Protein AF-A0A2M8B977-F1 (afdb_monomer)

Nearest PDB structures (foldseek):
  6qfs-assembly7_G  TM=6.582E-01  e=3.767E-04  Cellulomonas fimi
  2czn-assembly1_A  TM=5.994E-01  e=2.865E-03  Pyrococcus furiosus
  2win-assembly2_D  TM=6.336E-01  e=1.750E-02  Homo sapiens
  4bzi-assembly1_E  TM=5.194E-01  e=3.029E-02  Saccharomyces cerevisiae
  1pd1-assembly1_A  TM=2.298E-01  e=1.068E-02  Saccharomyces cerevisiae

Secondary structure (DSSP, 8-state):
----------------------PPPPSEEEEE-TT-EEE--STTTSTTTHHHHHHHHHHHHHTT--EEEE--TTPPTT--SEEEEEEETTT--EEEEEEE-S--EEE-TTTHHHHHHHHHHHTTT-----EEESS-EEEEEEEEE-S---EEEEESS-THHHHHHHHHHT---TTSSPP-TTSTTEEEHHHHT-S-TT-TT-STTB-TTS-BS-SEEEES---HHHHTSTTHHHHHHHHHHHTTSS-EEEEEHHHHHHHHHSSS--SS-SS-PEEE---SSEEE--TTSGGG---S-------SS-EEE--TT---SSSS-EEEEETT--S--SEEEEEEEEEGGGSS-TT--SGGG-SS--EEEEE-SS-----S-GGG-TTHHHHHHHHHHHTTSGGGBGGG---EEEEEE--SEES-SEEEEEEEEEE-SSSPEEEEEEEEEPPBTEEEEEESTT-EEETTEEEEEEEEE-TT-EEEEEEEEEE-SSEEEEE-EEEEEEETTEEEEEEPPPEEEEE---SS-SSS-HHHHHHHT--TT-SSSSSSSS-GGG-S-TTS--S----SS-TTSSSSTT-----TTEEEEEETTEEEEEEEPBTEE-SS--TTT---EETTSTTT-STTTTSTT-----TTEEEEEETTEEEEEEEPTTEE-SS--TTT-S-EETTGGGT-SSSSSSTT-----TTEEEEEETTEEEEEEEPTTEE-SS--TTT---EETTHHHH-TTSSSSTT-----BTEEEEEETTEEEEEEEPTTEE-SS--TTTB--EEGGGGGT-TTSSSSTT-----BTEEEEEETTEEEEEEEPTTEE-SS--TTTBS-EE----SSS-S-SS--SS-SS-TTTT--EEE-SGGG-EEEEEETTEEE--PPPP--TTSSSTTSS---SSSSS------TT-----SS--------------TTS--------------------SS-EEETTEEE-------------------------------------------------------------------------------------------------

Mean predicted aligned error: 21.93 Å

Radius of gyration: 54.15 Å; Cα contacts (8 Å, |Δi|>4): 2219; chains: 1; bounding box: 119×146×161 Å

pLDDT: mean 75.73, std 21.58, range [23.38, 98.88]

Structure (mmCIF, N/CA/C/O backbone):
data_AF-A0A2M8B977-F1
#
_entry.id   AF-A0A2M8B977-F1
#
loop_
_atom_site.group_PDB
_atom_site.id
_atom_site.type_symbol
_atom_site.label_atom_id
_atom_site.label_alt_id
_atom_site.label_comp_id
_atom_site.label_asym_id
_atom_site.label_entity_id
_atom_site.label_seq_id
_atom_site.pdbx_PDB_ins_code
_atom_site.Cartn_x
_atom_site.Cartn_y
_atom_site.Cartn_z
_atom_site.occupancy
_atom_site.B_iso_or_equiv
_atom_site.auth_seq_id
_atom_site.auth_comp_id
_atom_site.auth_asym_id
_atom_site.auth_atom_id
_atom_site.pdbx_PDB_model_num
ATOM 1 N N . MET A 1 1 ? 23.934 63.142 23.652 1.00 31.09 1 MET A N 1
ATOM 2 C CA . MET A 1 1 ? 24.362 63.381 25.054 1.00 31.09 1 MET A CA 1
ATOM 3 C C . MET A 1 1 ? 23.125 63.734 25.867 1.00 31.09 1 MET A C 1
ATOM 5 O O . MET A 1 1 ? 22.318 64.476 25.328 1.00 31.09 1 MET A O 1
ATOM 9 N N . GLY A 1 2 ? 22.973 63.244 27.106 1.00 31.03 2 GLY A N 1
ATOM 10 C CA . GLY A 1 2 ? 21.845 63.636 27.978 1.00 31.03 2 GLY A CA 1
ATOM 11 C C . GLY A 1 2 ? 21.150 62.498 28.741 1.00 31.03 2 GLY A C 1
ATOM 12 O O . GLY A 1 2 ? 19.960 62.317 28.555 1.00 31.03 2 GLY A O 1
ATOM 13 N N . ALA A 1 3 ? 21.909 61.747 29.550 1.00 30.81 3 ALA A N 1
ATOM 14 C CA . ALA A 1 3 ? 21.486 60.862 30.656 1.00 30.81 3 ALA A CA 1
ATOM 15 C C . ALA A 1 3 ? 20.064 60.235 30.652 1.00 30.81 3 ALA A C 1
ATOM 17 O O . ALA A 1 3 ? 19.074 60.909 30.921 1.00 30.81 3 ALA A O 1
ATOM 18 N N . GLY A 1 4 ? 19.995 58.903 30.534 1.00 35.34 4 GLY A N 1
ATOM 19 C CA . GLY A 1 4 ? 18.827 58.110 30.946 1.00 35.34 4 GLY A CA 1
ATOM 20 C C . GLY A 1 4 ? 19.037 57.459 32.320 1.00 35.34 4 GLY A C 1
ATOM 21 O O . GLY A 1 4 ? 20.152 57.042 32.637 1.00 35.34 4 GLY A O 1
ATOM 22 N N . VAL A 1 5 ? 17.974 57.346 33.125 1.00 31.50 5 VAL A N 1
ATOM 23 C CA . VAL A 1 5 ? 17.948 56.581 34.388 1.00 31.50 5 VAL A CA 1
ATOM 24 C C . VAL A 1 5 ? 16.645 55.778 34.477 1.00 31.50 5 VAL A C 1
ATOM 26 O O . VAL A 1 5 ? 15.594 56.226 34.031 1.00 31.50 5 VAL A O 1
ATOM 29 N N . ARG A 1 6 ? 16.764 54.572 35.039 1.00 31.67 6 ARG A N 1
ATOM 30 C CA . ARG A 1 6 ? 15.751 53.514 35.175 1.00 31.67 6 ARG A CA 1
ATOM 31 C C . ARG A 1 6 ? 14.398 53.987 35.731 1.00 31.67 6 ARG A C 1
ATOM 33 O O . ARG A 1 6 ? 14.358 54.648 36.764 1.00 31.67 6 ARG A O 1
ATOM 40 N N . GLY A 1 7 ? 13.317 53.482 35.138 1.00 26.78 7 GLY A N 1
ATOM 41 C CA . GLY A 1 7 ? 12.044 53.217 35.817 1.00 26.78 7 GLY A CA 1
ATOM 42 C C . GLY A 1 7 ? 11.808 51.704 35.844 1.00 26.78 7 GLY A C 1
ATOM 43 O O . GLY A 1 7 ? 12.163 51.026 34.881 1.00 26.78 7 GLY A O 1
ATOM 44 N N . LEU A 1 8 ? 11.276 51.168 36.944 1.00 30.83 8 LEU A N 1
ATOM 45 C CA . LEU A 1 8 ? 11.022 49.734 37.113 1.00 30.83 8 LEU A CA 1
ATOM 46 C C . LEU A 1 8 ? 9.511 49.483 37.027 1.00 30.83 8 LEU A C 1
ATOM 48 O O . LEU A 1 8 ? 8.763 50.050 37.817 1.00 30.83 8 LEU A O 1
ATOM 52 N N . PHE A 1 9 ? 9.078 48.642 36.089 1.00 26.62 9 PHE A N 1
ATOM 53 C CA . PHE A 1 9 ? 7.697 48.167 35.980 1.00 26.62 9 PHE A CA 1
ATOM 54 C C . PHE A 1 9 ? 7.706 46.641 35.920 1.00 26.62 9 PHE A C 1
ATOM 56 O O . PHE A 1 9 ? 8.417 46.061 35.102 1.00 26.62 9 PHE A O 1
ATOM 63 N N . ALA A 1 10 ? 6.921 46.004 36.788 1.00 30.41 10 ALA A N 1
ATOM 64 C CA . ALA A 1 10 ? 6.595 44.592 36.654 1.00 30.41 10 ALA A CA 1
ATOM 65 C C . ALA A 1 10 ? 5.464 44.456 35.627 1.00 30.41 10 ALA A C 1
ATOM 67 O O . ALA A 1 10 ? 4.463 45.167 35.718 1.00 30.41 10 ALA A O 1
ATOM 68 N N . VAL A 1 11 ? 5.637 43.569 34.649 1.00 27.66 11 VAL A N 1
ATOM 69 C CA . VAL A 1 11 ? 4.615 43.269 33.641 1.00 27.66 11 VAL A CA 1
ATOM 70 C C . VAL A 1 11 ? 3.867 42.021 34.086 1.00 27.66 11 VAL A C 1
ATOM 72 O O . VAL A 1 11 ? 4.455 40.948 34.187 1.00 27.66 11 VAL A O 1
ATOM 75 N N . THR A 1 12 ? 2.571 42.159 34.347 1.00 29.61 12 THR A N 1
ATOM 76 C CA . THR A 1 12 ? 1.656 41.021 34.461 1.00 29.61 12 THR A CA 1
ATOM 77 C C . THR A 1 12 ? 1.447 40.433 33.070 1.00 29.61 12 THR A C 1
ATOM 79 O O . THR A 1 12 ? 0.790 41.056 32.234 1.00 29.61 12 THR A O 1
ATOM 82 N N . ALA A 1 13 ? 2.024 39.263 32.805 1.00 27.23 13 ALA A N 1
ATOM 83 C CA . ALA A 1 13 ? 1.747 38.523 31.581 1.00 27.23 13 ALA A CA 1
ATOM 84 C C . ALA A 1 13 ? 0.304 37.997 31.619 1.00 27.23 13 ALA A C 1
ATOM 86 O O . ALA A 1 13 ? -0.081 37.317 32.569 1.00 27.23 13 ALA A O 1
ATOM 87 N N . ALA A 1 14 ? -0.487 38.314 30.594 1.00 27.98 14 ALA A N 1
ATOM 88 C CA . ALA A 1 14 ? -1.747 37.627 30.353 1.00 27.98 14 ALA A CA 1
ATOM 89 C C . ALA A 1 14 ? -1.425 36.299 29.661 1.00 27.98 14 ALA A C 1
ATOM 91 O O . ALA A 1 14 ? -0.931 36.300 28.533 1.00 27.98 14 ALA A O 1
ATOM 92 N N . LEU A 1 15 ? -1.664 35.182 30.347 1.00 26.19 15 LEU A N 1
ATOM 93 C CA . LEU A 1 15 ? -1.502 33.855 29.766 1.00 26.19 15 LEU A CA 1
ATOM 94 C C . LEU A 1 15 ? -2.700 33.581 28.847 1.00 26.19 15 LEU A C 1
ATOM 96 O O . LEU A 1 15 ? -3.773 33.211 29.320 1.00 26.19 15 LEU A O 1
ATOM 100 N N . LEU A 1 16 ? -2.529 33.788 27.539 1.00 23.38 16 LEU A N 1
ATOM 101 C CA . LEU A 1 16 ? -3.425 33.170 26.566 1.00 23.38 16 LEU A CA 1
ATOM 102 C C . LEU A 1 16 ? -3.165 31.665 26.620 1.00 23.38 16 LEU A C 1
ATOM 104 O O . LEU A 1 16 ? -2.100 31.210 26.210 1.00 23.38 16 LEU A O 1
ATOM 108 N N . ILE A 1 17 ? -4.139 30.909 27.121 1.00 28.05 17 ILE A N 1
ATOM 109 C CA . ILE A 1 17 ? -4.172 29.463 26.932 1.00 28.05 17 ILE A CA 1
ATOM 110 C C . ILE A 1 17 ? -4.604 29.240 25.483 1.00 28.05 17 ILE A C 1
ATOM 112 O O . ILE A 1 17 ? -5.785 29.326 25.150 1.00 28.05 17 ILE A O 1
ATOM 116 N N . THR A 1 18 ? -3.630 29.023 24.605 1.00 24.78 18 THR A N 1
ATOM 117 C CA . THR A 1 18 ? -3.885 28.441 23.289 1.00 24.78 18 THR A CA 1
ATOM 118 C C . THR A 1 18 ? -4.359 27.011 23.499 1.00 24.78 18 THR A C 1
ATOM 120 O O . THR A 1 18 ? -3.628 26.209 24.079 1.00 24.78 18 THR A O 1
ATOM 123 N N . LEU A 1 19 ? -5.566 26.693 23.028 1.00 30.70 19 LEU A N 1
ATOM 124 C CA . LEU A 1 19 ? -5.974 25.303 22.843 1.00 30.70 19 LEU A CA 1
ATOM 125 C C . LEU A 1 19 ? -4.942 24.640 21.927 1.00 30.70 19 LEU A C 1
ATOM 127 O O . LEU A 1 19 ? -4.676 25.147 20.837 1.00 30.70 19 LEU A O 1
ATOM 131 N N . GLY A 1 20 ? -4.331 23.558 22.402 1.00 25.97 20 GLY A N 1
ATOM 132 C CA . GLY A 1 20 ? -3.358 22.798 21.632 1.00 25.97 20 GLY A CA 1
ATOM 133 C C . GLY A 1 20 ? -4.062 21.998 20.549 1.00 25.97 20 GLY A C 1
ATOM 134 O O . GLY A 1 20 ? -4.439 20.857 20.782 1.00 25.97 20 GLY A O 1
ATOM 135 N N . SER A 1 21 ? -4.232 22.588 19.368 1.00 26.36 21 SER A N 1
ATOM 136 C CA . SER A 1 21 ? -4.378 21.798 18.150 1.00 26.36 21 SER A CA 1
ATOM 137 C C . SER A 1 21 ? -3.081 21.022 17.943 1.00 26.36 21 SER A C 1
ATOM 139 O O . SER A 1 21 ? -2.029 21.640 17.764 1.00 26.36 21 SER A O 1
ATOM 141 N N . THR A 1 22 ? -3.148 19.695 17.954 1.00 32.56 22 THR A N 1
ATOM 142 C CA . THR A 1 22 ? -2.074 18.821 17.471 1.00 32.56 22 THR A CA 1
ATOM 143 C C . THR A 1 22 ? -2.000 18.935 15.950 1.00 32.56 22 THR A C 1
ATOM 145 O O . THR A 1 22 ? -2.472 18.067 15.223 1.00 32.56 22 THR A O 1
ATOM 148 N N . THR A 1 23 ? -1.468 20.058 15.465 1.00 30.52 23 THR A N 1
ATOM 149 C CA . THR A 1 23 ? -1.063 20.200 14.066 1.00 30.52 23 THR A CA 1
ATOM 150 C C . THR A 1 23 ? 0.088 19.239 13.827 1.00 30.52 23 THR A C 1
ATOM 152 O O . THR A 1 23 ? 1.114 19.334 14.505 1.00 30.52 23 THR A O 1
ATOM 155 N N . GLN A 1 24 ? -0.138 18.313 12.905 1.00 38.22 24 GLN A N 1
ATOM 156 C CA . GLN A 1 24 ? 0.791 17.268 12.492 1.00 38.22 24 GLN A CA 1
ATOM 157 C C . GLN A 1 24 ? 2.081 17.860 11.895 1.00 38.22 24 GLN A C 1
ATOM 159 O O . GLN A 1 24 ? 2.191 19.074 11.691 1.00 38.22 24 GLN A O 1
ATOM 164 N N . SER A 1 25 ? 3.089 17.015 11.701 1.00 42.75 25 SER A N 1
ATOM 165 C CA . SER A 1 25 ? 4.470 17.445 11.477 1.00 42.75 25 SER A CA 1
ATOM 166 C C . SER A 1 25 ? 4.653 18.310 10.220 1.00 42.75 25 SER A C 1
ATOM 168 O O . SER A 1 25 ? 4.010 18.140 9.191 1.00 42.75 25 SER A O 1
ATOM 170 N N . VAL A 1 26 ? 5.615 19.225 10.300 1.00 46.12 26 VAL A N 1
ATOM 171 C CA . VAL A 1 26 ? 6.358 19.718 9.130 1.00 46.12 26 VAL A CA 1
ATOM 172 C C . VAL A 1 26 ? 7.699 18.969 9.135 1.00 46.12 26 VAL A C 1
ATOM 174 O O . VAL A 1 26 ? 8.050 18.370 10.152 1.00 46.12 26 VAL A O 1
ATOM 177 N N . ALA A 1 27 ? 8.487 19.014 8.060 1.00 57.94 27 ALA A N 1
ATOM 178 C CA . ALA A 1 27 ? 9.877 18.556 8.118 1.00 57.94 27 ALA A CA 1
ATOM 179 C C . ALA A 1 27 ? 10.634 19.287 9.253 1.00 57.94 27 ALA A C 1
ATOM 181 O O . ALA A 1 27 ? 10.688 20.522 9.270 1.00 57.94 27 ALA A O 1
ATOM 182 N N . GLN A 1 28 ? 11.159 18.557 10.243 1.00 70.25 28 GLN A N 1
ATOM 183 C CA . GLN A 1 28 ? 11.752 19.108 11.474 1.00 70.25 28 GLN A CA 1
ATOM 184 C C . GLN A 1 28 ? 13.048 18.387 11.870 1.00 70.25 28 GLN A C 1
ATOM 186 O O . GLN A 1 28 ? 13.272 17.224 11.540 1.00 70.25 28 GLN A O 1
ATOM 191 N N . ASP A 1 29 ? 13.882 19.084 12.643 1.00 87.19 29 ASP A N 1
ATOM 192 C CA . ASP A 1 29 ? 15.049 18.512 13.318 1.00 87.19 29 ASP A CA 1
ATOM 193 C C . ASP A 1 29 ? 14.582 17.704 14.549 1.00 87.19 29 ASP A C 1
ATOM 195 O O . ASP A 1 29 ? 14.380 18.262 15.632 1.00 87.19 29 ASP A O 1
ATOM 199 N N . GLN A 1 30 ? 14.390 16.392 14.386 1.00 92.00 30 GLN A N 1
ATOM 200 C CA . GLN A 1 30 ? 13.919 15.479 15.432 1.00 92.00 30 GLN A CA 1
ATOM 201 C C . GLN A 1 30 ? 15.092 14.892 16.235 1.00 92.00 30 GLN A C 1
ATOM 203 O O . GLN A 1 30 ? 16.062 14.412 15.637 1.00 92.00 30 GLN A O 1
ATOM 208 N N . PRO A 1 31 ? 15.039 14.900 17.582 1.00 95.81 31 PRO A N 1
ATOM 209 C CA . PRO A 1 31 ? 15.938 14.099 18.399 1.00 95.81 31 PRO A CA 1
ATOM 210 C C . PRO A 1 31 ? 15.521 12.623 18.354 1.00 95.81 31 PRO A C 1
ATOM 212 O O . PRO A 1 31 ? 14.368 12.302 18.617 1.00 95.81 31 PRO A O 1
ATOM 215 N N . PHE A 1 32 ? 16.477 11.738 18.086 1.00 97.56 32 PHE A N 1
ATOM 216 C CA . PHE A 1 32 ? 16.321 10.287 18.179 1.00 97.56 32 PHE A CA 1
ATOM 217 C C . PHE A 1 32 ? 17.156 9.771 19.350 1.00 97.56 32 PHE A C 1
ATOM 219 O O . PHE A 1 32 ? 18.340 10.102 19.470 1.00 97.56 32 PHE A O 1
ATOM 226 N N . GLU A 1 33 ? 16.555 8.965 20.223 1.00 97.62 33 GLU A N 1
ATOM 227 C CA . GLU A 1 33 ? 17.213 8.472 21.436 1.00 97.62 33 GLU A CA 1
ATOM 228 C C . GLU A 1 33 ? 18.136 7.271 21.176 1.00 97.62 33 GLU A C 1
ATOM 230 O O . GLU A 1 33 ? 18.050 6.580 20.154 1.00 97.62 33 GLU A O 1
ATOM 235 N N . ALA A 1 34 ? 19.041 7.001 22.122 1.00 97.75 34 ALA A N 1
ATOM 236 C CA . ALA A 1 34 ? 19.892 5.814 22.062 1.00 97.75 34 ALA A CA 1
ATOM 237 C C . ALA A 1 34 ? 19.035 4.535 22.146 1.00 97.75 34 ALA A C 1
ATOM 239 O O . ALA A 1 34 ? 18.273 4.351 23.093 1.00 97.75 34 ALA A O 1
ATOM 240 N N . GLY A 1 35 ? 19.189 3.646 21.165 1.00 98.00 35 GLY A N 1
ATOM 241 C CA . GLY A 1 35 ? 18.358 2.460 20.947 1.00 98.00 35 GLY A CA 1
ATOM 242 C C . GLY A 1 35 ? 17.519 2.516 19.664 1.00 98.00 35 GLY A C 1
ATOM 243 O O . GLY A 1 35 ? 17.182 1.456 19.147 1.00 98.00 35 GLY A O 1
ATOM 244 N N . SER A 1 36 ? 17.263 3.710 19.110 1.00 98.69 36 SER A N 1
ATOM 245 C CA . SER A 1 36 ? 16.598 3.888 17.804 1.00 98.69 36 SER A CA 1
ATOM 246 C C . SER A 1 36 ? 17.326 3.111 16.697 1.00 98.69 36 SER A C 1
ATOM 248 O O . SER A 1 36 ? 18.564 3.038 16.695 1.00 98.69 36 SER A O 1
ATOM 250 N N . LEU A 1 37 ? 16.584 2.536 15.746 1.00 98.81 37 LEU A N 1
ATOM 251 C CA . LEU A 1 37 ? 17.167 1.761 14.642 1.00 98.81 37 LEU A CA 1
ATOM 252 C C . LEU A 1 37 ? 17.424 2.647 13.422 1.00 98.81 37 LEU A C 1
ATOM 254 O O . LEU A 1 37 ? 16.650 3.549 13.118 1.00 98.81 37 LEU A O 1
ATOM 258 N N . ILE A 1 38 ? 18.504 2.361 12.696 1.00 98.88 38 ILE A N 1
ATOM 259 C CA . ILE A 1 38 ? 18.901 3.072 11.479 1.00 98.88 38 ILE A CA 1
ATOM 260 C C . ILE A 1 38 ? 19.094 2.053 10.356 1.00 98.88 38 ILE A C 1
ATOM 262 O O . ILE A 1 38 ? 19.946 1.168 10.462 1.00 98.88 38 ILE A O 1
ATOM 266 N N . ILE A 1 39 ? 18.357 2.207 9.260 1.00 98.75 39 ILE A N 1
ATOM 267 C CA . ILE A 1 39 ? 18.614 1.519 7.993 1.00 98.75 39 ILE A CA 1
ATOM 268 C C . ILE A 1 39 ? 19.531 2.448 7.174 1.00 98.75 39 ILE A C 1
ATOM 270 O O . ILE A 1 39 ? 19.069 3.486 6.686 1.00 98.75 39 ILE A O 1
ATOM 274 N N . PRO A 1 40 ? 20.844 2.160 7.063 1.00 98.38 40 PRO A N 1
ATOM 275 C CA . PRO A 1 40 ? 21.746 2.977 6.260 1.00 98.38 40 PRO A CA 1
ATOM 276 C C . PRO A 1 40 ? 21.356 2.893 4.781 1.00 98.38 40 PRO A C 1
ATOM 278 O O . PRO A 1 40 ? 20.989 1.830 4.298 1.00 98.38 40 PRO A O 1
ATOM 281 N N . MET A 1 41 ? 21.499 4.000 4.051 1.00 97.75 41 MET A N 1
ATOM 282 C CA . MET A 1 41 ? 21.255 4.069 2.600 1.00 97.75 41 MET A CA 1
ATOM 283 C C . MET A 1 41 ? 22.511 4.506 1.823 1.00 97.75 41 MET A C 1
ATOM 285 O O . MET A 1 41 ? 22.445 4.991 0.686 1.00 97.75 41 MET A O 1
ATOM 289 N N . ASP A 1 42 ? 23.677 4.300 2.443 1.00 97.31 42 ASP A N 1
ATOM 290 C CA . ASP A 1 42 ? 25.003 4.594 1.908 1.00 97.31 42 ASP A CA 1
ATOM 291 C C . ASP A 1 42 ? 25.760 3.333 1.458 1.00 97.31 42 ASP A C 1
ATOM 293 O O . ASP A 1 42 ? 25.497 2.208 1.889 1.00 97.31 42 ASP A O 1
ATOM 297 N N . THR A 1 43 ? 26.744 3.533 0.584 1.00 96.56 43 THR A N 1
ATOM 298 C CA . THR A 1 43 ? 27.580 2.472 0.004 1.00 96.56 43 THR A CA 1
ATOM 299 C C . THR A 1 43 ? 28.690 1.970 0.937 1.00 96.56 43 THR A C 1
ATOM 301 O O . THR A 1 43 ? 29.492 1.132 0.534 1.00 96.56 43 THR A O 1
ATOM 304 N N . ASN A 1 44 ? 28.767 2.436 2.192 1.00 96.25 44 ASN A N 1
ATOM 305 C CA . ASN A 1 44 ? 29.667 1.840 3.184 1.00 96.25 44 ASN A CA 1
ATOM 306 C C . ASN A 1 44 ? 29.025 0.639 3.886 1.00 96.25 44 ASN A C 1
ATOM 308 O O . ASN A 1 44 ? 29.747 -0.294 4.234 1.00 96.25 44 ASN A O 1
ATOM 312 N N . TYR A 1 45 ? 27.699 0.657 4.071 1.00 97.12 45 TYR A N 1
ATOM 313 C CA . TYR A 1 45 ? 26.982 -0.367 4.838 1.00 97.12 45 TYR A CA 1
ATOM 314 C C . TYR A 1 45 ? 25.847 -1.070 4.081 1.00 97.12 45 TYR A C 1
ATOM 316 O O . TYR A 1 45 ? 25.590 -2.236 4.369 1.00 97.12 45 TYR A O 1
ATOM 324 N N . GLN A 1 46 ? 25.207 -0.428 3.098 1.00 97.38 46 GLN A N 1
ATOM 325 C CA . GLN A 1 46 ? 24.031 -0.980 2.404 1.00 97.38 46 GLN A CA 1
ATOM 326 C C . GLN A 1 46 ? 24.298 -1.397 0.948 1.00 97.38 46 GLN A C 1
ATOM 328 O O . GLN A 1 46 ? 23.387 -1.825 0.253 1.00 97.38 46 GLN A O 1
ATOM 333 N N . ASP A 1 47 ? 25.538 -1.311 0.463 1.00 96.75 47 ASP A N 1
ATOM 334 C CA . ASP A 1 47 ? 25.885 -1.471 -0.962 1.00 96.75 47 ASP A CA 1
ATOM 335 C C . ASP A 1 47 ? 25.297 -2.738 -1.628 1.00 96.75 47 ASP A C 1
ATOM 337 O O . ASP A 1 47 ? 24.734 -2.668 -2.721 1.00 96.75 47 ASP A O 1
ATOM 341 N N . ALA A 1 48 ? 25.354 -3.887 -0.941 1.00 96.19 48 ALA A N 1
ATOM 342 C CA . ALA A 1 48 ? 24.777 -5.155 -1.405 1.00 96.19 48 ALA A CA 1
ATOM 343 C C . ALA A 1 48 ? 23.255 -5.285 -1.170 1.00 96.19 48 ALA A C 1
ATOM 345 O O . ALA A 1 48 ? 22.577 -5.968 -1.936 1.00 96.19 48 ALA A O 1
ATOM 346 N N . GLY A 1 49 ? 22.723 -4.634 -0.133 1.00 96.44 49 GLY A N 1
ATOM 347 C CA . GLY A 1 49 ? 21.327 -4.738 0.312 1.00 96.44 49 GLY A CA 1
ATOM 348 C C . GLY A 1 49 ? 20.460 -3.526 -0.041 1.00 96.44 49 GLY A C 1
ATOM 349 O O . GLY A 1 49 ? 19.417 -3.334 0.580 1.00 96.44 49 GLY A O 1
ATOM 350 N N . MET A 1 50 ? 20.894 -2.670 -0.974 1.00 96.81 50 MET A N 1
ATOM 351 C CA . MET A 1 50 ? 20.289 -1.348 -1.194 1.00 96.81 50 MET A CA 1
ATOM 352 C C . MET A 1 50 ? 18.842 -1.421 -1.684 1.00 96.81 50 MET A C 1
ATOM 354 O O . MET A 1 50 ? 17.987 -0.747 -1.124 1.00 96.81 50 MET A O 1
ATOM 358 N N . LEU A 1 51 ? 18.550 -2.252 -2.690 1.00 97.62 51 LEU A N 1
ATOM 359 C CA . LEU A 1 51 ? 17.184 -2.410 -3.208 1.00 97.62 51 LEU A CA 1
ATOM 360 C C . LEU A 1 51 ? 16.283 -3.064 -2.146 1.00 97.62 51 LEU A C 1
ATOM 362 O O . LEU A 1 51 ? 15.194 -2.580 -1.853 1.00 97.62 51 LEU A O 1
ATOM 366 N N . GLN A 1 52 ? 16.807 -4.089 -1.469 1.00 98.19 52 GLN A N 1
ATOM 367 C CA . GLN A 1 52 ? 16.139 -4.799 -0.373 1.00 98.19 52 GLN A CA 1
ATOM 368 C C . GLN A 1 52 ? 15.871 -3.912 0.861 1.00 98.19 52 GLN A C 1
ATOM 370 O O . GLN A 1 52 ? 15.052 -4.262 1.707 1.00 98.19 52 GLN A O 1
ATOM 375 N N . ALA A 1 53 ? 16.528 -2.751 0.981 1.00 98.31 53 ALA A N 1
ATOM 376 C CA . ALA A 1 53 ? 16.242 -1.780 2.036 1.00 98.31 53 ALA A CA 1
ATOM 377 C C . ALA A 1 53 ? 14.839 -1.172 1.883 1.00 98.31 53 ALA A C 1
ATOM 379 O O . ALA A 1 53 ? 14.143 -0.984 2.877 1.00 98.31 53 ALA A O 1
ATOM 380 N N . PHE A 1 54 ? 14.409 -0.916 0.642 1.00 98.31 54 PHE A N 1
ATOM 381 C CA . PHE A 1 54 ? 13.078 -0.387 0.348 1.00 98.31 54 PHE A CA 1
ATOM 382 C C . PHE A 1 54 ? 11.997 -1.425 0.662 1.00 98.31 54 PHE A C 1
ATOM 384 O O . PHE A 1 54 ? 10.998 -1.079 1.282 1.00 98.31 54 PHE A O 1
ATOM 391 N N . GLY A 1 55 ? 12.219 -2.707 0.349 1.00 97.88 55 GLY A N 1
ATOM 392 C CA . GLY A 1 55 ? 11.315 -3.779 0.779 1.00 97.88 55 GLY A CA 1
ATOM 393 C C . GLY A 1 55 ? 11.186 -3.883 2.296 1.00 97.88 55 GLY A C 1
ATOM 394 O O . GLY A 1 55 ? 10.074 -4.012 2.802 1.00 97.88 55 GLY A O 1
ATOM 395 N N . LEU A 1 56 ? 12.286 -3.721 3.039 1.00 98.56 56 LEU A N 1
ATOM 396 C CA . LEU A 1 56 ? 12.225 -3.691 4.499 1.00 98.56 56 LEU A CA 1
ATOM 397 C C . LEU A 1 56 ? 11.395 -2.510 5.026 1.00 98.56 56 LEU A C 1
ATOM 399 O O . LEU A 1 56 ? 10.556 -2.703 5.902 1.00 98.56 56 LEU A O 1
ATOM 403 N N . VAL A 1 57 ? 11.595 -1.304 4.484 1.00 98.38 57 VAL A N 1
ATOM 404 C CA . VAL A 1 57 ? 10.789 -0.122 4.840 1.00 98.38 57 VAL A CA 1
ATOM 405 C C . VAL A 1 57 ? 9.313 -0.346 4.509 1.00 98.38 57 VAL A C 1
ATOM 407 O O . VAL A 1 57 ? 8.468 -0.094 5.361 1.00 98.38 57 VAL A O 1
ATOM 410 N N . TYR A 1 58 ? 9.005 -0.893 3.328 1.00 97.31 58 TYR A N 1
ATOM 411 C CA . TYR A 1 58 ? 7.641 -1.229 2.916 1.00 97.31 58 TYR A CA 1
ATOM 412 C C . TYR A 1 58 ? 6.984 -2.229 3.882 1.00 97.31 58 TYR A C 1
ATOM 414 O O . TYR A 1 58 ? 5.853 -2.013 4.305 1.00 97.31 58 TYR A O 1
ATOM 422 N N . GLN A 1 59 ? 7.695 -3.285 4.295 1.00 96.88 59 GLN A N 1
ATOM 423 C CA . GLN A 1 59 ? 7.180 -4.280 5.245 1.00 96.88 59 GLN A CA 1
ATOM 424 C C . GLN A 1 59 ? 6.944 -3.723 6.655 1.00 96.88 59 GLN A C 1
ATOM 426 O O . GLN A 1 59 ? 6.040 -4.195 7.342 1.00 96.88 59 GLN A O 1
ATOM 431 N N . LEU A 1 60 ? 7.723 -2.724 7.083 1.00 97.81 60 LEU A N 1
ATOM 432 C CA . LEU A 1 60 ? 7.522 -2.028 8.357 1.00 97.81 60 LEU A CA 1
ATOM 433 C C . LEU A 1 60 ? 6.230 -1.197 8.329 1.00 97.81 60 LEU A C 1
ATOM 435 O O . LEU A 1 60 ? 5.327 -1.442 9.130 1.00 97.81 60 LEU A O 1
ATOM 439 N N . ILE A 1 61 ? 6.093 -0.290 7.357 1.00 94.88 61 ILE A N 1
ATOM 440 C CA . ILE A 1 61 ? 4.924 0.602 7.252 1.00 94.88 61 ILE A CA 1
ATOM 441 C C . ILE A 1 61 ? 3.635 -0.147 6.859 1.00 94.88 61 ILE A C 1
ATOM 443 O O . ILE A 1 61 ? 2.544 0.254 7.263 1.00 94.88 61 ILE A O 1
ATOM 447 N N . LEU A 1 62 ? 3.734 -1.281 6.150 1.00 92.81 62 LEU A N 1
ATOM 448 C CA . LEU A 1 62 ? 2.606 -2.192 5.886 1.00 92.81 62 LEU A CA 1
ATOM 449 C C . LEU A 1 62 ? 2.026 -2.791 7.177 1.00 92.81 62 LEU A C 1
ATOM 451 O O . LEU A 1 62 ? 0.823 -3.026 7.268 1.00 92.81 62 LEU A O 1
ATOM 455 N N . GLN A 1 63 ? 2.882 -3.027 8.173 1.00 92.06 63 GLN A N 1
ATOM 456 C CA . GLN A 1 63 ? 2.528 -3.620 9.466 1.00 92.06 63 GLN A CA 1
ATOM 457 C C . GLN A 1 63 ? 2.348 -2.562 10.572 1.00 92.06 63 GLN A C 1
ATOM 459 O O . GLN A 1 63 ? 2.290 -2.908 11.750 1.00 92.06 63 GLN A O 1
ATOM 464 N N . GLY A 1 64 ? 2.229 -1.281 10.200 1.00 89.62 64 GLY A N 1
ATOM 465 C CA . GLY A 1 64 ? 1.940 -0.180 11.124 1.00 89.62 64 GLY A CA 1
ATOM 466 C C . GLY A 1 64 ? 3.127 0.291 11.970 1.00 89.62 64 GLY A C 1
ATOM 467 O O . GLY A 1 64 ? 2.911 0.934 12.991 1.00 89.62 64 GLY A O 1
ATOM 468 N N . VAL A 1 65 ? 4.365 -0.023 11.574 1.00 95.50 65 VAL A N 1
ATOM 469 C CA . VAL A 1 65 ? 5.572 0.552 12.186 1.00 95.50 65 VAL A CA 1
ATOM 470 C C . VAL A 1 65 ? 5.932 1.847 11.467 1.00 95.50 65 VAL A C 1
ATOM 472 O O . VAL A 1 65 ? 6.223 1.818 10.272 1.00 95.50 65 VAL A O 1
ATOM 475 N N . GLU A 1 66 ? 5.941 2.966 12.190 1.00 94.12 66 GLU A N 1
ATOM 476 C CA . GLU A 1 66 ? 6.278 4.276 11.626 1.00 94.12 66 GLU A CA 1
ATOM 477 C C . GLU A 1 66 ? 7.783 4.380 11.300 1.00 94.12 66 GLU A C 1
ATOM 479 O O . GLU A 1 66 ? 8.651 3.873 12.020 1.00 94.12 66 GLU A O 1
ATOM 484 N N . VAL A 1 67 ? 8.116 5.017 10.172 1.00 97.12 67 VAL A N 1
ATOM 485 C CA . VAL A 1 67 ? 9.493 5.127 9.667 1.00 97.12 67 VAL A CA 1
ATOM 486 C C . VAL A 1 67 ? 9.789 6.553 9.204 1.00 97.12 67 VAL A C 1
ATOM 488 O O . VAL A 1 67 ? 9.097 7.134 8.371 1.00 97.12 67 VAL A O 1
ATOM 491 N N . ASN A 1 68 ? 10.882 7.116 9.710 1.00 96.19 68 ASN A N 1
ATOM 492 C CA . ASN A 1 68 ? 11.339 8.468 9.413 1.00 96.19 68 ASN A CA 1
ATOM 493 C C . ASN A 1 68 ? 12.386 8.437 8.294 1.00 96.19 68 ASN A C 1
ATOM 495 O O . ASN A 1 68 ? 13.464 7.866 8.466 1.00 96.19 68 ASN A O 1
ATOM 499 N N . TRP A 1 69 ? 12.125 9.087 7.158 1.00 95.31 69 TRP A N 1
ATOM 500 C CA . TRP A 1 69 ? 13.145 9.304 6.130 1.00 95.31 69 TRP A CA 1
ATOM 501 C C . TRP A 1 69 ? 13.954 10.556 6.479 1.00 95.31 69 TRP A C 1
ATOM 503 O O . TRP A 1 69 ? 13.447 11.680 6.411 1.00 95.31 69 TRP A O 1
ATOM 513 N N . VAL A 1 70 ? 15.209 10.372 6.893 1.00 96.00 70 VAL A N 1
ATOM 514 C CA . VAL A 1 70 ? 16.037 11.448 7.453 1.00 96.00 70 VAL A CA 1
ATOM 515 C C . VAL A 1 70 ? 17.019 11.965 6.404 1.00 96.00 70 VAL A C 1
ATOM 517 O O . VAL A 1 70 ? 17.917 11.244 5.970 1.00 96.00 70 VAL A O 1
ATOM 520 N N . ILE A 1 71 ? 16.851 13.224 5.990 1.00 94.56 71 ILE A N 1
ATOM 521 C CA . ILE A 1 71 ? 17.631 13.856 4.916 1.00 94.56 71 ILE A CA 1
ATOM 522 C C . ILE A 1 71 ? 18.031 15.274 5.331 1.00 94.56 71 ILE A C 1
ATOM 524 O O . ILE A 1 71 ? 17.171 16.129 5.536 1.00 94.56 71 ILE A O 1
ATOM 528 N N . GLN A 1 72 ? 19.332 15.570 5.394 1.00 93.50 72 GLN A N 1
ATOM 529 C CA . GLN A 1 72 ? 19.805 16.892 5.820 1.00 93.50 72 GLN A CA 1
ATOM 530 C C . GLN A 1 72 ? 19.415 17.984 4.812 1.00 93.50 72 GLN A C 1
ATOM 532 O O . GLN A 1 72 ? 19.872 18.004 3.664 1.00 93.50 72 GLN A O 1
ATOM 537 N N . ASN A 1 73 ? 18.621 18.955 5.270 1.00 89.19 73 ASN A N 1
ATOM 538 C CA . ASN A 1 73 ? 18.217 20.096 4.456 1.00 89.19 73 ASN A CA 1
ATOM 539 C C . ASN A 1 73 ? 19.442 20.906 3.983 1.00 89.19 73 ASN A C 1
ATOM 541 O O . ASN A 1 73 ? 20.352 21.192 4.767 1.00 89.19 73 ASN A O 1
ATOM 545 N N . GLY A 1 74 ? 19.472 21.254 2.693 1.00 86.81 74 GLY A N 1
ATOM 546 C CA . GLY A 1 74 ? 20.546 22.017 2.051 1.00 86.81 74 GLY A CA 1
ATOM 547 C C . GLY A 1 74 ? 21.875 21.282 1.811 1.00 86.81 74 GLY A C 1
ATOM 548 O O . GLY A 1 74 ? 22.837 21.946 1.418 1.00 86.81 74 GLY A O 1
ATOM 549 N N . LYS A 1 75 ? 21.969 19.960 2.035 1.00 90.19 75 LYS A N 1
ATOM 550 C CA . LYS A 1 75 ? 23.222 19.198 1.846 1.00 90.19 75 LYS A CA 1
ATOM 551 C C . LYS A 1 75 ? 23.699 19.159 0.384 1.00 90.19 75 LYS A C 1
ATOM 553 O O . LYS A 1 75 ? 22.890 19.229 -0.546 1.00 90.19 75 LYS A O 1
ATOM 558 N N . ALA A 1 76 ? 25.007 19.005 0.166 1.00 88.81 76 ALA A N 1
ATOM 559 C CA . ALA A 1 76 ? 25.565 18.726 -1.156 1.00 88.81 76 ALA A CA 1
ATOM 560 C C . ALA A 1 76 ? 25.597 17.215 -1.460 1.00 88.81 76 ALA A C 1
ATOM 562 O O . ALA A 1 76 ? 25.330 16.366 -0.609 1.00 88.81 76 ALA A O 1
ATOM 563 N N . PHE A 1 77 ? 25.939 16.866 -2.702 1.00 88.44 77 PHE A N 1
ATOM 564 C CA . PHE A 1 77 ? 26.115 15.469 -3.095 1.00 88.44 77 PHE A CA 1
ATOM 565 C C . PHE A 1 77 ? 27.291 14.821 -2.344 1.00 88.44 77 PHE A C 1
ATOM 567 O O . PHE A 1 77 ? 28.417 15.315 -2.418 1.00 88.44 77 PHE A O 1
ATOM 574 N N . GLY A 1 78 ? 27.028 13.706 -1.658 1.00 87.44 78 GLY A N 1
ATOM 575 C CA . GLY A 1 78 ? 28.015 12.991 -0.840 1.00 87.44 78 GLY A CA 1
ATOM 576 C C . GLY A 1 78 ? 28.229 13.550 0.575 1.00 87.44 78 GLY A C 1
ATOM 577 O O . GLY A 1 78 ? 29.073 13.020 1.297 1.00 87.44 78 GLY A O 1
ATOM 578 N N . ASP A 1 79 ? 27.478 14.575 0.993 1.00 94.44 79 ASP A N 1
ATOM 579 C CA . ASP A 1 79 ? 27.430 15.008 2.396 1.00 94.44 79 ASP A CA 1
ATOM 580 C C . ASP A 1 79 ? 26.585 14.045 3.256 1.00 94.44 79 ASP A C 1
ATOM 582 O O . ASP A 1 79 ? 25.733 13.307 2.750 1.00 94.44 79 ASP A O 1
ATOM 586 N N . ALA A 1 80 ? 26.819 14.069 4.572 1.00 96.44 80 ALA A N 1
ATOM 587 C CA . ALA A 1 80 ? 26.082 13.270 5.550 1.00 96.44 80 ALA A CA 1
ATOM 588 C C . ALA A 1 80 ? 24.726 13.884 5.932 1.00 96.44 80 ALA A C 1
ATOM 590 O O . ALA A 1 80 ? 24.601 15.098 6.084 1.00 96.44 80 ALA A O 1
ATOM 591 N N . ASP A 1 81 ? 23.743 13.009 6.142 1.00 97.19 81 ASP A N 1
ATOM 592 C CA . ASP A 1 81 ? 22.403 13.327 6.637 1.00 97.19 81 ASP A CA 1
ATOM 593 C C . ASP A 1 81 ? 22.378 13.507 8.159 1.00 97.19 81 ASP A C 1
ATOM 595 O O . ASP A 1 81 ? 21.702 14.387 8.680 1.00 97.19 81 ASP A O 1
ATOM 599 N N . PHE A 1 82 ? 23.174 12.707 8.869 1.00 97.38 82 PHE A N 1
ATOM 600 C CA . PHE A 1 82 ? 23.545 12.917 10.267 1.00 97.38 82 PHE A CA 1
ATOM 601 C C . PHE A 1 82 ? 24.818 12.128 10.600 1.00 97.38 82 PHE A C 1
ATOM 603 O O . PHE A 1 82 ? 25.308 11.323 9.803 1.00 97.38 82 PHE A O 1
ATOM 610 N N . VAL A 1 83 ? 25.365 12.361 11.796 1.00 97.50 83 VAL A N 1
ATOM 611 C CA . VAL A 1 83 ? 26.533 11.645 12.325 1.00 97.50 83 VAL A CA 1
ATOM 612 C C . VAL A 1 83 ? 26.202 11.095 13.709 1.00 97.50 83 VAL A C 1
ATOM 614 O O . VAL A 1 83 ? 25.815 11.868 14.583 1.00 97.50 83 VAL A O 1
ATOM 617 N N . THR A 1 84 ? 26.376 9.788 13.930 1.00 97.88 84 THR A N 1
ATOM 618 C CA . THR A 1 84 ? 26.199 9.175 15.262 1.00 97.88 84 THR A CA 1
ATOM 619 C C . THR A 1 84 ? 27.085 7.939 15.480 1.00 97.88 84 THR A C 1
ATOM 621 O O . THR A 1 84 ? 27.651 7.380 14.535 1.00 97.88 84 THR A O 1
ATOM 624 N N . ASP A 1 85 ? 27.221 7.532 16.743 1.00 98.12 85 ASP A N 1
ATOM 625 C CA . ASP A 1 85 ? 27.826 6.269 17.173 1.00 98.12 85 ASP A CA 1
ATOM 626 C C . ASP A 1 85 ? 26.752 5.168 17.218 1.00 98.12 85 ASP A C 1
ATOM 628 O O . ASP A 1 85 ? 25.686 5.341 17.814 1.00 98.12 85 ASP A O 1
ATOM 632 N N . ALA A 1 86 ? 27.034 3.998 16.649 1.00 98.50 86 ALA A N 1
ATOM 633 C CA . ALA A 1 86 ? 26.090 2.890 16.525 1.00 98.50 86 ALA A CA 1
ATOM 634 C C . ALA A 1 86 ? 26.762 1.511 16.676 1.00 98.50 86 ALA A C 1
ATOM 636 O O . ALA A 1 86 ? 27.985 1.383 16.767 1.00 98.50 86 ALA A O 1
ATOM 637 N N . THR A 1 87 ? 25.955 0.456 16.656 1.00 98.50 87 THR A N 1
ATOM 638 C CA . THR A 1 87 ? 26.403 -0.928 16.435 1.00 98.50 87 THR A CA 1
ATOM 639 C C . THR A 1 87 ? 25.586 -1.559 15.322 1.00 98.50 87 THR A C 1
ATOM 641 O O . THR A 1 87 ? 24.363 -1.441 15.347 1.00 98.50 87 THR A O 1
ATOM 644 N N . ASP A 1 88 ? 26.221 -2.266 14.385 1.00 98.00 88 ASP A N 1
ATOM 645 C CA . ASP A 1 88 ? 25.472 -3.133 13.467 1.00 98.00 88 ASP A CA 1
ATOM 646 C C . ASP A 1 88 ? 24.735 -4.212 14.268 1.00 98.00 88 ASP A C 1
ATOM 648 O O . ASP A 1 88 ? 25.328 -4.872 15.123 1.00 98.00 88 ASP A O 1
ATOM 652 N N . TRP A 1 89 ? 23.444 -4.389 14.003 1.00 96.38 89 TRP A N 1
ATOM 653 C CA . TRP A 1 89 ? 22.596 -5.275 14.794 1.00 96.38 89 TRP A CA 1
ATOM 654 C C . TRP A 1 89 ? 22.983 -6.751 14.610 1.00 96.38 89 TRP A C 1
ATOM 656 O O . TRP A 1 89 ? 23.015 -7.508 15.578 1.00 96.38 89 TRP A O 1
ATOM 666 N N . SER A 1 90 ? 23.340 -7.178 13.395 1.00 93.31 90 SER A N 1
ATOM 667 C CA . SER A 1 90 ? 23.581 -8.602 13.113 1.00 93.31 90 SER A CA 1
ATOM 668 C C . SER A 1 90 ? 24.952 -9.102 13.568 1.00 93.31 90 SER A C 1
ATOM 670 O O . SER A 1 90 ? 25.074 -10.236 14.026 1.00 93.31 90 SER A O 1
ATOM 672 N N . THR A 1 91 ? 25.991 -8.279 13.442 1.00 95.44 91 THR A N 1
ATOM 673 C CA . THR A 1 91 ? 27.379 -8.634 13.784 1.00 95.44 91 THR A CA 1
ATOM 674 C C . THR A 1 91 ? 27.840 -8.069 15.127 1.00 95.44 91 THR A C 1
ATOM 676 O O . THR A 1 91 ? 28.896 -8.468 15.621 1.00 95.44 91 THR A O 1
ATOM 679 N N . LEU A 1 92 ? 27.072 -7.143 15.717 1.00 96.38 92 LEU A N 1
ATOM 680 C CA . LEU A 1 92 ? 27.429 -6.357 16.906 1.00 96.38 92 LEU A CA 1
ATOM 681 C C . LEU A 1 92 ? 28.722 -5.533 16.731 1.00 96.38 92 LEU A C 1
ATOM 683 O O . LEU A 1 92 ? 29.357 -5.131 17.711 1.00 96.38 92 LEU A O 1
ATOM 687 N N . ALA A 1 93 ? 29.127 -5.267 15.484 1.00 97.56 93 ALA A N 1
ATOM 688 C CA . ALA A 1 93 ? 30.298 -4.460 15.172 1.00 97.56 93 ALA A CA 1
ATOM 689 C C . ALA A 1 93 ? 30.072 -2.991 15.564 1.00 97.56 93 ALA A C 1
ATOM 691 O O . ALA A 1 93 ? 29.066 -2.388 15.197 1.00 97.56 93 ALA A O 1
ATOM 692 N N . THR A 1 94 ? 31.022 -2.401 16.294 1.00 97.69 94 THR A N 1
ATOM 693 C CA . THR A 1 94 ? 30.970 -0.986 16.690 1.00 97.69 94 THR A CA 1
ATOM 694 C C . THR A 1 94 ? 31.231 -0.066 15.501 1.00 97.69 94 THR A C 1
ATOM 696 O O . THR A 1 94 ? 32.214 -0.232 14.778 1.00 97.69 94 THR A O 1
ATOM 699 N N . ILE A 1 95 ? 30.378 0.942 15.349 1.00 97.94 95 ILE A N 1
ATOM 700 C CA . ILE A 1 95 ? 30.399 1.954 14.296 1.00 97.94 95 ILE A CA 1
ATOM 701 C C . ILE A 1 95 ? 30.566 3.304 14.993 1.00 97.94 95 ILE A C 1
ATOM 703 O O . ILE A 1 95 ? 29.681 3.730 15.726 1.00 97.94 95 ILE A O 1
ATOM 707 N N . SER A 1 96 ? 31.711 3.965 14.818 1.00 96.69 96 SER A N 1
ATOM 708 C CA . SER A 1 96 ? 32.027 5.192 15.565 1.00 96.69 96 SER A CA 1
ATOM 709 C C . SER A 1 96 ? 31.971 6.436 14.687 1.00 96.69 96 SER A C 1
ATOM 711 O O . SER A 1 96 ? 32.698 6.515 13.698 1.00 96.69 96 SER A O 1
ATOM 713 N N . ALA A 1 97 ? 31.144 7.405 15.087 1.00 95.19 97 ALA A N 1
ATOM 714 C CA . ALA A 1 97 ? 30.895 8.677 14.411 1.00 95.19 97 ALA A CA 1
ATOM 715 C C . ALA A 1 97 ? 30.726 8.542 12.882 1.00 95.19 97 ALA A C 1
ATOM 717 O O . ALA A 1 97 ? 31.345 9.282 12.111 1.00 95.19 97 ALA A O 1
ATOM 718 N N . HIS A 1 98 ? 29.910 7.578 12.437 1.00 97.56 98 HIS A N 1
ATOM 719 C CA . HIS A 1 98 ? 29.650 7.376 11.009 1.00 97.56 98 HIS A CA 1
ATOM 720 C C . HIS A 1 98 ? 28.733 8.470 10.471 1.00 97.56 98 HIS A C 1
ATOM 722 O O . HIS A 1 98 ? 27.711 8.782 11.081 1.00 97.56 98 HIS A O 1
ATOM 728 N N . GLY A 1 99 ? 29.110 9.038 9.325 1.00 97.50 99 GLY A N 1
ATOM 729 C CA . GLY A 1 99 ? 28.281 9.963 8.563 1.00 97.50 99 GLY A CA 1
ATOM 730 C C . GLY A 1 99 ? 27.410 9.187 7.588 1.00 97.50 99 GLY A C 1
ATOM 731 O O . GLY A 1 99 ? 27.876 8.833 6.501 1.00 97.50 99 GLY A O 1
ATOM 732 N N . TYR A 1 100 ? 26.166 8.938 7.992 1.00 98.12 100 TYR A N 1
ATOM 733 C CA . TYR A 1 100 ? 25.154 8.272 7.175 1.00 98.12 100 TYR A CA 1
ATOM 734 C C . TYR A 1 100 ? 24.799 9.153 5.977 1.00 98.12 100 TYR A C 1
ATOM 736 O O . TYR A 1 100 ? 24.705 10.372 6.120 1.00 98.12 100 TYR A O 1
ATOM 744 N N . ARG A 1 101 ? 24.629 8.557 4.794 1.00 97.06 101 ARG A N 1
ATOM 745 C CA . ARG A 1 101 ? 24.355 9.278 3.537 1.00 97.06 101 ARG A CA 1
ATOM 746 C C . ARG A 1 101 ? 23.219 8.634 2.753 1.00 97.06 101 ARG A C 1
ATOM 748 O O . ARG A 1 101 ? 22.793 7.519 3.048 1.00 97.06 101 ARG A O 1
ATOM 755 N N . GLY A 1 102 ? 22.793 9.331 1.701 1.00 94.06 102 GLY A N 1
ATOM 756 C CA . GLY A 1 102 ? 21.795 8.847 0.754 1.00 94.06 102 GLY A CA 1
ATOM 757 C C . GLY A 1 102 ? 20.392 8.730 1.350 1.00 94.06 102 GLY A C 1
ATOM 758 O O . GLY A 1 102 ? 19.626 7.902 0.870 1.00 94.06 102 GLY A O 1
ATOM 759 N N . GLY A 1 103 ? 20.067 9.510 2.386 1.00 95.88 103 GLY A N 1
ATOM 760 C CA . GLY A 1 103 ? 18.756 9.483 3.028 1.00 95.88 103 GLY A CA 1
ATOM 761 C C . GLY A 1 103 ? 18.515 8.179 3.786 1.00 95.88 103 GLY A C 1
ATOM 762 O O . GLY A 1 103 ? 17.700 7.378 3.331 1.00 95.88 103 GLY A O 1
ATOM 763 N N . PRO A 1 104 ? 19.233 7.923 4.894 1.00 97.75 104 PRO A N 1
ATOM 764 C CA . PRO A 1 104 ? 18.936 6.810 5.791 1.00 97.75 104 PRO A CA 1
ATOM 765 C C . PRO A 1 104 ? 17.491 6.863 6.309 1.00 97.75 104 PRO A C 1
ATOM 767 O O . PRO A 1 104 ? 16.928 7.939 6.532 1.00 97.75 104 PRO A O 1
ATOM 770 N N . PHE A 1 105 ? 16.926 5.688 6.573 1.00 98.50 105 PHE A N 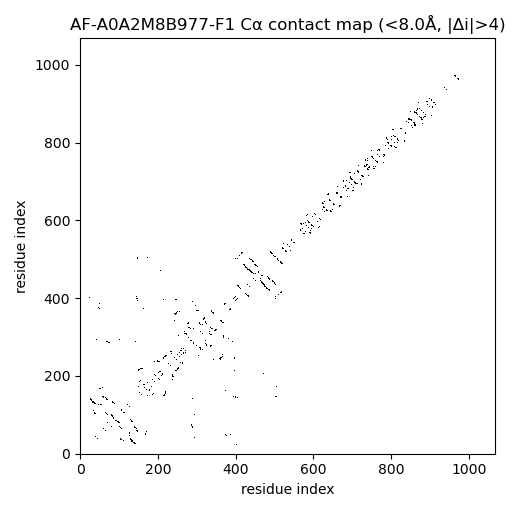1
ATOM 771 C CA . PHE A 1 105 ? 15.652 5.561 7.277 1.00 98.50 105 PHE A CA 1
ATOM 772 C C . PHE A 1 105 ? 15.906 5.301 8.765 1.00 98.50 105 PHE A C 1
ATOM 774 O O . PHE A 1 105 ? 16.847 4.587 9.121 1.00 98.50 105 PHE A O 1
ATOM 781 N N . VAL A 1 106 ? 15.087 5.884 9.636 1.00 98.69 106 VAL A N 1
ATOM 782 C CA . VAL A 1 106 ? 15.215 5.795 11.095 1.00 98.69 106 VAL A CA 1
ATOM 783 C C . VAL A 1 106 ? 13.877 5.385 11.702 1.00 98.69 106 VAL A C 1
ATOM 785 O O . VAL A 1 106 ? 12.830 5.897 11.321 1.00 98.69 106 VAL A O 1
ATOM 788 N N . ILE A 1 107 ? 13.922 4.454 12.647 1.00 98.69 107 ILE A N 1
ATOM 789 C CA . ILE A 1 107 ? 12.770 3.981 13.420 1.00 98.69 107 ILE A CA 1
ATOM 790 C C . ILE A 1 107 ? 12.982 4.488 14.844 1.00 98.69 107 ILE A C 1
ATOM 792 O O . ILE A 1 107 ? 14.070 4.279 15.398 1.00 98.69 107 ILE A O 1
ATOM 796 N N . ASP A 1 108 ? 11.994 5.183 15.409 1.00 97.12 108 ASP A N 1
ATOM 797 C CA . ASP A 1 108 ? 12.123 5.761 16.748 1.00 97.12 108 ASP A CA 1
ATOM 798 C C . ASP A 1 108 ? 12.234 4.664 17.819 1.00 97.12 108 ASP A C 1
ATOM 800 O O . ASP A 1 108 ? 11.875 3.506 17.593 1.00 97.12 108 ASP A O 1
ATOM 804 N N . LEU A 1 109 ? 12.751 5.021 18.997 1.00 97.06 109 LEU A N 1
ATOM 805 C CA . LEU A 1 109 ? 12.892 4.119 20.135 1.00 97.06 109 LEU A CA 1
ATOM 806 C C . LEU A 1 109 ? 11.546 3.508 20.568 1.00 97.06 109 LEU A C 1
ATOM 808 O O . LEU A 1 109 ? 11.536 2.374 21.052 1.00 97.06 109 LEU A O 1
ATOM 812 N N . ALA A 1 110 ? 10.435 4.232 20.387 1.00 94.94 110 ALA A N 1
ATOM 813 C CA . ALA A 1 110 ? 9.088 3.732 20.666 1.00 94.94 110 ALA A CA 1
ATOM 814 C C . ALA A 1 110 ? 8.748 2.471 19.844 1.00 94.94 110 ALA A C 1
ATOM 816 O O . ALA A 1 110 ? 8.296 1.466 20.396 1.00 94.94 110 ALA A O 1
ATOM 817 N N . ASP A 1 111 ? 9.043 2.492 18.545 1.00 96.62 111 ASP A N 1
ATOM 818 C CA . ASP A 1 111 ? 8.580 1.485 17.586 1.00 96.62 111 ASP A CA 1
ATOM 819 C C . ASP A 1 111 ? 9.528 0.289 17.434 1.00 96.62 111 ASP A C 1
ATOM 821 O O . ASP A 1 111 ? 9.164 -0.731 16.842 1.00 96.62 111 ASP A O 1
ATOM 825 N N . VAL A 1 112 ? 10.737 0.352 18.014 1.00 97.69 112 VAL A N 1
ATOM 826 C CA . VAL A 1 112 ? 11.742 -0.732 17.964 1.00 97.69 112 VAL A CA 1
ATOM 827 C C . VAL A 1 112 ? 11.160 -2.082 18.387 1.00 97.69 112 VAL A C 1
ATOM 829 O O . VAL A 1 112 ? 11.529 -3.111 17.816 1.00 97.69 112 VAL A O 1
ATOM 832 N N . ALA A 1 113 ? 10.238 -2.103 19.353 1.00 96.75 113 ALA A N 1
ATOM 833 C CA . ALA A 1 113 ? 9.590 -3.330 19.815 1.00 96.75 113 ALA A CA 1
ATOM 834 C C . ALA A 1 113 ? 8.763 -4.018 18.710 1.00 96.75 113 ALA A C 1
ATOM 836 O O . ALA A 1 113 ? 8.861 -5.235 18.551 1.00 96.75 113 ALA A O 1
ATOM 837 N N . ALA A 1 114 ? 8.013 -3.246 17.916 1.00 96.06 114 ALA A N 1
ATOM 838 C CA . ALA A 1 114 ? 7.220 -3.739 16.790 1.00 96.06 114 ALA A CA 1
ATOM 839 C C . ALA A 1 114 ? 8.082 -3.987 15.536 1.00 96.06 114 ALA A C 1
ATOM 841 O O . ALA A 1 114 ? 7.893 -4.977 14.829 1.00 96.06 114 ALA A O 1
ATOM 842 N N . ALA A 1 115 ? 9.102 -3.157 15.305 1.00 98.19 115 ALA A N 1
ATOM 843 C CA . ALA A 1 115 ? 10.051 -3.309 14.203 1.00 98.19 115 ALA A CA 1
ATOM 844 C C . ALA A 1 115 ? 10.926 -4.572 14.317 1.00 98.19 115 ALA A C 1
ATOM 846 O O . ALA A 1 115 ? 11.273 -5.200 13.313 1.00 98.19 115 ALA A O 1
ATOM 847 N N . THR A 1 116 ? 11.302 -4.952 15.544 1.00 97.81 116 THR A N 1
ATOM 848 C CA . THR A 1 116 ? 12.229 -6.061 15.822 1.00 97.81 116 THR A CA 1
ATOM 849 C C . THR A 1 116 ? 11.820 -7.393 15.171 1.00 97.81 116 THR A C 1
ATOM 851 O O . THR A 1 116 ? 12.661 -7.957 14.461 1.00 97.81 116 THR A O 1
ATOM 854 N N . PRO A 1 117 ? 10.595 -7.934 15.351 1.00 97.94 117 PRO A N 1
ATOM 855 C CA . PRO A 1 117 ? 10.195 -9.185 14.701 1.00 97.94 117 PRO A CA 1
ATOM 856 C C . PRO A 1 117 ? 10.204 -9.089 13.168 1.00 97.94 117 PRO A C 1
ATOM 858 O O . PRO A 1 117 ? 10.715 -10.002 12.519 1.00 97.94 117 PRO A O 1
ATOM 861 N N . ILE A 1 118 ? 9.734 -7.974 12.595 1.00 98.19 118 ILE A N 1
ATOM 862 C CA . ILE A 1 118 ? 9.653 -7.752 11.140 1.00 98.19 118 ILE A CA 1
ATOM 863 C C . ILE A 1 118 ? 11.049 -7.808 10.510 1.00 98.19 118 ILE A C 1
ATOM 865 O O . ILE A 1 118 ? 11.302 -8.600 9.600 1.00 98.19 118 ILE A O 1
ATOM 869 N N . ILE A 1 119 ? 11.992 -7.024 11.041 1.00 98.25 119 ILE A N 1
ATOM 870 C CA . ILE A 1 119 ? 13.367 -6.981 10.527 1.00 98.25 119 ILE A CA 1
ATOM 871 C C . ILE A 1 119 ? 14.093 -8.313 10.793 1.00 98.25 119 ILE A C 1
ATOM 873 O O . ILE A 1 119 ? 14.888 -8.758 9.963 1.00 98.25 119 ILE A O 1
ATOM 877 N N . THR A 1 120 ? 13.806 -8.985 11.916 1.00 97.12 120 THR A N 1
ATOM 878 C CA . THR A 1 120 ? 14.372 -10.312 12.218 1.00 97.12 120 THR A CA 1
ATOM 879 C C . THR A 1 120 ? 13.936 -11.349 11.183 1.00 97.12 120 THR A C 1
ATOM 881 O O . THR A 1 120 ? 14.784 -12.089 10.688 1.00 97.12 120 THR A O 1
ATOM 884 N N . ALA A 1 121 ? 12.649 -11.380 10.818 1.00 96.81 121 ALA A N 1
ATOM 885 C CA . ALA A 1 121 ? 12.128 -12.270 9.782 1.00 96.81 121 ALA A CA 1
ATOM 886 C C . ALA A 1 121 ? 12.703 -11.928 8.397 1.00 96.81 121 ALA A C 1
ATOM 888 O O . ALA A 1 121 ? 13.217 -12.808 7.706 1.00 96.81 121 ALA A O 1
ATOM 889 N N . TRP A 1 122 ? 12.705 -10.644 8.022 1.00 97.19 122 TRP A N 1
ATOM 890 C CA . TRP A 1 122 ? 13.245 -10.169 6.744 1.00 97.19 122 TRP A CA 1
ATOM 891 C C . TRP A 1 122 ? 14.695 -10.613 6.511 1.00 97.19 122 TRP A C 1
ATOM 893 O O . TRP A 1 122 ? 15.047 -11.114 5.439 1.00 97.19 122 TRP A O 1
ATOM 903 N N . LYS A 1 123 ? 15.543 -10.490 7.538 1.00 94.25 123 LYS A N 1
ATOM 904 C CA . LYS A 1 123 ? 16.978 -10.799 7.461 1.00 94.25 123 LYS A CA 1
ATOM 905 C C . LYS A 1 123 ? 17.317 -12.296 7.462 1.00 94.25 123 LYS A C 1
ATOM 907 O O . LYS A 1 123 ? 18.496 -12.637 7.408 1.00 94.25 123 LYS A O 1
ATOM 912 N N . LEU A 1 124 ? 16.321 -13.188 7.461 1.00 93.50 124 LEU A N 1
ATOM 913 C CA . LEU A 1 124 ? 16.529 -14.612 7.167 1.00 93.50 124 LEU A CA 1
ATOM 914 C C . LEU A 1 124 ? 16.793 -14.869 5.672 1.00 93.50 124 LEU A C 1
ATOM 916 O O . LEU A 1 124 ? 17.494 -15.825 5.345 1.00 93.50 124 LEU A O 1
ATOM 920 N N . GLY A 1 125 ? 16.262 -14.020 4.779 1.00 90.06 125 GLY A N 1
ATOM 921 C CA . GLY A 1 125 ? 16.442 -14.125 3.322 1.00 90.06 125 GLY A CA 1
ATOM 922 C C . GLY A 1 125 ? 17.241 -12.986 2.673 1.00 90.06 125 GLY A C 1
ATOM 923 O O . GLY A 1 125 ? 17.786 -13.171 1.586 1.00 90.06 125 GLY A O 1
ATOM 924 N N . HIS A 1 126 ? 17.341 -11.823 3.326 1.00 95.44 126 HIS A N 1
ATOM 925 C CA . HIS A 1 126 ? 17.829 -10.583 2.704 1.00 95.44 126 HIS A CA 1
ATOM 926 C C . HIS A 1 126 ? 19.148 -10.063 3.296 1.00 95.44 126 HIS A C 1
ATOM 928 O O . HIS A 1 126 ? 19.452 -10.249 4.475 1.00 95.44 126 HIS A O 1
ATOM 934 N N . THR A 1 127 ? 19.926 -9.347 2.479 1.00 93.94 127 THR A N 1
ATOM 935 C CA . THR A 1 127 ? 21.272 -8.840 2.811 1.00 93.94 127 THR A CA 1
ATOM 936 C C . THR A 1 127 ? 21.274 -7.430 3.415 1.00 93.94 127 THR A C 1
ATOM 938 O O . THR A 1 127 ? 22.322 -6.791 3.504 1.00 93.94 127 THR A O 1
ATOM 941 N N . THR A 1 128 ? 20.116 -6.923 3.847 1.00 97.19 128 THR A N 1
ATOM 942 C CA . THR A 1 128 ? 19.968 -5.565 4.392 1.00 97.19 128 THR A CA 1
ATOM 943 C C . THR A 1 128 ? 20.738 -5.368 5.696 1.00 97.19 128 THR A C 1
ATOM 945 O O . THR A 1 128 ? 20.559 -6.128 6.656 1.00 97.19 128 THR A O 1
ATOM 948 N N . THR A 1 129 ? 21.513 -4.294 5.794 1.00 97.94 129 THR A N 1
ATOM 949 C CA . THR A 1 129 ? 22.146 -3.861 7.044 1.00 97.94 129 THR A CA 1
ATOM 950 C C . THR A 1 129 ? 21.168 -3.003 7.851 1.00 97.94 129 THR A C 1
ATOM 952 O O . THR A 1 129 ? 20.334 -2.302 7.284 1.00 97.94 129 THR A O 1
ATOM 955 N N . VAL A 1 130 ? 21.229 -3.097 9.183 1.00 98.62 130 VAL A N 1
ATOM 956 C CA . VAL A 1 130 ? 20.466 -2.250 10.119 1.00 98.62 130 VAL A CA 1
ATOM 957 C C . VAL A 1 130 ? 21.331 -2.044 11.355 1.00 98.62 130 VAL A C 1
ATOM 959 O O . VAL A 1 130 ? 21.872 -3.008 11.899 1.00 98.62 130 VAL A O 1
ATOM 962 N N . HIS A 1 131 ? 21.478 -0.801 11.799 1.00 98.75 131 HIS A N 1
ATOM 963 C CA . HIS A 1 131 ? 22.262 -0.443 12.975 1.00 98.75 131 HIS A CA 1
ATOM 964 C C . HIS A 1 131 ? 21.353 -0.019 14.135 1.00 98.75 131 HIS A C 1
ATOM 966 O O . HIS A 1 131 ? 20.260 0.497 13.924 1.00 98.75 131 HIS A O 1
ATOM 972 N N . VAL A 1 132 ? 21.842 -0.181 15.362 1.00 98.69 132 VAL A N 1
ATOM 973 C CA . VAL A 1 132 ? 21.239 0.357 16.588 1.00 98.69 132 VAL A CA 1
ATOM 974 C C . VAL A 1 132 ? 22.042 1.584 17.014 1.00 98.69 132 VAL A C 1
ATOM 976 O O . VAL A 1 132 ? 23.263 1.486 17.179 1.00 98.69 132 VAL A O 1
ATOM 979 N N . ALA A 1 133 ? 21.395 2.734 17.201 1.00 98.56 133 ALA A N 1
ATOM 980 C CA . ALA A 1 133 ? 22.052 3.943 17.692 1.00 98.56 133 ALA A CA 1
ATOM 981 C C . ALA A 1 133 ? 22.532 3.747 19.142 1.00 98.56 133 ALA A C 1
ATOM 983 O O . ALA A 1 133 ? 21.745 3.428 20.029 1.00 98.56 133 ALA A O 1
ATOM 984 N N . THR A 1 134 ? 23.823 3.951 19.409 1.00 98.12 134 THR A N 1
ATOM 985 C CA . THR A 1 134 ? 24.408 3.816 20.764 1.00 98.12 134 THR A CA 1
ATOM 986 C C . THR A 1 134 ? 24.525 5.148 21.506 1.00 98.12 134 THR A C 1
ATOM 988 O O . THR A 1 134 ? 24.749 5.166 22.717 1.00 98.12 134 THR A O 1
ATOM 991 N N . ALA A 1 135 ? 24.325 6.256 20.794 1.00 94.50 135 ALA A N 1
ATOM 992 C CA . ALA A 1 135 ? 24.138 7.591 21.335 1.00 94.50 135 ALA A CA 1
ATOM 993 C C . ALA A 1 135 ? 22.940 8.255 20.643 1.00 94.50 135 ALA A C 1
ATOM 995 O O . ALA A 1 135 ? 22.724 8.049 19.446 1.00 94.50 135 ALA A O 1
ATOM 996 N N . GLY A 1 136 ? 22.182 9.057 21.394 1.00 95.19 136 GLY A N 1
ATOM 997 C CA . GLY A 1 136 ? 21.118 9.879 20.825 1.00 95.19 136 GLY A CA 1
ATOM 998 C C . GLY A 1 136 ? 21.684 10.948 19.887 1.00 95.19 136 GLY A C 1
ATOM 999 O O . GLY A 1 136 ? 22.777 11.477 20.114 1.00 95.19 136 GLY A O 1
ATOM 1000 N N . PHE A 1 137 ? 20.949 11.251 18.823 1.00 97.00 137 PHE A N 1
ATOM 1001 C CA . PHE A 1 137 ? 21.352 12.167 17.757 1.00 97.00 137 PHE A CA 1
ATOM 1002 C C . PHE A 1 137 ? 20.176 13.049 17.325 1.00 97.00 137 PHE A C 1
ATOM 1004 O O . PHE A 1 137 ? 19.068 12.908 17.830 1.00 97.00 137 PHE A O 1
ATOM 1011 N N . VAL A 1 138 ? 20.420 13.992 16.415 1.00 96.25 138 VAL A N 1
ATOM 1012 C CA . VAL A 1 138 ? 19.363 14.794 15.784 1.00 96.25 138 VAL A CA 1
ATOM 1013 C C . VAL A 1 138 ? 19.414 14.538 14.286 1.00 96.25 138 VAL A C 1
ATOM 1015 O O . VAL A 1 138 ? 20.497 14.577 13.699 1.00 96.25 138 VAL A O 1
ATOM 1018 N N . GLY A 1 139 ? 18.258 14.262 13.689 1.00 95.12 139 GLY A N 1
ATOM 1019 C CA . GLY A 1 139 ? 18.090 14.056 12.256 1.00 95.12 139 GLY A CA 1
ATOM 1020 C C . GLY A 1 139 ? 16.996 14.964 11.705 1.00 95.12 139 GLY A C 1
ATOM 1021 O O . GLY A 1 139 ? 15.972 15.162 12.352 1.00 95.12 139 GLY A O 1
ATOM 1022 N N . HIS A 1 140 ? 17.199 15.516 10.510 1.00 93.88 140 HIS A N 1
ATOM 1023 C CA . HIS A 1 140 ? 16.157 16.275 9.821 1.00 93.88 140 HIS A CA 1
ATOM 1024 C C . HIS A 1 140 ? 15.181 15.306 9.138 1.00 93.88 140 HIS A C 1
ATOM 1026 O O . HIS A 1 140 ? 15.507 14.723 8.100 1.00 93.88 140 HIS A O 1
ATOM 1032 N N . VAL A 1 141 ? 14.010 15.091 9.738 1.00 92.31 141 VAL A N 1
ATOM 1033 C CA . VAL A 1 141 ? 12.963 14.226 9.178 1.00 92.31 141 VAL A CA 1
ATOM 1034 C C . VAL A 1 141 ? 12.347 14.939 7.987 1.00 92.31 141 VAL A C 1
ATOM 1036 O O . VAL A 1 141 ? 11.815 16.039 8.123 1.00 92.31 141 VAL A O 1
ATOM 1039 N N . LYS A 1 142 ? 12.450 14.317 6.812 1.00 88.31 142 LYS A N 1
ATOM 1040 C CA . LYS A 1 142 ? 11.983 14.872 5.540 1.00 88.31 142 LYS A CA 1
ATOM 1041 C C . LYS A 1 142 ? 10.636 14.294 5.116 1.00 88.31 142 LYS A C 1
ATOM 1043 O O . LYS A 1 142 ? 9.816 15.021 4.567 1.00 88.31 142 LYS A O 1
ATOM 1048 N N . VAL A 1 143 ? 10.429 13.010 5.398 1.00 88.44 143 VAL A N 1
ATOM 1049 C CA . VAL A 1 143 ? 9.166 12.286 5.217 1.00 88.44 143 VAL A CA 1
ATOM 1050 C C . VAL A 1 143 ? 8.940 11.463 6.476 1.00 88.44 143 VAL A C 1
ATOM 1052 O O . VAL A 1 143 ? 9.858 10.770 6.920 1.00 88.44 143 VAL A O 1
ATOM 1055 N N . HIS A 1 144 ? 7.742 11.534 7.045 1.00 90.12 144 HIS A N 1
ATOM 1056 C CA . HIS A 1 144 ? 7.300 10.614 8.084 1.00 90.12 144 HIS A CA 1
ATOM 1057 C C . HIS A 1 144 ? 6.321 9.625 7.442 1.00 90.12 144 HIS A C 1
ATOM 1059 O O . HIS A 1 144 ? 5.374 10.046 6.782 1.00 90.12 144 HIS A O 1
ATOM 1065 N N . MET A 1 145 ? 6.615 8.326 7.519 1.00 91.81 145 MET A N 1
ATOM 1066 C CA . MET A 1 145 ? 5.934 7.281 6.747 1.00 91.81 145 MET A CA 1
ATOM 1067 C C . MET A 1 145 ? 5.208 6.330 7.694 1.00 91.81 145 MET A C 1
ATOM 1069 O O . MET A 1 145 ? 5.833 5.751 8.580 1.00 91.81 145 MET A O 1
ATOM 1073 N N . VAL A 1 146 ? 3.903 6.161 7.487 1.00 89.62 146 VAL A N 1
ATOM 1074 C CA . VAL A 1 146 ? 3.002 5.414 8.387 1.00 89.62 146 VAL A CA 1
ATOM 1075 C C . VAL A 1 146 ? 2.145 4.374 7.661 1.00 89.62 146 VAL A C 1
ATOM 1077 O O . VAL A 1 146 ? 1.455 3.581 8.299 1.00 89.62 146 VAL A O 1
ATOM 1080 N N . ALA A 1 147 ? 2.166 4.374 6.325 1.00 89.31 147 ALA A N 1
ATOM 1081 C CA . ALA A 1 147 ? 1.342 3.499 5.502 1.00 89.31 147 ALA A CA 1
ATOM 1082 C C . ALA A 1 147 ? 2.088 3.001 4.257 1.00 89.31 147 ALA A C 1
ATOM 1084 O O . ALA A 1 147 ? 2.803 3.756 3.602 1.00 89.31 147 ALA A O 1
ATOM 1085 N N . ALA A 1 148 ? 1.892 1.737 3.886 1.00 91.88 148 ALA A N 1
ATOM 1086 C CA . ALA A 1 148 ? 2.409 1.197 2.634 1.00 91.88 148 ALA A CA 1
ATOM 1087 C C . ALA A 1 148 ? 1.601 1.736 1.438 1.00 91.88 148 ALA A C 1
ATOM 1089 O O . ALA A 1 148 ? 0.366 1.705 1.480 1.00 91.88 148 ALA A O 1
ATOM 1090 N N . PRO A 1 149 ? 2.247 2.196 0.350 1.00 91.12 149 PRO A N 1
ATOM 1091 C CA . PRO A 1 149 ? 1.531 2.636 -0.841 1.00 91.12 149 PRO A CA 1
ATOM 1092 C C . PRO A 1 149 ? 0.820 1.454 -1.505 1.00 91.12 149 PRO A C 1
ATOM 1094 O O . PRO A 1 149 ? 1.388 0.370 -1.640 1.00 91.12 149 PRO A O 1
ATOM 1097 N N . LYS A 1 150 ? -0.408 1.678 -1.981 1.00 90.06 150 LYS A N 1
ATOM 1098 C CA . LYS A 1 150 ? -1.080 0.741 -2.886 1.00 90.06 150 LYS A CA 1
ATOM 1099 C C . LYS A 1 150 ? -0.662 1.041 -4.326 1.00 90.06 150 LYS A C 1
ATOM 1101 O O . LYS A 1 150 ? -0.935 2.135 -4.823 1.00 90.06 150 LYS A O 1
ATOM 1106 N N . ILE A 1 151 ? 0.030 0.098 -4.959 1.00 94.88 151 ILE A N 1
ATOM 1107 C CA . ILE A 1 151 ? 0.730 0.269 -6.241 1.00 94.88 151 ILE A CA 1
ATOM 1108 C C . ILE A 1 151 ? -0.064 -0.393 -7.369 1.00 94.88 151 ILE A C 1
ATOM 1110 O O . ILE A 1 151 ? -0.549 -1.504 -7.187 1.00 94.88 151 ILE A O 1
ATOM 1114 N N . ALA A 1 152 ? -0.149 0.264 -8.527 1.00 96.75 152 ALA A N 1
ATOM 1115 C CA . ALA A 1 152 ? -0.566 -0.329 -9.796 1.00 96.75 152 ALA A CA 1
ATOM 1116 C C . ALA A 1 152 ? 0.532 -0.174 -10.860 1.00 96.75 152 ALA A C 1
ATOM 1118 O O . ALA A 1 152 ? 1.164 0.879 -10.978 1.00 96.75 152 ALA A O 1
ATOM 1119 N N . ILE A 1 153 ? 0.715 -1.205 -11.682 1.00 98.00 153 ILE A N 1
ATOM 1120 C CA . ILE A 1 153 ? 1.640 -1.200 -12.823 1.00 98.00 153 ILE A CA 1
ATOM 1121 C C . ILE A 1 153 ? 0.812 -1.234 -14.104 1.00 98.00 153 ILE A C 1
ATOM 1123 O O . ILE A 1 153 ? -0.147 -1.994 -14.210 1.00 98.00 153 ILE A O 1
ATOM 1127 N N . PHE A 1 154 ? 1.172 -0.423 -15.093 1.00 97.69 154 PHE A N 1
ATOM 1128 C CA . PHE A 1 154 ? 0.538 -0.457 -16.400 1.00 97.69 154 PHE A CA 1
ATOM 1129 C C . PHE A 1 154 ? 1.098 -1.608 -17.233 1.00 97.69 154 PHE A C 1
ATOM 1131 O O . PHE A 1 154 ? 2.289 -1.613 -17.543 1.00 97.69 154 PHE A O 1
ATOM 1138 N N . ALA A 1 155 ? 0.237 -2.545 -17.636 1.00 94.88 155 ALA A N 1
ATOM 1139 C CA . ALA A 1 155 ? 0.576 -3.608 -18.578 1.00 94.88 155 ALA A CA 1
ATOM 1140 C C . ALA A 1 155 ? 0.717 -3.030 -20.000 1.00 94.88 155 ALA A C 1
ATOM 1142 O O . ALA A 1 155 ? -0.194 -3.104 -20.836 1.00 94.88 155 ALA A O 1
ATOM 1143 N N . ASP A 1 156 ? 1.849 -2.359 -20.233 1.00 89.88 156 ASP A N 1
ATOM 1144 C CA . ASP A 1 156 ? 2.191 -1.655 -21.468 1.00 89.88 156 ASP A CA 1
ATOM 1145 C C . ASP A 1 156 ? 2.988 -2.497 -22.481 1.00 89.88 156 ASP A C 1
ATOM 1147 O O . ASP A 1 156 ? 3.226 -2.047 -23.608 1.00 89.88 156 ASP A O 1
ATOM 1151 N N . GLY A 1 157 ? 3.309 -3.741 -22.117 1.00 89.75 157 GLY A N 1
ATOM 1152 C CA . GLY A 1 157 ? 4.149 -4.681 -22.856 1.00 89.75 157 GLY A CA 1
ATOM 1153 C C . GLY A 1 157 ? 5.568 -4.797 -22.293 1.00 89.75 157 GLY A C 1
ATOM 1154 O O . GLY A 1 157 ? 6.317 -5.651 -22.766 1.00 89.75 157 GLY A O 1
ATOM 1155 N N . HIS A 1 158 ? 5.926 -3.946 -21.324 1.00 92.00 158 HIS A N 1
ATOM 1156 C CA . HIS A 1 158 ? 7.185 -3.961 -20.574 1.00 92.00 158 HIS A CA 1
ATOM 1157 C C . HIS A 1 158 ? 6.970 -3.657 -19.076 1.00 92.00 158 HIS A C 1
ATOM 1159 O O . HIS A 1 158 ? 7.806 -3.047 -18.403 1.00 92.00 158 HIS A O 1
ATOM 1165 N N . GLU A 1 159 ? 5.823 -4.081 -18.543 1.00 94.31 159 GLU A N 1
ATOM 1166 C CA . GLU A 1 159 ? 5.532 -4.089 -17.107 1.00 94.31 159 GLU A CA 1
ATOM 1167 C C . GLU A 1 159 ? 6.557 -4.900 -16.296 1.00 94.31 159 GLU A C 1
ATOM 1169 O O . GLU A 1 159 ? 6.801 -4.586 -15.129 1.00 94.31 159 GLU A O 1
ATOM 1174 N N . ASP A 1 160 ? 7.208 -5.880 -16.932 1.00 95.12 160 ASP A N 1
ATOM 1175 C CA . ASP A 1 160 ? 8.278 -6.707 -16.372 1.00 95.12 160 ASP A CA 1
ATOM 1176 C C . ASP A 1 160 ? 9.415 -5.875 -15.763 1.00 95.12 160 ASP A C 1
ATOM 1178 O O . ASP A 1 160 ? 9.919 -6.233 -14.704 1.00 95.12 160 ASP A O 1
ATOM 1182 N N . ILE A 1 161 ? 9.742 -4.715 -16.342 1.00 95.50 161 ILE A N 1
ATOM 1183 C CA . ILE A 1 161 ? 10.752 -3.788 -15.807 1.00 95.50 161 ILE A CA 1
ATOM 1184 C C . ILE A 1 161 ? 10.381 -3.311 -14.388 1.00 95.50 161 ILE A C 1
ATOM 1186 O O . ILE A 1 161 ? 11.209 -3.359 -13.480 1.00 95.50 161 ILE A O 1
ATOM 1190 N N . ALA A 1 162 ? 9.135 -2.874 -14.169 1.00 97.06 162 ALA A N 1
ATOM 1191 C CA . ALA A 1 162 ? 8.678 -2.424 -12.850 1.00 97.06 162 ALA A CA 1
ATOM 1192 C C . ALA A 1 162 ? 8.526 -3.597 -11.871 1.00 97.06 162 ALA A C 1
ATOM 1194 O O . ALA A 1 162 ? 8.871 -3.473 -10.694 1.00 97.06 162 ALA A O 1
ATOM 1195 N N . MET A 1 163 ? 8.046 -4.742 -12.363 1.00 97.44 163 MET A N 1
ATOM 1196 C CA . MET A 1 163 ? 7.900 -5.962 -11.568 1.00 97.44 163 MET A CA 1
ATOM 1197 C C . MET A 1 163 ? 9.261 -6.468 -11.074 1.00 97.44 163 MET A C 1
ATOM 1199 O O . MET A 1 163 ? 9.392 -6.766 -9.891 1.00 97.44 163 MET A O 1
ATOM 1203 N N . ASP A 1 164 ? 10.293 -6.490 -11.921 1.00 97.75 164 ASP A N 1
ATOM 1204 C CA . ASP A 1 164 ? 11.660 -6.867 -11.540 1.00 97.75 164 ASP A CA 1
ATOM 1205 C C . ASP A 1 164 ? 12.265 -5.893 -10.522 1.00 97.75 164 ASP A C 1
ATOM 1207 O O . ASP A 1 164 ? 12.902 -6.333 -9.563 1.00 97.75 164 ASP A O 1
ATOM 1211 N N . TYR A 1 165 ? 12.040 -4.580 -10.666 1.00 98.06 165 TYR A N 1
ATOM 1212 C CA . TYR A 1 165 ? 12.494 -3.589 -9.683 1.00 98.06 165 TYR A CA 1
ATOM 1213 C C . TYR A 1 165 ? 11.857 -3.825 -8.295 1.00 98.06 165 TYR A C 1
ATOM 1215 O O . TYR A 1 165 ? 12.556 -3.792 -7.277 1.00 98.06 165 TYR A O 1
ATOM 1223 N N . LEU A 1 166 ? 10.546 -4.097 -8.243 1.00 98.31 166 LEU A N 1
ATOM 1224 C CA . LEU A 1 166 ? 9.799 -4.365 -7.005 1.00 98.31 166 LEU A CA 1
ATOM 1225 C C . LEU A 1 166 ? 10.155 -5.732 -6.400 1.00 98.31 166 LEU A C 1
ATOM 1227 O O . LEU A 1 166 ? 10.418 -5.825 -5.200 1.00 98.31 166 LEU A O 1
ATOM 1231 N N . ASN A 1 167 ? 10.269 -6.773 -7.227 1.00 98.19 167 ASN A N 1
ATOM 1232 C CA . ASN A 1 167 ? 10.689 -8.114 -6.817 1.00 98.19 167 ASN A CA 1
ATOM 1233 C C . ASN A 1 167 ? 12.138 -8.127 -6.294 1.00 98.19 167 ASN A C 1
ATOM 1235 O O . ASN A 1 167 ? 12.420 -8.785 -5.293 1.00 98.19 167 ASN A O 1
ATOM 1239 N N . ALA A 1 168 ? 13.053 -7.356 -6.894 1.00 97.94 168 ALA A N 1
ATOM 1240 C CA . ALA A 1 168 ? 14.427 -7.195 -6.405 1.00 97.94 168 ALA A CA 1
ATOM 1241 C C . ALA A 1 168 ? 14.515 -6.416 -5.079 1.00 97.94 168 ALA A C 1
ATOM 1243 O O . ALA A 1 168 ? 15.444 -6.628 -4.292 1.00 97.94 168 ALA A O 1
ATOM 1244 N N . ALA A 1 169 ? 13.547 -5.533 -4.813 1.00 98.19 169 ALA A N 1
ATOM 1245 C CA . ALA A 1 169 ? 13.362 -4.917 -3.504 1.00 98.19 169 ALA A CA 1
ATOM 1246 C C . ALA A 1 169 ? 12.682 -5.858 -2.492 1.00 98.19 169 ALA A C 1
ATOM 1248 O O . ALA A 1 169 ? 12.903 -5.702 -1.294 1.00 98.19 169 ALA A O 1
ATOM 1249 N N . GLY A 1 170 ? 11.893 -6.833 -2.952 1.00 97.00 170 GLY A N 1
ATOM 1250 C CA . GLY A 1 170 ? 11.037 -7.690 -2.125 1.00 97.00 170 GLY A CA 1
ATOM 1251 C C . GLY A 1 170 ? 9.719 -7.015 -1.712 1.00 97.00 170 GLY A C 1
ATOM 1252 O O . GLY A 1 170 ? 9.192 -7.286 -0.633 1.00 97.00 170 GLY A O 1
ATOM 1253 N N . ILE A 1 171 ? 9.207 -6.107 -2.549 1.00 97.56 171 ILE A N 1
ATOM 1254 C CA . ILE A 1 171 ? 7.907 -5.444 -2.379 1.00 97.56 171 ILE A CA 1
ATOM 1255 C C . ILE A 1 171 ? 6.845 -6.271 -3.127 1.00 97.56 171 ILE A C 1
ATOM 1257 O O . ILE A 1 171 ? 6.961 -6.402 -4.345 1.00 97.56 171 ILE A O 1
ATOM 1261 N N . PRO A 1 172 ? 5.836 -6.841 -2.441 1.00 95.62 172 PRO A N 1
ATOM 1262 C CA . PRO A 1 172 ? 4.813 -7.680 -3.067 1.00 95.62 172 PRO A CA 1
ATOM 1263 C C . PRO A 1 172 ? 3.717 -6.875 -3.784 1.00 95.62 172 PRO A C 1
ATOM 1265 O O . PRO A 1 172 ? 3.652 -5.648 -3.664 1.00 95.62 172 PRO A O 1
ATOM 1268 N N . ASP A 1 173 ? 2.841 -7.579 -4.503 1.00 94.81 173 ASP A N 1
ATOM 1269 C CA . ASP A 1 173 ? 1.556 -7.058 -4.991 1.00 94.81 173 ASP A CA 1
ATOM 1270 C C . ASP A 1 173 ? 0.493 -6.981 -3.870 1.00 94.81 173 ASP A C 1
ATOM 1272 O O . ASP A 1 173 ? 0.765 -7.324 -2.712 1.00 94.81 173 ASP A O 1
ATOM 1276 N N . SER A 1 174 ? -0.733 -6.531 -4.178 1.00 89.44 174 SER A N 1
ATOM 1277 C CA . SER A 1 174 ? -1.805 -6.408 -3.170 1.00 89.44 174 SER A CA 1
ATOM 1278 C C . SER A 1 174 ? -2.276 -7.741 -2.565 1.00 89.44 174 SER A C 1
ATOM 1280 O O . SER A 1 174 ? -2.970 -7.734 -1.548 1.00 89.44 174 SER A O 1
ATOM 1282 N N . THR A 1 175 ? -1.887 -8.887 -3.135 1.00 88.94 175 THR A N 1
ATOM 1283 C CA . THR A 1 175 ? -2.175 -10.220 -2.580 1.00 88.94 175 THR A CA 1
ATOM 1284 C C . THR A 1 175 ? -1.097 -10.709 -1.609 1.00 88.94 175 THR A C 1
ATOM 1286 O O . THR A 1 175 ? -1.289 -11.724 -0.939 1.00 88.94 175 THR A O 1
ATOM 1289 N N . GLY A 1 176 ? 0.033 -9.996 -1.514 1.00 90.38 176 GLY A N 1
ATOM 1290 C CA . GLY A 1 176 ? 1.223 -10.436 -0.785 1.00 90.38 176 GLY A CA 1
ATOM 1291 C C . GLY A 1 176 ? 2.156 -11.338 -1.605 1.00 90.38 176 GLY A C 1
ATOM 1292 O O . GLY A 1 176 ? 3.129 -11.853 -1.053 1.00 90.38 176 GLY A O 1
ATOM 1293 N N . ALA A 1 177 ? 1.886 -11.534 -2.899 1.00 94.50 177 ALA A N 1
ATOM 1294 C CA . ALA A 1 177 ? 2.704 -12.347 -3.795 1.00 94.50 177 ALA A CA 1
ATOM 1295 C C . ALA A 1 177 ? 3.829 -1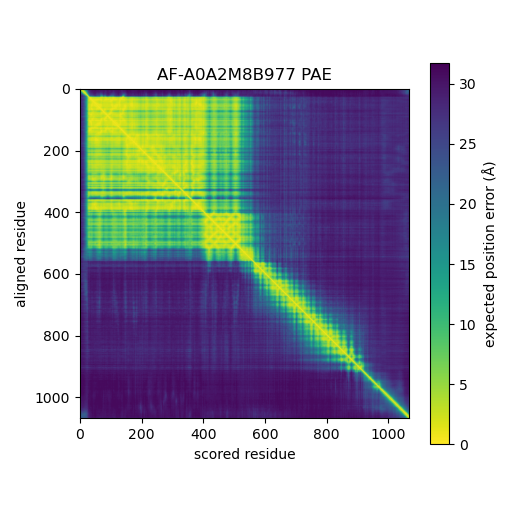1.533 -4.460 1.00 94.50 177 ALA A C 1
ATOM 1297 O O . ALA A 1 177 ? 3.820 -10.303 -4.465 1.00 94.50 177 ALA A O 1
ATOM 1298 N N . ALA A 1 178 ? 4.805 -12.228 -5.053 1.00 96.69 178 ALA A N 1
ATOM 1299 C CA . ALA A 1 178 ? 5.760 -11.601 -5.965 1.00 96.69 178 ALA A CA 1
ATOM 1300 C C . ALA A 1 178 ? 5.046 -11.147 -7.251 1.00 96.69 178 ALA A C 1
ATOM 1302 O O . ALA A 1 178 ? 4.171 -11.852 -7.758 1.00 96.69 178 ALA A O 1
ATOM 1303 N N . TRP A 1 179 ? 5.443 -9.997 -7.791 1.00 97.88 179 TRP A N 1
ATOM 1304 C CA . TRP A 1 179 ? 4.803 -9.392 -8.955 1.00 97.88 179 TRP A CA 1
ATOM 1305 C C . TRP A 1 179 ? 4.956 -10.245 -10.214 1.00 97.88 179 TRP A C 1
ATOM 1307 O O . TRP A 1 179 ? 6.059 -10.681 -10.553 1.00 97.88 179 TRP A O 1
ATOM 1317 N N . THR A 1 180 ? 3.850 -10.422 -10.937 1.00 96.81 180 THR A N 1
ATOM 1318 C CA . THR A 1 180 ? 3.790 -11.103 -12.236 1.00 96.81 180 THR A CA 1
ATOM 1319 C C . THR A 1 180 ? 2.763 -10.436 -13.156 1.00 96.81 180 THR A C 1
ATOM 1321 O O . THR A 1 180 ? 1.890 -9.702 -12.698 1.00 96.81 180 THR A O 1
ATOM 1324 N N . ALA A 1 181 ? 2.762 -10.785 -14.446 1.00 93.38 181 ALA A N 1
ATOM 1325 C CA . ALA A 1 181 ? 1.706 -10.396 -15.391 1.00 93.38 181 ALA A CA 1
ATOM 1326 C C . ALA A 1 181 ? 0.302 -10.981 -15.073 1.00 93.38 181 ALA A C 1
ATOM 1328 O O . ALA A 1 181 ? -0.633 -10.789 -15.848 1.00 93.38 181 ALA A O 1
ATOM 1329 N N . ALA A 1 182 ? 0.149 -11.721 -13.966 1.00 94.25 182 ALA A N 1
ATOM 1330 C CA . ALA A 1 182 ? -1.129 -12.190 -13.429 1.00 94.25 182 ALA A CA 1
ATOM 1331 C C . ALA A 1 182 ? -1.503 -11.536 -12.078 1.00 94.25 182 ALA A C 1
ATOM 1333 O O . ALA A 1 182 ? -2.562 -11.851 -11.533 1.00 94.25 182 ALA A O 1
ATOM 1334 N N . SER A 1 183 ? -0.661 -10.645 -11.539 1.00 96.31 183 SER A N 1
ATOM 1335 C CA . SER A 1 183 ? -0.964 -9.850 -10.342 1.00 96.31 183 SER A CA 1
ATOM 1336 C C . SER A 1 183 ? -2.164 -8.927 -10.609 1.00 96.31 183 SER A C 1
ATOM 1338 O O . SER A 1 183 ? -2.228 -8.317 -11.678 1.00 96.31 183 SER A O 1
ATOM 1340 N N . PRO A 1 184 ? -3.120 -8.783 -9.671 1.00 94.31 184 PRO A N 1
ATOM 1341 C CA . PRO A 1 184 ? -4.384 -8.077 -9.926 1.00 94.31 184 PRO A CA 1
ATOM 1342 C C . PRO A 1 184 ? -4.211 -6.570 -10.166 1.00 94.31 184 PRO A C 1
ATOM 1344 O O . PRO A 1 184 ? -5.089 -5.934 -10.743 1.00 94.31 184 PRO A O 1
ATOM 1347 N N . ASP A 1 185 ? -3.077 -6.011 -9.747 1.00 95.00 185 ASP A N 1
ATOM 1348 C CA . ASP A 1 185 ? -2.732 -4.595 -9.880 1.00 95.00 185 ASP A CA 1
ATOM 1349 C C . ASP A 1 185 ? -1.925 -4.287 -11.166 1.00 95.00 185 ASP A C 1
ATOM 1351 O O . ASP A 1 185 ? -1.471 -3.158 -11.368 1.00 95.00 185 ASP A O 1
ATOM 1355 N N . ALA A 1 186 ? -1.733 -5.280 -12.047 1.00 97.12 186 ALA A N 1
ATOM 1356 C CA . ALA A 1 186 ? -1.128 -5.127 -13.373 1.00 97.12 186 ALA A CA 1
ATOM 1357 C C . ALA A 1 186 ? -2.201 -4.734 -14.414 1.00 97.12 186 ALA A C 1
ATOM 1359 O O . ALA A 1 186 ? -2.716 -5.562 -15.166 1.00 97.12 186 ALA A O 1
ATOM 1360 N N . LEU A 1 187 ? -2.582 -3.456 -14.423 1.00 97.69 187 LEU A N 1
ATOM 1361 C CA . LEU A 1 187 ? -3.753 -2.945 -15.143 1.00 97.69 187 LEU A CA 1
ATOM 1362 C C . LEU A 1 187 ? -3.506 -2.830 -16.656 1.00 97.69 187 LEU A C 1
ATOM 1364 O O . LEU A 1 187 ? -2.558 -2.173 -17.090 1.00 97.69 187 LEU A O 1
ATOM 1368 N N . THR A 1 188 ? -4.394 -3.380 -17.489 1.00 95.56 188 THR A N 1
ATOM 1369 C CA . THR A 1 188 ? -4.273 -3.263 -18.952 1.00 95.56 188 THR A CA 1
ATOM 1370 C C . THR A 1 188 ? -4.769 -1.922 -19.499 1.00 95.56 188 THR A C 1
ATOM 1372 O O . THR A 1 188 ? -5.556 -1.202 -18.881 1.00 95.56 188 THR A O 1
ATOM 1375 N N . VAL A 1 189 ? -4.396 -1.622 -20.750 1.00 93.38 189 VAL A N 1
ATOM 1376 C CA . VAL A 1 189 ? -4.889 -0.473 -21.542 1.00 93.38 189 VAL A CA 1
ATOM 1377 C C . VAL A 1 189 ? -6.422 -0.337 -21.539 1.00 93.38 189 VAL A C 1
ATOM 1379 O O . VAL A 1 189 ? -6.927 0.780 -21.618 1.00 93.38 189 VAL A O 1
ATOM 1382 N N . ASN A 1 190 ? -7.173 -1.444 -21.468 1.00 93.94 190 ASN A N 1
ATOM 1383 C CA . ASN A 1 190 ? -8.641 -1.401 -21.449 1.00 93.94 190 ASN A CA 1
ATOM 1384 C C . ASN A 1 190 ? -9.218 -1.159 -20.050 1.00 93.94 190 ASN A C 1
ATOM 1386 O O . ASN A 1 190 ? -10.326 -0.646 -19.956 1.00 93.94 190 ASN A O 1
ATOM 1390 N N . GLU A 1 191 ? -8.497 -1.527 -18.993 1.00 96.19 191 GLU A N 1
ATOM 1391 C CA . GLU A 1 191 ? -8.919 -1.293 -17.612 1.00 96.19 191 GLU A CA 1
ATOM 1392 C C . GLU A 1 191 ? -8.602 0.142 -17.196 1.00 96.19 191 GLU A C 1
ATOM 1394 O O . GLU A 1 191 ? -9.489 0.833 -16.709 1.00 96.19 191 GLU A O 1
ATOM 1399 N N . VAL A 1 192 ? -7.394 0.644 -17.482 1.00 96.56 192 VAL A N 1
ATOM 1400 C CA . VAL A 1 192 ? -7.000 2.023 -17.131 1.00 96.56 192 VAL A CA 1
ATOM 1401 C C . VAL A 1 192 ? -7.840 3.081 -17.850 1.00 96.56 192 VAL A C 1
ATOM 1403 O O . VAL A 1 192 ? -8.135 4.104 -17.252 1.00 96.56 192 VAL A O 1
ATOM 1406 N N . ARG A 1 193 ? -8.256 2.851 -19.104 1.00 93.75 193 ARG A N 1
ATOM 1407 C CA . ARG A 1 193 ? -9.112 3.797 -19.854 1.00 93.75 193 ARG A CA 1
ATOM 1408 C C . ARG A 1 193 ? -10.613 3.706 -19.524 1.00 93.75 193 ARG A C 1
ATOM 1410 O O . ARG A 1 193 ? -11.397 4.438 -20.117 1.00 93.75 193 ARG A O 1
ATOM 1417 N N . GLY A 1 194 ? -11.015 2.686 -18.765 1.00 92.94 194 GLY A N 1
ATOM 1418 C CA . GLY A 1 194 ? -12.415 2.393 -18.478 1.00 92.94 194 GLY A CA 1
ATOM 1419 C C . GLY A 1 194 ? -13.314 2.063 -19.679 1.00 92.94 194 GLY A C 1
ATOM 1420 O O . GLY A 1 194 ? -12.934 1.420 -20.669 1.00 92.94 194 GLY A O 1
ATOM 1421 N N . LEU A 1 195 ? -14.574 2.458 -19.526 1.00 89.56 195 LEU A N 1
ATOM 1422 C CA . LEU A 1 195 ? -15.714 2.176 -20.387 1.00 89.56 195 LEU A CA 1
ATOM 1423 C C . LEU A 1 195 ? -16.056 3.319 -21.355 1.00 89.56 195 LEU A C 1
ATOM 1425 O O . LEU A 1 195 ? -16.696 3.028 -22.375 1.00 89.56 195 LEU A O 1
ATOM 1429 N N . THR A 1 196 ? -15.694 4.582 -21.080 1.00 89.00 196 THR A N 1
ATOM 1430 C CA . THR A 1 196 ? -16.085 5.716 -21.946 1.00 89.00 196 THR A CA 1
ATOM 1431 C C . THR A 1 196 ? -14.982 6.744 -22.224 1.00 89.00 196 THR A C 1
ATOM 1433 O O . THR A 1 196 ? -14.383 7.295 -21.314 1.00 89.00 196 THR A O 1
ATOM 1436 N N . ASP A 1 197 ? -14.819 7.136 -23.499 1.00 87.56 197 ASP A N 1
ATOM 1437 C CA . ASP A 1 197 ? -13.904 8.217 -23.933 1.00 87.56 197 ASP A CA 1
ATOM 1438 C C . ASP A 1 197 ? -14.389 9.645 -23.521 1.00 87.56 197 ASP A C 1
ATOM 1440 O O . ASP A 1 197 ? -14.283 10.607 -24.292 1.00 87.56 197 ASP A O 1
ATOM 1444 N N . THR A 1 198 ? -15.081 9.780 -22.379 1.00 86.25 198 THR A N 1
ATOM 1445 C CA . THR A 1 198 ? -15.777 11.015 -21.947 1.00 86.25 198 THR A CA 1
ATOM 1446 C C . THR A 1 198 ? -15.917 11.213 -20.435 1.00 86.25 198 THR A C 1
ATOM 1448 O O . THR A 1 198 ? -16.272 12.320 -20.017 1.00 86.25 198 THR A O 1
ATOM 1451 N N . VAL A 1 199 ? -15.703 10.173 -19.629 1.00 87.94 199 VAL A N 1
ATOM 1452 C CA . VAL A 1 199 ? -15.749 10.216 -18.163 1.00 87.94 199 VAL A CA 1
ATOM 1453 C C . VAL A 1 199 ? -14.395 9.707 -17.702 1.00 87.94 199 VAL A C 1
ATOM 1455 O O . VAL A 1 199 ? -14.128 8.521 -17.790 1.00 87.94 199 VAL A O 1
ATOM 1458 N N . HIS A 1 200 ? -13.530 10.628 -17.284 1.00 91.94 200 HIS A N 1
ATOM 1459 C CA . HIS A 1 200 ? -12.117 10.365 -16.988 1.00 91.94 200 HIS A CA 1
ATOM 1460 C C . HIS A 1 200 ? -11.929 9.896 -15.534 1.00 91.94 200 HIS A C 1
ATOM 1462 O O . HIS A 1 200 ? -11.012 10.336 -14.842 1.00 91.94 200 HIS A O 1
ATOM 1468 N N . ASP A 1 201 ? -12.896 9.140 -15.036 1.00 90.25 201 ASP A N 1
ATOM 1469 C CA . ASP A 1 201 ? -12.982 8.563 -13.700 1.00 90.25 201 ASP A CA 1
ATOM 1470 C C . ASP A 1 201 ? -13.865 7.294 -13.724 1.00 90.25 201 ASP A C 1
ATOM 1472 O O . ASP A 1 201 ? -14.544 6.982 -12.744 1.00 90.25 201 ASP A O 1
ATOM 1476 N N . ASP A 1 202 ? -13.875 6.576 -14.863 1.00 90.94 202 ASP A N 1
ATOM 1477 C CA . ASP A 1 202 ? -14.562 5.284 -15.047 1.00 90.94 202 ASP A CA 1
ATOM 1478 C C . ASP A 1 202 ? -13.616 4.089 -15.332 1.00 90.94 202 ASP A C 1
ATOM 1480 O O . ASP A 1 202 ? -14.071 2.943 -15.442 1.00 90.94 202 ASP A O 1
ATOM 1484 N N . GLY A 1 203 ? -12.298 4.332 -15.352 1.00 94.06 203 GLY A N 1
ATOM 1485 C CA . GLY A 1 203 ? -11.236 3.321 -15.383 1.00 94.06 203 GLY A CA 1
ATOM 1486 C C . GLY A 1 203 ? -10.851 2.709 -14.031 1.00 94.06 203 GLY A C 1
ATOM 1487 O O . GLY A 1 203 ? -11.160 3.218 -12.958 1.00 94.06 203 GLY A O 1
ATOM 1488 N N . ALA A 1 204 ? -10.105 1.601 -14.079 1.00 95.25 204 ALA A N 1
ATOM 1489 C CA . ALA A 1 204 ? -9.673 0.808 -12.919 1.00 95.25 204 ALA A CA 1
ATOM 1490 C C . ALA A 1 204 ? -8.660 1.510 -11.992 1.00 95.25 204 ALA A C 1
ATOM 1492 O O . ALA A 1 204 ? -8.353 0.999 -10.917 1.00 95.25 204 ALA A O 1
ATOM 1493 N N . LEU A 1 205 ? -8.168 2.698 -12.368 1.00 94.56 205 LEU A N 1
ATOM 1494 C CA . LEU A 1 205 ? -7.492 3.600 -11.430 1.00 94.56 205 LEU A CA 1
ATOM 1495 C C . LEU A 1 205 ? -8.447 4.140 -10.353 1.00 94.56 205 LEU A C 1
ATOM 1497 O O . LEU A 1 205 ? -7.976 4.692 -9.357 1.00 94.56 205 LEU A O 1
ATOM 1501 N N . PHE A 1 206 ? -9.760 3.965 -10.530 1.00 90.50 206 PHE A N 1
ATOM 1502 C CA . PHE A 1 206 ? -10.821 4.447 -9.658 1.00 90.50 206 PHE A CA 1
ATOM 1503 C C . PHE A 1 206 ? -11.740 3.323 -9.158 1.00 90.50 206 PHE A C 1
ATOM 1505 O O . PHE A 1 206 ? -11.896 2.270 -9.775 1.00 90.50 206 PHE A O 1
ATOM 1512 N N . ASP A 1 207 ? -12.381 3.567 -8.016 1.00 82.25 207 ASP A N 1
ATOM 1513 C CA . ASP A 1 207 ? -13.498 2.775 -7.519 1.00 82.25 207 ASP A CA 1
ATOM 1514 C C . ASP A 1 207 ? -14.824 3.159 -8.201 1.00 82.25 207 ASP A C 1
ATOM 1516 O O . ASP A 1 207 ? -14.932 4.163 -8.906 1.00 82.25 207 ASP A O 1
ATOM 1520 N N . GLY A 1 208 ? -15.881 2.381 -7.943 1.00 71.62 208 GLY A N 1
ATOM 1521 C CA . GLY A 1 208 ? -17.223 2.601 -8.506 1.00 71.62 208 GLY A CA 1
ATOM 1522 C C . GLY A 1 208 ? -17.929 3.906 -8.091 1.00 71.62 208 GLY A C 1
ATOM 1523 O O . GLY A 1 208 ? -19.132 4.038 -8.324 1.00 71.62 208 GLY A O 1
ATOM 1524 N N . ALA A 1 209 ? -17.222 4.844 -7.456 1.00 67.88 209 ALA A N 1
ATOM 1525 C CA . ALA A 1 209 ? -17.673 6.188 -7.120 1.00 67.88 209 ALA A CA 1
ATOM 1526 C C . ALA A 1 209 ? -16.694 7.296 -7.586 1.00 67.88 209 ALA A C 1
ATOM 1528 O O . ALA A 1 209 ? -16.826 8.435 -7.130 1.00 67.88 209 ALA A O 1
ATOM 1529 N N . GLY A 1 210 ? -15.745 6.992 -8.485 1.00 75.88 210 GLY A N 1
ATOM 1530 C CA . GLY A 1 210 ? -14.846 7.976 -9.113 1.00 75.88 210 GLY A CA 1
ATOM 1531 C C . GLY A 1 210 ? -13.684 8.436 -8.223 1.00 75.88 210 GLY A C 1
ATOM 1532 O O . GLY A 1 210 ? -13.181 9.553 -8.367 1.00 75.88 210 GLY A O 1
ATOM 1533 N N . ARG A 1 211 ? -13.268 7.608 -7.255 1.00 77.06 211 ARG A N 1
ATOM 1534 C CA . ARG A 1 211 ? -12.186 7.906 -6.291 1.00 77.06 211 ARG A CA 1
ATOM 1535 C C . ARG A 1 211 ? -11.007 6.960 -6.521 1.00 77.06 211 ARG A C 1
ATOM 1537 O O . ARG A 1 211 ? -11.278 5.799 -6.801 1.00 77.06 211 ARG A O 1
ATOM 1544 N N . PRO A 1 212 ? -9.737 7.385 -6.387 1.00 85.81 212 PRO A N 1
ATOM 1545 C CA . PRO A 1 212 ? -8.592 6.519 -6.657 1.00 85.81 212 PRO A CA 1
ATOM 1546 C C . PRO A 1 212 ? -8.671 5.178 -5.924 1.00 85.81 212 PRO A C 1
ATOM 1548 O O . PRO A 1 212 ? -8.956 5.149 -4.730 1.00 85.81 212 PRO A O 1
ATOM 1551 N N . ALA A 1 213 ? -8.385 4.088 -6.630 1.00 87.12 213 ALA A N 1
ATOM 1552 C CA . ALA A 1 213 ? -8.249 2.746 -6.066 1.00 87.12 213 ALA A CA 1
ATOM 1553 C C . ALA A 1 213 ? -6.798 2.419 -5.650 1.00 87.12 213 ALA A C 1
ATOM 1555 O O . ALA A 1 213 ? -6.558 1.369 -5.049 1.00 87.12 213 ALA A O 1
ATOM 1556 N N . PHE A 1 214 ? -5.857 3.319 -5.966 1.00 90.69 214 PHE A N 1
ATOM 1557 C CA . PHE A 1 214 ? -4.403 3.188 -5.825 1.00 90.69 214 PHE A CA 1
ATOM 1558 C C . PHE A 1 214 ? -3.771 4.504 -5.341 1.00 90.69 214 PHE A C 1
ATOM 1560 O O . PHE A 1 214 ? -4.347 5.579 -5.516 1.00 90.69 214 PHE A O 1
ATOM 1567 N N . CYS A 1 215 ? -2.570 4.420 -4.765 1.00 88.38 215 CYS A N 1
ATOM 1568 C CA . CYS A 1 215 ? -1.727 5.573 -4.433 1.00 88.38 215 CYS A CA 1
ATOM 1569 C C . CYS A 1 215 ? -0.676 5.866 -5.509 1.00 88.38 215 CYS A C 1
ATOM 1571 O O . CYS A 1 215 ? -0.380 7.030 -5.770 1.00 88.38 215 CYS A O 1
ATOM 1573 N N . GLU A 1 216 ? -0.118 4.811 -6.102 1.00 93.12 216 GLU A N 1
ATOM 1574 C CA . GLU A 1 216 ? 0.991 4.848 -7.056 1.00 93.12 216 GLU A CA 1
ATOM 1575 C C . GLU A 1 216 ? 0.555 4.202 -8.374 1.00 93.12 216 GLU A C 1
ATOM 1577 O O . GLU A 1 216 ? -0.075 3.142 -8.358 1.00 93.12 216 GLU A O 1
ATOM 1582 N N . PHE A 1 217 ? 0.909 4.811 -9.507 1.00 96.81 217 PHE A N 1
ATOM 1583 C CA . PHE A 1 217 ? 0.727 4.219 -10.833 1.00 96.81 217 PHE A CA 1
ATOM 1584 C C . PHE A 1 217 ? 2.001 4.350 -11.674 1.00 96.81 217 PHE A C 1
ATOM 1586 O O . PHE A 1 217 ? 2.620 5.412 -11.697 1.00 96.81 217 PHE A O 1
ATOM 1593 N N . MET A 1 218 ? 2.395 3.287 -12.379 1.00 96.31 218 MET A N 1
ATOM 1594 C CA . MET A 1 218 ? 3.712 3.198 -13.028 1.00 96.31 218 MET A CA 1
ATOM 1595 C C . MET A 1 218 ? 3.603 2.711 -14.480 1.00 96.31 218 MET A C 1
ATOM 1597 O O . MET A 1 218 ? 2.902 1.740 -14.744 1.00 96.31 218 MET A O 1
ATOM 1601 N N . SER A 1 219 ? 4.316 3.334 -15.426 1.00 97.06 219 SER A N 1
ATOM 1602 C CA . SER A 1 219 ? 4.436 2.852 -16.819 1.00 97.06 219 SER A CA 1
ATOM 1603 C C . SER A 1 219 ? 5.872 2.982 -17.326 1.00 97.06 219 SER A C 1
ATOM 1605 O O . SER A 1 219 ? 6.495 4.035 -17.195 1.00 97.06 219 SER A O 1
ATOM 1607 N N . MET A 1 220 ? 6.411 1.916 -17.917 1.00 93.25 220 MET A N 1
ATOM 1608 C CA . MET A 1 220 ? 7.854 1.796 -18.158 1.00 93.25 220 MET A CA 1
ATOM 1609 C C . MET A 1 220 ? 8.232 1.985 -19.628 1.00 93.25 220 MET A C 1
ATOM 1611 O O . MET A 1 220 ? 9.319 2.484 -19.928 1.00 93.25 220 MET A O 1
ATOM 1615 N N . HIS A 1 221 ? 7.347 1.623 -20.565 1.00 91.88 221 HIS A N 1
ATOM 1616 C CA . HIS A 1 221 ? 7.681 1.686 -21.990 1.00 91.88 221 HIS A CA 1
ATOM 1617 C C . HIS A 1 221 ? 6.507 1.960 -22.940 1.00 91.88 221 HIS A C 1
ATOM 1619 O O . HIS A 1 221 ? 6.671 1.853 -24.159 1.00 91.88 221 HIS A O 1
ATOM 1625 N N . TRP A 1 222 ? 5.334 2.353 -22.435 1.00 93.75 222 TRP A N 1
ATOM 1626 C CA . TRP A 1 222 ? 4.172 2.594 -23.290 1.00 93.75 222 TRP A CA 1
ATOM 1627 C C . TRP A 1 222 ? 4.446 3.606 -24.413 1.00 93.75 222 TRP A C 1
ATOM 1629 O O . TRP A 1 222 ? 4.780 4.767 -24.177 1.00 93.75 222 TRP A O 1
ATOM 1639 N N . GLY A 1 223 ? 4.312 3.164 -25.664 1.00 92.88 223 GLY A N 1
ATOM 1640 C CA . GLY A 1 223 ? 4.767 3.916 -26.829 1.00 92.88 223 GLY A CA 1
ATOM 1641 C C . GLY A 1 223 ? 3.833 5.040 -27.285 1.00 92.88 223 GLY A C 1
ATOM 1642 O O . GLY A 1 223 ? 2.607 4.938 -27.252 1.00 92.88 223 GLY A O 1
ATOM 1643 N N . VAL A 1 224 ? 4.405 6.084 -27.898 1.00 93.31 224 VAL A N 1
ATOM 1644 C CA . VAL A 1 224 ? 3.635 7.112 -28.640 1.00 93.31 224 VAL A CA 1
ATOM 1645 C C . VAL A 1 224 ? 2.773 6.489 -29.752 1.00 93.31 224 VAL A C 1
ATOM 1647 O O . VAL A 1 224 ? 1.704 7.004 -30.076 1.00 93.31 224 VAL A O 1
ATOM 1650 N N . LYS A 1 225 ? 3.207 5.367 -30.345 1.00 93.44 225 LYS A N 1
ATOM 1651 C CA . LYS A 1 225 ? 2.412 4.607 -31.330 1.00 93.44 225 LYS A CA 1
ATOM 1652 C C . LYS A 1 225 ? 1.165 3.982 -30.705 1.00 93.44 225 LYS A C 1
ATOM 1654 O O . LYS A 1 225 ? 0.156 3.838 -31.389 1.00 93.44 225 LYS A O 1
ATOM 1659 N N . ASP A 1 226 ? 1.255 3.625 -29.434 1.00 92.56 226 ASP A N 1
ATOM 1660 C CA . ASP A 1 226 ? 0.274 2.860 -28.680 1.00 92.56 226 ASP A CA 1
ATOM 1661 C C . ASP A 1 226 ? -0.763 3.790 -28.052 1.00 92.56 226 ASP A C 1
ATOM 1663 O O . ASP A 1 226 ? -1.957 3.550 -28.216 1.00 92.56 226 ASP A O 1
ATOM 1667 N N . ARG A 1 227 ? -0.332 4.949 -27.537 1.00 94.25 227 ARG A N 1
ATOM 1668 C CA . ARG A 1 227 ? -1.221 6.082 -27.229 1.00 94.25 227 ARG A CA 1
ATOM 1669 C C . ARG A 1 227 ? -2.029 6.557 -28.441 1.00 94.25 227 ARG A C 1
ATOM 1671 O O . ARG A 1 227 ? -3.191 6.926 -28.313 1.00 94.25 227 ARG A O 1
ATOM 1678 N N . ASN A 1 228 ? -1.442 6.517 -29.638 1.00 93.75 228 ASN A N 1
ATOM 1679 C CA . ASN A 1 228 ? -2.137 6.880 -30.877 1.00 93.75 228 ASN A CA 1
ATOM 1680 C C . ASN A 1 228 ? -3.127 5.792 -31.376 1.00 93.75 228 ASN A C 1
ATOM 1682 O O . ASN A 1 228 ? -3.731 5.969 -32.439 1.00 93.75 228 ASN A O 1
ATOM 1686 N N . LYS A 1 229 ? -3.308 4.671 -30.655 1.00 92.62 229 LYS A N 1
ATOM 1687 C CA . LYS A 1 229 ? -4.397 3.702 -30.890 1.00 92.62 229 LYS A CA 1
ATOM 1688 C C . LYS A 1 229 ? -5.717 4.219 -30.290 1.00 92.62 229 LYS A C 1
ATOM 1690 O O . LYS A 1 229 ? -5.749 5.159 -29.500 1.00 92.62 229 LYS A O 1
ATOM 1695 N N . VAL A 1 230 ? -6.836 3.597 -30.669 1.00 85.69 230 VAL A N 1
ATOM 1696 C CA . VAL A 1 230 ? -8.175 3.964 -30.166 1.00 85.69 230 VAL A CA 1
ATOM 1697 C C . VAL A 1 230 ? -8.258 3.735 -28.650 1.00 85.69 230 VAL A C 1
ATOM 1699 O O . VAL A 1 230 ? -7.999 2.626 -28.184 1.00 85.69 230 VAL A O 1
ATOM 1702 N N . GLY A 1 231 ? -8.626 4.779 -27.903 1.00 84.94 231 GLY A N 1
ATOM 1703 C CA . GLY A 1 231 ? -8.667 4.790 -26.435 1.00 84.94 231 GLY A CA 1
ATOM 1704 C C . GLY A 1 231 ? -7.331 5.112 -25.746 1.00 84.94 231 GLY A C 1
ATOM 1705 O O . GLY A 1 231 ? -7.278 5.118 -24.525 1.00 84.94 231 GLY A O 1
ATOM 1706 N N . GLY A 1 232 ? -6.245 5.390 -26.479 1.00 89.75 232 GLY A N 1
ATOM 1707 C CA . GLY A 1 232 ? -4.957 5.724 -25.855 1.00 89.75 232 GLY A CA 1
ATOM 1708 C C . GLY A 1 232 ? -4.898 7.147 -25.279 1.00 89.75 232 GLY A C 1
ATOM 1709 O O . GLY A 1 232 ? -4.454 7.338 -24.156 1.00 89.75 232 GLY A O 1
ATOM 1710 N N . GLU A 1 233 ? -5.418 8.165 -25.967 1.00 93.44 233 GLU A N 1
ATOM 1711 C CA . GLU A 1 233 ? -5.526 9.514 -25.366 1.00 93.44 233 GLU A CA 1
ATOM 1712 C C . GLU A 1 233 ? -6.489 9.554 -24.153 1.00 93.44 233 GLU A C 1
ATOM 1714 O O . GLU A 1 233 ? -6.427 10.504 -23.372 1.00 93.44 233 GLU A O 1
ATOM 1719 N N . GLU A 1 234 ? -7.329 8.524 -23.971 1.00 95.31 234 GLU A N 1
ATOM 1720 C CA . GLU A 1 234 ? -8.212 8.352 -22.807 1.00 95.31 234 GLU A CA 1
ATOM 1721 C C . GLU A 1 234 ? -7.454 7.822 -21.580 1.00 95.31 234 GLU A C 1
ATOM 1723 O O . GLU A 1 234 ? -7.555 8.418 -20.515 1.00 95.31 234 GLU A O 1
ATOM 1728 N N . VAL A 1 235 ? -6.560 6.830 -21.740 1.00 96.81 235 VAL A N 1
ATOM 1729 C CA . VAL A 1 235 ? -5.597 6.417 -20.686 1.00 96.81 235 VAL A CA 1
ATOM 1730 C C . VAL A 1 235 ? -4.880 7.632 -20.078 1.00 96.81 235 VAL A C 1
ATOM 1732 O O . VAL A 1 235 ? -4.676 7.709 -18.869 1.00 96.81 235 VAL A O 1
ATOM 1735 N N . VAL A 1 236 ? -4.510 8.618 -20.903 1.00 97.44 236 VAL A N 1
ATOM 1736 C CA . VAL A 1 236 ? -3.833 9.833 -20.420 1.00 97.44 236 VAL A CA 1
ATOM 1737 C C . VAL A 1 236 ? -4.795 10.826 -19.750 1.00 97.44 236 VAL A C 1
ATOM 1739 O O . VAL A 1 236 ? -4.364 11.606 -18.901 1.00 97.44 236 VAL A O 1
ATOM 1742 N N . ALA A 1 237 ? -6.086 10.811 -20.090 1.00 96.31 237 ALA A N 1
ATOM 1743 C CA . ALA A 1 237 ? -7.104 11.610 -19.409 1.00 96.31 237 ALA A CA 1
ATOM 1744 C C . ALA A 1 237 ? -7.418 11.052 -18.013 1.00 96.31 237 ALA A C 1
ATOM 1746 O O . ALA A 1 237 ? -7.394 11.813 -17.044 1.00 96.31 237 ALA A O 1
ATOM 1747 N N . GLU A 1 238 ? -7.611 9.736 -17.914 1.00 96.44 238 GLU A N 1
ATOM 1748 C CA . GLU A 1 238 ? -7.754 8.967 -16.672 1.00 96.44 238 GLU A CA 1
ATOM 1749 C C . GLU A 1 238 ? -6.555 9.195 -15.736 1.00 96.44 238 GLU A C 1
ATOM 1751 O O . GLU A 1 238 ? -6.731 9.673 -14.616 1.00 96.44 238 GLU A O 1
ATOM 1756 N N . VAL A 1 239 ? -5.312 9.023 -16.214 1.00 97.31 239 VAL A N 1
ATOM 1757 C CA . VAL A 1 239 ? -4.101 9.319 -15.415 1.00 97.31 239 VAL A CA 1
ATOM 1758 C C . VAL A 1 239 ? -4.024 10.793 -14.993 1.00 97.31 239 VAL A C 1
ATOM 1760 O O . VAL A 1 239 ? -3.646 11.093 -13.859 1.00 97.31 239 VAL A O 1
ATOM 1763 N N . ARG A 1 240 ? -4.438 11.745 -15.843 1.00 95.62 240 ARG A N 1
ATOM 1764 C CA . ARG A 1 240 ? -4.513 13.162 -15.436 1.00 95.62 240 ARG A CA 1
ATOM 1765 C C . ARG A 1 240 ? -5.553 13.394 -14.338 1.00 95.62 240 ARG A C 1
ATOM 1767 O O . ARG A 1 240 ? -5.379 14.279 -13.503 1.00 95.62 240 ARG A O 1
ATOM 1774 N N . SER A 1 241 ? -6.659 12.664 -14.376 1.00 93.56 241 SER A N 1
ATOM 1775 C CA . SER A 1 241 ? -7.735 12.753 -13.392 1.00 93.56 241 SER A CA 1
ATOM 1776 C C . SER A 1 241 ? -7.321 12.124 -12.061 1.00 93.56 241 SER A C 1
ATOM 1778 O O . SER A 1 241 ? -7.543 12.721 -11.010 1.00 93.56 241 SER A O 1
ATOM 1780 N N . PHE A 1 242 ? -6.610 10.993 -12.110 1.00 93.06 242 PHE A N 1
ATOM 1781 C CA . PHE A 1 242 ? -5.993 10.327 -10.962 1.00 93.06 242 PHE A CA 1
ATOM 1782 C C . PHE A 1 242 ? -5.050 11.300 -10.238 1.00 93.06 242 PHE A C 1
ATOM 1784 O O . PHE A 1 242 ? -5.191 11.527 -9.039 1.00 93.06 242 PHE A O 1
ATOM 1791 N N . LEU A 1 243 ? -4.221 12.022 -11.000 1.00 92.56 243 LEU A N 1
ATOM 1792 C CA . LEU A 1 243 ? -3.340 13.100 -10.529 1.00 92.56 243 LEU A CA 1
ATOM 1793 C C . LEU A 1 243 ? -4.057 14.400 -10.076 1.00 92.56 243 LEU A C 1
ATOM 1795 O O . LEU A 1 243 ? -3.402 15.421 -9.857 1.00 92.56 243 LEU A O 1
ATOM 1799 N N . ARG A 1 244 ? -5.387 14.405 -9.902 1.00 87.38 244 ARG A N 1
ATOM 1800 C CA . ARG A 1 244 ? -6.129 15.437 -9.133 1.00 87.38 244 ARG A CA 1
ATOM 1801 C C . ARG A 1 244 ? -6.354 15.042 -7.671 1.00 87.38 244 ARG A C 1
ATOM 1803 O O . ARG A 1 244 ? -6.883 15.825 -6.886 1.00 87.38 244 ARG A O 1
ATOM 1810 N N . TYR A 1 245 ? -5.964 13.830 -7.308 1.00 82.75 245 TYR A N 1
ATOM 1811 C CA . TYR A 1 245 ? -5.893 13.352 -5.936 1.00 82.75 245 TYR A CA 1
ATOM 1812 C C . TYR A 1 245 ? -4.422 13.334 -5.494 1.00 82.75 245 TYR A C 1
ATOM 1814 O O . TYR A 1 245 ? -3.533 13.581 -6.305 1.00 82.75 245 TYR A O 1
ATOM 1822 N N . ARG A 1 246 ? -4.137 13.075 -4.209 1.00 79.94 246 ARG A N 1
ATOM 1823 C CA . ARG A 1 246 ? -2.751 13.023 -3.701 1.00 79.94 246 ARG A CA 1
ATOM 1824 C C . ARG A 1 246 ? -2.064 11.680 -4.009 1.00 79.94 246 ARG A C 1
ATOM 1826 O O . ARG A 1 246 ? -1.646 10.955 -3.111 1.00 79.94 246 ARG A O 1
ATOM 1833 N N . THR A 1 247 ? -2.034 11.325 -5.285 1.00 87.56 247 THR A N 1
ATOM 1834 C CA . THR A 1 247 ? -1.402 10.116 -5.822 1.00 87.56 247 THR A CA 1
ATOM 1835 C C . THR A 1 247 ? -0.101 10.476 -6.536 1.00 87.56 247 THR A C 1
ATOM 1837 O O . THR A 1 247 ? 0.165 11.657 -6.795 1.00 87.56 247 THR A O 1
ATOM 1840 N N . HIS A 1 248 ? 0.716 9.475 -6.859 1.00 92.56 248 HIS A N 1
ATOM 1841 C CA . HIS A 1 248 ? 1.918 9.657 -7.664 1.00 92.56 248 HIS A CA 1
ATOM 1842 C C . HIS A 1 248 ? 1.884 8.818 -8.955 1.00 92.56 248 HIS A C 1
ATOM 1844 O O . HIS A 1 248 ? 1.243 7.767 -9.026 1.00 92.56 248 HIS A O 1
ATOM 1850 N N . PHE A 1 249 ? 2.514 9.350 -10.006 1.00 96.69 249 PHE A N 1
ATOM 1851 C CA . PHE A 1 249 ? 2.671 8.708 -11.309 1.00 96.69 249 PHE A CA 1
ATOM 1852 C C . PHE A 1 249 ? 4.147 8.669 -11.717 1.00 96.69 249 PHE A C 1
ATOM 1854 O O . PHE A 1 249 ? 4.760 9.716 -11.952 1.00 96.69 249 PHE A O 1
ATOM 1861 N N . PHE A 1 250 ? 4.700 7.467 -11.852 1.00 97.12 250 PHE A N 1
ATOM 1862 C CA . PHE A 1 250 ? 6.039 7.239 -12.387 1.00 97.12 250 PHE A CA 1
ATOM 1863 C C . PHE A 1 250 ? 5.996 6.888 -13.882 1.00 97.12 250 PHE A C 1
ATOM 1865 O O . PHE A 1 250 ? 5.210 6.036 -14.306 1.00 97.12 250 PHE A O 1
ATOM 1872 N N . ALA A 1 251 ? 6.900 7.472 -14.678 1.00 97.12 251 ALA A N 1
ATOM 1873 C CA . ALA A 1 251 ? 7.153 7.006 -16.041 1.00 97.12 251 ALA A CA 1
ATOM 1874 C C . ALA A 1 251 ? 8.645 6.944 -16.426 1.00 97.12 251 ALA A C 1
ATOM 1876 O O . ALA A 1 251 ? 9.417 7.860 -16.127 1.00 97.12 251 ALA A O 1
ATOM 1877 N N . GLU A 1 252 ? 9.024 5.892 -17.159 1.00 95.25 252 GLU A N 1
ATOM 1878 C CA . GLU A 1 252 ? 10.359 5.686 -17.756 1.00 95.25 252 GLU A CA 1
ATOM 1879 C C . GLU A 1 252 ? 10.290 5.726 -19.302 1.00 95.25 252 GLU A C 1
ATOM 1881 O O . GLU A 1 252 ? 9.215 5.620 -19.899 1.00 95.25 252 GLU A O 1
ATOM 1886 N N . CYS A 1 253 ? 11.435 5.923 -19.966 1.00 94.38 253 CYS A N 1
ATOM 1887 C CA . CYS A 1 253 ? 11.628 5.779 -21.415 1.00 94.38 253 CYS A CA 1
ATOM 1888 C C . CYS A 1 253 ? 10.463 6.317 -22.292 1.00 94.38 253 CYS A C 1
ATOM 1890 O O . CYS A 1 253 ? 10.126 7.506 -22.278 1.00 94.38 253 CYS A O 1
ATOM 1892 N N . GLN A 1 254 ? 9.854 5.447 -23.108 1.00 94.75 254 GLN A N 1
ATOM 1893 C CA . GLN A 1 254 ? 8.786 5.795 -24.045 1.00 94.75 254 GLN A CA 1
ATOM 1894 C C . GLN A 1 254 ? 7.519 6.297 -23.350 1.00 94.75 254 GLN A C 1
ATOM 1896 O O . GLN A 1 254 ? 6.842 7.150 -23.930 1.00 94.75 254 GLN A O 1
ATOM 1901 N N . ALA A 1 255 ? 7.233 5.855 -22.120 1.00 96.19 255 ALA A N 1
ATOM 1902 C CA . ALA A 1 255 ? 6.046 6.278 -21.388 1.00 96.19 255 ALA A CA 1
ATOM 1903 C C . ALA A 1 255 ? 6.082 7.786 -21.097 1.00 96.19 255 ALA A C 1
ATOM 1905 O O . ALA A 1 255 ? 5.087 8.472 -21.329 1.00 96.19 255 ALA A O 1
ATOM 1906 N N . VAL A 1 256 ? 7.239 8.353 -20.728 1.00 96.31 256 VAL A N 1
ATOM 1907 C CA . VAL A 1 256 ? 7.388 9.812 -20.538 1.00 96.31 256 VAL A CA 1
ATOM 1908 C C . VAL A 1 256 ? 7.013 10.581 -21.811 1.00 96.31 256 VAL A C 1
ATOM 1910 O O . VAL A 1 256 ? 6.289 11.576 -21.759 1.00 96.31 256 VAL A O 1
ATOM 1913 N N . ASN A 1 257 ? 7.456 10.107 -22.980 1.00 95.44 257 ASN A N 1
ATOM 1914 C CA . ASN A 1 257 ? 7.108 10.709 -24.269 1.00 95.44 257 ASN A CA 1
ATOM 1915 C C . ASN A 1 257 ? 5.628 10.482 -24.627 1.00 95.44 257 ASN A C 1
ATOM 1917 O O . ASN A 1 257 ? 4.968 11.393 -25.127 1.00 95.44 257 ASN A O 1
ATOM 1921 N N . ALA A 1 258 ? 5.067 9.304 -24.351 1.00 95.88 258 ALA A N 1
ATOM 1922 C CA . ALA A 1 258 ? 3.652 9.037 -24.571 1.00 95.88 258 ALA A CA 1
ATOM 1923 C C . ALA A 1 258 ? 2.769 9.949 -23.709 1.00 95.88 258 ALA A C 1
ATOM 1925 O O . ALA A 1 258 ? 2.006 10.735 -24.273 1.00 95.88 258 ALA A O 1
ATOM 1926 N N . PHE A 1 259 ? 2.907 9.903 -22.385 1.00 97.38 259 PHE A N 1
ATOM 1927 C CA . PHE A 1 259 ? 2.076 10.656 -21.449 1.00 97.38 259 PHE A CA 1
ATOM 1928 C C . PHE A 1 259 ? 2.305 12.169 -21.546 1.00 97.38 259 PHE A C 1
ATOM 1930 O O . PHE A 1 259 ? 1.341 12.903 -21.755 1.00 97.38 259 PHE A O 1
ATOM 1937 N N . GLU A 1 260 ? 3.544 12.674 -21.504 1.00 96.81 260 GLU A N 1
ATOM 1938 C CA . GLU A 1 260 ? 3.757 14.128 -21.530 1.00 96.81 260 GLU A CA 1
ATOM 1939 C C . GLU A 1 260 ? 3.365 14.740 -22.886 1.00 96.81 260 GLU A C 1
ATOM 1941 O O . GLU A 1 260 ? 2.723 15.793 -22.914 1.00 96.81 260 GLU A O 1
ATOM 1946 N N . ASN A 1 261 ? 3.674 14.087 -24.018 1.00 95.94 261 ASN A N 1
ATOM 1947 C CA . ASN A 1 261 ? 3.354 14.636 -25.343 1.00 95.94 261 ASN A CA 1
ATOM 1948 C C . ASN A 1 261 ? 1.910 14.360 -25.833 1.00 95.94 261 ASN A C 1
ATOM 1950 O O . ASN A 1 261 ? 1.546 14.864 -26.902 1.00 95.94 261 ASN A O 1
ATOM 1954 N N . ALA A 1 262 ? 1.067 13.679 -25.048 1.00 95.69 262 ALA A N 1
ATOM 1955 C CA . ALA A 1 262 ? -0.378 13.474 -25.271 1.00 95.69 262 ALA A CA 1
ATOM 1956 C C . ALA A 1 262 ? -1.212 14.771 -25.277 1.00 95.69 262 ALA A C 1
ATOM 1958 O O . ALA A 1 262 ? -0.791 15.772 -24.696 1.00 95.69 262 ALA A O 1
ATOM 1959 N N . ILE A 1 263 ? -2.428 14.771 -25.842 1.00 90.69 263 ILE A N 1
ATOM 1960 C CA . ILE A 1 263 ? -3.300 15.967 -25.804 1.00 90.69 263 ILE A CA 1
ATOM 1961 C C . ILE A 1 263 ? -3.837 16.249 -24.394 1.00 90.69 263 ILE A C 1
ATOM 1963 O O . ILE A 1 263 ? -3.905 17.406 -23.985 1.00 90.69 263 ILE A O 1
ATOM 1967 N N . ASN A 1 264 ? -4.138 15.189 -23.640 1.00 92.50 264 ASN A N 1
ATOM 1968 C CA . ASN A 1 264 ? -4.550 15.254 -22.235 1.00 92.50 264 ASN A CA 1
ATOM 1969 C C . ASN A 1 264 ? -3.350 15.270 -21.263 1.00 92.50 264 ASN A C 1
ATOM 1971 O O . ASN A 1 264 ? -3.534 15.419 -20.054 1.00 92.50 264 ASN A O 1
ATOM 1975 N N . GLY A 1 265 ? -2.134 15.156 -21.812 1.00 95.19 265 GLY A N 1
ATOM 1976 C CA . GLY A 1 265 ? -0.836 15.199 -21.138 1.00 95.19 265 GLY A CA 1
ATOM 1977 C C . GLY A 1 265 ? -0.379 16.612 -20.790 1.00 95.19 265 GLY A C 1
ATOM 1978 O O . GLY A 1 265 ? -1.168 17.445 -20.353 1.00 95.19 265 GLY A O 1
ATOM 1979 N N . ARG A 1 266 ? 0.901 16.933 -21.005 1.00 95.25 266 ARG A N 1
ATOM 1980 C CA . ARG A 1 266 ? 1.510 18.195 -20.540 1.00 95.25 266 ARG A CA 1
ATOM 1981 C C . ARG A 1 266 ? 1.371 18.355 -19.022 1.00 95.25 266 ARG A C 1
ATOM 1983 O O . ARG A 1 266 ? 0.789 19.335 -18.556 1.00 95.25 266 ARG A O 1
ATOM 1990 N N . PHE A 1 267 ? 1.833 17.384 -18.238 1.00 96.50 267 PHE A N 1
ATOM 1991 C CA . PHE A 1 267 ? 1.739 17.437 -16.779 1.00 96.50 267 PHE A CA 1
ATOM 1992 C C . PHE A 1 267 ? 2.744 18.449 -16.207 1.00 96.50 267 PHE A C 1
ATOM 1994 O O . PHE A 1 267 ? 2.344 19.334 -15.448 1.00 96.50 267 PHE A O 1
ATOM 2001 N N . LEU A 1 268 ? 4.009 18.397 -16.649 1.00 95.06 268 LEU A N 1
ATOM 2002 C CA . LEU A 1 268 ? 5.118 19.215 -16.120 1.00 95.06 268 LEU A CA 1
ATOM 2003 C C . LEU A 1 268 ? 5.610 20.320 -17.081 1.00 95.06 268 LEU A C 1
ATOM 2005 O O . LEU A 1 268 ? 6.236 21.296 -16.655 1.00 95.06 268 LEU A O 1
ATOM 2009 N N . THR A 1 269 ? 5.313 20.202 -18.376 1.00 94.88 269 THR A N 1
ATOM 2010 C CA . THR A 1 269 ? 5.713 21.131 -19.448 1.00 94.88 269 THR A CA 1
ATOM 2011 C C . THR A 1 269 ? 4.516 21.899 -20.020 1.00 94.88 269 THR A C 1
ATOM 2013 O O . THR A 1 269 ? 3.361 21.568 -19.754 1.00 94.88 269 THR A O 1
ATOM 2016 N N . THR A 1 270 ? 4.772 22.934 -20.833 1.00 93.19 270 THR A N 1
ATOM 2017 C CA . THR A 1 270 ? 3.708 23.632 -21.585 1.00 93.19 270 THR A CA 1
ATOM 2018 C C . THR A 1 270 ? 3.496 23.030 -22.976 1.00 93.19 270 THR A C 1
ATOM 2020 O O . THR A 1 270 ? 2.382 22.614 -23.283 1.00 93.19 270 THR A O 1
ATOM 2023 N N . ASN A 1 271 ? 4.537 22.956 -23.820 1.00 93.56 271 ASN A N 1
ATOM 2024 C CA . ASN A 1 271 ? 4.402 22.451 -25.195 1.00 93.56 271 ASN A CA 1
ATOM 2025 C C . ASN A 1 271 ? 4.915 21.016 -25.395 1.00 93.56 271 ASN A C 1
ATOM 2027 O O . ASN A 1 271 ? 4.636 20.422 -26.441 1.00 93.56 271 ASN A O 1
ATOM 2031 N N . GLY A 1 272 ? 5.521 20.396 -24.379 1.00 94.06 272 GLY A N 1
ATOM 2032 C CA . GLY A 1 272 ? 5.978 19.002 -24.403 1.00 94.06 272 GLY A CA 1
ATOM 2033 C C . GLY A 1 272 ? 7.495 18.854 -24.310 1.00 94.06 272 GLY A C 1
ATOM 2034 O O . GLY A 1 272 ? 8.218 19.840 -24.159 1.00 94.06 272 GLY A O 1
ATOM 2035 N N . PHE A 1 273 ? 7.971 17.619 -24.452 1.00 93.69 273 PHE A N 1
ATOM 2036 C CA . PHE A 1 273 ? 9.393 17.286 -24.520 1.00 93.69 273 PHE A CA 1
ATOM 2037 C C . PHE A 1 273 ? 9.883 17.067 -25.955 1.00 93.69 273 PHE A C 1
ATOM 2039 O O . PHE A 1 273 ? 9.214 16.445 -26.783 1.00 93.69 273 PHE A O 1
ATOM 2046 N N . LEU A 1 274 ? 11.119 17.494 -26.200 1.00 94.69 274 LEU A N 1
ATOM 2047 C CA . LEU A 1 274 ? 12.000 16.991 -27.247 1.00 94.69 274 LEU A CA 1
ATOM 2048 C C . LEU A 1 274 ? 12.885 15.883 -26.659 1.00 94.69 274 LEU A C 1
ATOM 2050 O O . LEU A 1 274 ? 13.380 16.021 -25.541 1.00 94.69 274 LEU A O 1
ATOM 2054 N N . ILE A 1 275 ? 13.125 14.814 -27.418 1.00 93.81 275 ILE A N 1
ATOM 2055 C CA . ILE A 1 275 ? 14.007 13.721 -26.984 1.00 93.81 275 ILE A CA 1
ATOM 2056 C C . ILE A 1 275 ? 15.467 14.082 -27.275 1.00 93.81 275 ILE A C 1
ATOM 2058 O O . ILE A 1 275 ? 15.792 14.563 -28.365 1.00 93.81 275 ILE A O 1
ATOM 2062 N N . ALA A 1 276 ? 16.343 13.854 -26.299 1.00 91.38 276 ALA A N 1
ATOM 2063 C CA . ALA A 1 276 ? 17.747 14.237 -26.329 1.00 91.38 276 ALA A CA 1
ATOM 2064 C C . ALA A 1 276 ? 18.689 13.065 -26.008 1.00 91.38 276 ALA A C 1
ATOM 2066 O O . ALA A 1 276 ? 18.324 12.087 -25.355 1.00 91.38 276 ALA A O 1
ATOM 2067 N N . ALA A 1 277 ? 19.934 13.186 -26.473 1.00 89.88 277 ALA A N 1
ATOM 2068 C CA . ALA A 1 277 ? 21.002 12.233 -26.187 1.00 89.88 277 ALA A CA 1
ATOM 2069 C C . ALA A 1 277 ? 21.497 12.337 -24.734 1.00 89.88 277 ALA A C 1
ATOM 2071 O O . ALA A 1 277 ? 21.307 13.360 -24.072 1.00 89.88 277 ALA A O 1
ATOM 2072 N N . ASP A 1 278 ? 22.178 11.283 -24.289 1.00 88.25 278 ASP A N 1
ATOM 2073 C CA . ASP A 1 278 ? 22.618 11.047 -22.913 1.00 88.25 278 ASP A CA 1
ATOM 2074 C C . ASP A 1 278 ? 23.358 12.259 -22.291 1.00 88.25 278 ASP A C 1
ATOM 2076 O O . ASP A 1 278 ? 24.336 12.759 -22.871 1.00 88.25 278 ASP A O 1
ATOM 2080 N N . PRO A 1 279 ? 22.930 12.763 -21.115 1.00 88.50 279 PRO A N 1
ATOM 2081 C CA . PRO A 1 279 ? 23.579 13.888 -20.450 1.00 88.50 279 PRO A CA 1
ATOM 2082 C C . PRO A 1 279 ? 24.987 13.541 -19.970 1.00 88.50 279 PRO A C 1
ATOM 2084 O O . PRO A 1 279 ? 25.183 12.847 -18.975 1.00 88.50 279 PRO A O 1
ATOM 2087 N N . SER A 1 280 ? 25.990 14.097 -20.653 1.00 85.06 280 SER A N 1
ATOM 2088 C CA . SER A 1 280 ? 27.396 13.922 -20.295 1.00 85.06 280 SER A CA 1
ATOM 2089 C C . SER A 1 280 ? 28.165 15.256 -20.247 1.00 85.06 280 SER A C 1
ATOM 2091 O O . SER A 1 280 ? 28.072 16.044 -21.201 1.00 85.06 280 SER A O 1
ATOM 2093 N N . PRO A 1 281 ? 28.943 15.521 -19.174 1.00 86.56 281 PRO A N 1
ATOM 2094 C CA . PRO A 1 281 ? 28.883 14.830 -17.881 1.00 86.56 281 PRO A CA 1
ATOM 2095 C C . PRO A 1 281 ? 27.567 15.152 -17.146 1.00 86.56 281 PRO A C 1
ATOM 2097 O O . PRO A 1 281 ? 27.006 16.232 -17.333 1.00 86.56 281 PRO A O 1
ATOM 2100 N N . LEU A 1 282 ? 27.086 14.226 -16.315 1.00 88.88 282 LEU A N 1
ATOM 2101 C CA . LEU A 1 282 ? 25.872 14.385 -15.505 1.00 88.88 282 LEU A CA 1
ATOM 2102 C C . LEU A 1 282 ? 26.126 15.292 -14.285 1.00 88.88 282 LEU A C 1
ATOM 2104 O O . LEU A 1 282 ? 27.235 15.328 -13.750 1.00 88.88 282 LEU A O 1
ATOM 2108 N N . VAL A 1 283 ? 25.097 16.008 -13.830 1.00 87.81 283 VAL A N 1
ATOM 2109 C CA . VAL A 1 283 ? 25.062 16.743 -12.558 1.00 87.81 283 VAL A CA 1
ATOM 2110 C C . VAL A 1 283 ? 23.764 16.423 -11.826 1.00 87.81 283 VAL A C 1
ATOM 2112 O O . VAL A 1 283 ? 22.672 16.622 -12.359 1.00 87.81 283 VAL A O 1
ATOM 2115 N N . LEU A 1 284 ? 23.914 15.970 -10.584 1.00 88.00 284 LEU A N 1
ATOM 2116 C CA . LEU A 1 284 ? 22.838 15.783 -9.616 1.00 88.00 284 LEU A CA 1
ATOM 2117 C C . LEU A 1 284 ? 22.580 17.116 -8.905 1.00 88.00 284 LEU A C 1
ATOM 2119 O O . LEU A 1 284 ? 23.524 17.833 -8.562 1.00 88.00 284 LEU A O 1
ATOM 2123 N N . GLN A 1 285 ? 21.314 17.446 -8.675 1.00 84.62 285 GLN A N 1
ATOM 2124 C CA . GLN A 1 285 ? 20.880 18.652 -7.971 1.00 84.62 285 GLN A CA 1
ATOM 2125 C C . GLN A 1 285 ? 19.978 18.289 -6.785 1.00 84.62 285 GLN A C 1
ATOM 2127 O O . GLN A 1 285 ? 19.667 17.119 -6.565 1.00 84.62 285 GLN A O 1
ATOM 2132 N N . ASN A 1 286 ? 19.625 19.305 -5.992 1.00 83.31 286 ASN A N 1
ATOM 2133 C CA . ASN A 1 286 ? 18.605 19.262 -4.941 1.00 83.31 286 ASN A CA 1
ATOM 2134 C C . ASN A 1 286 ? 18.672 18.031 -4.015 1.00 83.31 286 ASN A C 1
ATOM 2136 O O . ASN A 1 286 ? 17.660 17.421 -3.678 1.00 83.31 286 ASN A O 1
ATOM 2140 N N . GLN A 1 287 ? 19.885 17.687 -3.574 1.00 86.88 287 GLN A N 1
ATOM 2141 C CA . GLN A 1 287 ? 20.204 16.495 -2.773 1.00 86.88 287 GLN A CA 1
ATOM 2142 C C . GLN A 1 287 ? 19.552 16.455 -1.380 1.00 86.88 287 GLN A C 1
ATOM 2144 O O . GLN A 1 287 ? 19.787 15.523 -0.624 1.00 86.88 287 GLN A O 1
ATOM 2149 N N . TRP A 1 288 ? 18.712 17.430 -1.043 1.00 87.38 288 TRP A N 1
ATOM 2150 C CA . TRP A 1 288 ? 17.898 17.493 0.169 1.00 87.38 288 TRP A CA 1
ATOM 2151 C C . TRP A 1 288 ? 16.428 17.065 -0.045 1.00 87.38 288 TRP A C 1
ATOM 2153 O O . TRP A 1 288 ? 15.615 17.230 0.866 1.00 87.38 288 TRP A O 1
ATOM 2163 N N . TYR A 1 289 ? 16.064 16.539 -1.225 1.00 88.69 289 TYR A N 1
ATOM 2164 C CA . TYR A 1 289 ? 14.764 15.891 -1.469 1.00 88.69 289 TYR A CA 1
ATOM 2165 C C . TYR A 1 289 ? 14.880 14.362 -1.565 1.00 88.69 289 TYR A C 1
ATOM 2167 O O . TYR A 1 289 ? 15.906 13.872 -2.050 1.00 88.69 289 TYR A O 1
ATOM 2175 N N . PRO A 1 290 ? 13.835 13.605 -1.184 1.00 89.81 290 PRO A N 1
ATOM 2176 C CA . PRO A 1 290 ? 13.823 12.139 -1.230 1.00 89.81 290 PRO A CA 1
ATOM 2177 C C . PRO A 1 290 ? 14.130 11.543 -2.613 1.00 89.81 290 PRO A C 1
ATOM 2179 O O . PRO A 1 290 ? 15.051 10.741 -2.753 1.00 89.81 290 PRO A O 1
ATOM 2182 N N . PHE A 1 291 ? 13.497 12.049 -3.675 1.00 87.12 291 PHE A N 1
ATOM 2183 C CA . PHE A 1 291 ? 13.772 11.644 -5.065 1.00 87.12 291 PHE A CA 1
ATOM 2184 C C . PHE A 1 291 ? 15.240 11.747 -5.487 1.00 87.12 291 PHE A C 1
ATOM 2186 O O . PHE A 1 291 ? 15.680 11.031 -6.385 1.00 87.12 291 PHE A O 1
ATOM 2193 N N . ALA A 1 292 ? 16.001 12.664 -4.889 1.00 89.44 292 ALA A N 1
ATOM 2194 C CA . ALA A 1 292 ? 17.394 12.900 -5.241 1.00 89.44 292 ALA A CA 1
ATOM 2195 C C . ALA A 1 292 ? 18.367 11.955 -4.508 1.00 89.44 292 ALA A C 1
ATOM 2197 O O . ALA A 1 292 ? 19.561 11.973 -4.812 1.00 89.44 292 ALA A O 1
ATOM 2198 N N . GLN A 1 293 ? 17.897 11.151 -3.545 1.00 93.38 293 GLN A N 1
ATOM 2199 C CA . GLN A 1 293 ? 18.762 10.394 -2.643 1.00 93.38 293 GLN A CA 1
ATOM 2200 C C . GLN A 1 293 ? 19.500 9.239 -3.319 1.00 93.38 293 GLN A C 1
ATOM 2202 O O . GLN A 1 293 ? 18.928 8.180 -3.587 1.00 93.38 293 GLN A O 1
ATOM 2207 N N . LEU A 1 294 ? 20.812 9.415 -3.489 1.00 93.00 294 LEU A N 1
ATOM 2208 C CA . LEU A 1 294 ? 21.750 8.334 -3.768 1.00 93.00 294 LEU A CA 1
ATOM 2209 C C . LEU A 1 294 ? 23.135 8.595 -3.167 1.00 93.00 294 LEU A C 1
ATOM 2211 O O . LEU A 1 294 ? 23.480 9.719 -2.808 1.00 93.00 294 LEU A O 1
ATOM 2215 N N . ASP A 1 295 ? 23.930 7.534 -3.074 1.00 94.38 295 ASP A N 1
ATOM 2216 C CA . ASP A 1 295 ? 25.339 7.570 -2.684 1.00 94.38 295 ASP A CA 1
ATOM 2217 C C . ASP A 1 295 ? 26.156 6.722 -3.671 1.00 94.38 295 ASP A C 1
ATOM 2219 O O . ASP A 1 295 ? 25.687 5.676 -4.119 1.00 94.38 295 ASP A O 1
ATOM 2223 N N . GLY A 1 296 ? 27.364 7.166 -4.027 1.00 90.62 296 GLY A N 1
ATOM 2224 C CA . GLY A 1 296 ? 28.194 6.528 -5.061 1.00 90.62 296 GLY A CA 1
ATOM 2225 C C . GLY A 1 296 ? 27.994 7.086 -6.481 1.00 90.62 296 GLY A C 1
ATOM 2226 O O . GLY A 1 296 ? 27.366 8.119 -6.685 1.00 90.62 296 GLY A O 1
ATOM 2227 N N . GLY A 1 297 ? 28.596 6.447 -7.487 1.00 90.88 297 GLY A N 1
ATOM 2228 C CA . GLY A 1 297 ? 28.475 6.888 -8.885 1.00 90.88 297 GLY A CA 1
ATOM 2229 C C . GLY A 1 297 ? 27.112 6.555 -9.502 1.00 90.88 297 GLY A C 1
ATOM 2230 O O . GLY A 1 297 ? 26.443 5.642 -9.030 1.00 90.88 297 GLY A O 1
ATOM 2231 N N . PHE A 1 298 ? 26.745 7.259 -10.578 1.00 92.69 298 PHE A N 1
ATOM 2232 C CA . PHE A 1 298 ? 25.560 7.005 -11.411 1.00 92.69 298 PHE A CA 1
ATOM 2233 C C . PHE A 1 298 ? 25.987 6.853 -12.880 1.00 92.69 298 PHE A C 1
ATOM 2235 O O . PHE A 1 298 ? 26.817 7.634 -13.353 1.00 92.69 298 PHE A O 1
ATOM 2242 N N . THR A 1 299 ? 25.410 5.895 -13.611 1.00 91.81 299 THR A N 1
ATOM 2243 C CA . THR A 1 299 ? 25.580 5.736 -15.069 1.00 91.81 299 THR A CA 1
ATOM 2244 C C . THR A 1 299 ? 24.231 5.773 -15.786 1.00 91.81 299 THR A C 1
ATOM 2246 O O . THR A 1 299 ? 23.284 5.107 -15.385 1.00 91.81 299 THR A O 1
ATOM 2249 N N . THR A 1 300 ? 24.139 6.553 -16.865 1.00 89.69 300 THR A N 1
ATOM 2250 C CA . THR A 1 300 ? 22.967 6.580 -17.754 1.00 89.69 300 THR A CA 1
ATOM 2251 C C . THR A 1 300 ? 22.885 5.295 -18.571 1.00 89.69 300 THR A C 1
ATOM 2253 O O . THR A 1 300 ? 23.804 5.017 -19.348 1.00 89.69 300 THR A O 1
ATOM 2256 N N . VAL A 1 301 ? 21.780 4.560 -18.459 1.00 86.56 301 VAL A N 1
ATOM 2257 C CA . VAL A 1 301 ? 21.436 3.509 -19.425 1.00 86.56 301 VAL A CA 1
ATOM 2258 C C . VAL A 1 301 ? 20.846 4.166 -20.675 1.00 86.56 301 VAL A C 1
ATOM 2260 O O . VAL A 1 301 ? 20.226 5.228 -20.606 1.00 86.56 301 VAL A O 1
ATOM 2263 N N . GLY A 1 302 ? 21.097 3.564 -21.838 1.00 80.56 302 GLY A N 1
ATOM 2264 C CA . GLY A 1 302 ? 20.563 4.046 -23.108 1.00 80.56 302 GLY A CA 1
ATOM 2265 C C . GLY A 1 302 ? 19.067 3.760 -23.277 1.00 80.56 302 GLY A C 1
ATOM 2266 O O . GLY A 1 302 ? 18.365 3.382 -22.349 1.00 80.56 302 GLY A O 1
ATOM 2267 N N . GLY A 1 303 ? 18.581 3.927 -24.504 1.00 83.50 303 GLY A N 1
ATOM 2268 C CA . GLY A 1 303 ? 17.178 3.717 -24.864 1.00 83.50 303 GLY A CA 1
ATOM 2269 C C . GLY A 1 303 ? 16.816 4.466 -26.144 1.00 83.50 303 GLY A C 1
ATOM 2270 O O . GLY A 1 303 ? 17.691 5.054 -26.803 1.00 83.50 303 GLY A O 1
ATOM 2271 N N . SER A 1 304 ? 15.531 4.466 -26.490 1.00 85.50 304 SER A N 1
ATOM 2272 C CA . SER A 1 304 ? 14.960 5.384 -27.481 1.00 85.50 304 SER A CA 1
ATOM 2273 C C . SER A 1 304 ? 14.720 6.778 -26.878 1.00 85.50 304 SER A C 1
ATOM 2275 O O . SER A 1 304 ? 15.025 7.782 -27.522 1.00 85.50 304 SER A O 1
ATOM 2277 N N . GLU A 1 305 ? 14.317 6.838 -25.606 1.00 93.06 305 GLU A N 1
ATOM 2278 C CA . GLU A 1 305 ? 14.024 8.052 -24.839 1.00 93.06 305 GLU A CA 1
ATOM 2279 C C . GLU A 1 305 ? 15.016 8.188 -23.667 1.00 93.06 305 GLU A C 1
ATOM 2281 O O . GLU A 1 305 ? 14.770 7.764 -22.542 1.00 93.06 305 GLU A O 1
ATOM 2286 N N . ARG A 1 306 ? 16.204 8.737 -23.948 1.00 92.75 306 ARG A N 1
ATOM 2287 C CA . ARG A 1 306 ? 17.348 8.713 -23.007 1.00 92.75 306 ARG A CA 1
ATOM 2288 C C . ARG A 1 306 ? 17.389 9.882 -22.033 1.00 92.75 306 ARG A C 1
ATOM 2290 O O . ARG A 1 306 ? 17.878 9.763 -20.920 1.00 92.75 306 ARG A O 1
ATOM 2297 N N . SER A 1 307 ? 16.948 11.043 -22.493 1.00 94.00 307 SER A N 1
ATOM 2298 C CA . SER A 1 307 ? 16.777 12.249 -21.689 1.00 94.00 307 SER A CA 1
ATOM 2299 C C . SER A 1 307 ? 15.877 13.217 -22.439 1.00 94.00 307 SER A C 1
ATOM 2301 O O . SER A 1 307 ? 15.644 13.072 -23.646 1.00 94.00 307 SER A O 1
ATOM 2303 N N . TYR A 1 308 ? 15.397 14.224 -21.730 1.00 94.25 308 TYR A N 1
ATOM 2304 C CA . TYR A 1 308 ? 14.386 15.137 -22.225 1.00 94.25 308 TYR A CA 1
ATOM 2305 C C . TYR A 1 308 ? 14.944 16.554 -22.353 1.00 94.25 308 TYR A C 1
ATOM 2307 O O . TYR A 1 308 ? 15.978 16.917 -21.788 1.00 94.25 308 TYR A O 1
ATOM 2315 N N . SER A 1 309 ? 14.320 17.366 -23.194 1.00 93.88 309 SER A N 1
ATOM 2316 C CA . SER A 1 309 ? 14.667 18.774 -23.386 1.00 93.88 309 SER A CA 1
ATOM 2317 C C . SER A 1 309 ? 13.425 19.571 -23.744 1.00 93.88 309 SER A C 1
ATOM 2319 O O . SER A 1 309 ? 12.481 19.035 -24.320 1.00 93.88 309 SER A O 1
ATOM 2321 N N . LEU A 1 310 ? 13.424 20.860 -23.432 1.00 93.75 310 LEU A N 1
ATOM 2322 C CA . LEU A 1 310 ? 12.312 21.741 -23.762 1.00 93.75 310 LEU A CA 1
ATOM 2323 C C . LEU A 1 310 ? 12.459 22.335 -25.174 1.00 93.75 310 LEU A C 1
ATOM 2325 O O . LEU A 1 310 ? 13.580 22.539 -25.658 1.00 93.75 310 LEU A O 1
ATOM 2329 N N . PRO A 1 311 ? 11.342 22.662 -25.848 1.00 93.44 311 PRO A N 1
ATOM 2330 C CA . PRO A 1 311 ? 11.353 23.489 -27.048 1.00 93.44 311 PRO A CA 1
ATOM 2331 C C . PRO A 1 311 ? 12.091 24.827 -26.824 1.00 93.44 311 PRO A C 1
ATOM 2333 O O . PRO A 1 311 ? 11.995 25.407 -25.742 1.00 93.44 311 PRO A O 1
ATOM 2336 N N . PRO A 1 312 ? 12.823 25.370 -27.817 1.00 89.88 312 PRO A N 1
ATOM 2337 C CA . PRO A 1 312 ? 13.622 26.582 -27.621 1.00 89.88 312 PRO A CA 1
ATOM 2338 C C . PRO A 1 312 ? 12.802 27.812 -27.190 1.00 89.88 312 PRO A C 1
ATOM 2340 O O . PRO A 1 312 ? 12.136 28.447 -28.009 1.00 89.88 312 PRO A O 1
ATOM 2343 N N . GLY A 1 313 ? 12.922 28.185 -25.913 1.00 87.38 313 GLY A N 1
ATOM 2344 C CA . GLY A 1 313 ? 12.218 29.316 -25.296 1.00 87.38 313 GLY A CA 1
ATOM 2345 C C . GLY A 1 313 ? 11.133 28.923 -24.286 1.00 87.38 313 GLY A C 1
ATOM 2346 O O . GLY A 1 313 ? 10.618 29.811 -23.608 1.00 87.38 313 GLY A O 1
ATOM 2347 N N . ASP A 1 314 ? 10.823 27.632 -24.160 1.00 91.56 314 ASP A N 1
ATOM 2348 C CA . ASP A 1 314 ? 9.943 27.102 -23.118 1.00 91.56 314 ASP A CA 1
ATOM 2349 C C . ASP A 1 314 ? 10.637 27.043 -21.747 1.00 91.56 314 ASP A C 1
ATOM 2351 O O . ASP A 1 314 ? 11.863 27.092 -21.627 1.00 91.56 314 ASP A O 1
ATOM 2355 N N . VAL A 1 315 ? 9.816 26.896 -20.706 1.00 90.00 315 VAL A N 1
ATOM 2356 C CA . VAL A 1 315 ? 10.219 26.579 -19.331 1.00 90.00 315 VAL A CA 1
ATOM 2357 C C . VAL A 1 315 ? 9.308 25.484 -18.772 1.00 90.00 315 VAL A C 1
ATOM 2359 O O . VAL A 1 315 ? 8.189 25.282 -19.256 1.00 90.00 315 VAL A O 1
ATOM 2362 N N . TYR A 1 316 ? 9.784 24.787 -17.742 1.00 91.88 316 TYR A N 1
ATOM 2363 C CA . TYR A 1 316 ? 8.950 23.914 -16.922 1.00 91.88 316 TYR A CA 1
ATOM 2364 C C . TYR A 1 316 ? 7.897 24.722 -16.156 1.00 91.88 316 TYR A C 1
ATOM 2366 O O . TYR A 1 316 ? 8.069 25.920 -15.924 1.00 91.88 316 TYR A O 1
ATOM 2374 N N . LYS A 1 317 ? 6.791 24.073 -15.772 1.00 91.94 317 LYS A N 1
ATOM 2375 C CA . LYS A 1 317 ? 5.747 24.720 -14.962 1.00 91.94 317 LYS A CA 1
ATOM 2376 C C . LYS A 1 317 ? 6.231 24.994 -13.532 1.00 91.94 317 LYS A C 1
ATOM 2378 O O . LYS A 1 317 ? 5.984 26.077 -13.006 1.00 91.94 317 LYS A O 1
ATOM 2383 N N . GLY A 1 318 ? 6.957 24.042 -12.939 1.00 87.81 318 GLY A N 1
ATOM 2384 C CA . GLY A 1 318 ? 7.706 24.213 -11.689 1.00 87.81 318 GLY A CA 1
ATOM 2385 C C . GLY A 1 318 ? 9.154 24.643 -11.953 1.00 87.81 318 GLY A C 1
ATOM 2386 O O . GLY A 1 318 ? 9.714 24.331 -13.001 1.00 87.81 318 GLY A O 1
ATOM 2387 N N . ASN A 1 319 ? 9.773 25.363 -11.014 1.00 80.88 319 ASN A N 1
ATOM 2388 C CA . ASN A 1 319 ? 11.121 25.948 -11.186 1.00 80.88 319 ASN A CA 1
ATOM 2389 C C . ASN A 1 319 ? 12.249 25.081 -10.588 1.00 80.88 319 ASN A C 1
ATOM 2391 O O . ASN A 1 319 ? 13.429 25.393 -10.727 1.00 80.88 319 ASN A O 1
ATOM 2395 N N . ASP A 1 320 ? 11.855 24.029 -9.883 1.00 77.81 320 ASP A N 1
ATOM 2396 C CA . ASP A 1 320 ? 12.601 23.211 -8.928 1.00 77.81 320 ASP A CA 1
ATOM 2397 C C . ASP A 1 320 ? 12.676 21.730 -9.349 1.00 77.81 320 ASP A C 1
ATOM 2399 O O . ASP A 1 320 ? 13.490 20.978 -8.820 1.00 77.81 320 ASP A O 1
ATOM 2403 N N . ILE A 1 321 ? 11.886 21.331 -10.352 1.00 87.88 321 ILE A N 1
ATOM 2404 C CA . ILE A 1 321 ? 11.537 19.935 -10.667 1.00 87.88 321 ILE A CA 1
ATOM 2405 C C . ILE A 1 321 ? 12.649 19.055 -11.267 1.00 87.88 321 ILE A C 1
ATOM 2407 O O . ILE A 1 321 ? 12.405 17.886 -11.548 1.00 87.88 321 ILE A O 1
ATOM 2411 N N . VAL A 1 322 ? 13.852 19.579 -11.523 1.00 90.62 322 VAL A N 1
ATOM 2412 C CA . VAL A 1 322 ? 14.938 18.823 -12.181 1.00 90.62 322 VAL A CA 1
ATOM 2413 C C . VAL A 1 322 ? 15.942 18.324 -11.146 1.00 90.62 322 VAL A C 1
ATOM 2415 O O . VAL A 1 322 ? 16.610 19.119 -10.488 1.00 90.62 322 VAL A O 1
ATOM 2418 N N . MET A 1 323 ? 16.087 17.002 -11.048 1.00 90.25 323 MET A N 1
ATOM 2419 C CA . MET A 1 323 ? 16.981 16.335 -10.095 1.00 90.25 323 MET A CA 1
ATOM 2420 C C . MET A 1 323 ? 18.307 15.911 -10.727 1.00 90.25 323 MET A C 1
ATOM 2422 O O . MET A 1 323 ? 19.344 15.962 -10.066 1.00 90.25 323 MET A O 1
ATOM 2426 N N . MET A 1 324 ? 18.307 15.529 -12.009 1.00 91.88 324 MET A N 1
ATOM 2427 C CA . MET A 1 324 ? 19.533 15.229 -12.757 1.00 91.88 324 MET A CA 1
ATOM 2428 C C . MET A 1 324 ? 19.495 15.822 -14.162 1.00 91.88 324 MET A C 1
ATOM 2430 O O . MET A 1 324 ? 18.517 15.669 -14.890 1.00 91.88 324 MET A O 1
ATOM 2434 N N . THR A 1 325 ? 20.583 16.485 -14.547 1.00 91.69 325 THR A N 1
ATOM 2435 C CA . THR A 1 325 ? 20.719 17.228 -15.809 1.00 91.69 325 THR A CA 1
ATOM 2436 C C . THR A 1 325 ? 22.158 17.180 -16.315 1.00 91.69 325 THR A C 1
ATOM 2438 O O . THR A 1 325 ? 23.083 16.787 -15.600 1.00 91.69 325 THR A O 1
ATOM 2441 N N . LYS A 1 326 ? 22.381 17.609 -17.553 1.00 90.31 326 LYS A N 1
ATOM 2442 C CA . LYS A 1 326 ? 23.718 17.805 -18.112 1.00 90.31 326 LYS A CA 1
ATOM 2443 C C . LYS A 1 326 ? 24.483 18.921 -17.391 1.00 90.31 326 LYS A C 1
ATOM 2445 O O . LYS A 1 326 ? 23.935 19.959 -17.041 1.00 90.31 326 LYS A O 1
ATOM 2450 N N . SER A 1 327 ? 25.792 18.764 -17.222 1.00 85.00 327 SER A N 1
ATOM 2451 C CA . SER A 1 327 ? 26.629 19.795 -16.603 1.00 85.00 327 SER A CA 1
ATOM 2452 C C . SER A 1 327 ? 26.661 21.103 -17.405 1.00 85.00 327 SER A C 1
ATOM 2454 O O . SER A 1 327 ? 26.800 21.100 -18.630 1.00 85.00 327 SER A O 1
ATOM 2456 N N . GLY A 1 328 ? 26.589 22.233 -16.696 1.00 77.56 328 GLY A N 1
ATOM 2457 C CA . GLY A 1 328 ? 26.652 23.582 -17.270 1.00 77.56 328 GLY A CA 1
ATOM 2458 C C . GLY A 1 328 ? 25.304 24.193 -17.677 1.00 77.56 328 GLY A C 1
ATOM 2459 O O . GLY A 1 328 ? 25.290 25.327 -18.152 1.00 77.56 328 GLY A O 1
ATOM 2460 N N . THR A 1 329 ? 24.181 23.502 -17.462 1.00 69.94 329 THR A N 1
ATOM 2461 C CA . THR A 1 329 ? 22.807 23.957 -17.764 1.00 69.94 329 THR A CA 1
ATOM 2462 C C . THR A 1 329 ? 22.256 24.955 -16.731 1.00 69.94 329 THR A C 1
ATOM 2464 O O . THR A 1 329 ? 21.134 24.817 -16.256 1.00 69.94 329 THR A O 1
ATOM 2467 N N . THR A 1 330 ? 23.037 25.966 -16.331 1.00 64.19 330 THR A N 1
ATOM 2468 C CA . THR A 1 330 ? 22.623 26.957 -15.315 1.00 64.19 330 THR A CA 1
ATOM 2469 C C . THR A 1 330 ? 22.381 28.342 -15.939 1.00 64.19 330 THR A C 1
ATOM 2471 O O . THR A 1 330 ? 23.315 28.899 -16.523 1.00 64.19 330 THR A O 1
ATOM 2474 N N . PRO A 1 331 ? 21.191 28.963 -15.780 1.00 63.47 331 PRO A N 1
ATOM 2475 C CA . PRO A 1 331 ? 19.980 28.433 -15.137 1.00 63.47 331 PRO A CA 1
ATOM 2476 C C . PRO A 1 331 ? 19.369 27.266 -15.927 1.00 63.47 331 PRO A C 1
ATOM 2478 O O . PRO A 1 331 ? 19.635 27.143 -17.120 1.00 63.47 331 PRO A O 1
ATOM 2481 N N . LEU A 1 332 ? 18.551 26.445 -15.260 1.00 68.75 332 LEU A N 1
ATOM 2482 C CA . LEU A 1 332 ? 17.883 25.284 -15.858 1.00 68.75 332 LEU A CA 1
ATOM 2483 C C . LEU A 1 332 ? 17.019 25.721 -17.054 1.00 68.75 332 LEU A C 1
ATOM 2485 O O . LEU A 1 332 ? 16.064 26.478 -16.900 1.00 68.75 332 LEU A O 1
ATOM 2489 N N . VAL A 1 333 ? 17.391 25.260 -18.249 1.00 71.69 333 VAL A N 1
ATOM 2490 C CA . VAL A 1 333 ? 16.799 25.653 -19.547 1.00 71.69 333 VAL A CA 1
ATOM 2491 C C . VAL A 1 333 ? 16.238 24.462 -20.335 1.00 71.69 333 VAL A C 1
ATOM 2493 O O . VAL A 1 333 ? 16.084 24.554 -21.550 1.00 71.69 333 VAL A O 1
ATOM 2496 N N . GLY A 1 334 ? 15.961 23.338 -19.668 1.00 83.62 334 GLY A N 1
ATOM 2497 C CA . GLY A 1 334 ? 15.389 22.153 -20.308 1.00 83.62 334 GLY A CA 1
ATOM 2498 C C . GLY A 1 334 ? 16.351 21.473 -21.287 1.00 83.62 334 GLY A C 1
ATOM 2499 O O . GLY A 1 334 ? 16.075 21.496 -22.486 1.00 83.62 334 GLY A O 1
ATOM 2500 N N . GLN A 1 335 ? 17.505 20.952 -20.842 1.00 87.75 335 GLN A N 1
ATOM 2501 C CA . GLN A 1 335 ? 18.562 20.461 -21.753 1.00 87.75 335 GLN A CA 1
ATOM 2502 C C . GLN A 1 335 ? 19.259 19.180 -21.271 1.00 87.75 335 GLN A C 1
ATOM 2504 O O . GLN A 1 335 ? 20.166 19.227 -20.440 1.00 87.75 335 GLN A O 1
ATOM 2509 N N . SER A 1 336 ? 18.904 18.054 -21.897 1.00 90.88 336 SER A N 1
ATOM 2510 C CA . SER A 1 336 ? 19.269 16.692 -21.477 1.00 90.88 336 SER A CA 1
ATOM 2511 C C . SER A 1 336 ? 19.026 16.491 -19.975 1.00 90.88 336 SER A C 1
ATOM 2513 O O . SER A 1 336 ? 19.938 16.178 -19.211 1.00 90.88 336 SER A O 1
ATOM 2515 N N . ASP A 1 337 ? 17.785 16.716 -19.552 1.00 93.19 337 ASP A N 1
ATOM 2516 C CA . ASP A 1 337 ? 17.328 16.428 -18.195 1.00 93.19 337 ASP A CA 1
ATOM 2517 C C . ASP A 1 337 ? 16.923 14.946 -18.119 1.00 93.19 337 ASP A C 1
ATOM 2519 O O . ASP A 1 337 ? 16.231 14.437 -19.002 1.00 93.19 337 ASP A O 1
ATOM 2523 N N . LEU A 1 338 ? 17.437 14.237 -17.113 1.00 94.00 338 LEU A N 1
ATOM 2524 C CA . LEU A 1 338 ? 17.371 12.774 -16.997 1.00 94.00 338 LEU A CA 1
ATOM 2525 C C . LEU A 1 338 ? 16.336 12.315 -15.972 1.00 94.00 338 LEU A C 1
ATOM 2527 O O . LEU A 1 338 ? 15.608 11.365 -16.221 1.00 94.00 338 LEU A O 1
ATOM 2531 N N . TRP A 1 339 ? 16.316 12.971 -14.813 1.00 93.88 339 TRP A N 1
ATOM 2532 C CA . TRP A 1 339 ? 15.453 12.630 -13.686 1.00 93.88 339 TRP A CA 1
ATOM 2533 C C . TRP A 1 339 ? 14.776 13.902 -13.198 1.00 93.88 339 TRP A C 1
ATOM 2535 O O . TRP A 1 339 ? 15.445 14.904 -12.908 1.00 93.88 339 TRP A O 1
ATOM 2545 N N . MET A 1 340 ? 13.449 13.872 -13.162 1.00 93.00 340 MET A N 1
ATOM 2546 C CA . MET A 1 340 ? 12.597 15.014 -12.852 1.00 93.00 340 MET A CA 1
ATOM 2547 C C . MET A 1 340 ? 11.416 14.575 -11.993 1.00 93.00 340 MET A C 1
ATOM 2549 O O . MET A 1 340 ? 10.920 13.468 -12.165 1.00 93.00 340 MET A O 1
ATOM 2553 N N . THR A 1 341 ? 10.933 15.456 -11.120 1.00 92.50 341 THR A N 1
ATOM 2554 C CA . THR A 1 341 ? 9.739 15.210 -10.302 1.00 92.50 341 THR A CA 1
ATOM 2555 C C . THR A 1 341 ? 9.010 16.510 -9.959 1.00 92.50 341 THR A C 1
ATOM 2557 O O . THR A 1 341 ? 9.650 17.521 -9.668 1.00 92.50 341 THR A O 1
ATOM 2560 N N . GLY A 1 342 ? 7.679 16.523 -10.014 1.00 90.50 342 GLY A N 1
ATOM 2561 C CA . GLY A 1 342 ? 6.877 17.710 -9.712 1.00 90.50 342 GLY A CA 1
ATOM 2562 C C . GLY A 1 342 ? 5.372 17.456 -9.709 1.00 90.50 342 GLY A C 1
ATOM 2563 O O . GLY A 1 342 ? 4.903 16.425 -10.175 1.00 90.50 342 GLY A O 1
ATOM 2564 N N . TYR A 1 343 ? 4.597 18.406 -9.192 1.00 90.81 343 TYR A N 1
ATOM 2565 C CA . TYR A 1 343 ? 3.138 18.287 -9.117 1.00 90.81 343 TYR A CA 1
ATOM 2566 C C . TYR A 1 343 ? 2.437 18.629 -10.439 1.00 90.81 343 TYR A C 1
ATOM 2568 O O . TYR A 1 343 ? 2.918 19.470 -11.209 1.00 90.81 343 TYR A O 1
ATOM 2576 N N . LEU A 1 344 ? 1.268 18.023 -10.679 1.00 92.44 344 LEU A N 1
ATOM 2577 C CA . LEU A 1 344 ? 0.440 18.263 -11.865 1.00 92.44 344 LEU A CA 1
ATOM 2578 C C . LEU A 1 344 ? 0.179 19.764 -12.063 1.00 92.44 344 LEU A C 1
ATOM 2580 O O . LEU A 1 344 ? -0.214 20.477 -11.141 1.00 92.44 344 LEU A O 1
ATOM 2584 N N . ASP A 1 345 ? 0.417 20.248 -13.285 1.00 92.75 345 ASP A N 1
ATOM 2585 C CA . ASP A 1 345 ? 0.282 21.657 -13.676 1.00 92.75 345 ASP A CA 1
ATOM 2586 C C . ASP A 1 345 ? 1.118 22.658 -12.841 1.00 92.75 345 ASP A C 1
ATOM 2588 O O . ASP A 1 345 ? 0.940 23.868 -12.980 1.00 92.75 345 ASP A O 1
ATOM 2592 N N . ALA A 1 346 ? 2.060 22.170 -12.020 1.00 89.81 346 ALA A N 1
ATOM 2593 C CA . ALA A 1 346 ? 2.711 22.906 -10.933 1.00 89.81 346 ALA A CA 1
ATOM 2594 C C . ALA A 1 346 ? 1.718 23.565 -9.954 1.00 89.81 346 ALA A C 1
ATOM 2596 O O . ALA A 1 346 ? 1.927 24.689 -9.494 1.00 89.81 346 ALA A O 1
ATOM 2597 N N . GLY A 1 347 ? 0.638 22.848 -9.613 1.00 85.88 347 GLY A N 1
ATOM 2598 C CA . GLY A 1 347 ? -0.296 23.252 -8.556 1.00 85.88 347 GLY A CA 1
ATOM 2599 C C . GLY A 1 347 ? 0.349 23.360 -7.165 1.00 85.88 347 GLY A C 1
ATOM 2600 O O . GLY A 1 347 ? -0.169 24.078 -6.316 1.00 85.88 347 GLY A O 1
ATOM 2601 N N . CYS A 1 348 ? 1.502 22.714 -6.968 1.00 83.00 348 CYS A N 1
ATOM 2602 C CA . CYS A 1 348 ? 2.365 22.831 -5.798 1.00 83.00 348 CYS A CA 1
ATOM 2603 C C . CYS A 1 348 ? 3.855 22.867 -6.229 1.00 83.00 348 CYS A C 1
ATOM 2605 O O . CYS A 1 348 ? 4.205 22.421 -7.327 1.00 83.00 348 CYS A O 1
ATOM 2607 N N . SER A 1 349 ? 4.734 23.422 -5.386 1.00 83.56 349 SER A N 1
ATOM 2608 C CA . SER A 1 349 ? 6.200 23.409 -5.540 1.00 83.56 349 SER A CA 1
ATOM 2609 C C . SER A 1 349 ? 6.791 22.313 -4.661 1.00 83.56 349 SER A C 1
ATOM 2611 O O . SER A 1 349 ? 6.420 22.189 -3.499 1.00 83.56 349 SER A O 1
ATOM 2613 N N . ILE A 1 350 ? 7.749 21.542 -5.177 1.00 79.81 350 ILE A N 1
ATOM 2614 C CA . ILE A 1 350 ? 8.404 20.481 -4.391 1.00 79.81 350 ILE A CA 1
ATOM 2615 C C . ILE A 1 350 ? 9.337 21.036 -3.299 1.00 79.81 350 ILE A C 1
ATOM 2617 O O . ILE A 1 350 ? 9.785 20.294 -2.431 1.00 79.81 350 ILE A O 1
ATOM 2621 N N . ALA A 1 351 ? 9.621 22.342 -3.334 1.00 74.69 351 ALA A N 1
ATOM 2622 C CA . ALA A 1 351 ? 10.310 23.082 -2.282 1.00 74.69 351 ALA A CA 1
ATOM 2623 C C . ALA A 1 351 ? 9.380 23.661 -1.195 1.00 74.69 351 ALA A C 1
ATOM 2625 O O . ALA A 1 351 ? 9.877 24.268 -0.245 1.00 74.69 351 ALA A O 1
ATOM 2626 N N . ASP A 1 352 ? 8.058 23.531 -1.334 1.00 70.31 352 ASP A N 1
ATOM 2627 C CA . ASP A 1 352 ? 7.082 24.038 -0.367 1.00 70.31 352 ASP A CA 1
ATOM 2628 C C . ASP A 1 352 ? 6.625 22.907 0.566 1.00 70.31 352 ASP A C 1
ATOM 2630 O O . ASP A 1 352 ? 5.709 22.143 0.278 1.00 70.31 352 ASP A O 1
ATOM 2634 N N . GLU A 1 353 ? 7.303 22.818 1.708 1.00 61.81 353 GLU A N 1
ATOM 2635 C CA . GLU A 1 353 ? 7.053 21.850 2.785 1.00 61.81 353 GLU A CA 1
ATOM 2636 C C . GLU A 1 353 ? 5.804 22.203 3.628 1.00 61.81 353 GLU A C 1
ATOM 2638 O O . GLU A 1 353 ? 5.606 21.639 4.703 1.00 61.81 353 GLU A O 1
ATOM 2643 N N . SER A 1 354 ? 4.973 23.166 3.200 1.00 59.84 354 SER A N 1
ATOM 2644 C CA . SER A 1 354 ? 3.793 23.591 3.958 1.00 59.84 354 SER A CA 1
ATOM 2645 C C . SER A 1 354 ? 2.533 22.796 3.619 1.00 59.84 354 SER A C 1
ATOM 2647 O O . SER A 1 354 ? 2.220 22.524 2.461 1.00 59.84 354 SER A O 1
ATOM 2649 N N . GLU A 1 355 ? 1.720 22.558 4.650 1.00 54.91 355 GLU A N 1
ATOM 2650 C CA . GLU A 1 355 ? 0.356 22.012 4.579 1.00 54.91 355 GLU A CA 1
ATOM 2651 C C . GLU A 1 355 ? -0.524 22.704 3.511 1.00 54.91 355 GLU A C 1
ATOM 2653 O O . GLU A 1 355 ? -1.409 22.089 2.919 1.00 54.91 355 GLU A O 1
ATOM 2658 N N . SER A 1 356 ? -0.249 23.978 3.195 1.00 56.41 356 SER A N 1
ATOM 2659 C CA . SER A 1 356 ? -0.994 24.745 2.187 1.00 56.41 356 SER A CA 1
ATOM 2660 C C . SER A 1 356 ? -0.735 24.323 0.735 1.00 56.41 356 SER A C 1
ATOM 2662 O O . SER A 1 356 ? -1.555 24.617 -0.135 1.00 56.41 356 SER A O 1
ATOM 2664 N N . CYS A 1 357 ? 0.366 23.613 0.481 1.00 61.22 357 CYS A N 1
ATOM 2665 C CA . CYS A 1 357 ? 0.708 23.037 -0.819 1.00 61.22 357 CYS A CA 1
ATOM 2666 C C . CYS A 1 357 ? 0.068 21.645 -1.020 1.00 61.22 357 CYS A C 1
ATOM 2668 O O . CYS A 1 357 ? -0.121 21.186 -2.145 1.00 61.22 357 CYS A O 1
ATOM 2670 N N . MET A 1 358 ? -0.339 20.995 0.076 1.00 54.81 358 MET A N 1
ATOM 2671 C CA . MET A 1 358 ? -0.780 19.598 0.139 1.00 54.81 358 MET A CA 1
ATOM 2672 C C . MET A 1 358 ? -2.292 19.427 -0.128 1.00 54.81 358 MET A C 1
ATOM 2674 O O . MET A 1 358 ? -2.989 18.744 0.622 1.00 54.81 358 MET A O 1
ATOM 2678 N N . VAL A 1 359 ? -2.862 20.066 -1.160 1.00 51.19 359 VAL A N 1
ATOM 2679 C CA . VAL A 1 359 ? -4.323 20.020 -1.409 1.00 51.19 359 VAL A CA 1
ATOM 2680 C C . VAL A 1 359 ? -4.672 19.704 -2.866 1.00 51.19 359 VAL A C 1
ATOM 2682 O O . VAL A 1 359 ? -4.733 20.593 -3.710 1.00 51.19 359 VAL A O 1
ATOM 2685 N N . GLY A 1 360 ? -5.019 18.438 -3.131 1.00 63.44 360 GLY A N 1
ATOM 2686 C CA . GLY A 1 360 ? -5.744 18.031 -4.346 1.00 63.44 360 GLY A CA 1
ATOM 2687 C C . GLY A 1 360 ? -4.942 18.095 -5.649 1.00 63.44 360 GLY A C 1
ATOM 2688 O O . GLY A 1 360 ? -5.493 18.455 -6.688 1.00 63.44 360 GLY A O 1
ATOM 2689 N N . VAL A 1 361 ? -3.643 17.788 -5.594 1.00 80.44 361 VAL A N 1
ATOM 2690 C CA . VAL A 1 361 ? -2.764 17.727 -6.768 1.00 80.44 361 VAL A CA 1
ATOM 2691 C C . VAL A 1 361 ? -1.799 16.555 -6.605 1.00 80.44 361 VAL A C 1
ATOM 2693 O O . VAL A 1 361 ? -1.111 16.464 -5.591 1.00 80.44 361 VAL A O 1
ATOM 2696 N N . GLY A 1 362 ? -1.753 15.674 -7.599 1.00 87.12 362 GLY A N 1
ATOM 2697 C CA . GLY A 1 362 ? -0.854 14.526 -7.640 1.00 87.12 362 GLY A CA 1
ATOM 2698 C C . GLY A 1 362 ? 0.543 14.891 -8.131 1.00 87.12 362 GLY A C 1
ATOM 2699 O O . GLY A 1 362 ? 0.770 15.958 -8.716 1.00 87.12 362 GLY A O 1
ATOM 2700 N N . LYS A 1 363 ? 1.489 13.990 -7.886 1.00 89.94 363 LYS A N 1
ATOM 2701 C CA . LYS A 1 363 ? 2.928 14.173 -8.098 1.00 89.94 363 LYS A CA 1
ATOM 2702 C C . LYS A 1 363 ? 3.400 13.259 -9.238 1.00 89.94 363 LYS A C 1
ATOM 2704 O O . LYS A 1 363 ? 2.898 12.156 -9.394 1.00 89.94 363 LYS A O 1
ATOM 2709 N N . ILE A 1 364 ? 4.313 13.716 -10.084 1.00 94.38 364 ILE A N 1
ATOM 2710 C CA . ILE A 1 364 ? 4.752 13.001 -11.289 1.00 94.38 364 ILE A CA 1
ATOM 2711 C C . ILE A 1 364 ? 6.268 12.929 -11.288 1.00 94.38 364 ILE A C 1
ATOM 2713 O O . ILE A 1 364 ? 6.903 13.978 -11.183 1.00 94.38 364 ILE A O 1
ATOM 2717 N N . SER A 1 365 ? 6.835 11.739 -11.489 1.00 95.62 365 SER A N 1
ATOM 2718 C CA . SER A 1 365 ? 8.276 11.553 -11.677 1.00 95.62 365 SER A CA 1
ATOM 2719 C C . SER A 1 365 ? 8.596 10.912 -13.026 1.00 95.62 365 SER A C 1
ATOM 2721 O O . SER A 1 365 ? 7.962 9.944 -13.441 1.00 95.62 365 SER A O 1
ATOM 2723 N N . TYR A 1 366 ? 9.593 11.463 -13.718 1.00 96.56 366 TYR A N 1
ATOM 2724 C CA . TYR A 1 366 ? 9.993 11.066 -15.067 1.00 96.56 366 TYR A CA 1
ATOM 2725 C C . TYR A 1 366 ? 11.479 10.717 -15.123 1.00 96.56 366 TYR A C 1
ATOM 2727 O O . TYR A 1 366 ? 12.328 11.562 -14.815 1.00 96.56 366 TYR A O 1
ATOM 2735 N N . LEU A 1 367 ? 11.779 9.499 -15.580 1.00 95.50 367 LEU A N 1
ATOM 2736 C CA . LEU A 1 367 ? 13.130 8.979 -15.781 1.00 95.50 367 LEU A CA 1
ATOM 2737 C C . LEU A 1 367 ? 13.425 8.771 -17.279 1.00 95.50 367 LEU A C 1
ATOM 2739 O O . LEU A 1 367 ? 12.583 8.317 -18.055 1.00 95.50 367 LEU A O 1
ATOM 2743 N N . GLY A 1 368 ? 14.618 9.168 -17.715 1.00 94.38 368 GLY A N 1
ATOM 2744 C CA . GLY A 1 368 ? 15.172 8.866 -19.037 1.00 94.38 368 GLY A CA 1
ATOM 2745 C C . GLY A 1 368 ? 16.145 7.693 -18.967 1.00 94.38 368 GLY A C 1
ATOM 2746 O O . GLY A 1 368 ? 16.758 7.471 -17.928 1.00 94.38 368 GLY A O 1
ATOM 2747 N N . GLY A 1 369 ? 16.297 6.960 -20.068 1.00 90.38 369 GLY A N 1
ATOM 2748 C CA . GLY A 1 369 ? 16.939 5.639 -20.063 1.00 90.38 369 GLY A CA 1
ATOM 2749 C C . GLY A 1 369 ? 15.890 4.526 -20.026 1.00 90.38 369 GLY A C 1
ATOM 2750 O O . GLY A 1 369 ? 14.700 4.820 -20.102 1.00 90.38 369 GLY A O 1
ATOM 2751 N N . HIS A 1 370 ? 16.327 3.266 -19.996 1.00 86.94 370 HIS A N 1
ATOM 2752 C CA . HIS A 1 370 ? 15.454 2.094 -20.118 1.00 86.94 370 HIS A CA 1
ATOM 2753 C C . HIS A 1 370 ? 16.083 0.837 -19.501 1.00 86.94 370 HIS A C 1
ATOM 2755 O O . HIS A 1 370 ? 17.179 0.459 -19.917 1.00 86.94 370 HIS A O 1
ATOM 2761 N N . SER A 1 371 ? 15.362 0.145 -18.615 1.00 90.06 371 SER A N 1
ATOM 2762 C CA . SER A 1 371 ? 15.791 -1.105 -17.956 1.00 90.06 371 SER A CA 1
ATOM 2763 C C . SER A 1 371 ? 17.120 -0.946 -17.216 1.00 90.06 371 SER A C 1
ATOM 2765 O O . SER A 1 371 ? 18.165 -1.461 -17.624 1.00 90.06 371 SER A O 1
ATOM 2767 N N . TYR A 1 372 ? 17.075 -0.208 -16.113 1.00 95.62 372 TYR A N 1
ATOM 2768 C CA . TYR A 1 372 ? 18.183 -0.122 -15.175 1.00 95.62 372 TYR A CA 1
ATOM 2769 C C . TYR A 1 372 ? 18.437 -1.469 -14.478 1.00 95.62 372 TYR A C 1
ATOM 2771 O O . TYR A 1 372 ? 17.542 -2.287 -14.290 1.00 95.62 372 TYR A O 1
ATOM 2779 N N . GLU A 1 373 ? 19.693 -1.729 -14.122 1.00 95.50 373 GLU A N 1
ATOM 2780 C CA . GLU A 1 373 ? 20.099 -3.017 -13.556 1.00 95.50 373 GLU A CA 1
ATOM 2781 C C . GLU A 1 373 ? 19.540 -3.232 -12.136 1.00 95.50 373 GLU A C 1
ATOM 2783 O O . GLU A 1 373 ? 19.555 -2.340 -11.290 1.00 95.50 373 GLU A O 1
ATOM 2788 N N . ILE A 1 374 ? 19.098 -4.452 -11.824 1.00 97.00 374 ILE A N 1
ATOM 2789 C CA . ILE A 1 374 ? 18.730 -4.853 -10.448 1.00 97.00 374 ILE A CA 1
ATOM 2790 C C . ILE A 1 374 ? 19.928 -5.420 -9.659 1.00 97.00 374 ILE A C 1
ATOM 2792 O O . ILE A 1 374 ? 19.785 -5.941 -8.553 1.00 97.00 374 ILE A O 1
ATOM 2796 N N . LYS A 1 375 ? 21.137 -5.356 -10.232 1.00 96.25 375 LYS A N 1
ATOM 2797 C CA . LYS A 1 375 ? 22.347 -5.986 -9.687 1.00 96.25 375 LYS A CA 1
ATOM 2798 C C . LYS A 1 375 ? 22.935 -5.191 -8.521 1.00 96.25 375 LYS A C 1
ATOM 2800 O O . LYS A 1 375 ? 23.175 -3.989 -8.634 1.00 96.25 375 LYS A O 1
ATOM 2805 N N . THR A 1 376 ? 23.273 -5.883 -7.436 1.00 95.00 376 THR A N 1
ATOM 2806 C CA . THR A 1 376 ? 24.069 -5.348 -6.320 1.00 95.00 376 THR A CA 1
ATOM 2807 C C . THR A 1 376 ? 25.401 -6.118 -6.191 1.00 95.00 376 THR A C 1
ATOM 2809 O O . THR A 1 376 ? 25.502 -7.244 -6.689 1.00 95.00 376 THR A O 1
ATOM 2812 N N . PRO A 1 377 ? 26.464 -5.557 -5.573 1.00 96.44 377 PRO A N 1
ATOM 2813 C CA . PRO A 1 377 ? 26.573 -4.214 -4.996 1.00 96.44 377 PRO A CA 1
ATOM 2814 C C . PRO A 1 377 ? 26.445 -3.084 -6.026 1.00 96.44 377 PRO A C 1
ATOM 2816 O O . PRO A 1 377 ? 26.920 -3.212 -7.156 1.00 96.44 377 PRO A O 1
ATOM 2819 N N . ILE A 1 378 ? 25.826 -1.969 -5.637 1.00 95.19 378 ILE A N 1
ATOM 2820 C CA . ILE A 1 378 ? 25.624 -0.811 -6.522 1.00 95.19 378 ILE A CA 1
ATOM 2821 C C . ILE A 1 378 ? 26.958 -0.144 -6.891 1.00 95.19 378 ILE A C 1
ATOM 2823 O O . ILE A 1 378 ? 27.112 0.324 -8.015 1.00 95.19 378 ILE A O 1
ATOM 2827 N N . THR A 1 379 ? 27.986 -0.172 -6.034 1.00 95.69 379 THR A N 1
ATOM 2828 C CA . THR A 1 379 ? 29.318 0.354 -6.408 1.00 95.69 379 THR A CA 1
ATOM 2829 C C . THR A 1 379 ? 29.967 -0.374 -7.593 1.00 95.69 379 THR A C 1
ATOM 2831 O O . THR A 1 379 ? 30.847 0.197 -8.242 1.00 95.69 379 THR A O 1
ATOM 2834 N N . ALA A 1 380 ? 29.529 -1.600 -7.905 1.00 96.50 380 ALA A N 1
ATOM 2835 C CA . ALA A 1 380 ? 29.945 -2.355 -9.087 1.00 96.50 380 ALA A CA 1
ATOM 2836 C C . ALA A 1 380 ? 28.987 -2.205 -10.287 1.00 96.50 380 ALA A C 1
ATOM 2838 O O . ALA A 1 380 ? 29.400 -2.467 -11.415 1.00 96.50 380 ALA A O 1
ATOM 2839 N N . ASN A 1 381 ? 27.744 -1.767 -10.054 1.00 96.19 381 ASN A N 1
ATOM 2840 C CA . ASN A 1 381 ? 26.663 -1.652 -11.038 1.00 96.19 381 ASN A CA 1
ATOM 2841 C C . ASN A 1 381 ? 26.053 -0.239 -10.918 1.00 96.19 381 ASN A C 1
ATOM 2843 O O . ASN A 1 381 ? 25.050 -0.017 -10.240 1.00 96.19 381 ASN A O 1
ATOM 2847 N N . LEU A 1 382 ? 26.742 0.759 -11.486 1.00 94.50 382 LEU A N 1
ATOM 2848 C CA . LEU A 1 382 ? 26.436 2.189 -11.284 1.00 94.50 382 LEU A CA 1
ATOM 2849 C C . LEU A 1 382 ? 25.139 2.651 -11.975 1.00 94.50 382 LEU A C 1
ATOM 2851 O O . LEU A 1 382 ? 24.681 3.773 -11.759 1.00 94.50 382 LEU A O 1
ATOM 2855 N N . ASP A 1 383 ? 24.582 1.812 -12.836 1.00 94.56 383 ASP A N 1
ATOM 2856 C CA . ASP A 1 383 ? 23.254 1.904 -13.433 1.00 94.56 383 ASP A CA 1
ATOM 2857 C C . ASP A 1 383 ? 22.149 1.462 -12.461 1.00 94.56 383 ASP A C 1
ATOM 2859 O O . ASP A 1 383 ? 21.084 2.069 -12.475 1.00 94.56 383 ASP A O 1
ATOM 2863 N N . SER A 1 384 ? 22.394 0.542 -11.521 1.00 96.50 384 SER A N 1
ATOM 2864 C CA . SER A 1 384 ? 21.401 0.133 -10.504 1.00 96.50 384 SER A CA 1
ATOM 2865 C C . SER A 1 384 ? 20.913 1.268 -9.586 1.00 96.50 384 SER A C 1
ATOM 2867 O O . SER A 1 384 ? 19.959 1.115 -8.822 1.00 96.50 384 SER A O 1
ATOM 2869 N N . GLN A 1 385 ? 21.533 2.447 -9.670 1.00 94.75 385 GLN A N 1
ATOM 2870 C CA . GLN A 1 385 ? 21.003 3.675 -9.084 1.00 94.75 385 GLN A CA 1
ATOM 2871 C C . GLN A 1 385 ? 19.691 4.136 -9.742 1.00 94.75 385 GLN A C 1
ATOM 2873 O O . GLN A 1 385 ? 18.900 4.779 -9.069 1.00 94.75 385 GLN A O 1
ATOM 2878 N N . GLY A 1 386 ? 19.429 3.843 -11.022 1.00 95.25 386 GLY A N 1
ATOM 2879 C CA . GLY A 1 386 ? 18.151 4.179 -11.668 1.00 95.25 386 GLY A CA 1
ATOM 2880 C C . GLY A 1 386 ? 16.985 3.421 -11.031 1.00 95.25 386 GLY A C 1
ATOM 2881 O O . GLY A 1 386 ? 16.001 4.032 -10.625 1.00 95.25 386 GLY A O 1
ATOM 2882 N N . THR A 1 387 ? 17.179 2.125 -10.781 1.00 97.06 387 THR A N 1
ATOM 2883 C CA . THR A 1 387 ? 16.300 1.276 -9.960 1.00 97.06 387 THR A CA 1
ATOM 2884 C C . THR A 1 387 ? 16.084 1.872 -8.563 1.00 97.06 387 THR A C 1
ATOM 2886 O O . THR A 1 387 ? 14.962 1.921 -8.067 1.00 97.06 387 THR A O 1
ATOM 2889 N N . ARG A 1 388 ? 17.133 2.428 -7.935 1.00 95.81 388 ARG A N 1
ATOM 2890 C CA . ARG A 1 388 ? 17.005 3.174 -6.669 1.00 95.81 388 ARG A CA 1
ATOM 2891 C C . ARG A 1 388 ? 16.160 4.452 -6.806 1.00 95.81 388 ARG A C 1
ATOM 2893 O O . ARG A 1 388 ? 15.419 4.757 -5.881 1.00 95.81 388 ARG A O 1
ATOM 2900 N N . LEU A 1 389 ? 16.231 5.196 -7.915 1.00 94.94 389 LEU A N 1
ATOM 2901 C CA . LEU A 1 389 ? 15.388 6.388 -8.134 1.00 94.94 389 LEU A CA 1
ATOM 2902 C C . LEU A 1 389 ? 13.903 6.028 -8.284 1.00 94.94 389 LEU A C 1
ATOM 2904 O O . LEU A 1 389 ? 13.054 6.732 -7.741 1.00 94.94 389 LEU A O 1
ATOM 2908 N N . PHE A 1 390 ? 13.603 4.919 -8.963 1.00 95.62 390 PHE A N 1
ATOM 2909 C CA . PHE A 1 390 ? 12.261 4.334 -9.014 1.00 95.62 390 PHE A CA 1
ATOM 2910 C C . PHE A 1 390 ? 11.767 3.978 -7.602 1.00 95.62 390 PHE A C 1
ATOM 2912 O O . PHE A 1 390 ? 10.731 4.484 -7.170 1.00 95.62 390 PHE A O 1
ATOM 2919 N N . LEU A 1 391 ? 12.553 3.212 -6.833 1.00 96.19 391 LEU A N 1
ATOM 2920 C CA . LEU A 1 391 ? 12.185 2.817 -5.467 1.00 96.19 391 LEU A CA 1
ATOM 2921 C C . LEU A 1 391 ? 12.064 4.020 -4.509 1.00 96.19 391 LEU A C 1
ATOM 2923 O O . LEU A 1 391 ? 11.186 4.019 -3.651 1.00 96.19 391 LEU A O 1
ATOM 2927 N N . ASN A 1 392 ? 12.869 5.078 -4.689 1.00 94.12 392 ASN A N 1
ATOM 2928 C CA . ASN A 1 392 ? 12.726 6.337 -3.947 1.00 94.12 392 ASN A CA 1
ATOM 2929 C C . ASN A 1 392 ? 11.336 6.973 -4.145 1.00 94.12 392 ASN A C 1
ATOM 2931 O O . ASN A 1 392 ? 10.837 7.620 -3.228 1.00 94.12 392 ASN A O 1
ATOM 2935 N N . SER A 1 393 ? 10.724 6.835 -5.328 1.00 91.88 393 SER A N 1
ATOM 2936 C CA . SER A 1 393 ? 9.438 7.481 -5.632 1.00 91.88 393 SER A CA 1
ATOM 2937 C C . SER A 1 393 ? 8.208 6.758 -5.067 1.00 91.88 393 SER A C 1
ATOM 2939 O O . SER A 1 393 ? 7.175 7.394 -4.885 1.00 91.88 393 SER A O 1
ATOM 2941 N N . LEU A 1 394 ? 8.329 5.480 -4.679 1.00 90.19 394 LEU A N 1
ATOM 2942 C CA . LEU A 1 394 ? 7.238 4.716 -4.051 1.00 90.19 394 LEU A CA 1
ATOM 2943 C C . LEU A 1 394 ? 6.752 5.346 -2.738 1.00 90.19 394 LEU A C 1
ATOM 2945 O O . LEU A 1 394 ? 5.556 5.380 -2.460 1.00 90.19 394 LEU A O 1
ATOM 2949 N N . PHE A 1 395 ? 7.682 5.860 -1.931 1.00 88.12 395 PHE A N 1
ATOM 2950 C CA . PHE A 1 395 ? 7.387 6.462 -0.626 1.00 88.12 395 PHE A CA 1
ATOM 2951 C C . PHE A 1 395 ? 7.020 7.953 -0.702 1.00 88.12 395 PHE A C 1
ATOM 2953 O O . PHE A 1 395 ? 6.972 8.644 0.312 1.00 88.12 395 PHE A O 1
ATOM 2960 N N . GLU A 1 396 ? 6.768 8.449 -1.913 1.00 77.50 396 GLU A N 1
ATOM 2961 C CA . GLU A 1 396 ? 6.461 9.847 -2.211 1.00 77.50 396 GLU A CA 1
ATOM 2962 C C . GLU A 1 396 ? 5.042 10.054 -2.766 1.00 77.50 396 GLU A C 1
ATOM 2964 O O . GLU A 1 396 ? 4.636 11.192 -3.013 1.00 77.50 396 GLU A O 1
ATOM 2969 N N . ALA A 1 397 ? 4.242 8.997 -2.916 1.00 76.62 397 ALA A N 1
ATOM 2970 C CA . ALA A 1 397 ? 2.792 9.152 -2.951 1.00 76.62 397 ALA A CA 1
ATOM 2971 C C . ALA A 1 397 ? 2.327 9.609 -1.559 1.00 76.62 397 ALA A C 1
ATOM 2973 O O . ALA A 1 397 ? 2.561 8.903 -0.580 1.00 76.62 397 ALA A O 1
ATOM 2974 N N . ASP A 1 398 ? 1.660 10.763 -1.448 1.00 75.50 398 ASP A N 1
ATOM 2975 C CA . ASP A 1 398 ? 1.338 11.351 -0.139 1.00 75.50 398 ASP A CA 1
ATOM 2976 C C . ASP A 1 398 ? 0.587 10.375 0.790 1.00 75.50 398 ASP A C 1
ATOM 2978 O O . ASP A 1 398 ? 0.773 10.444 1.993 1.00 75.50 398 ASP A O 1
ATOM 2982 N N . CYS A 1 399 ? -0.201 9.421 0.270 1.00 75.94 399 CYS A N 1
ATOM 2983 C CA . CYS A 1 399 ? -0.906 8.411 1.082 1.00 75.94 399 CYS A CA 1
ATOM 2984 C C . CYS A 1 399 ? -0.007 7.598 2.045 1.00 75.94 399 CYS A C 1
ATOM 2986 O O . CYS A 1 399 ? -0.526 6.954 2.953 1.00 75.94 399 CYS A O 1
ATOM 2988 N N . VAL A 1 400 ? 1.312 7.611 1.827 1.00 84.75 400 VAL A N 1
ATOM 2989 C CA . VAL A 1 400 ? 2.340 6.982 2.667 1.00 84.75 400 VAL A CA 1
ATOM 2990 C C . VAL A 1 400 ? 2.574 7.750 3.976 1.00 84.75 400 VAL A C 1
ATOM 2992 O O . VAL A 1 400 ? 3.046 7.160 4.951 1.00 84.75 400 VAL A O 1
ATOM 2995 N N . THR A 1 401 ? 2.252 9.048 4.023 1.00 82.94 401 THR A N 1
ATOM 2996 C CA . THR A 1 401 ? 2.593 9.947 5.136 1.00 82.94 401 THR A CA 1
ATOM 2997 C C . THR A 1 401 ? 1.435 10.210 6.091 1.00 82.94 401 THR A C 1
ATOM 2999 O O . THR A 1 401 ? 0.261 10.200 5.723 1.00 82.94 401 THR A O 1
ATOM 3002 N N . ASP A 1 402 ? 1.773 10.507 7.342 1.00 73.56 402 ASP A N 1
ATOM 3003 C CA . ASP A 1 402 ? 0.838 10.857 8.413 1.00 73.56 402 ASP A CA 1
ATOM 3004 C C . ASP A 1 402 ? -0.000 12.106 8.083 1.00 73.56 402 ASP A C 1
ATOM 3006 O O . ASP A 1 402 ? -1.205 12.121 8.336 1.00 73.56 402 ASP A O 1
ATOM 3010 N N . TRP A 1 403 ? 0.589 13.115 7.430 1.00 65.62 403 TRP A N 1
ATOM 3011 C CA . TRP A 1 403 ? -0.094 14.355 6.991 1.00 65.62 403 TRP A CA 1
ATOM 3012 C C . TRP A 1 403 ? -1.098 14.126 5.851 1.00 65.62 403 TRP A C 1
ATOM 3014 O O . TRP A 1 403 ? -1.848 15.031 5.455 1.00 65.62 403 TRP A O 1
ATOM 3024 N N . ALA A 1 404 ? -1.109 12.918 5.296 1.00 64.75 404 ALA A N 1
ATOM 3025 C CA . ALA A 1 404 ? -2.003 12.452 4.252 1.00 64.75 404 ALA A CA 1
ATOM 3026 C C . ALA A 1 404 ? -2.649 11.098 4.593 1.00 64.75 404 ALA A C 1
ATOM 3028 O O . ALA A 1 404 ? -3.226 10.457 3.714 1.00 64.75 404 ALA A O 1
ATOM 3029 N N . ALA A 1 405 ? -2.662 10.707 5.868 1.00 72.69 405 ALA A N 1
ATOM 3030 C CA . ALA A 1 405 ? -3.428 9.562 6.328 1.00 72.69 405 ALA A CA 1
ATOM 3031 C C . ALA A 1 405 ? -4.947 9.861 6.307 1.00 72.69 405 ALA A C 1
ATOM 3033 O O . ALA A 1 405 ? -5.382 10.985 6.595 1.00 72.69 405 ALA A O 1
ATOM 3034 N N . PRO A 1 406 ? -5.799 8.872 5.989 1.00 79.94 406 PRO A N 1
ATOM 3035 C CA . PRO A 1 406 ? -7.219 8.944 6.298 1.00 79.94 406 PRO A CA 1
ATOM 3036 C C . PRO A 1 406 ? -7.451 8.812 7.810 1.00 79.94 406 PRO A C 1
ATOM 3038 O O . PRO A 1 406 ? -6.773 8.045 8.486 1.00 79.94 406 PRO A O 1
ATOM 3041 N N . TYR A 1 407 ? -8.455 9.514 8.335 1.00 84.62 407 TYR A N 1
ATOM 3042 C CA . TYR A 1 407 ? -8.844 9.452 9.745 1.00 84.62 407 TYR A CA 1
ATOM 3043 C C . TYR A 1 407 ? -10.363 9.317 9.831 1.00 84.62 407 TYR A C 1
ATOM 3045 O O . TYR A 1 407 ? -11.108 10.299 9.765 1.00 84.62 407 TYR A O 1
ATOM 3053 N N . VAL A 1 408 ? -10.822 8.067 9.919 1.00 87.38 408 VAL A N 1
ATOM 3054 C CA . VAL A 1 408 ? -12.246 7.738 10.026 1.00 87.38 408 VAL A CA 1
ATOM 3055 C C . VAL A 1 408 ? -12.688 7.857 11.481 1.00 87.38 408 VAL A C 1
ATOM 3057 O O . VAL A 1 408 ? -12.170 7.167 12.356 1.00 87.38 408 VAL A O 1
ATOM 3060 N N . GLN A 1 409 ? -13.696 8.691 11.728 1.00 89.62 409 GLN A N 1
ATOM 3061 C CA . GLN A 1 409 ? -14.465 8.700 12.966 1.00 89.62 409 GLN A CA 1
ATOM 3062 C C . GLN A 1 409 ? -15.847 8.089 12.713 1.00 89.62 409 GLN A C 1
ATOM 3064 O O . GLN A 1 409 ? -16.460 8.308 11.665 1.00 89.62 409 GLN A O 1
ATOM 3069 N N . VAL A 1 410 ? -16.358 7.356 13.700 1.00 93.25 410 VAL A N 1
ATOM 3070 C CA . VAL A 1 410 ? -17.725 6.833 13.713 1.00 93.25 410 VAL A CA 1
ATOM 3071 C C . VAL A 1 410 ? -18.354 7.044 15.091 1.00 93.25 410 VAL A C 1
ATOM 3073 O O . VAL A 1 410 ? -17.720 6.803 16.118 1.00 93.25 410 VAL A O 1
ATOM 3076 N N . THR A 1 411 ? -19.611 7.473 15.109 1.00 94.69 411 THR A N 1
ATOM 3077 C CA . THR A 1 411 ? -20.419 7.636 16.323 1.00 94.69 411 THR A CA 1
ATOM 3078 C C . THR A 1 411 ? -21.662 6.766 16.209 1.00 94.69 411 THR A C 1
ATOM 3080 O O . THR A 1 411 ? -22.330 6.760 15.176 1.00 94.69 411 THR A O 1
ATOM 3083 N N . LYS A 1 412 ? -21.982 6.037 17.278 1.00 96.62 412 LYS A N 1
ATOM 3084 C CA . LYS A 1 412 ? -23.186 5.218 17.412 1.00 96.62 412 LYS A CA 1
ATOM 3085 C C . LYS A 1 412 ? -24.175 5.928 18.327 1.00 96.62 412 LYS A C 1
ATOM 3087 O O . LYS A 1 412 ? -23.781 6.413 19.380 1.00 96.62 412 LYS A O 1
ATOM 3092 N N . THR A 1 413 ? -25.445 5.989 17.945 1.00 96.69 413 THR A N 1
ATOM 3093 C CA . THR A 1 413 ? -26.512 6.577 18.773 1.00 96.69 413 THR A CA 1
ATOM 3094 C C . THR A 1 413 ? -27.764 5.704 18.771 1.00 96.69 413 THR A C 1
ATOM 3096 O O . THR A 1 413 ? -28.036 5.005 17.793 1.00 96.69 413 THR A O 1
ATOM 3099 N N . GLY A 1 414 ? -28.530 5.730 19.859 1.00 92.75 414 GLY A N 1
ATOM 3100 C CA . GLY A 1 414 ? -29.756 4.962 20.055 1.00 92.75 414 GLY A CA 1
ATOM 3101 C C . GLY A 1 414 ? -30.664 5.564 21.142 1.00 92.75 414 GLY A C 1
ATOM 3102 O O . GLY A 1 414 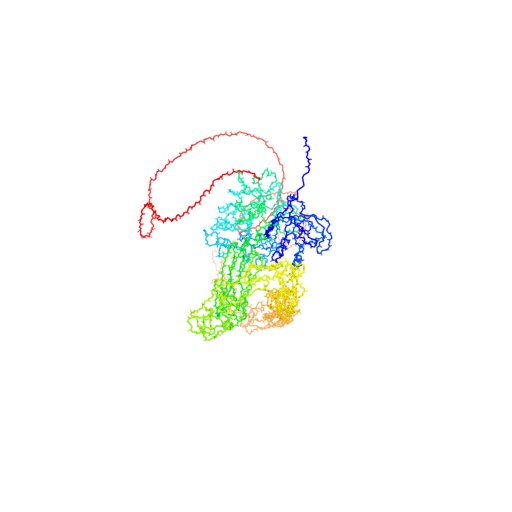? -30.429 6.675 21.621 1.00 92.75 414 GLY A O 1
ATOM 3103 N N . PRO A 1 415 ? -31.753 4.872 21.519 1.00 90.19 415 PRO A N 1
ATOM 3104 C CA . PRO A 1 415 ? -32.651 5.328 22.577 1.00 90.19 415 PRO A CA 1
ATOM 3105 C C . PRO A 1 415 ? -32.121 4.928 23.962 1.00 90.19 415 PRO A C 1
ATOM 3107 O O . PRO A 1 415 ? -32.157 3.753 24.312 1.00 90.19 415 PRO A O 1
ATOM 3110 N N . GLY A 1 416 ? -31.680 5.894 24.775 1.00 87.94 416 GLY A N 1
ATOM 3111 C CA . GLY A 1 416 ? -31.102 5.609 26.101 1.00 87.94 416 GLY A CA 1
ATOM 3112 C C . GLY A 1 416 ? -32.024 4.820 27.046 1.00 87.94 416 GLY A C 1
ATOM 3113 O O . GLY A 1 416 ? -31.567 3.918 27.742 1.00 87.94 416 GLY A O 1
ATOM 3114 N N . ALA A 1 417 ? -33.328 5.111 27.018 1.00 88.12 417 ALA A N 1
ATOM 3115 C CA . ALA A 1 417 ? -34.373 4.299 27.641 1.00 88.12 417 ALA A CA 1
ATOM 3116 C C . ALA A 1 417 ? -35.587 4.192 26.702 1.00 88.12 417 ALA A C 1
ATOM 3118 O O . ALA A 1 417 ? -35.840 5.101 25.905 1.00 88.12 417 ALA A O 1
ATOM 3119 N N . THR A 1 418 ? -36.326 3.083 26.764 1.00 90.81 418 THR A N 1
ATOM 3120 C CA . THR A 1 418 ? -37.453 2.797 25.861 1.00 90.81 418 THR A CA 1
ATOM 3121 C C . THR A 1 418 ? -38.470 1.836 26.478 1.00 90.81 418 THR A C 1
ATOM 3123 O O . THR A 1 418 ? -38.111 0.958 27.257 1.00 90.81 418 THR A O 1
ATOM 3126 N N . THR A 1 419 ? -39.727 1.943 26.047 1.00 88.50 419 THR A N 1
ATOM 3127 C CA . THR A 1 419 ? -40.785 0.931 26.243 1.00 88.50 419 THR A CA 1
ATOM 3128 C C . THR A 1 419 ? -41.062 0.125 24.964 1.00 88.50 419 THR A C 1
ATOM 3130 O O . THR A 1 419 ? -41.777 -0.877 24.966 1.00 88.50 419 THR A O 1
ATOM 3133 N N . ASN A 1 420 ? -40.455 0.520 23.839 1.00 89.69 420 ASN A N 1
ATOM 3134 C CA . ASN A 1 420 ? -40.572 -0.182 22.565 1.00 89.69 420 ASN A CA 1
ATOM 3135 C C . ASN A 1 420 ? -39.560 -1.330 22.488 1.00 89.69 420 ASN A C 1
ATOM 3137 O O . ASN A 1 420 ? -38.352 -1.098 22.470 1.00 89.69 420 ASN A O 1
ATOM 3141 N N . SER A 1 421 ? -40.058 -2.556 22.310 1.00 89.94 421 SER A N 1
ATOM 3142 C CA . SER A 1 421 ? -39.257 -3.773 22.085 1.00 89.94 421 SER A CA 1
ATOM 3143 C C . SER A 1 421 ? -38.495 -3.803 20.755 1.00 89.94 421 SER A C 1
ATOM 3145 O O . SER A 1 421 ? -37.764 -4.752 20.485 1.00 89.94 421 SER A O 1
ATOM 3147 N N . THR A 1 422 ? -38.677 -2.800 19.894 1.00 95.69 422 THR A N 1
ATOM 3148 C CA . THR A 1 422 ? -37.936 -2.623 18.640 1.00 95.69 422 THR A CA 1
ATOM 3149 C C . THR A 1 422 ? -37.259 -1.262 18.668 1.00 95.69 422 THR A C 1
ATOM 3151 O O . THR A 1 422 ? -37.933 -0.243 18.810 1.00 95.69 422 THR A O 1
ATOM 3154 N N . VAL A 1 423 ? -35.935 -1.249 18.524 1.00 96.38 423 VAL A N 1
ATOM 3155 C CA . VAL A 1 423 ? -35.100 -0.044 18.604 1.00 96.38 423 VAL A CA 1
ATOM 3156 C C . VAL A 1 423 ? -34.206 0.082 17.379 1.00 96.38 423 VAL A C 1
ATOM 3158 O O . VAL A 1 423 ? -33.864 -0.921 16.749 1.00 96.38 423 VAL A O 1
ATOM 3161 N N . SER A 1 424 ? -33.811 1.313 17.056 1.00 97.06 424 SER A N 1
ATOM 3162 C CA . SER A 1 424 ? -32.892 1.599 15.956 1.00 97.06 424 SER A CA 1
ATOM 3163 C C . SER A 1 424 ? -31.635 2.295 16.473 1.00 97.06 424 SER A C 1
ATOM 3165 O O . SER A 1 424 ? -31.731 3.321 17.142 1.00 97.06 424 SER A O 1
ATOM 3167 N N . PHE A 1 425 ? -30.473 1.752 16.117 1.00 97.62 425 PHE A N 1
ATOM 3168 C CA . PHE A 1 425 ? -29.176 2.411 16.228 1.00 97.62 425 PHE A CA 1
ATOM 3169 C C . PHE A 1 425 ? -28.848 3.154 14.929 1.00 97.62 425 PHE A C 1
ATOM 3171 O O . PHE A 1 425 ? -29.178 2.680 13.837 1.00 97.62 425 PHE A O 1
ATOM 3178 N N . THR A 1 426 ? -28.166 4.290 15.044 1.00 98.06 426 THR A N 1
ATOM 3179 C CA . THR A 1 426 ? -27.637 5.082 13.924 1.00 98.06 426 THR A CA 1
ATOM 3180 C C . THR A 1 426 ? -26.117 5.146 14.027 1.00 98.06 426 THR A C 1
ATOM 3182 O O . THR A 1 426 ? -25.591 5.352 15.119 1.00 98.06 426 THR A O 1
ATOM 3185 N N . PHE A 1 427 ? -25.427 4.957 12.903 1.00 98.06 427 PHE A N 1
ATOM 3186 C CA . PHE A 1 427 ? -23.975 5.043 12.766 1.00 98.06 427 PHE A CA 1
ATOM 3187 C C . PHE A 1 427 ? -23.642 6.209 11.850 1.00 98.06 427 PHE A C 1
ATOM 3189 O O . PHE A 1 427 ? -23.718 6.079 10.627 1.00 98.06 427 PHE A O 1
ATOM 3196 N N . ASP A 1 428 ? -23.275 7.336 12.444 1.00 95.44 428 ASP A N 1
ATOM 3197 C CA . ASP A 1 428 ? -22.811 8.507 11.712 1.00 95.44 428 ASP A CA 1
ATOM 3198 C C . ASP A 1 428 ? -21.291 8.401 11.557 1.00 95.44 428 ASP A C 1
ATOM 3200 O O . ASP A 1 428 ? -20.564 8.335 12.550 1.00 95.44 428 ASP A O 1
ATOM 3204 N N . TYR A 1 429 ? -20.809 8.341 10.316 1.00 95.38 429 TYR A N 1
ATOM 3205 C CA . TYR A 1 429 ? -19.394 8.155 9.991 1.00 95.38 429 TYR A CA 1
ATOM 3206 C C . TYR A 1 429 ? -18.868 9.306 9.134 1.00 95.38 429 TYR A C 1
ATOM 3208 O O . TYR A 1 429 ? -19.578 9.835 8.276 1.00 95.38 429 TYR A O 1
ATOM 3216 N N . ALA A 1 430 ? -17.610 9.683 9.343 1.00 89.12 430 ALA A N 1
ATOM 3217 C CA . ALA A 1 430 ? -16.932 10.725 8.580 1.00 89.12 430 ALA A CA 1
ATOM 3218 C C . ALA A 1 430 ? -15.428 10.450 8.493 1.00 89.12 430 ALA A C 1
ATOM 3220 O O . ALA A 1 430 ? -14.830 9.969 9.452 1.00 89.12 430 ALA A O 1
ATOM 3221 N N . ASN A 1 431 ? -14.808 10.791 7.364 1.00 86.19 431 ASN A N 1
ATOM 3222 C CA . ASN A 1 431 ? -13.353 10.845 7.253 1.00 86.19 431 ASN A CA 1
ATOM 3223 C C . ASN A 1 431 ? -12.894 12.304 7.384 1.00 86.19 431 ASN A C 1
ATOM 3225 O O . ASN A 1 431 ? -13.147 13.124 6.500 1.00 86.19 431 ASN A O 1
ATOM 3229 N N . PHE A 1 432 ? -12.231 12.618 8.494 1.00 82.56 432 PHE A N 1
ATOM 3230 C CA . PHE A 1 432 ? -11.641 13.933 8.766 1.00 82.56 432 PHE A CA 1
ATOM 3231 C C . PHE A 1 432 ? -10.158 14.014 8.371 1.00 82.56 432 PHE A C 1
ATOM 3233 O O . PHE A 1 432 ? -9.555 15.078 8.499 1.00 82.56 432 PHE A O 1
ATOM 3240 N N . GLY A 1 433 ? -9.579 12.905 7.904 1.00 74.31 433 GLY A N 1
ATOM 3241 C CA . GLY A 1 433 ? -8.213 12.839 7.398 1.00 74.31 433 GLY A CA 1
ATOM 3242 C C . GLY A 1 433 ? -8.074 13.354 5.969 1.00 74.31 433 GLY A C 1
ATOM 3243 O O . GLY A 1 433 ? -9.034 13.747 5.301 1.00 74.31 433 GLY A O 1
ATOM 3244 N N . SER A 1 434 ? -6.835 13.366 5.500 1.00 69.00 434 SER A N 1
ATOM 3245 C CA . SER A 1 434 ? -6.402 14.199 4.379 1.00 69.00 434 SER A CA 1
ATOM 3246 C C . SER A 1 434 ? -6.532 13.530 3.004 1.00 69.00 434 SER A C 1
ATOM 3248 O O . SER A 1 434 ? -6.547 14.234 1.986 1.00 69.00 434 SER A O 1
ATOM 3250 N N . THR A 1 435 ? -6.692 12.204 2.965 1.00 72.56 435 THR A N 1
ATOM 3251 C CA . THR A 1 435 ? -6.908 11.374 1.763 1.00 72.56 435 THR A CA 1
ATOM 3252 C C . THR A 1 435 ? -8.125 10.449 1.929 1.00 72.56 435 THR A C 1
ATOM 3254 O O . THR A 1 435 ? -8.908 10.597 2.867 1.00 72.56 435 THR A O 1
ATOM 3257 N N . THR A 1 436 ? -8.350 9.533 0.983 1.00 77.62 436 THR A N 1
ATOM 3258 C CA . THR A 1 436 ? -9.441 8.548 1.027 1.00 77.62 436 THR A CA 1
ATOM 3259 C C . THR A 1 436 ? -9.097 7.393 1.966 1.00 77.62 436 THR A C 1
ATOM 3261 O O . THR A 1 436 ? -8.057 6.765 1.815 1.00 77.62 436 THR A O 1
ATOM 3264 N N . ALA A 1 437 ? -10.002 7.072 2.892 1.00 85.62 437 ALA A N 1
ATOM 3265 C CA . ALA A 1 437 ? -9.998 5.793 3.593 1.00 85.62 437 ALA A CA 1
ATOM 3266 C C . ALA A 1 437 ? -10.475 4.723 2.609 1.00 85.62 437 ALA A C 1
ATOM 3268 O O . ALA A 1 437 ? -11.601 4.837 2.125 1.00 85.62 437 ALA A O 1
ATOM 3269 N N . PHE A 1 438 ? -9.654 3.731 2.271 1.00 83.94 438 PHE A N 1
ATOM 3270 C CA . PHE A 1 438 ? -10.053 2.680 1.331 1.00 83.94 438 PHE A CA 1
ATOM 3271 C C . PHE A 1 438 ? -10.826 1.565 2.046 1.00 83.94 438 PHE A C 1
ATOM 3273 O O . PHE A 1 438 ? -10.618 1.329 3.236 1.00 83.94 438 PHE A O 1
ATOM 3280 N N . ASP A 1 439 ? -11.743 0.922 1.318 1.00 86.38 439 ASP A N 1
ATOM 3281 C CA . ASP A 1 439 ? -12.515 -0.256 1.740 1.00 86.38 439 ASP A CA 1
ATOM 3282 C C . ASP A 1 439 ? -13.033 -0.214 3.188 1.00 86.38 439 ASP A C 1
ATOM 3284 O O . ASP A 1 439 ? -12.853 -1.138 3.980 1.00 86.38 439 ASP A O 1
ATOM 3288 N N . VAL A 1 440 ? -13.717 0.884 3.526 1.00 91.69 440 VAL A N 1
ATOM 3289 C CA . VAL A 1 440 ? -14.341 1.091 4.833 1.00 91.69 440 VAL A CA 1
ATOM 3290 C C . VAL A 1 440 ? -15.496 0.106 5.022 1.00 91.69 440 VAL A C 1
ATOM 3292 O O . VAL A 1 440 ? -16.448 0.062 4.234 1.00 91.69 440 VAL A O 1
ATOM 3295 N N . VAL A 1 441 ? -15.438 -0.662 6.106 1.00 96.00 441 VAL A N 1
ATOM 3296 C CA . VAL A 1 441 ? -16.443 -1.651 6.500 1.00 96.00 441 VAL A CA 1
ATOM 3297 C C . VAL A 1 441 ? -16.853 -1.410 7.948 1.00 96.00 441 VAL A C 1
ATOM 3299 O O . VAL A 1 441 ? -16.008 -1.409 8.838 1.00 96.00 441 VAL A O 1
ATOM 3302 N N . ILE A 1 442 ? -18.155 -1.248 8.198 1.00 97.94 442 ILE A N 1
ATOM 3303 C CA . ILE A 1 442 ? -18.730 -1.232 9.554 1.00 97.94 442 ILE A CA 1
ATOM 3304 C C . ILE A 1 442 ? -19.231 -2.641 9.875 1.00 97.94 442 ILE A C 1
ATOM 3306 O O . ILE A 1 442 ? -19.956 -3.217 9.065 1.00 97.94 442 ILE A O 1
ATOM 3310 N N . SER A 1 443 ? -18.888 -3.182 11.047 1.00 97.75 443 SER A N 1
ATOM 3311 C CA . SER A 1 443 ? -19.388 -4.465 11.560 1.00 97.75 443 SER A CA 1
ATOM 3312 C C . SER A 1 443 ? -19.882 -4.346 13.008 1.00 97.75 443 SER A C 1
ATOM 3314 O O . SER A 1 443 ? -19.110 -4.097 13.933 1.00 97.75 443 SER A O 1
ATOM 3316 N N . ASP A 1 444 ? -21.182 -4.551 13.210 1.00 97.94 444 ASP A N 1
ATOM 3317 C CA . ASP A 1 444 ? -21.855 -4.611 14.514 1.00 97.94 444 ASP A CA 1
ATOM 3318 C C . ASP A 1 444 ? -22.084 -6.079 14.899 1.00 97.94 444 ASP A C 1
ATOM 3320 O O . ASP A 1 444 ? -22.753 -6.803 14.166 1.00 97.94 444 ASP A O 1
ATOM 3324 N N . THR A 1 445 ? -21.534 -6.538 16.025 1.00 97.06 445 THR A N 1
ATOM 3325 C CA . THR A 1 445 ? -21.817 -7.889 16.540 1.00 97.06 445 THR A CA 1
ATOM 3326 C C . THR A 1 445 ? -22.947 -7.808 17.556 1.00 97.06 445 THR A C 1
ATOM 3328 O O . THR A 1 445 ? -22.733 -7.347 18.676 1.00 97.06 445 THR A O 1
ATOM 3331 N N . LEU A 1 446 ? -24.139 -8.283 17.180 1.00 95.81 446 LEU A N 1
ATOM 3332 C CA . LEU A 1 446 ? -25.342 -8.126 17.994 1.00 95.81 446 LEU A CA 1
ATOM 3333 C C . LEU A 1 446 ? -25.198 -8.831 19.359 1.00 95.81 446 LEU A C 1
ATOM 3335 O O . LEU A 1 446 ? -25.028 -10.055 19.399 1.00 95.81 446 LEU A O 1
ATOM 3339 N N . PRO A 1 447 ? -25.330 -8.101 20.484 1.00 93.81 447 PRO A N 1
ATOM 3340 C CA . PRO A 1 447 ? -25.328 -8.683 21.821 1.00 93.81 447 PRO A CA 1
ATOM 3341 C C . PRO A 1 447 ? -26.432 -9.727 22.022 1.00 93.81 447 PRO A C 1
ATOM 3343 O O . PRO A 1 447 ? -27.510 -9.656 21.423 1.00 93.81 447 PRO A O 1
ATOM 3346 N N . ALA A 1 448 ? -26.201 -10.668 22.940 1.00 92.31 448 ALA A N 1
ATOM 3347 C CA . ALA A 1 448 ? -27.195 -11.670 23.307 1.00 92.31 448 ALA A CA 1
ATOM 3348 C C . ALA A 1 448 ? -28.519 -11.014 23.749 1.00 92.31 448 ALA A C 1
ATOM 3350 O O . ALA A 1 448 ? -28.541 -10.159 24.631 1.00 92.31 448 ALA A O 1
ATOM 3351 N N . GLY A 1 449 ? -29.627 -11.430 23.131 1.00 91.50 449 GLY A N 1
ATOM 3352 C CA . GLY A 1 449 ? -30.957 -10.863 23.370 1.00 91.50 449 GLY A CA 1
ATOM 3353 C C . GLY A 1 449 ? -31.346 -9.712 22.433 1.00 91.50 449 GLY A C 1
ATOM 3354 O O . GLY A 1 449 ? -32.527 -9.375 22.383 1.00 91.50 449 GLY A O 1
ATOM 3355 N N . MET A 1 450 ? -30.424 -9.176 21.625 1.00 96.00 450 MET A N 1
ATOM 3356 C CA . MET A 1 450 ? -30.789 -8.460 20.399 1.00 96.00 450 MET A CA 1
ATOM 3357 C C . MET A 1 450 ? -31.055 -9.458 19.262 1.00 96.00 450 MET A C 1
ATOM 3359 O O . MET A 1 450 ? -30.489 -10.550 19.208 1.00 96.00 450 MET A O 1
ATOM 3363 N N . THR A 1 451 ? -31.921 -9.099 18.318 1.00 96.44 451 THR A N 1
ATOM 3364 C CA . THR A 1 451 ? -32.134 -9.851 17.072 1.00 96.44 451 THR A CA 1
ATOM 3365 C C . THR A 1 451 ? -32.335 -8.879 15.918 1.00 96.44 451 THR A C 1
ATOM 3367 O O . THR A 1 451 ? -33.082 -7.912 16.044 1.00 96.44 451 THR A O 1
ATOM 3370 N N . PHE A 1 452 ? -31.666 -9.128 14.791 1.00 97.75 452 PHE A N 1
ATOM 3371 C CA . PHE A 1 452 ? -31.750 -8.292 13.594 1.00 97.75 452 PHE A CA 1
ATOM 3372 C C . PHE A 1 452 ? -33.180 -8.205 13.043 1.00 97.75 452 PHE A C 1
ATOM 3374 O O . PHE A 1 452 ? -33.818 -9.233 12.809 1.00 97.75 452 PHE A O 1
ATOM 3381 N N . VAL A 1 453 ? -33.652 -6.984 12.776 1.00 97.88 453 VAL A N 1
ATOM 3382 C CA . VAL A 1 453 ? -34.930 -6.723 12.091 1.00 97.88 453 VAL A CA 1
ATOM 3383 C C . VAL A 1 453 ? -34.683 -6.155 10.695 1.00 97.88 453 VAL A C 1
ATOM 3385 O O . VAL A 1 453 ? -35.259 -6.644 9.723 1.00 97.88 453 VAL A O 1
ATOM 3388 N N . SER A 1 454 ? -33.830 -5.134 10.573 1.00 97.94 454 SER A N 1
ATOM 3389 C CA . SER A 1 454 ? -33.456 -4.533 9.287 1.00 97.94 454 SER A CA 1
ATOM 3390 C C . SER A 1 454 ? -32.218 -3.641 9.407 1.00 97.94 454 SER A C 1
ATOM 3392 O O . SER A 1 454 ? -31.878 -3.175 10.491 1.00 97.94 454 SER A O 1
ATOM 3394 N N . ALA A 1 455 ? -31.574 -3.347 8.277 1.00 97.94 455 ALA A N 1
ATOM 3395 C CA . ALA A 1 455 ? -30.586 -2.279 8.162 1.00 97.94 455 ALA A CA 1
ATOM 3396 C C . ALA A 1 455 ? -30.844 -1.439 6.904 1.00 97.94 455 ALA A C 1
ATOM 3398 O O . ALA A 1 455 ? -31.413 -1.921 5.920 1.00 97.94 455 ALA A O 1
ATOM 3399 N N . THR A 1 456 ? -30.427 -0.176 6.936 1.00 97.81 456 THR A N 1
ATOM 3400 C CA . THR A 1 456 ? -30.335 0.686 5.747 1.00 97.81 456 THR A CA 1
ATOM 3401 C C . THR A 1 456 ? -28.933 0.598 5.130 1.00 97.81 456 THR A C 1
ATOM 3403 O O . THR A 1 456 ? -28.090 -0.167 5.598 1.00 97.81 456 THR A O 1
ATOM 3406 N N . GLY A 1 457 ? -28.680 1.312 4.026 1.00 92.06 457 GLY A N 1
ATOM 3407 C CA . GLY A 1 457 ? -27.347 1.368 3.403 1.00 92.06 457 GLY A CA 1
ATOM 3408 C C . GLY A 1 457 ? -26.825 0.044 2.828 1.00 92.06 457 GLY A C 1
ATOM 3409 O O . GLY A 1 457 ? -25.633 -0.075 2.591 1.00 92.06 457 GLY A O 1
ATOM 3410 N N . GLY A 1 458 ? -27.688 -0.959 2.632 1.00 92.25 458 GLY A N 1
ATOM 3411 C CA . GLY A 1 458 ? -27.279 -2.287 2.159 1.00 92.25 458 GLY A CA 1
ATOM 3412 C C . GLY A 1 458 ? -26.681 -3.203 3.233 1.00 92.25 458 GLY A C 1
ATOM 3413 O O . GLY A 1 458 ? -26.161 -4.254 2.877 1.00 92.25 458 GLY A O 1
ATOM 3414 N N . GLY A 1 459 ? -26.770 -2.843 4.521 1.00 95.94 459 GLY A N 1
ATOM 3415 C CA . GLY A 1 459 ? -26.267 -3.673 5.620 1.00 95.94 459 GLY A CA 1
ATOM 3416 C C . GLY A 1 459 ? -26.888 -5.072 5.638 1.00 95.94 459 GLY A C 1
ATOM 3417 O O . GLY A 1 459 ? -28.108 -5.220 5.522 1.00 95.94 459 GLY A O 1
ATOM 3418 N N . THR A 1 460 ? -26.056 -6.102 5.797 1.00 96.06 460 THR A N 1
ATOM 3419 C CA . THR A 1 460 ? -26.485 -7.512 5.800 1.00 96.06 460 THR A CA 1
ATOM 3420 C C . THR A 1 460 ? -26.142 -8.196 7.114 1.00 96.06 460 THR A C 1
ATOM 3422 O O . THR A 1 460 ? -25.109 -7.903 7.704 1.00 96.06 460 THR A O 1
ATOM 3425 N N . ALA A 1 461 ? -27.011 -9.098 7.579 1.00 96.56 461 ALA A N 1
ATOM 3426 C CA . ALA A 1 461 ? -26.846 -9.798 8.850 1.00 96.56 461 ALA A CA 1
ATOM 3427 C C . ALA A 1 461 ? -26.544 -11.288 8.637 1.00 96.56 461 ALA A C 1
ATOM 3429 O O . ALA A 1 461 ? -27.372 -12.019 8.087 1.00 96.56 461 ALA A O 1
ATOM 3430 N N . VAL A 1 462 ? -25.378 -11.746 9.096 1.00 95.44 462 VAL A N 1
ATOM 3431 C CA . VAL A 1 462 ? -24.910 -13.138 8.988 1.00 95.44 462 VAL A CA 1
ATOM 3432 C C . VAL A 1 462 ? -24.258 -13.549 10.309 1.00 95.44 462 VAL A C 1
ATOM 3434 O O . VAL A 1 462 ? -23.454 -12.818 10.871 1.00 95.44 462 VAL A O 1
ATOM 3437 N N . GLY A 1 463 ? -24.628 -14.713 10.851 1.00 91.06 463 GLY A N 1
ATOM 3438 C CA . GLY A 1 463 ? -24.024 -15.250 12.083 1.00 91.06 463 GLY A CA 1
ATOM 3439 C C . GLY A 1 463 ? -24.275 -14.447 13.371 1.00 91.06 463 GLY A C 1
ATOM 3440 O O . GLY A 1 463 ? -23.744 -14.816 14.410 1.00 91.06 463 GLY A O 1
ATOM 3441 N N . GLY A 1 464 ? -25.083 -13.382 13.322 1.00 92.44 464 GLY A N 1
ATOM 3442 C CA . GLY A 1 464 ? -25.261 -12.421 14.420 1.00 92.44 464 GLY A CA 1
ATOM 3443 C C . GLY A 1 464 ? -24.460 -11.124 14.248 1.00 92.44 464 GLY A C 1
ATOM 3444 O O . GLY A 1 464 ? -24.673 -10.189 15.011 1.00 92.44 464 GLY A O 1
ATOM 3445 N N . VAL A 1 465 ? -23.604 -11.033 13.226 1.00 97.31 465 VAL A N 1
ATOM 3446 C CA . VAL A 1 465 ? -22.912 -9.798 12.836 1.00 97.31 465 VAL A CA 1
ATOM 3447 C C . VAL A 1 465 ? -23.708 -9.097 11.736 1.00 97.31 465 VAL A C 1
ATOM 3449 O O . VAL A 1 465 ? -24.224 -9.757 10.832 1.00 97.31 465 VAL A O 1
ATOM 3452 N N . VAL A 1 466 ? -23.824 -7.772 11.810 1.00 98.12 466 VAL A N 1
ATOM 3453 C CA . VAL A 1 466 ? -24.387 -6.907 10.769 1.00 98.12 466 VAL A CA 1
ATOM 3454 C C . VAL A 1 466 ? -23.258 -6.101 10.141 1.00 98.12 466 VAL A C 1
ATOM 3456 O O . VAL A 1 466 ? -22.591 -5.338 10.837 1.00 98.12 466 VAL A O 1
ATOM 3459 N N . THR A 1 467 ? -23.058 -6.258 8.835 1.00 97.94 467 THR A N 1
ATOM 3460 C CA . THR A 1 467 ? -21.928 -5.667 8.110 1.00 97.94 467 THR A CA 1
ATOM 3461 C C . THR A 1 467 ? -22.399 -4.765 6.970 1.00 97.94 467 THR A C 1
ATOM 3463 O O . THR A 1 467 ? -23.273 -5.144 6.182 1.00 97.94 467 THR A O 1
ATOM 3466 N N . TRP A 1 468 ? -21.784 -3.584 6.864 1.00 98.00 468 TRP A N 1
ATOM 3467 C CA . TRP A 1 468 ? -21.924 -2.630 5.761 1.00 98.00 468 TRP A CA 1
ATOM 3468 C C . TRP A 1 468 ? -20.569 -2.441 5.084 1.00 98.00 468 TRP A C 1
ATOM 3470 O O . TRP A 1 468 ? -19.627 -1.983 5.726 1.00 98.00 468 TRP A O 1
ATOM 3480 N N . HIS A 1 469 ? -20.488 -2.719 3.784 1.00 93.56 469 HIS A N 1
ATOM 3481 C CA . HIS A 1 469 ? -19.339 -2.340 2.962 1.00 93.56 469 HIS A CA 1
ATOM 3482 C C . HIS A 1 469 ? -19.624 -0.970 2.340 1.00 93.56 469 HIS A C 1
ATOM 3484 O O . HIS A 1 469 ? -20.514 -0.845 1.501 1.00 93.56 469 HIS A O 1
ATOM 3490 N N . LEU A 1 470 ? -18.901 0.059 2.782 1.00 90.25 470 LEU A N 1
ATOM 3491 C CA . LEU A 1 470 ? -19.055 1.438 2.307 1.00 90.25 470 LEU A CA 1
ATOM 3492 C C . LEU A 1 470 ? -18.109 1.754 1.131 1.00 90.25 470 LEU A C 1
ATOM 3494 O O . LEU A 1 470 ? -18.310 2.746 0.428 1.00 90.25 470 LEU A O 1
ATOM 3498 N N . GLY A 1 471 ? -17.103 0.899 0.907 1.00 87.12 471 GLY A N 1
ATOM 3499 C CA . GLY A 1 471 ? -16.017 1.137 -0.046 1.00 87.12 471 GLY A CA 1
ATOM 3500 C C . GLY A 1 471 ? -15.134 2.290 0.427 1.00 87.12 471 GLY A C 1
ATOM 3501 O O . GLY A 1 471 ? -15.015 2.532 1.628 1.00 87.12 471 GLY A O 1
ATOM 3502 N N . GLY A 1 472 ? -14.540 3.041 -0.499 1.00 82.69 472 GLY A N 1
ATOM 3503 C CA . GLY A 1 472 ? -13.814 4.257 -0.137 1.00 82.69 472 GLY A CA 1
ATOM 3504 C C . GLY A 1 472 ? -14.670 5.278 0.642 1.00 82.69 472 GLY A C 1
ATOM 3505 O O . GLY A 1 472 ? -15.879 5.403 0.428 1.00 82.69 472 GLY A O 1
ATOM 3506 N N . VAL A 1 473 ? -14.040 6.089 1.493 1.00 84.81 473 VAL A N 1
ATOM 3507 C CA . VAL A 1 473 ? -14.613 7.315 2.076 1.00 84.81 473 VAL A CA 1
ATOM 3508 C C . VAL A 1 473 ? -13.581 8.435 1.939 1.00 84.81 473 VAL A C 1
ATOM 3510 O O . VAL A 1 473 ? -12.551 8.439 2.610 1.00 84.81 473 VAL A O 1
ATOM 3513 N N . ALA A 1 474 ? -13.833 9.377 1.028 1.00 74.75 474 ALA A N 1
ATOM 3514 C CA . ALA A 1 474 ? -12.920 10.481 0.723 1.00 74.75 474 ALA A CA 1
ATOM 3515 C C . ALA A 1 474 ? -12.764 11.472 1.895 1.00 74.75 474 ALA A C 1
ATOM 3517 O O . ALA A 1 474 ? -13.646 11.570 2.747 1.00 74.75 474 ALA A O 1
ATOM 3518 N N . ASN A 1 475 ? -11.673 12.242 1.898 1.00 75.31 475 ASN A N 1
ATOM 3519 C CA . ASN A 1 475 ? -11.468 13.401 2.778 1.00 75.31 475 ASN A CA 1
ATOM 3520 C C . ASN A 1 475 ? -12.725 14.294 2.823 1.00 75.31 475 ASN A C 1
ATOM 3522 O O . ASN A 1 475 ? -13.250 14.698 1.781 1.00 75.31 475 ASN A O 1
ATOM 3526 N N . GLY A 1 476 ? -13.224 14.571 4.030 1.00 74.50 476 GLY A N 1
ATOM 3527 C CA . GLY A 1 476 ? -14.397 15.410 4.274 1.00 74.50 476 GLY A CA 1
ATOM 3528 C C . GLY A 1 476 ? -15.738 14.768 3.901 1.00 74.50 476 GLY A C 1
ATOM 3529 O O . GLY A 1 476 ? -16.781 15.402 4.080 1.00 74.50 476 GLY A O 1
ATOM 3530 N N . ALA A 1 477 ? -15.748 13.531 3.396 1.00 78.38 477 ALA A N 1
ATOM 3531 C CA . ALA A 1 477 ? -16.974 12.788 3.150 1.00 78.38 477 ALA A CA 1
ATOM 3532 C C . ALA A 1 477 ? -17.525 12.207 4.459 1.00 78.38 477 ALA A C 1
ATOM 3534 O O . ALA A 1 477 ? -16.789 11.674 5.292 1.00 78.38 477 ALA A O 1
ATOM 3535 N N . ALA A 1 478 ? -18.845 12.283 4.606 1.00 91.19 478 ALA A N 1
ATOM 3536 C CA . ALA A 1 478 ? -19.584 11.750 5.738 1.00 91.19 478 ALA A CA 1
ATOM 3537 C C . ALA A 1 478 ? -20.882 11.087 5.268 1.00 91.19 478 ALA A C 1
ATOM 3539 O O . ALA A 1 478 ? -21.424 11.431 4.212 1.00 91.19 478 ALA A O 1
ATOM 3540 N N . GLY A 1 479 ? -21.390 10.152 6.061 1.00 92.94 479 GLY A N 1
ATOM 3541 C CA . GLY A 1 479 ? -22.631 9.440 5.802 1.00 92.94 479 GLY A CA 1
ATOM 3542 C C . GLY A 1 479 ? -23.238 8.873 7.079 1.00 92.94 479 GLY A C 1
ATOM 3543 O O . GLY A 1 479 ? -22.721 9.069 8.176 1.00 92.94 479 GLY A O 1
ATOM 3544 N N . SER A 1 480 ? -24.369 8.192 6.923 1.00 96.44 480 SER A N 1
ATOM 3545 C CA . SER A 1 480 ? -25.104 7.600 8.037 1.00 96.44 480 SER A CA 1
ATOM 3546 C C . SER A 1 480 ? -25.794 6.315 7.590 1.00 96.44 480 SER A C 1
ATOM 3548 O O . SER A 1 480 ? -26.402 6.278 6.515 1.00 96.44 480 SER A O 1
ATOM 3550 N N . VAL A 1 481 ? -25.703 5.264 8.403 1.00 98.25 481 VAL A N 1
ATOM 3551 C CA . VAL A 1 481 ? -26.460 4.014 8.232 1.00 98.25 481 VAL A CA 1
ATOM 3552 C C . VAL A 1 481 ? -27.173 3.650 9.527 1.00 98.25 481 VAL A C 1
ATOM 3554 O O . VAL A 1 481 ? -26.748 4.027 10.613 1.00 98.25 481 VAL A O 1
ATOM 3557 N N . THR A 1 482 ? -28.280 2.919 9.426 1.00 97.94 482 THR A N 1
ATOM 3558 C CA . THR A 1 482 ? -29.109 2.549 10.581 1.00 97.94 482 THR A CA 1
ATOM 3559 C C . THR A 1 482 ? -29.349 1.050 10.660 1.00 97.94 482 THR A C 1
ATOM 3561 O O . THR A 1 482 ? -29.486 0.367 9.642 1.00 97.94 482 THR A O 1
ATOM 3564 N N . LEU A 1 483 ? -29.441 0.559 11.892 1.00 98.31 483 LEU A N 1
ATOM 3565 C CA . LEU A 1 483 ? -29.694 -0.826 12.274 1.00 98.31 483 LEU A CA 1
ATOM 3566 C C . LEU A 1 483 ? -30.920 -0.865 13.172 1.00 98.31 483 LEU A C 1
ATOM 3568 O O . LEU A 1 483 ? -30.927 -0.225 14.213 1.00 98.31 483 LEU A O 1
ATOM 3572 N N . THR A 1 484 ? -31.932 -1.643 12.809 1.00 98.06 484 THR A N 1
ATOM 3573 C CA . THR A 1 484 ? -33.094 -1.909 13.659 1.00 98.06 484 THR A CA 1
ATOM 3574 C C . THR A 1 484 ? -33.020 -3.327 14.207 1.00 98.06 484 THR A C 1
ATOM 3576 O O . THR A 1 484 ? -32.810 -4.283 13.454 1.00 98.06 484 THR A O 1
ATOM 3579 N N . VAL A 1 485 ? -33.222 -3.464 15.515 1.00 97.88 485 VAL A N 1
ATOM 3580 C CA . VAL A 1 485 ? -33.218 -4.738 16.243 1.00 97.88 485 VAL A CA 1
ATOM 3581 C C . VAL A 1 485 ? -34.452 -4.866 17.126 1.00 97.88 485 VAL A C 1
ATOM 3583 O O . VAL A 1 485 ? -34.995 -3.870 17.603 1.00 97.88 485 VAL A O 1
ATOM 3586 N N . SER A 1 486 ? -34.878 -6.102 17.372 1.00 96.56 486 SER A N 1
ATOM 3587 C CA . SER A 1 486 ? -35.842 -6.435 18.419 1.00 96.56 486 SER A CA 1
ATOM 3588 C C . SER A 1 486 ? -35.115 -6.936 19.664 1.00 96.56 486 SER A C 1
ATOM 3590 O O . SER A 1 486 ? -34.188 -7.741 19.548 1.00 96.56 486 SER A O 1
ATOM 3592 N N . LEU A 1 487 ? -35.565 -6.496 20.833 1.00 95.62 487 LEU A N 1
ATOM 3593 C CA . LEU A 1 487 ? -35.038 -6.861 22.145 1.00 95.62 487 LEU A CA 1
ATOM 3594 C C . LEU A 1 487 ? -35.882 -7.995 22.747 1.00 95.62 487 LEU A C 1
ATOM 3596 O O . LEU A 1 487 ? -37.109 -7.981 22.655 1.00 95.62 487 LEU A O 1
ATOM 3600 N N . ALA A 1 488 ? -35.233 -8.996 23.341 1.00 90.94 488 ALA A N 1
ATOM 3601 C CA . ALA A 1 488 ? -35.887 -10.232 23.785 1.00 90.94 488 ALA A CA 1
ATOM 3602 C C . ALA A 1 488 ? -36.767 -10.084 25.045 1.00 90.94 488 ALA A C 1
ATOM 3604 O O . ALA A 1 488 ? -37.585 -10.963 25.325 1.00 90.94 488 ALA A O 1
ATOM 3605 N N . GLY A 1 489 ? -36.595 -9.001 25.803 1.00 88.75 489 GLY A N 1
ATOM 3606 C CA . GLY A 1 489 ? -37.314 -8.701 27.042 1.00 88.75 489 GLY A CA 1
ATOM 3607 C C . GLY A 1 489 ? -36.663 -7.549 27.810 1.00 88.75 489 GLY A C 1
ATOM 3608 O O . GLY A 1 489 ? -35.676 -6.982 27.340 1.00 88.75 489 GLY A O 1
ATOM 3609 N N . GLU A 1 490 ? -37.213 -7.228 28.979 1.00 88.69 490 GLU A N 1
ATOM 3610 C CA . GLU A 1 490 ? -36.732 -6.170 29.879 1.00 88.69 490 GLU A CA 1
ATOM 3611 C C . GLU A 1 490 ? -35.225 -6.279 30.188 1.00 88.69 490 GLU A C 1
ATOM 3613 O O . GLU A 1 490 ? -34.711 -7.377 30.429 1.00 88.69 490 GLU A O 1
ATOM 3618 N N . GLY A 1 491 ? -34.528 -5.141 30.212 1.00 89.31 491 GLY A N 1
ATOM 3619 C CA . GLY A 1 491 ? -33.140 -5.029 30.659 1.00 89.31 491 GLY A CA 1
ATOM 3620 C C . GLY A 1 491 ? -32.299 -4.014 29.881 1.00 89.31 491 GLY A C 1
ATOM 3621 O O . GLY A 1 491 ? -32.707 -3.483 28.848 1.00 89.31 491 GLY A O 1
ATOM 3622 N N . VAL A 1 492 ? -31.077 -3.792 30.376 1.00 92.81 492 VAL A N 1
ATOM 3623 C CA . VAL A 1 492 ? -30.080 -2.914 29.750 1.00 92.81 492 VAL A CA 1
ATOM 3624 C C . VAL A 1 492 ? -29.250 -3.692 28.731 1.00 92.81 492 VAL A C 1
ATOM 3626 O O . VAL A 1 492 ? -28.560 -4.653 29.078 1.00 92.81 492 VAL A O 1
ATOM 3629 N N . TYR A 1 493 ? -29.260 -3.231 27.484 1.00 93.56 493 TYR A N 1
ATOM 3630 C CA . TYR A 1 493 ? -28.470 -3.771 26.383 1.00 93.56 493 TYR A CA 1
ATOM 3631 C C . TYR A 1 493 ? -27.388 -2.763 25.980 1.00 93.56 493 TYR A C 1
ATOM 3633 O O . TYR A 1 493 ? -27.707 -1.622 25.661 1.00 93.56 493 TYR A O 1
ATOM 3641 N N . SER A 1 494 ? -26.119 -3.177 25.951 1.00 94.44 494 SER A N 1
ATOM 3642 C CA . SER A 1 494 ? -24.994 -2.353 25.478 1.00 94.44 494 SER A CA 1
ATOM 3643 C C . SER A 1 494 ? -24.470 -2.889 24.151 1.00 94.44 494 SER A C 1
ATOM 3645 O O . SER A 1 494 ? -24.249 -4.095 24.042 1.00 94.44 494 SER A O 1
ATOM 3647 N N . ASN A 1 495 ? -24.285 -2.027 23.148 1.00 94.69 495 ASN A N 1
ATOM 3648 C CA . ASN A 1 495 ? -23.837 -2.421 21.813 1.00 94.69 495 ASN A CA 1
ATOM 3649 C C . ASN A 1 495 ? -22.751 -1.469 21.261 1.00 94.69 495 ASN A C 1
ATOM 3651 O O . ASN A 1 495 ? -22.925 -0.253 21.256 1.00 94.69 495 ASN A O 1
ATOM 3655 N N . THR A 1 496 ? -21.683 -2.034 20.692 1.00 95.31 496 THR A N 1
ATOM 3656 C CA . THR A 1 496 ? -20.541 -1.351 20.056 1.00 95.31 496 THR A CA 1
ATOM 3657 C C . THR A 1 496 ? -20.298 -1.967 18.675 1.00 95.31 496 THR A C 1
ATOM 3659 O O . THR A 1 496 ? -20.462 -3.172 18.512 1.00 95.31 496 THR A O 1
ATOM 3662 N N . ALA A 1 497 ? -19.916 -1.172 17.673 1.00 96.00 497 ALA A N 1
ATOM 3663 C CA . ALA A 1 497 ? -19.471 -1.689 16.375 1.00 96.00 497 ALA A CA 1
ATOM 3664 C C . ALA A 1 497 ? -17.977 -1.416 16.149 1.00 96.00 497 ALA A C 1
ATOM 3666 O O . ALA A 1 497 ? -17.434 -0.437 16.662 1.00 96.00 497 ALA A O 1
ATOM 3667 N N . LEU A 1 498 ? -17.337 -2.275 15.358 1.00 96.81 498 LEU A N 1
ATOM 3668 C CA . LEU A 1 498 ? -15.983 -2.082 14.845 1.00 96.81 498 LEU A CA 1
ATOM 3669 C C . LEU A 1 498 ? -16.064 -1.535 13.418 1.00 96.81 498 LEU A C 1
ATOM 3671 O O . LEU A 1 498 ? -16.903 -1.975 12.630 1.00 96.81 498 LEU A O 1
ATOM 3675 N N . VAL A 1 499 ? -15.180 -0.607 13.070 1.00 96.44 499 VAL A N 1
ATOM 3676 C CA . VAL A 1 499 ? -14.978 -0.137 11.700 1.00 96.44 499 VAL A CA 1
ATOM 3677 C C . VAL A 1 499 ? -13.548 -0.436 11.287 1.00 96.44 499 VAL A C 1
ATOM 3679 O O . VAL A 1 499 ? -12.612 -0.079 11.996 1.00 96.44 499 VAL A O 1
ATOM 3682 N N . THR A 1 500 ? -13.384 -1.085 10.141 1.00 94.62 500 THR A N 1
ATOM 3683 C CA . THR A 1 500 ? -12.086 -1.377 9.519 1.00 94.62 500 THR A CA 1
ATOM 3684 C C . THR A 1 500 ? -11.979 -0.646 8.190 1.00 94.62 500 THR A C 1
ATOM 3686 O O . THR A 1 500 ? -12.981 -0.497 7.495 1.00 94.62 500 THR A O 1
ATOM 3689 N N . TYR A 1 501 ? -10.785 -0.189 7.837 1.00 90.75 501 TYR A N 1
ATOM 3690 C CA . TYR A 1 501 ? -10.481 0.498 6.580 1.00 90.75 501 TYR A CA 1
ATOM 3691 C C . TYR A 1 501 ? -8.991 0.349 6.256 1.00 90.75 501 TYR A C 1
ATOM 3693 O O . TYR A 1 501 ? -8.259 -0.267 7.026 1.00 90.75 501 TYR A O 1
ATOM 3701 N N . PHE A 1 502 ? -8.527 0.917 5.146 1.00 84.19 502 PHE A N 1
ATOM 3702 C CA . PHE A 1 502 ? -7.108 0.949 4.793 1.00 84.19 502 PHE A CA 1
ATOM 3703 C C . PHE A 1 502 ? -6.607 2.380 4.567 1.00 84.19 502 PHE A C 1
ATOM 3705 O O . PHE A 1 502 ? -7.304 3.226 3.997 1.00 84.19 502 PHE A O 1
ATOM 3712 N N . ALA A 1 503 ? -5.370 2.623 4.998 1.00 82.75 503 ALA A N 1
ATOM 3713 C CA . ALA A 1 503 ? -4.537 3.748 4.592 1.00 82.75 503 ALA A CA 1
ATOM 3714 C C . ALA A 1 503 ? -3.505 3.204 3.594 1.00 82.75 503 ALA A C 1
ATOM 3716 O O . ALA A 1 503 ? -2.621 2.441 3.978 1.00 82.75 503 ALA A O 1
ATOM 3717 N N . GLY A 1 504 ? -3.667 3.502 2.302 1.00 79.56 504 GLY A N 1
ATOM 3718 C CA . GLY A 1 504 ? -2.926 2.789 1.254 1.00 79.56 504 GLY A CA 1
ATOM 3719 C C . GLY A 1 504 ? -3.216 1.284 1.308 1.00 79.56 504 GLY A C 1
ATOM 3720 O O . GLY A 1 504 ? -4.368 0.883 1.159 1.00 79.56 504 GLY A O 1
ATOM 3721 N N . ASN A 1 505 ? -2.182 0.477 1.552 1.00 81.94 505 ASN A N 1
ATOM 3722 C CA . ASN A 1 505 ? -2.264 -0.964 1.824 1.00 81.94 505 ASN A CA 1
ATOM 3723 C C . ASN A 1 505 ? -2.251 -1.318 3.329 1.00 81.94 505 ASN A C 1
ATOM 3725 O O . ASN A 1 505 ? -2.462 -2.478 3.679 1.00 81.94 505 ASN A O 1
ATOM 3729 N N . THR A 1 506 ? -2.016 -0.361 4.234 1.00 83.25 506 THR A N 1
ATOM 3730 C CA . THR A 1 506 ? -1.927 -0.622 5.682 1.00 83.25 506 THR A CA 1
ATOM 3731 C C . THR A 1 506 ? -3.325 -0.673 6.313 1.00 83.25 506 THR A C 1
ATOM 3733 O O . THR A 1 506 ? -4.072 0.309 6.208 1.00 83.25 506 THR A O 1
ATOM 3736 N N . PRO A 1 507 ? -3.715 -1.781 6.975 1.00 85.12 507 PRO A N 1
ATOM 3737 C CA . PRO A 1 507 ? -5.028 -1.914 7.599 1.00 85.12 507 PRO A CA 1
ATOM 3738 C C . PRO A 1 507 ? -5.158 -1.022 8.838 1.00 85.12 507 PRO A C 1
ATOM 3740 O O . PRO A 1 507 ? -4.234 -0.879 9.633 1.00 85.12 507 PRO A O 1
ATOM 3743 N N . GLN A 1 508 ? -6.343 -0.449 9.014 1.00 86.75 508 GLN A N 1
ATOM 3744 C CA . GLN A 1 508 ? -6.704 0.485 10.076 1.00 86.75 508 GLN A CA 1
ATOM 3745 C C . GLN A 1 508 ? -8.023 0.059 10.725 1.00 86.75 508 GLN A C 1
ATOM 3747 O O . GLN A 1 508 ? -8.893 -0.528 10.073 1.00 86.75 508 GLN A O 1
ATOM 3752 N N . SER A 1 509 ? -8.207 0.364 12.012 1.00 91.62 509 SER A N 1
ATOM 3753 C CA . SER A 1 509 ? -9.472 0.082 12.698 1.00 91.62 509 SER A CA 1
ATOM 3754 C C . SER A 1 509 ? -9.815 1.093 13.789 1.00 91.62 509 SER A C 1
ATOM 3756 O O . SER A 1 509 ? -8.939 1.706 14.392 1.00 91.62 509 SER A O 1
ATOM 3758 N N . VAL A 1 510 ? -11.114 1.278 14.026 1.00 93.06 510 VAL A N 1
ATOM 3759 C CA . VAL A 1 510 ? -11.668 2.179 15.041 1.00 93.06 510 VAL A CA 1
ATOM 3760 C C . VAL A 1 510 ? -13.002 1.627 15.549 1.00 93.06 510 VAL A C 1
ATOM 3762 O O . VAL A 1 510 ? -13.841 1.181 14.767 1.00 93.06 510 VAL A O 1
ATOM 3765 N N . SER A 1 511 ? -13.216 1.644 16.862 1.00 93.62 511 SER A N 1
ATOM 3766 C CA . SER A 1 511 ? -14.494 1.250 17.473 1.00 93.62 511 SER A CA 1
ATOM 3767 C C . SER A 1 511 ? -15.425 2.451 17.625 1.00 93.62 511 SER A C 1
ATOM 3769 O O . SER A 1 511 ? -14.969 3.570 17.861 1.00 93.62 511 SER A O 1
ATOM 3771 N N . THR A 1 512 ? -16.738 2.223 17.563 1.00 94.00 512 THR A N 1
ATOM 3772 C CA . THR A 1 512 ? -17.720 3.220 18.015 1.00 94.00 512 THR A CA 1
ATOM 3773 C C . THR A 1 512 ? -17.616 3.441 19.527 1.00 94.00 512 THR A C 1
ATOM 3775 O O . THR A 1 512 ? -17.056 2.619 20.257 1.00 94.00 512 THR A O 1
ATOM 3778 N N . ASN A 1 513 ? -18.269 4.485 20.040 1.00 92.50 513 ASN A N 1
ATOM 3779 C CA . ASN A 1 513 ? -18.727 4.461 21.429 1.00 92.50 513 ASN A CA 1
ATOM 3780 C C . ASN A 1 513 ? -19.614 3.224 21.682 1.00 92.50 513 ASN A C 1
ATOM 3782 O O . ASN A 1 513 ? -20.287 2.727 20.772 1.00 92.50 513 ASN A O 1
ATOM 3786 N N . ALA A 1 514 ? -19.626 2.744 22.924 1.00 93.00 514 ALA A N 1
ATOM 3787 C CA . ALA A 1 514 ? -20.636 1.798 23.377 1.00 93.00 514 ALA A CA 1
ATOM 3788 C C . ALA A 1 514 ? -21.951 2.553 23.605 1.00 93.00 514 ALA A C 1
ATOM 3790 O O . ALA A 1 514 ? -21.956 3.571 24.296 1.00 93.00 514 ALA A O 1
ATOM 3791 N N . GLU A 1 515 ? -23.045 2.058 23.032 1.00 95.94 515 GLU A N 1
ATOM 3792 C CA . GLU A 1 515 ? -24.369 2.668 23.147 1.00 95.94 515 GLU A CA 1
ATOM 3793 C C . GLU A 1 515 ? -25.298 1.765 23.965 1.00 95.94 515 GLU A C 1
ATOM 3795 O O . GLU A 1 515 ? -25.453 0.579 23.656 1.00 95.94 515 GLU A O 1
ATOM 3800 N N . THR A 1 516 ? -25.910 2.319 25.014 1.00 95.38 516 THR A N 1
ATOM 3801 C CA . THR A 1 516 ? -26.744 1.574 25.970 1.00 95.38 516 THR A CA 1
ATOM 3802 C C . THR A 1 516 ? -28.223 1.907 25.828 1.00 95.38 516 THR A C 1
ATOM 3804 O O . THR A 1 516 ? -28.594 3.077 25.872 1.00 95.38 516 THR A O 1
ATOM 3807 N N . VAL A 1 517 ? -29.060 0.874 25.749 1.00 95.50 517 VAL A N 1
ATOM 3808 C CA . VAL A 1 517 ? -30.525 0.957 25.716 1.00 95.50 517 VAL A CA 1
ATOM 3809 C C . VAL A 1 517 ? -31.086 0.250 26.944 1.00 95.50 517 VAL A C 1
ATOM 3811 O O . VAL A 1 517 ? -30.927 -0.964 27.067 1.00 95.50 517 VAL A O 1
ATOM 3814 N N . ASP A 1 518 ? -31.762 0.978 27.829 1.00 93.69 518 ASP A N 1
ATOM 3815 C CA . ASP A 1 518 ? -32.582 0.387 28.891 1.00 93.69 518 ASP A CA 1
ATOM 3816 C C . ASP A 1 518 ? -34.008 0.136 28.376 1.00 93.69 518 ASP A C 1
ATOM 3818 O O . ASP A 1 518 ? -34.770 1.077 28.138 1.00 93.69 518 ASP A O 1
ATOM 3822 N N . TYR A 1 519 ? -34.363 -1.129 28.143 1.00 93.56 519 TYR A N 1
ATOM 3823 C CA . TYR A 1 519 ? -35.715 -1.509 27.733 1.00 93.56 519 TYR A CA 1
ATOM 3824 C C . TYR A 1 519 ? -36.536 -1.911 28.957 1.00 93.56 519 TYR A C 1
ATOM 3826 O O . TYR A 1 519 ? -36.258 -2.930 29.589 1.00 93.56 519 TYR A O 1
ATOM 3834 N N . GLN A 1 520 ? -37.569 -1.126 29.256 1.00 90.75 520 GLN A N 1
ATOM 3835 C CA . GLN A 1 520 ? -38.470 -1.336 30.386 1.00 90.75 520 GLN A CA 1
ATOM 3836 C C . GLN A 1 520 ? -39.865 -1.789 29.930 1.00 90.75 520 GLN A C 1
ATOM 3838 O O . GLN A 1 520 ? -40.271 -1.567 28.787 1.00 90.75 520 GLN A O 1
ATOM 3843 N N . VAL A 1 521 ? -40.596 -2.448 30.831 1.00 86.50 521 VAL A N 1
ATOM 3844 C CA . VAL A 1 521 ? -41.978 -2.891 30.589 1.00 86.50 521 VAL A CA 1
ATOM 3845 C C . VAL A 1 521 ? -42.946 -1.713 30.716 1.00 86.50 521 VAL A C 1
ATOM 3847 O O . VAL A 1 521 ? -42.775 -0.864 31.585 1.00 86.50 521 VAL A O 1
ATOM 3850 N N . ASP A 1 522 ? -43.938 -1.699 29.830 1.00 85.62 522 ASP A N 1
ATOM 3851 C CA . ASP A 1 522 ? -45.085 -0.790 29.771 1.00 85.62 522 ASP A CA 1
ATOM 3852 C C . ASP A 1 522 ? -46.324 -1.692 29.630 1.00 85.62 522 ASP A C 1
ATOM 3854 O O . ASP A 1 522 ? -46.599 -2.234 28.551 1.00 85.62 522 ASP A O 1
ATOM 3858 N N . THR A 1 523 ? -46.966 -2.015 30.756 1.00 86.75 523 THR A N 1
ATOM 3859 C CA . THR A 1 523 ? -47.949 -3.110 30.832 1.00 86.75 523 THR A CA 1
ATOM 3860 C C . THR A 1 523 ? -49.322 -2.760 30.236 1.00 86.75 523 THR A C 1
ATOM 3862 O O . THR A 1 523 ? -50.032 -3.672 29.789 1.00 86.75 523 THR A O 1
ATOM 3865 N N . ASP A 1 524 ? -49.713 -1.482 30.178 1.00 82.81 524 ASP A N 1
ATOM 3866 C CA . ASP A 1 524 ? -50.976 -1.046 29.554 1.00 82.81 524 ASP A CA 1
ATOM 3867 C C . ASP A 1 524 ? -50.829 -0.192 28.279 1.00 82.81 524 ASP A C 1
ATOM 3869 O O . ASP A 1 524 ? -51.817 -0.012 27.554 1.00 82.81 524 ASP A O 1
ATOM 3873 N N . ASN A 1 525 ? -49.589 0.149 27.912 1.00 84.38 525 ASN A N 1
ATOM 3874 C CA . ASN A 1 525 ? -49.183 0.797 26.668 1.00 84.38 525 ASN A CA 1
ATOM 3875 C C . ASN A 1 525 ? -49.518 2.306 26.598 1.00 84.38 525 ASN A C 1
ATOM 3877 O O . ASN A 1 525 ? -49.831 2.807 25.508 1.00 84.38 525 ASN A O 1
ATOM 3881 N N . ASP A 1 526 ? -49.452 3.043 27.715 1.00 81.38 526 ASP A N 1
ATOM 3882 C CA . ASP A 1 526 ? -49.639 4.507 27.741 1.00 81.38 526 ASP A CA 1
ATOM 3883 C C . ASP A 1 526 ? -48.383 5.311 27.342 1.00 81.38 526 ASP A C 1
ATOM 3885 O O . ASP A 1 526 ? -48.510 6.412 26.792 1.00 81.38 526 ASP A O 1
ATOM 3889 N N . GLY A 1 527 ? -47.187 4.732 27.512 1.00 81.25 527 GLY A N 1
ATOM 3890 C CA . GLY A 1 527 ? -45.887 5.364 27.257 1.00 81.25 527 GLY A CA 1
ATOM 3891 C C . GLY A 1 527 ? -45.019 5.602 28.502 1.00 81.25 527 GLY A C 1
ATOM 3892 O O . GLY A 1 527 ? -43.865 6.015 28.352 1.00 81.25 527 GLY A O 1
ATOM 3893 N N . CYS A 1 528 ? -45.533 5.336 29.703 1.00 83.25 528 CYS A N 1
ATOM 3894 C CA . CYS A 1 528 ? -44.761 5.175 30.932 1.00 83.25 528 CYS A CA 1
ATOM 3895 C C . CYS A 1 528 ? -44.091 3.794 30.991 1.00 83.25 528 CYS A C 1
ATOM 3897 O O . CYS A 1 528 ? -44.274 2.958 30.113 1.00 83.25 528 CYS A O 1
ATOM 3899 N N . SER A 1 529 ? -43.332 3.532 32.055 1.00 87.81 529 SER A N 1
ATOM 3900 C CA . SER A 1 529 ? -42.951 2.166 32.421 1.00 87.81 529 SER A CA 1
ATOM 3901 C C . SER A 1 529 ? -43.491 1.808 33.799 1.00 87.81 529 SER A C 1
ATOM 3903 O O . SER A 1 529 ? -43.544 2.671 34.682 1.00 87.81 529 SER A O 1
ATOM 3905 N N . ASP A 1 530 ? -43.768 0.519 34.021 1.00 86.25 530 ASP A N 1
ATOM 3906 C CA . ASP A 1 530 ? -44.219 -0.032 35.307 1.00 86.25 530 ASP A CA 1
ATOM 3907 C C . ASP A 1 530 ? -43.314 0.415 36.482 1.00 86.25 530 ASP A C 1
ATOM 3909 O O . ASP A 1 530 ? -43.749 0.550 37.631 1.00 86.25 530 ASP A O 1
ATOM 3913 N N . ALA A 1 531 ? -42.025 0.647 36.197 1.00 83.06 531 ALA A N 1
ATOM 3914 C CA . ALA A 1 531 ? -41.031 1.126 37.150 1.00 83.06 531 ALA A CA 1
ATOM 3915 C C . ALA A 1 531 ? -41.168 2.628 37.458 1.00 83.06 531 ALA A C 1
ATOM 3917 O O . ALA A 1 531 ? -41.099 3.012 38.628 1.00 83.06 531 ALA A O 1
ATOM 3918 N N . VAL A 1 532 ? -41.380 3.477 36.445 1.00 85.25 532 VAL A N 1
ATOM 3919 C CA . VAL A 1 532 ? -41.607 4.921 36.636 1.00 85.25 532 VAL A CA 1
ATOM 3920 C C . VAL A 1 532 ? -42.926 5.148 37.370 1.00 85.25 532 VAL A C 1
ATOM 3922 O O . VAL A 1 532 ? -42.936 5.830 38.396 1.00 85.25 532 VAL A O 1
ATOM 3925 N N . GLU A 1 533 ? -44.000 4.490 36.944 1.00 85.50 533 GLU A N 1
ATOM 3926 C CA . GLU A 1 533 ? -45.286 4.457 37.647 1.00 85.50 533 GLU A CA 1
ATOM 3927 C C . GLU A 1 533 ? -45.146 4.012 39.108 1.00 85.50 533 GLU A C 1
ATOM 3929 O O . GLU A 1 533 ? -45.618 4.681 40.030 1.00 85.50 533 GLU A O 1
ATOM 3934 N N . GLY A 1 534 ? -44.400 2.929 39.350 1.00 82.94 534 GLY A N 1
ATOM 3935 C CA . GLY A 1 534 ? -44.086 2.447 40.694 1.00 82.94 534 GLY A CA 1
ATOM 3936 C C . GLY A 1 534 ? -43.360 3.476 41.574 1.00 82.94 534 GLY A C 1
ATOM 3937 O O . GLY A 1 534 ? -43.497 3.427 42.799 1.00 82.94 534 GLY A O 1
ATOM 3938 N N . THR A 1 535 ? -42.630 4.434 40.983 1.00 83.81 535 THR A N 1
ATOM 3939 C CA . THR A 1 535 ? -42.039 5.579 41.709 1.00 83.81 535 THR A CA 1
ATOM 3940 C C . THR A 1 535 ? -42.979 6.777 41.851 1.00 83.81 535 THR A C 1
ATOM 3942 O O . THR A 1 535 ? -42.909 7.467 42.869 1.00 83.81 535 THR A O 1
ATOM 3945 N N . MET A 1 536 ? -43.890 6.997 40.898 1.00 80.94 536 MET A N 1
ATOM 3946 C CA . MET A 1 536 ? -44.987 7.970 41.012 1.00 80.94 536 MET A CA 1
ATOM 3947 C C . MET A 1 536 ? -46.047 7.520 42.033 1.00 80.94 536 MET A C 1
ATOM 3949 O O . MET A 1 536 ? -46.751 8.350 42.606 1.00 80.94 536 MET A O 1
ATOM 3953 N N . GLY A 1 537 ? -46.119 6.215 42.311 1.00 82.94 537 GLY A N 1
ATOM 3954 C CA . GLY A 1 537 ? -47.094 5.579 43.196 1.00 82.94 537 GLY A CA 1
ATOM 3955 C C . GLY A 1 537 ? -48.402 5.196 42.501 1.00 82.94 537 GLY A C 1
ATOM 3956 O O . GLY A 1 537 ? -49.368 4.867 43.195 1.00 82.94 537 GLY A O 1
ATOM 3957 N N . THR A 1 538 ? -48.435 5.267 41.168 1.00 84.38 538 THR A N 1
ATOM 3958 C CA . THR A 1 538 ? -49.582 4.935 40.316 1.00 84.38 538 THR A CA 1
ATOM 3959 C C . THR A 1 538 ? -49.720 3.417 40.138 1.00 84.38 538 THR A C 1
ATOM 3961 O O . THR A 1 538 ? -49.067 2.633 40.838 1.00 84.38 538 THR A O 1
ATOM 3964 N N . ASN A 1 539 ? -50.645 2.969 39.289 1.00 86.62 539 ASN A N 1
ATOM 3965 C CA . ASN A 1 539 ? -50.976 1.559 39.119 1.00 86.62 539 ASN A CA 1
ATOM 3966 C C . ASN A 1 539 ? -50.702 1.087 37.671 1.00 86.62 539 ASN A C 1
ATOM 3968 O O . ASN A 1 539 ? -51.570 1.354 36.841 1.00 86.62 539 ASN A O 1
ATOM 3972 N N . PRO A 1 540 ? -49.643 0.268 37.428 1.00 88.56 540 PRO A N 1
ATOM 3973 C CA . PRO A 1 540 ? -49.210 -0.276 36.114 1.00 88.56 540 PRO A CA 1
ATOM 3974 C C . PRO A 1 540 ? -50.163 -1.222 35.364 1.00 88.56 540 PRO A C 1
ATOM 3976 O O . PRO A 1 540 ? -49.780 -2.260 34.826 1.00 88.56 540 PRO A O 1
ATOM 3979 N N . LEU A 1 541 ? -51.456 -0.934 35.425 1.00 90.25 541 LEU A N 1
ATOM 3980 C CA . LEU A 1 541 ? -52.564 -1.623 34.767 1.00 90.25 541 LEU A CA 1
ATOM 3981 C C . LEU A 1 541 ? -53.677 -0.617 34.381 1.00 90.25 541 LEU A C 1
ATOM 3983 O O . LEU A 1 541 ? -54.779 -1.053 34.026 1.00 90.25 541 LEU A O 1
ATOM 3987 N N . LEU A 1 542 ? -53.447 0.688 34.586 1.00 86.38 542 LEU A N 1
ATOM 3988 C CA . LEU A 1 542 ? -54.357 1.806 34.346 1.00 86.38 542 LEU A CA 1
ATOM 3989 C C . LEU A 1 542 ? -53.580 3.090 33.969 1.00 86.38 542 LEU A C 1
ATOM 3991 O O . LEU A 1 542 ? -53.244 3.865 34.853 1.00 86.38 542 LEU A O 1
ATOM 3995 N N . ALA A 1 543 ? -53.480 3.375 32.668 1.00 86.00 543 ALA A N 1
ATOM 3996 C CA . ALA A 1 543 ? -53.026 4.618 32.013 1.00 86.00 543 ALA A CA 1
ATOM 3997 C C . ALA A 1 543 ? -53.630 5.969 32.499 1.00 86.00 543 ALA A C 1
ATOM 3999 O O . ALA A 1 543 ? -53.466 6.995 31.842 1.00 86.00 543 ALA A O 1
ATOM 4000 N N . ASP A 1 544 ? -54.426 5.956 33.566 1.00 84.06 544 ASP A N 1
ATOM 4001 C CA . ASP A 1 544 ? -55.089 7.063 34.264 1.00 84.06 544 ASP A CA 1
ATOM 4002 C C . ASP A 1 544 ? -55.541 6.474 35.619 1.00 84.06 544 ASP A C 1
ATOM 4004 O O . ASP A 1 544 ? -56.578 5.799 35.711 1.00 84.06 544 ASP A O 1
ATOM 4008 N N . THR A 1 545 ? -54.714 6.624 36.658 1.00 87.38 545 THR A N 1
ATOM 4009 C CA . THR A 1 545 ? -54.910 5.971 37.964 1.00 87.38 545 THR A CA 1
ATOM 4010 C C . THR A 1 545 ? -56.026 6.623 38.786 1.00 87.38 545 THR A C 1
ATOM 4012 O O . THR A 1 545 ? -56.711 5.923 39.545 1.00 87.38 545 THR A O 1
ATOM 4015 N N . ASP A 1 546 ? -56.239 7.940 38.661 1.00 79.69 546 ASP A N 1
ATOM 4016 C CA . ASP A 1 546 ? -57.209 8.685 39.484 1.00 79.69 546 ASP A CA 1
ATOM 4017 C C . ASP A 1 546 ? -58.527 9.078 38.777 1.00 79.69 546 ASP A C 1
ATOM 4019 O O . ASP A 1 546 ? -59.524 9.373 39.454 1.00 79.69 546 ASP A O 1
ATOM 4023 N N . LEU A 1 547 ? -58.586 8.886 37.453 1.00 83.81 547 LEU A N 1
ATOM 4024 C CA . LEU A 1 547 ? -59.744 9.028 36.559 1.00 83.81 547 LEU A CA 1
ATOM 4025 C C . LEU A 1 547 ? -60.169 10.481 36.279 1.00 83.81 547 LEU A C 1
ATOM 4027 O O . LEU A 1 547 ? -61.361 10.784 36.119 1.00 83.81 547 LEU A O 1
ATOM 4031 N N . ASP A 1 548 ? -59.180 11.369 36.193 1.00 77.38 548 ASP A N 1
ATOM 4032 C CA . ASP A 1 548 ? -59.269 12.783 35.802 1.00 77.38 548 ASP A CA 1
ATOM 4033 C C . ASP A 1 548 ? -59.334 12.995 34.265 1.00 77.38 548 ASP A C 1
ATOM 4035 O O . ASP A 1 548 ? -59.931 13.983 33.813 1.00 77.38 548 ASP A O 1
ATOM 4039 N N . LEU A 1 549 ? -58.890 12.005 33.469 1.00 81.06 549 LEU A N 1
ATOM 4040 C CA . LEU A 1 549 ? -58.701 12.010 32.003 1.00 81.06 549 LEU A CA 1
ATOM 4041 C C . LEU A 1 549 ? -57.389 12.640 31.487 1.00 81.06 549 LEU A C 1
ATOM 4043 O O . LEU A 1 549 ? -57.255 12.850 30.273 1.00 81.06 549 LEU A O 1
ATOM 4047 N N . ILE A 1 550 ? -56.421 12.904 32.363 1.00 79.50 550 ILE A N 1
ATOM 4048 C CA . ILE A 1 550 ? -55.002 13.089 32.028 1.00 79.50 550 ILE A CA 1
ATOM 4049 C C . ILE A 1 550 ? -54.271 11.786 32.392 1.00 79.50 550 ILE A C 1
ATOM 4051 O O . ILE A 1 550 ? -54.509 11.231 33.458 1.00 79.50 550 ILE A O 1
ATOM 4055 N N . GLY A 1 551 ? -53.427 11.270 31.493 1.00 79.44 551 GLY A N 1
ATOM 4056 C CA . GLY A 1 551 ? -52.717 10.007 31.732 1.00 79.44 551 GLY A CA 1
ATOM 4057 C C . GLY A 1 551 ? -51.542 10.158 32.695 1.00 79.44 551 GLY A C 1
ATOM 4058 O O . GLY A 1 551 ? -50.930 11.227 32.756 1.00 79.44 551 GLY A O 1
ATOM 4059 N N . ASP A 1 552 ? -51.212 9.093 33.423 1.00 82.88 552 ASP A N 1
ATOM 4060 C CA . ASP A 1 552 ? -50.317 9.150 34.588 1.00 82.88 552 ASP A CA 1
ATOM 4061 C C . ASP A 1 552 ? -48.917 9.696 34.255 1.00 82.88 552 ASP A C 1
ATOM 4063 O O . ASP A 1 552 ? -48.378 10.510 35.005 1.00 82.88 552 ASP A O 1
ATOM 4067 N N . CYS A 1 553 ? -48.352 9.346 33.094 1.00 79.06 553 CYS A N 1
ATOM 4068 C CA . CYS A 1 553 ? -47.051 9.863 32.646 1.00 79.06 553 CYS A CA 1
ATOM 4069 C C . CYS A 1 553 ? -47.052 11.333 32.178 1.00 79.06 553 CYS A C 1
ATOM 4071 O O . CYS A 1 553 ? -45.991 11.880 31.858 1.00 79.06 553 CYS A O 1
ATOM 4073 N N . VAL A 1 554 ? -48.218 11.988 32.124 1.00 80.75 554 VAL A N 1
ATOM 4074 C CA . VAL A 1 554 ? -48.375 13.405 31.749 1.00 80.75 554 VAL A CA 1
ATOM 4075 C C . VAL A 1 554 ? -49.141 14.247 32.779 1.00 80.75 554 VAL A C 1
ATOM 4077 O O . VAL A 1 554 ? -49.322 15.446 32.542 1.00 80.75 554 VAL A O 1
ATOM 4080 N N . ASP A 1 555 ? -49.536 13.680 33.926 1.00 70.81 555 ASP A N 1
ATOM 4081 C CA . ASP A 1 555 ? -50.054 14.440 35.069 1.00 70.81 555 ASP A CA 1
ATOM 4082 C C . ASP A 1 555 ? -48.982 14.713 36.146 1.00 70.81 555 ASP A C 1
ATOM 4084 O O . ASP A 1 555 ? -48.072 13.930 36.402 1.00 70.81 555 ASP A O 1
ATOM 4088 N N . ASN A 1 556 ? -49.116 15.858 36.818 1.00 71.50 556 ASN A N 1
ATOM 4089 C CA . ASN A 1 556 ? -48.276 16.280 37.939 1.00 71.50 556 ASN A CA 1
ATOM 4090 C C . ASN A 1 556 ? -48.856 15.892 39.317 1.00 71.50 556 ASN A C 1
ATOM 4092 O O . ASN A 1 556 ? -48.237 16.201 40.339 1.00 71.50 556 ASN A O 1
ATOM 4096 N N . CYS A 1 557 ? -50.059 15.318 39.392 1.00 66.75 557 CYS A N 1
ATOM 4097 C CA . CYS A 1 557 ? -50.770 14.975 40.626 1.00 66.75 557 CYS A CA 1
ATOM 4098 C C . CYS A 1 557 ? -51.498 13.598 40.588 1.00 66.75 557 CYS A C 1
ATOM 4100 O O . CYS A 1 557 ? -52.543 13.511 41.249 1.00 66.75 557 CYS A O 1
ATOM 4102 N N . PRO A 1 558 ? -50.953 12.521 39.956 1.00 71.06 558 PRO A N 1
ATOM 4103 C CA . PRO A 1 558 ? -51.698 11.352 39.422 1.00 71.06 558 PRO A CA 1
ATOM 4104 C C . PRO A 1 558 ? -52.299 10.381 40.465 1.00 71.06 558 PRO A C 1
ATOM 4106 O O . PRO A 1 558 ? -52.597 9.221 40.196 1.00 71.06 558 PRO A O 1
ATOM 4109 N N . LEU A 1 559 ? -52.456 10.841 41.706 1.00 73.12 559 LEU A N 1
ATOM 4110 C CA . LEU A 1 559 ? -53.039 10.131 42.843 1.00 73.12 559 LEU A CA 1
ATOM 4111 C C . LEU A 1 559 ? -54.156 10.953 43.525 1.00 73.12 559 LEU A C 1
ATOM 4113 O O . LEU A 1 559 ? -54.548 10.639 44.656 1.00 73.12 559 LEU A O 1
ATOM 4117 N N . SER A 1 560 ? -54.605 12.069 42.933 1.00 64.94 560 SER A N 1
ATOM 4118 C CA . SER A 1 560 ? -55.413 13.080 43.625 1.00 64.94 560 SER A CA 1
ATOM 4119 C C . SER A 1 560 ? -56.246 14.037 42.745 1.00 64.94 560 SER A C 1
ATOM 4121 O O . SER A 1 560 ? -56.035 15.247 42.794 1.00 64.94 560 SER A O 1
ATOM 4123 N N . TYR A 1 561 ? -57.292 13.527 42.084 1.00 59.12 561 TYR A N 1
ATOM 4124 C CA . TYR A 1 561 ? -58.361 14.264 41.382 1.00 59.12 561 TYR A CA 1
ATOM 4125 C C . TYR A 1 561 ? -58.653 15.668 41.973 1.00 59.12 561 TYR A C 1
ATOM 4127 O O . TYR A 1 561 ? -59.366 15.814 42.979 1.00 59.12 561 TYR A O 1
ATOM 4135 N N . ASN A 1 562 ? -58.095 16.728 41.369 1.00 62.41 562 ASN A N 1
ATOM 4136 C CA . ASN A 1 562 ? -58.081 18.074 41.966 1.00 62.41 562 ASN A CA 1
ATOM 4137 C C . ASN A 1 562 ? -58.084 19.231 40.941 1.00 62.41 562 ASN A C 1
ATOM 4139 O O . ASN A 1 562 ? -57.033 19.750 40.566 1.00 62.41 562 ASN A O 1
ATOM 4143 N N . PRO A 1 563 ? -59.267 19.772 40.595 1.00 56.06 563 PRO A N 1
ATOM 4144 C CA . PRO A 1 563 ? -59.362 20.899 39.664 1.00 56.06 563 PRO A CA 1
ATOM 4145 C C . PRO A 1 563 ? -58.955 22.294 40.196 1.00 56.06 563 PRO A C 1
ATOM 4147 O O . PRO A 1 563 ? -59.101 23.257 39.439 1.00 56.06 563 PRO A O 1
ATOM 4150 N N . ALA A 1 564 ? -58.557 22.481 41.473 1.00 58.66 564 ALA A N 1
ATOM 4151 C CA . ALA A 1 564 ? -58.250 23.825 42.012 1.00 58.66 564 ALA A CA 1
ATOM 4152 C C . ALA A 1 564 ? -57.495 23.878 43.369 1.00 58.66 564 ALA A C 1
ATOM 4154 O O . ALA A 1 564 ? -58.117 23.779 44.430 1.00 58.66 564 ALA A O 1
ATOM 4155 N N . GLN A 1 565 ? -56.202 24.238 43.358 1.00 63.78 565 GLN A N 1
ATOM 4156 C CA . GLN A 1 565 ? -55.484 24.785 44.530 1.00 63.78 565 GLN A CA 1
ATOM 4157 C C . GLN A 1 565 ? -54.617 26.013 44.181 1.00 63.78 565 GLN A C 1
ATOM 4159 O O . GLN A 1 565 ? -54.287 26.243 43.019 1.00 63.78 565 GLN A O 1
ATOM 4164 N N . ASP A 1 566 ? -54.286 26.828 45.192 1.00 62.75 566 ASP A N 1
ATOM 4165 C CA . ASP A 1 566 ? -53.440 28.026 45.065 1.00 62.75 566 ASP A CA 1
ATOM 4166 C C . ASP A 1 566 ? -52.010 27.726 45.526 1.00 62.75 566 ASP A C 1
ATOM 4168 O O . ASP A 1 566 ? -51.738 27.563 46.713 1.00 62.75 566 ASP A O 1
ATOM 4172 N N . LEU A 1 567 ? -51.103 27.683 44.555 1.00 66.31 567 LEU A N 1
ATOM 4173 C CA . LEU A 1 567 ? -49.704 27.300 44.720 1.00 66.31 567 LEU A CA 1
ATOM 4174 C C . LEU A 1 567 ? -48.786 28.518 44.959 1.00 66.31 567 LEU A C 1
ATOM 4176 O O . LEU A 1 567 ? -47.571 28.368 45.019 1.00 66.31 567 LEU A O 1
ATOM 4180 N N . SER A 1 568 ? -49.331 29.742 45.030 1.00 68.19 568 SER A N 1
ATOM 4181 C CA . SER A 1 568 ? -48.588 30.974 44.706 1.00 68.19 568 SER A CA 1
ATOM 4182 C C . SER A 1 568 ? -47.853 31.678 45.858 1.00 68.19 568 SER A C 1
ATOM 4184 O O . SER A 1 568 ? -47.059 32.590 45.601 1.00 68.19 568 SER A O 1
ATOM 4186 N N . SER A 1 569 ? -48.111 31.333 47.124 1.00 67.88 569 SER A N 1
ATOM 4187 C CA . SER A 1 569 ? -47.517 32.069 48.261 1.00 67.88 569 SER A CA 1
ATOM 4188 C C . SER A 1 569 ? -47.445 31.345 49.613 1.00 67.88 569 SER A C 1
ATOM 4190 O O . SER A 1 569 ? -46.861 31.898 50.548 1.00 67.88 569 SER A O 1
ATOM 4192 N N . ASP A 1 570 ? -47.988 30.131 49.749 1.00 75.25 570 ASP A N 1
ATOM 4193 C CA . ASP A 1 570 ? -47.814 29.337 50.969 1.00 75.25 570 ASP A CA 1
ATOM 4194 C C . ASP A 1 570 ? -46.422 28.695 50.988 1.00 75.25 570 ASP A C 1
ATOM 4196 O O . ASP A 1 570 ? -46.078 27.916 50.106 1.00 75.25 570 ASP A O 1
ATOM 4200 N N . ILE A 1 571 ? -45.639 28.981 52.029 1.00 69.81 571 ILE A N 1
ATOM 4201 C CA . ILE A 1 571 ? -44.289 28.437 52.223 1.00 69.81 571 ILE A CA 1
ATOM 4202 C C . ILE A 1 571 ? -44.268 26.916 52.482 1.00 69.81 571 ILE A C 1
ATOM 4204 O O . ILE A 1 571 ? -43.189 26.339 52.498 1.00 69.81 571 ILE A O 1
ATOM 4208 N N . ASN A 1 572 ? -45.434 26.283 52.681 1.00 71.56 572 ASN A N 1
ATOM 4209 C CA . ASN A 1 572 ? -45.609 24.838 52.906 1.00 71.56 572 ASN A CA 1
ATOM 4210 C C . ASN A 1 572 ? -46.222 24.091 51.699 1.00 71.56 572 ASN A C 1
ATOM 4212 O O . ASN A 1 572 ? -46.348 22.869 51.744 1.00 71.56 572 ASN A O 1
ATOM 4216 N N . ASN A 1 573 ? -46.655 24.820 50.663 1.00 67.06 573 ASN A N 1
ATOM 4217 C CA . ASN A 1 573 ? -47.245 24.290 49.425 1.00 67.06 573 ASN A CA 1
ATOM 4218 C C . ASN A 1 573 ? -46.788 25.145 48.223 1.00 67.06 573 ASN A C 1
ATOM 4220 O O . ASN A 1 573 ? -47.580 25.540 47.364 1.00 67.06 573 ASN A O 1
ATOM 4224 N N . CYS A 1 574 ? -45.511 25.537 48.219 1.00 67.38 574 CYS A N 1
ATOM 4225 C CA . CYS A 1 574 ? -44.994 26.556 47.311 1.00 67.38 574 CYS A CA 1
ATOM 4226 C C . CYS A 1 574 ? -44.734 25.940 45.925 1.00 67.38 574 CYS A C 1
ATOM 4228 O O . CYS A 1 574 ? -43.770 25.202 45.734 1.00 67.38 574 CYS A O 1
ATOM 4230 N N . GLY A 1 575 ? -45.604 26.213 44.952 1.00 64.56 575 GLY A N 1
ATOM 4231 C CA . GLY A 1 575 ? -45.508 25.684 43.583 1.00 64.56 575 GLY A CA 1
ATOM 4232 C C . GLY A 1 575 ? -46.074 24.272 43.372 1.00 64.56 575 GLY A C 1
ATOM 4233 O O . GLY A 1 575 ? -46.479 23.966 42.257 1.00 64.56 575 GLY A O 1
ATOM 4234 N N . ALA A 1 576 ? -46.167 23.443 44.417 1.00 55.75 576 ALA A N 1
ATOM 4235 C CA . ALA A 1 576 ? -46.759 22.101 44.378 1.00 55.75 576 ALA A CA 1
ATOM 4236 C C . ALA A 1 576 ? -47.304 21.687 45.759 1.00 55.75 576 ALA A C 1
ATOM 4238 O O . ALA A 1 576 ? -46.938 22.271 46.786 1.00 55.75 576 ALA A O 1
ATOM 4239 N N . CYS A 1 577 ? -48.163 20.664 45.790 1.00 61.44 577 CYS A N 1
ATOM 4240 C CA . CYS A 1 577 ? -48.694 20.091 47.029 1.00 61.44 577 CYS A CA 1
ATOM 4241 C C . CYS A 1 577 ? -47.555 19.612 47.950 1.00 61.44 577 CYS A C 1
ATOM 4243 O O . CYS A 1 577 ? -46.637 18.934 47.497 1.00 61.44 577 CYS A O 1
ATOM 4245 N N . TYR A 1 578 ? -47.628 19.944 49.244 1.00 61.66 578 TYR A N 1
ATOM 4246 C CA . TYR A 1 578 ? -46.649 19.582 50.285 1.00 61.66 578 TYR A CA 1
ATOM 4247 C C . TYR A 1 578 ? -45.227 20.176 50.154 1.00 61.66 578 TYR A C 1
ATOM 4249 O O . TYR A 1 578 ? -44.345 19.788 50.923 1.00 61.66 578 TYR A O 1
ATOM 4257 N N . ASN A 1 579 ? -44.977 21.123 49.240 1.00 68.00 579 ASN A N 1
ATOM 4258 C CA . ASN A 1 579 ? -43.636 21.684 49.035 1.00 68.00 579 ASN A CA 1
ATOM 4259 C C . ASN A 1 579 ? -43.252 22.780 50.062 1.00 68.00 579 ASN A C 1
ATOM 4261 O O . ASN A 1 579 ? -43.778 23.898 50.013 1.00 68.00 579 ASN A O 1
ATOM 4265 N N . LEU A 1 580 ? -42.315 22.465 50.967 1.00 72.69 580 LEU A N 1
ATOM 4266 C CA . LEU A 1 580 ? -41.852 23.311 52.081 1.00 72.69 580 LEU A CA 1
ATOM 4267 C C . LEU A 1 580 ? -40.517 24.023 51.780 1.00 72.69 580 LEU A C 1
ATOM 4269 O O . LEU A 1 580 ? -39.529 23.369 51.466 1.00 72.69 580 LEU A O 1
ATOM 4273 N N . CYS A 1 581 ? -40.449 25.347 51.970 1.00 70.31 581 CYS A N 1
ATOM 4274 C CA . CYS A 1 581 ? -39.220 26.128 51.753 1.00 70.31 581 CYS A CA 1
ATOM 4275 C C . CYS A 1 581 ? -38.325 26.246 53.011 1.00 70.31 581 CYS A C 1
ATOM 4277 O O . CYS A 1 581 ? -38.426 27.226 53.760 1.00 70.31 581 CYS A O 1
ATOM 4279 N N . ASP A 1 582 ? -37.402 25.304 53.205 1.00 77.25 582 ASP A N 1
ATOM 4280 C CA . ASP A 1 582 ? -36.359 25.345 54.247 1.00 77.25 582 ASP A CA 1
ATOM 4281 C C . ASP A 1 582 ? -34.968 25.127 53.621 1.00 77.25 582 ASP A C 1
ATOM 4283 O O . ASP A 1 582 ? -34.829 24.270 52.751 1.00 77.25 582 ASP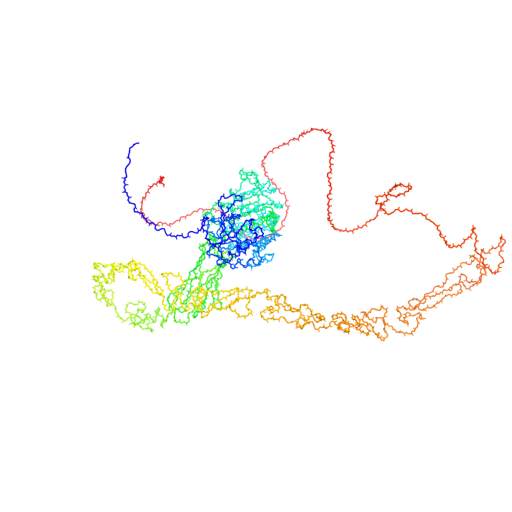 A O 1
ATOM 4287 N N . PHE A 1 583 ? -33.959 25.914 54.019 1.00 75.88 583 PHE A N 1
ATOM 4288 C CA . PHE A 1 583 ? -32.643 25.966 53.354 1.00 75.88 583 PHE A CA 1
ATOM 4289 C C . PHE A 1 583 ? -31.483 26.077 54.367 1.00 75.88 583 PHE A C 1
ATOM 4291 O O . PHE A 1 583 ? -31.457 27.048 55.131 1.00 75.88 583 PHE A O 1
ATOM 4298 N N . PRO A 1 584 ? -30.516 25.133 54.383 1.00 67.94 584 PRO A N 1
ATOM 4299 C CA . PRO A 1 584 ? -29.356 25.176 55.279 1.00 67.94 584 PRO A CA 1
ATOM 4300 C C . PRO A 1 584 ? -28.447 26.392 55.056 1.00 67.94 584 PRO A C 1
ATOM 4302 O O . PRO A 1 584 ? -28.266 26.834 53.923 1.00 67.94 584 PRO A O 1
ATOM 4305 N N . ASP A 1 585 ? -27.877 26.907 56.153 1.00 71.62 585 ASP A N 1
ATOM 4306 C CA . ASP A 1 585 ? -26.854 27.973 56.205 1.00 71.62 585 ASP A CA 1
ATOM 4307 C C . ASP A 1 585 ? -27.177 29.248 55.371 1.00 71.62 585 ASP A C 1
ATOM 4309 O O . ASP A 1 585 ? -26.305 30.030 54.976 1.00 71.62 585 ASP A O 1
ATOM 4313 N N . ALA A 1 586 ? -28.480 29.480 55.157 1.00 71.69 586 ALA A N 1
ATOM 4314 C CA . ALA A 1 586 ? -29.081 30.573 54.396 1.00 71.69 586 ALA A CA 1
ATOM 4315 C C . ALA A 1 586 ? -30.420 31.030 55.035 1.00 71.69 586 ALA A C 1
ATOM 4317 O O . ALA A 1 586 ? -30.787 30.627 56.137 1.00 71.69 586 ALA A O 1
ATOM 4318 N N . THR A 1 587 ? -31.176 31.922 54.377 1.00 80.69 587 THR A N 1
ATOM 4319 C CA . THR A 1 587 ? -32.481 32.428 54.873 1.00 80.69 587 THR A CA 1
ATOM 4320 C C . THR A 1 587 ? -33.554 32.437 53.773 1.00 80.69 587 THR A C 1
ATOM 4322 O O . THR A 1 587 ? -33.372 33.121 52.762 1.00 80.69 587 THR A O 1
ATOM 4325 N N . SER A 1 588 ? -34.669 31.715 53.981 1.00 77.94 588 SER A N 1
ATOM 4326 C CA . SER A 1 588 ? -35.668 31.338 52.956 1.00 77.94 588 SER A CA 1
ATOM 4327 C C . SER A 1 588 ? -36.917 32.241 52.830 1.00 77.94 588 SER A C 1
ATOM 4329 O O . SER A 1 588 ? -37.288 32.979 53.747 1.00 77.94 588 SER A O 1
ATOM 4331 N N . GLN A 1 589 ? -37.597 32.168 51.673 1.00 80.69 589 GLN A N 1
ATOM 4332 C CA . GLN A 1 589 ? -38.885 32.818 51.375 1.00 80.69 589 GLN A CA 1
ATOM 4333 C C . GLN A 1 589 ? -39.658 32.088 50.243 1.00 80.69 589 GLN A C 1
ATOM 4335 O O . GLN A 1 589 ? -39.037 31.493 49.370 1.00 80.69 589 GLN A O 1
ATOM 4340 N N . CYS A 1 590 ? -40.999 32.179 50.204 1.00 74.50 590 CYS A N 1
ATOM 4341 C CA . CYS A 1 590 ? -41.844 31.779 49.057 1.00 74.50 590 CYS A CA 1
ATOM 4342 C C . CYS A 1 590 ? -42.463 33.022 48.384 1.00 74.50 590 CYS A C 1
ATOM 4344 O O . CYS A 1 590 ? -43.048 33.864 49.073 1.00 74.50 590 CYS A O 1
ATOM 4346 N N . ILE A 1 591 ? -42.347 33.159 47.054 1.00 78.06 591 ILE A N 1
ATOM 4347 C CA . ILE A 1 591 ? -42.989 34.231 46.263 1.00 78.06 591 ILE A CA 1
ATOM 4348 C C . ILE A 1 591 ? -43.422 33.684 44.897 1.00 78.06 591 ILE A C 1
ATOM 4350 O O . ILE A 1 591 ? -42.611 33.107 44.180 1.00 78.06 591 ILE A O 1
ATOM 4354 N N . GLY A 1 592 ? -44.678 33.915 44.500 1.00 74.69 592 GLY A N 1
ATOM 4355 C CA . GLY A 1 592 ? -45.176 33.586 43.155 1.00 74.69 592 GLY A CA 1
ATOM 4356 C C . GLY A 1 592 ? -45.257 32.087 42.849 1.00 74.69 592 GLY A C 1
ATOM 4357 O O . GLY A 1 592 ? -45.389 31.722 41.687 1.00 74.69 592 GLY A O 1
ATOM 4358 N N . GLY A 1 593 ? -45.178 31.239 43.877 1.00 72.00 593 GLY A N 1
ATOM 4359 C CA . GLY A 1 593 ? -45.137 29.784 43.764 1.00 72.00 593 GLY A CA 1
ATOM 4360 C C . GLY A 1 593 ? -43.740 29.207 43.571 1.00 72.00 593 GLY A C 1
ATOM 4361 O O . GLY A 1 593 ? -43.581 28.170 42.936 1.00 72.00 593 GLY A O 1
ATOM 4362 N N . SER A 1 594 ? -42.703 29.863 44.098 1.00 67.56 594 SER A N 1
ATOM 4363 C CA . SER A 1 594 ? -41.374 29.255 44.209 1.00 67.56 594 SER A CA 1
ATOM 4364 C C . SER A 1 594 ? -40.630 29.682 45.477 1.00 67.56 594 SER A C 1
ATOM 4366 O O . SER A 1 594 ? -40.697 30.843 45.892 1.00 67.56 594 SER A O 1
ATOM 4368 N N . CYS A 1 595 ? -39.900 28.732 46.066 1.00 71.62 595 CYS A N 1
ATOM 4369 C CA . CYS A 1 595 ? -38.979 28.941 47.181 1.00 71.62 595 CYS A CA 1
ATOM 4370 C C . CYS A 1 595 ? -37.685 29.635 46.715 1.00 71.62 595 CYS A C 1
ATOM 4372 O O . CYS A 1 595 ? -37.197 29.338 45.624 1.00 71.62 595 CYS A O 1
ATOM 4374 N N . ARG A 1 596 ? -37.114 30.542 47.517 1.00 75.00 596 ARG A N 1
ATOM 4375 C CA . ARG A 1 596 ? -35.842 31.250 47.249 1.00 75.00 596 ARG A CA 1
ATOM 4376 C C . ARG A 1 596 ? -35.070 31.538 48.544 1.00 75.00 596 ARG A C 1
ATOM 4378 O O . ARG A 1 596 ? -35.701 31.794 49.572 1.00 75.00 596 ARG A O 1
ATOM 4385 N N . ILE A 1 597 ? -33.738 31.570 48.489 1.00 68.50 597 ILE A N 1
ATOM 4386 C CA . ILE A 1 597 ? -32.878 32.168 49.530 1.00 68.50 597 ILE A CA 1
ATOM 4387 C C . ILE A 1 597 ? -32.770 33.694 49.364 1.00 68.50 597 ILE A C 1
ATOM 4389 O O . ILE A 1 597 ? -33.126 34.254 48.326 1.00 68.50 597 ILE A O 1
ATOM 4393 N N . SER A 1 598 ? -32.256 34.377 50.391 1.00 70.75 598 SER A N 1
ATOM 4394 C CA . SER A 1 598 ? -32.048 35.836 50.393 1.00 70.75 598 SER A CA 1
ATOM 4395 C C . SER A 1 598 ? -30.589 36.286 50.562 1.00 70.75 598 SER A C 1
ATOM 4397 O O . SER A 1 598 ? -30.229 37.328 50.012 1.00 70.75 598 SER A O 1
ATOM 4399 N N . VAL A 1 599 ? -29.755 35.534 51.295 1.00 77.19 599 VAL A N 1
ATOM 4400 C CA . VAL A 1 599 ? -28.296 35.728 51.446 1.00 77.19 599 VAL A CA 1
ATOM 4401 C C . VAL A 1 599 ? -27.660 34.491 52.115 1.00 77.19 599 VAL A C 1
ATOM 4403 O O . VAL A 1 599 ? -28.359 33.787 52.847 1.00 77.19 599 VAL A O 1
ATOM 4406 N N . CYS A 1 600 ? -26.363 34.255 51.881 1.00 76.19 600 CYS A N 1
ATOM 4407 C CA . CYS A 1 600 ? -25.534 33.243 52.559 1.00 76.19 600 CYS A CA 1
ATOM 4408 C C . CYS A 1 600 ? -24.929 33.747 53.878 1.00 76.19 600 CYS A C 1
ATOM 4410 O O . CYS A 1 600 ? -24.632 34.941 54.004 1.00 76.19 600 CYS A O 1
ATOM 4412 N N . ASP A 1 601 ? -24.650 32.836 54.816 1.00 78.31 601 ASP A N 1
ATOM 4413 C CA . ASP A 1 601 ? -23.908 33.166 56.038 1.00 78.31 601 ASP A CA 1
ATOM 4414 C C . ASP A 1 601 ? -22.371 33.264 55.830 1.00 78.31 601 ASP A C 1
ATOM 4416 O O . ASP A 1 601 ? -21.799 32.612 54.952 1.00 78.31 601 ASP A O 1
ATOM 4420 N N . PRO A 1 602 ? -21.642 34.094 56.613 1.00 75.81 602 PRO A N 1
ATOM 4421 C CA . PRO A 1 602 ? -20.257 34.450 56.290 1.00 75.81 602 PRO A CA 1
ATOM 4422 C C . PRO A 1 602 ? -19.248 33.300 56.451 1.00 75.81 602 PRO A C 1
ATOM 4424 O O . PRO A 1 602 ? -18.951 32.871 57.567 1.00 75.81 602 PRO A O 1
ATOM 4427 N N . GLY A 1 603 ? -18.627 32.896 55.340 1.00 67.38 603 GLY A N 1
ATOM 4428 C CA . GLY A 1 603 ? -17.606 31.837 55.280 1.00 67.38 603 GLY A CA 1
ATOM 4429 C C . GLY A 1 603 ? -18.010 30.632 54.426 1.00 67.38 603 GLY A C 1
ATOM 4430 O O . GLY A 1 603 ? -17.160 29.779 54.158 1.00 67.38 603 GLY A O 1
ATOM 4431 N N . PHE A 1 604 ? -19.270 30.606 53.990 1.00 70.62 604 PHE A N 1
ATOM 4432 C CA . PHE A 1 604 ? -19.819 29.676 53.014 1.00 70.62 604 PHE A CA 1
ATOM 4433 C C . PHE A 1 604 ? -20.000 30.391 51.675 1.00 70.62 604 PHE A C 1
ATOM 4435 O O . PHE A 1 604 ? -20.425 31.548 51.641 1.00 70.62 604 PHE A O 1
ATOM 4442 N N . ASP A 1 605 ? -19.686 29.691 50.591 1.00 71.62 605 ASP A N 1
ATOM 4443 C CA . ASP A 1 605 ? -19.996 30.097 49.225 1.00 71.62 605 ASP A CA 1
ATOM 4444 C C . ASP A 1 605 ? -21.066 29.138 48.673 1.00 71.62 605 ASP A C 1
ATOM 4446 O O . ASP A 1 605 ? -21.055 27.943 48.983 1.00 71.62 605 ASP A O 1
ATOM 4450 N N . ASN A 1 606 ? -22.002 29.666 47.882 1.00 70.56 606 ASN A N 1
ATOM 4451 C CA . ASN A 1 606 ? -22.937 28.852 47.105 1.00 70.56 606 ASN A CA 1
ATOM 4452 C C . ASN A 1 606 ? -22.232 28.458 45.794 1.00 70.56 606 ASN A C 1
ATOM 4454 O O . ASN A 1 606 ? -21.756 29.330 45.061 1.00 70.56 606 ASN A O 1
ATOM 4458 N N . CYS A 1 607 ? -22.057 27.155 45.569 1.00 68.81 607 CYS A N 1
ATOM 4459 C CA . CYS A 1 607 ? -21.061 26.637 44.623 1.00 68.81 607 CYS A CA 1
ATOM 4460 C C . CYS A 1 607 ? -21.601 26.365 43.209 1.00 68.81 607 CYS A C 1
ATOM 4462 O O . CYS A 1 607 ? -20.803 26.266 42.276 1.00 68.81 607 CYS A O 1
ATOM 4464 N N . ASP A 1 608 ? -22.921 26.258 43.038 1.00 63.69 608 ASP A N 1
ATOM 4465 C CA . ASP A 1 608 ? -23.598 26.038 41.749 1.00 63.69 608 ASP A CA 1
ATOM 4466 C C . ASP A 1 608 ? -24.353 27.280 41.224 1.00 63.69 608 ASP A C 1
ATOM 4468 O O . ASP A 1 608 ? -24.810 27.292 40.079 1.00 63.69 608 ASP A O 1
ATOM 4472 N N . PHE A 1 609 ? -24.405 28.353 42.022 1.00 57.53 609 PHE A N 1
ATOM 4473 C CA . PHE A 1 609 ? -25.156 29.591 41.793 1.00 57.53 609 PHE A CA 1
ATOM 4474 C C . PHE A 1 609 ? -26.692 29.453 41.841 1.00 57.53 609 PHE A C 1
ATOM 4476 O O . PHE A 1 609 ? -27.382 30.418 41.483 1.00 57.53 609 PHE A O 1
ATOM 4483 N N . ASP A 1 610 ? -27.256 28.328 42.307 1.00 60.78 610 ASP A N 1
ATOM 4484 C CA . ASP A 1 610 ? -28.704 28.213 42.496 1.00 60.78 610 ASP A CA 1
ATOM 4485 C C . ASP A 1 610 ? -29.160 28.813 43.836 1.00 60.78 610 ASP A C 1
ATOM 4487 O O . ASP A 1 610 ? -28.707 28.488 44.925 1.00 60.78 610 ASP A O 1
ATOM 4491 N N . THR A 1 611 ? -30.160 29.685 43.760 1.00 55.53 611 THR A N 1
ATOM 4492 C CA . THR A 1 611 ? -30.790 30.332 44.920 1.00 55.53 611 THR A CA 1
ATOM 4493 C C . THR A 1 611 ? -31.899 29.482 45.557 1.00 55.53 611 THR A C 1
ATOM 4495 O O . THR A 1 611 ? -32.753 30.017 46.275 1.00 55.53 611 THR A O 1
ATOM 4498 N N . ALA A 1 612 ? -31.937 28.180 45.257 1.00 57.41 612 ALA A N 1
ATOM 4499 C CA . ALA A 1 612 ? -33.027 27.266 45.596 1.00 57.41 612 ALA A CA 1
ATOM 4500 C C . ALA A 1 612 ? -32.606 25.999 46.369 1.00 57.41 612 ALA A C 1
ATOM 4502 O O . ALA A 1 612 ? -33.469 25.158 46.614 1.00 57.41 612 ALA A O 1
ATOM 4503 N N . ASN A 1 613 ? -31.339 25.860 46.781 1.00 64.38 613 ASN A N 1
ATOM 4504 C CA . ASN A 1 613 ? -30.842 24.720 47.568 1.00 64.38 613 ASN A CA 1
ATOM 4505 C C . ASN A 1 613 ? -30.111 25.121 48.872 1.00 64.38 613 ASN A C 1
ATOM 4507 O O . ASN A 1 613 ? -30.400 24.520 49.909 1.00 64.38 613 ASN A O 1
ATOM 4511 N N . GLY A 1 614 ? -29.255 26.150 48.887 1.00 68.69 614 GLY A N 1
ATOM 4512 C CA . GLY A 1 614 ? -28.631 26.631 50.129 1.00 68.69 614 GLY A CA 1
ATOM 4513 C C . GLY A 1 614 ? -27.469 27.605 49.925 1.00 68.69 614 GLY A C 1
ATOM 4514 O O . GLY A 1 614 ? -27.533 28.480 49.064 1.00 68.69 614 GLY A O 1
ATOM 4515 N N . CYS A 1 615 ? -26.434 27.464 50.763 1.00 73.94 615 CYS A N 1
ATOM 4516 C CA . CYS A 1 615 ? -25.066 27.914 50.483 1.00 73.94 615 CYS A CA 1
ATOM 4517 C C . CYS A 1 615 ? -24.088 26.839 50.998 1.00 73.94 615 CYS A C 1
ATOM 4519 O O . CYS A 1 615 ? -23.898 26.686 52.204 1.00 73.94 615 CYS A O 1
ATOM 4521 N N . GLU A 1 616 ? -23.531 26.023 50.103 1.00 70.81 616 GLU A N 1
ATOM 4522 C CA . GLU A 1 616 ? -23.321 24.592 50.387 1.00 70.81 616 GLU A CA 1
ATOM 4523 C C . GLU A 1 616 ? -21.957 24.252 50.996 1.00 70.81 616 GLU A C 1
ATOM 4525 O O . GLU A 1 616 ? -21.772 23.143 51.500 1.00 70.81 616 GLU A O 1
ATOM 4530 N N . THR A 1 617 ? -20.952 25.129 50.893 1.00 67.44 617 THR A N 1
ATOM 4531 C CA . THR A 1 617 ? -19.562 24.723 51.156 1.00 67.44 617 THR A CA 1
ATOM 4532 C C . THR A 1 617 ? -18.688 25.827 51.740 1.00 67.44 617 THR A C 1
ATOM 4534 O O . THR A 1 617 ? -18.738 26.990 51.349 1.00 67.44 617 THR A O 1
ATOM 4537 N N . SER A 1 618 ? -17.840 25.438 52.700 1.00 66.50 618 SER A N 1
ATOM 4538 C CA . SER A 1 618 ? -16.873 26.334 53.340 1.00 66.50 618 SER A CA 1
ATOM 4539 C C . SER A 1 618 ? -15.522 26.319 52.621 1.00 66.50 618 SER A C 1
ATOM 4541 O O . SER A 1 618 ? -14.962 25.255 52.334 1.00 66.50 618 SER A O 1
ATOM 4543 N N . SER A 1 619 ? -14.941 27.501 52.413 1.00 63.97 619 SER A N 1
ATOM 4544 C CA . SER A 1 619 ? -13.689 27.705 51.656 1.00 63.97 619 SER A CA 1
ATOM 4545 C C . SER A 1 619 ? -12.419 27.075 52.264 1.00 63.97 619 SER A C 1
ATOM 4547 O O . SER A 1 619 ? -11.341 27.151 51.675 1.00 63.97 619 SER A O 1
ATOM 4549 N N . ALA A 1 620 ? -12.524 26.421 53.425 1.00 64.50 620 ALA A N 1
ATOM 4550 C CA . ALA A 1 620 ? -11.448 25.638 54.038 1.00 64.50 620 ALA A CA 1
ATOM 4551 C C . ALA A 1 620 ? -11.411 24.161 53.585 1.00 64.50 620 ALA A C 1
ATOM 4553 O O . ALA A 1 620 ? -10.438 23.466 53.874 1.00 64.50 620 ALA A O 1
ATOM 4554 N N . SER A 1 621 ? -12.457 23.671 52.910 1.00 62.59 621 SER A N 1
ATOM 4555 C CA . SER A 1 621 ? -12.616 22.256 52.534 1.00 62.59 621 SER A CA 1
ATOM 4556 C C . SER A 1 621 ? -11.834 21.848 51.275 1.00 62.59 621 SER A C 1
ATOM 4558 O O . SER A 1 621 ? -11.344 20.720 51.204 1.00 62.59 621 SER A O 1
ATOM 4560 N N . PHE A 1 622 ? -11.630 22.780 50.333 1.00 75.94 622 PHE A N 1
ATOM 4561 C CA . PHE A 1 622 ? -11.114 22.545 48.972 1.00 75.94 622 PHE A CA 1
ATOM 4562 C C . PHE A 1 622 ? -9.751 21.828 48.861 1.00 75.94 622 PHE A C 1
ATOM 4564 O O . PHE A 1 622 ? -9.368 21.388 47.780 1.00 75.94 622 PHE A O 1
ATOM 4571 N N . ALA A 1 623 ? -8.985 21.726 49.951 1.00 70.19 623 ALA A N 1
ATOM 4572 C CA . ALA A 1 623 ? -7.687 21.046 49.974 1.00 70.19 623 ALA A CA 1
ATOM 4573 C C . ALA A 1 623 ? -7.772 19.530 50.257 1.00 70.19 623 ALA A C 1
ATOM 4575 O O . ALA A 1 623 ? -6.762 18.837 50.114 1.00 70.19 623 ALA A O 1
ATOM 4576 N N . THR A 1 624 ? -8.932 19.039 50.710 1.00 70.81 624 THR A N 1
ATOM 4577 C CA . THR A 1 624 ? -9.141 17.655 51.189 1.00 70.81 624 THR A CA 1
ATOM 4578 C C . THR A 1 624 ? -10.523 17.075 50.879 1.00 70.81 624 THR A C 1
ATOM 4580 O O . THR A 1 624 ? -10.709 15.869 51.006 1.00 70.81 624 THR A O 1
ATOM 4583 N N . ASP A 1 625 ? -11.505 17.910 50.537 1.00 78.06 625 ASP A N 1
ATOM 4584 C CA . ASP A 1 625 ? -12.843 17.472 50.143 1.00 78.06 625 ASP A CA 1
ATOM 4585 C C . ASP A 1 625 ? -12.836 16.899 48.720 1.00 78.06 625 ASP A C 1
ATOM 4587 O O . ASP A 1 625 ? -12.251 17.481 47.808 1.00 78.06 625 ASP A O 1
ATOM 4591 N N . LEU A 1 626 ? -13.500 15.758 48.537 1.00 75.38 626 LEU A N 1
ATOM 4592 C CA . LEU A 1 626 ? -13.668 15.121 47.236 1.00 75.38 626 LEU A CA 1
ATOM 4593 C C . LEU A 1 626 ? -14.728 15.828 46.390 1.00 75.38 626 LEU A C 1
ATOM 4595 O O . LEU A 1 626 ? -14.596 15.817 45.176 1.00 75.38 626 LEU A O 1
ATOM 4599 N N . ALA A 1 627 ? -15.756 16.447 46.978 1.00 75.12 627 ALA A N 1
ATOM 4600 C CA . ALA A 1 627 ? -16.815 17.101 46.201 1.00 75.12 627 ALA A CA 1
ATOM 4601 C C . ALA A 1 627 ? -16.372 18.443 45.584 1.00 75.12 627 ALA A C 1
ATOM 4603 O O . ALA A 1 627 ? -16.951 18.894 44.598 1.00 75.12 627 ALA A O 1
ATOM 4604 N N . ASN A 1 628 ? -15.339 19.072 46.153 1.00 71.56 628 ASN A N 1
ATOM 4605 C CA . ASN A 1 628 ? -14.865 20.404 45.778 1.00 71.56 628 ASN A CA 1
ATOM 4606 C C . ASN A 1 628 ? -13.324 20.470 45.725 1.00 71.56 628 ASN A C 1
ATOM 4608 O O . ASN A 1 628 ? -12.701 21.400 46.249 1.00 71.56 628 ASN A O 1
ATOM 4612 N N . CYS A 1 629 ? -12.680 19.453 45.153 1.00 77.62 629 CYS A N 1
ATOM 4613 C CA . CYS A 1 629 ? -11.228 19.310 45.175 1.00 77.62 629 CYS A CA 1
ATOM 4614 C C . CYS A 1 629 ? -10.549 20.376 44.300 1.00 77.62 629 CYS A C 1
ATOM 4616 O O . CYS A 1 629 ? -10.630 20.350 43.075 1.00 77.62 629 CYS A O 1
ATOM 4618 N N . GLY A 1 630 ? -9.883 21.340 44.939 1.00 72.38 630 GLY A N 1
ATOM 4619 C CA . GLY A 1 630 ? -9.302 22.513 44.278 1.00 72.38 630 GLY A CA 1
ATOM 4620 C C . GLY A 1 630 ? -10.274 23.685 44.064 1.00 72.38 630 GLY A C 1
ATOM 4621 O O . GLY A 1 630 ? -9.820 24.780 43.731 1.00 72.38 630 GLY A O 1
ATOM 4622 N N . GLY A 1 631 ? -11.580 23.511 44.308 1.00 75.38 631 GLY A N 1
ATOM 4623 C CA . GLY A 1 631 ? -12.595 24.566 44.194 1.00 75.38 631 GLY A CA 1
ATOM 4624 C C . GLY A 1 631 ? -14.033 24.040 44.085 1.00 75.38 631 GLY A C 1
ATOM 4625 O O . GLY A 1 631 ? -14.247 22.844 43.906 1.00 75.38 631 GLY A O 1
ATOM 4626 N N . CYS A 1 632 ? -15.014 24.947 44.185 1.00 72.50 632 CYS A N 1
ATOM 4627 C CA . CYS A 1 632 ? -16.448 24.645 44.050 1.00 72.50 632 CYS A CA 1
ATOM 4628 C C . CYS A 1 632 ? -16.761 23.743 42.844 1.00 72.50 632 CYS A C 1
ATOM 4630 O O . CYS A 1 632 ? -16.357 24.053 41.723 1.00 72.50 632 CYS A O 1
ATOM 4632 N N . GLY A 1 633 ? -17.509 22.661 43.074 1.00 67.00 633 GLY A N 1
ATOM 4633 C CA . GLY A 1 633 ? -18.021 21.769 42.027 1.00 67.00 633 GLY A CA 1
ATOM 4634 C C . GLY A 1 633 ? -16.980 20.875 41.340 1.00 67.00 633 GLY A C 1
ATOM 4635 O O . GLY A 1 633 ? -17.340 20.095 40.459 1.00 67.00 633 GLY A O 1
ATOM 4636 N N . LEU A 1 634 ? -15.701 20.949 41.725 1.00 70.19 634 LEU A N 1
ATOM 4637 C CA . LEU A 1 634 ? -14.646 20.082 41.195 1.00 70.19 634 LEU A CA 1
ATOM 4638 C C . LEU A 1 634 ? -14.659 18.723 41.910 1.00 70.19 634 LEU A C 1
ATOM 4640 O O . LEU A 1 634 ? -13.845 18.449 42.795 1.00 70.19 634 LEU A O 1
ATOM 4644 N N . VAL A 1 635 ? -15.610 17.871 41.528 1.00 76.94 635 VAL A N 1
ATOM 4645 C CA . VAL A 1 635 ? -15.759 16.529 42.102 1.00 76.94 635 VAL A CA 1
ATOM 4646 C C . VAL A 1 635 ? -14.593 15.632 41.672 1.00 76.94 635 VAL A C 1
ATOM 4648 O O . VAL A 1 635 ? -14.487 15.220 40.519 1.00 76.94 635 VAL A O 1
ATOM 4651 N N . CYS A 1 636 ? -13.739 15.278 42.629 1.00 72.94 636 CYS A N 1
ATOM 4652 C CA . CYS A 1 636 ? -12.743 14.222 42.520 1.00 72.94 636 CYS A CA 1
ATOM 4653 C C . CYS A 1 636 ? -13.429 12.849 42.573 1.00 72.94 636 CYS A C 1
ATOM 4655 O O . CYS A 1 636 ? -13.509 12.206 43.623 1.00 72.94 636 CYS A O 1
ATOM 4657 N N . ALA A 1 637 ? -13.950 12.419 41.426 1.00 76.31 637 ALA A N 1
ATOM 4658 C CA . ALA A 1 637 ? -14.437 11.068 41.198 1.00 76.31 637 ALA A CA 1
ATOM 4659 C C . ALA A 1 637 ? -13.385 10.265 40.422 1.00 76.31 637 ALA A C 1
ATOM 4661 O O . ALA A 1 637 ? -12.964 10.678 39.347 1.00 76.31 637 ALA A O 1
ATOM 4662 N N . THR A 1 638 ? -12.999 9.103 40.948 1.00 73.69 638 THR A N 1
ATOM 4663 C CA . THR A 1 638 ? -12.193 8.107 40.231 1.00 73.69 638 THR A CA 1
ATOM 4664 C C . THR A 1 638 ? -13.068 6.875 39.998 1.00 73.69 638 THR A C 1
ATOM 4666 O O . THR A 1 638 ? -13.337 6.153 40.964 1.00 73.69 638 THR A O 1
ATOM 4669 N N . PRO A 1 639 ? -13.576 6.626 38.780 1.00 79.31 639 PRO A N 1
ATOM 4670 C CA . PRO A 1 639 ? -14.412 5.458 38.518 1.00 79.31 639 PRO A CA 1
ATOM 4671 C C . PRO A 1 639 ? -13.715 4.160 38.948 1.00 79.31 639 PRO A C 1
ATOM 4673 O O . PRO A 1 639 ? -12.531 3.973 38.678 1.00 79.31 639 PRO A O 1
ATOM 4676 N N . ASN A 1 640 ? -14.440 3.265 39.633 1.00 79.56 640 ASN A N 1
ATOM 4677 C CA . ASN A 1 640 ? -13.967 1.929 40.051 1.00 79.56 640 ASN A CA 1
ATOM 4678 C C . ASN A 1 640 ? -12.712 1.894 40.965 1.00 79.56 640 ASN A C 1
ATOM 4680 O O . ASN A 1 640 ? -12.176 0.821 41.262 1.00 79.56 640 ASN A O 1
ATOM 4684 N N . GLY A 1 641 ? -12.219 3.054 41.398 1.00 78.94 641 GLY A N 1
ATOM 4685 C CA . GLY A 1 641 ? -11.070 3.216 42.283 1.00 78.94 641 GLY A CA 1
ATOM 4686 C C . GLY A 1 641 ? -11.425 4.065 43.496 1.00 78.94 641 GLY A C 1
ATOM 4687 O O . GLY A 1 641 ? -12.481 4.685 43.550 1.00 78.94 641 GLY A O 1
ATOM 4688 N N . THR A 1 642 ? -10.537 4.099 44.486 1.00 85.56 642 THR A N 1
ATOM 4689 C CA . THR A 1 642 ? -10.708 4.891 45.710 1.00 85.56 642 THR A CA 1
ATOM 4690 C C . THR A 1 642 ? -10.162 6.309 45.491 1.00 85.56 642 THR A C 1
ATOM 4692 O O . THR A 1 642 ? -8.933 6.456 45.460 1.00 85.56 642 THR A O 1
ATOM 4695 N N . PRO A 1 643 ? -11.015 7.347 45.376 1.00 80.88 643 PRO A N 1
ATOM 4696 C CA . PRO A 1 643 ? -10.563 8.715 45.140 1.00 80.88 643 PRO A CA 1
ATOM 4697 C C . PRO A 1 643 ? -9.950 9.343 46.393 1.00 80.88 643 PRO A C 1
ATOM 4699 O O . PRO A 1 643 ? -10.427 9.143 47.514 1.00 80.88 643 PRO A O 1
ATOM 4702 N N . ALA A 1 644 ? -8.938 10.187 46.201 1.00 85.38 644 ALA A N 1
ATOM 4703 C CA . ALA A 1 644 ? -8.434 11.090 47.228 1.00 85.38 644 ALA A CA 1
ATOM 4704 C C . ALA A 1 644 ? -8.107 12.477 46.668 1.00 85.38 644 ALA A C 1
ATOM 4706 O O . ALA A 1 644 ? -7.366 12.615 45.692 1.00 85.38 644 ALA A O 1
ATOM 4707 N N . CYS A 1 645 ? -8.600 13.509 47.359 1.00 81.00 645 CYS A N 1
ATOM 4708 C CA . CYS A 1 645 ? -8.162 14.884 47.167 1.00 81.00 645 CYS A CA 1
ATOM 4709 C C . CYS A 1 645 ? -6.927 15.166 48.036 1.00 81.00 645 CYS A C 1
ATOM 4711 O O . CYS A 1 645 ? -7.014 15.217 49.266 1.00 81.00 645 CYS A O 1
ATOM 4713 N N . LEU A 1 646 ? -5.768 15.357 47.405 1.00 83.62 646 LEU A N 1
ATOM 4714 C CA . LEU A 1 646 ? -4.498 15.637 48.071 1.00 83.62 646 LEU A CA 1
ATOM 4715 C C . LEU A 1 646 ? -4.033 17.055 47.728 1.00 83.62 646 LEU A C 1
ATOM 4717 O O . LEU A 1 646 ? -3.529 17.319 46.640 1.00 83.62 646 LEU A O 1
ATOM 4721 N N . ALA A 1 647 ? -4.211 17.977 48.679 1.00 78.31 647 ALA A N 1
ATOM 4722 C CA . ALA A 1 647 ? -3.860 19.395 48.550 1.00 78.31 647 ALA A CA 1
ATOM 4723 C C . ALA A 1 647 ? -4.534 20.117 47.359 1.00 78.31 647 ALA A C 1
ATOM 4725 O O . ALA A 1 647 ? -3.985 21.087 46.837 1.00 78.31 647 ALA A O 1
ATOM 4726 N N . GLY A 1 648 ? -5.733 19.671 46.967 1.00 74.25 648 GLY A N 1
ATOM 4727 C CA . GLY A 1 648 ? -6.497 20.226 45.842 1.00 74.25 648 GLY A CA 1
ATOM 4728 C C . GLY A 1 648 ? -6.242 19.558 44.484 1.00 74.25 648 GLY A C 1
ATOM 4729 O O . GLY A 1 648 ? -6.631 20.121 43.467 1.00 74.25 648 GLY A O 1
ATOM 4730 N N . LEU A 1 649 ? -5.595 18.387 44.453 1.00 76.12 649 LEU A N 1
ATOM 4731 C CA . LEU A 1 649 ? -5.454 17.537 43.264 1.00 76.12 649 LEU A CA 1
ATOM 4732 C C . LEU A 1 649 ? -6.128 16.176 43.490 1.00 76.12 649 LEU A C 1
ATOM 4734 O O . LEU A 1 649 ? -6.045 15.627 44.590 1.00 76.12 649 LEU A O 1
ATOM 4738 N N . CYS A 1 650 ? -6.775 15.635 42.455 1.00 80.25 650 CYS A N 1
ATOM 4739 C CA . CYS A 1 650 ? -7.442 14.332 42.503 1.00 80.25 650 CYS A CA 1
ATOM 4740 C C . CYS A 1 650 ? -6.484 13.178 42.165 1.00 80.25 650 CYS A C 1
ATOM 4742 O O . CYS A 1 650 ? -5.589 13.328 41.331 1.00 80.25 650 CYS A O 1
ATOM 4744 N N . SER A 1 651 ? -6.662 12.030 42.822 1.00 79.50 651 SER A N 1
ATOM 4745 C CA . SER A 1 651 ? -5.787 10.859 42.695 1.00 79.50 651 SER A CA 1
ATOM 4746 C C . SER A 1 651 ? -6.511 9.547 43.016 1.00 79.50 651 SER A C 1
ATOM 4748 O O . SER A 1 651 ? -7.388 9.526 43.882 1.00 79.50 651 SER A O 1
ATOM 4750 N N . VAL A 1 652 ? -6.109 8.459 42.353 1.00 80.19 652 VAL A N 1
ATOM 4751 C CA . VAL A 1 652 ? -6.490 7.075 42.685 1.00 80.19 652 VAL A CA 1
ATOM 4752 C C . VAL A 1 652 ? -5.543 6.565 43.776 1.00 80.19 652 VAL A C 1
ATOM 4754 O O . VAL A 1 652 ? -4.331 6.736 43.669 1.00 80.19 652 VAL A O 1
ATOM 4757 N N . VAL A 1 653 ? -6.072 5.953 44.842 1.00 80.12 653 VAL A N 1
ATOM 4758 C CA . VAL A 1 653 ? -5.247 5.425 45.957 1.00 80.12 653 VAL A CA 1
ATOM 4759 C C . VAL A 1 653 ? -5.223 3.896 46.019 1.00 80.12 653 VAL A C 1
ATOM 4761 O O . VAL A 1 653 ? -4.242 3.312 46.477 1.00 80.12 653 VAL A O 1
ATOM 4764 N N . ALA A 1 654 ? -6.299 3.244 45.580 1.00 81.19 654 ALA A N 1
ATOM 4765 C CA . ALA A 1 654 ? -6.405 1.794 45.433 1.00 81.19 654 ALA A CA 1
ATOM 4766 C C . ALA A 1 654 ? -7.628 1.453 44.575 1.00 81.19 654 ALA A C 1
ATOM 4768 O O . ALA A 1 654 ? -8.678 2.075 44.751 1.00 81.19 654 ALA A O 1
ATOM 4769 N N . CYS A 1 655 ? -7.527 0.447 43.710 1.00 82.12 655 CYS A N 1
ATOM 4770 C CA . CYS A 1 655 ? -8.681 -0.075 42.983 1.00 82.12 655 CYS A CA 1
ATOM 4771 C C . CYS A 1 655 ? -9.658 -0.826 43.891 1.00 82.12 655 CYS A C 1
ATOM 4773 O O . CYS A 1 655 ? -9.278 -1.359 44.939 1.00 82.12 655 CYS A O 1
ATOM 4775 N N . GLU A 1 656 ? -10.925 -0.871 43.483 1.00 81.44 656 GLU A N 1
ATOM 4776 C CA . GLU A 1 656 ? -11.909 -1.759 44.099 1.00 81.44 656 GLU A CA 1
ATOM 4777 C C . GLU A 1 656 ? -11.541 -3.239 43.869 1.00 81.44 656 GLU A C 1
ATOM 4779 O O . GLU A 1 656 ? -10.715 -3.589 43.023 1.00 81.44 656 GLU A O 1
ATOM 4784 N N . THR A 1 657 ? -12.134 -4.147 44.647 1.00 79.31 657 THR A N 1
ATOM 4785 C CA . THR A 1 657 ? -11.869 -5.586 44.491 1.00 79.31 657 THR A CA 1
ATOM 4786 C C . THR A 1 657 ? -12.275 -6.044 43.087 1.00 79.31 657 THR A C 1
ATOM 4788 O O . THR A 1 657 ? -13.375 -5.730 42.641 1.00 79.31 657 THR A O 1
ATOM 4791 N N . GLU A 1 658 ? -11.408 -6.805 42.411 1.00 70.25 658 GLU A N 1
ATOM 4792 C CA . GLU A 1 658 ? -11.608 -7.240 41.014 1.00 70.25 658 GLU A CA 1
ATOM 4793 C C . GLU A 1 658 ? -11.672 -6.077 39.998 1.00 70.25 658 GLU A C 1
ATOM 4795 O O . GLU A 1 658 ? -12.248 -6.216 38.915 1.00 70.25 658 GLU A O 1
ATOM 4800 N N . ARG A 1 659 ? -11.030 -4.944 40.325 1.00 78.69 659 ARG A N 1
ATOM 4801 C CA . ARG A 1 659 ? -10.717 -3.831 39.417 1.00 78.69 659 ARG A CA 1
ATOM 4802 C C . ARG A 1 659 ? -9.213 -3.599 39.315 1.00 78.69 659 ARG A C 1
ATOM 4804 O O . ARG A 1 659 ? -8.479 -3.845 40.273 1.00 78.69 659 ARG A O 1
ATOM 4811 N N . PHE A 1 660 ? -8.781 -3.104 38.162 1.00 80.88 660 PHE A N 1
ATOM 4812 C CA . PHE A 1 660 ? -7.392 -2.781 37.850 1.00 80.88 660 PHE A CA 1
ATOM 4813 C C . PHE A 1 660 ? -7.346 -1.469 37.067 1.00 80.88 660 PHE A C 1
ATOM 4815 O O . PHE A 1 660 ? -8.258 -1.190 36.294 1.00 80.88 660 PHE A O 1
ATOM 4822 N N . ASP A 1 661 ? -6.307 -0.689 37.331 1.00 78.44 661 ASP A N 1
ATOM 4823 C CA . ASP A 1 661 ? -5.915 0.537 36.639 1.00 78.44 661 ASP A CA 1
ATOM 4824 C C . ASP A 1 661 ? -4.734 0.126 35.755 1.00 78.44 661 ASP A C 1
ATOM 4826 O O . ASP A 1 661 ? -3.711 -0.309 36.296 1.00 78.44 661 ASP A O 1
ATOM 4830 N N . CYS A 1 662 ? -4.931 0.098 34.434 1.00 75.62 662 CYS A N 1
ATOM 4831 C CA . CYS A 1 662 ? -3.914 -0.369 33.483 1.00 75.62 662 CYS A CA 1
ATOM 4832 C C . CYS A 1 662 ? -3.309 0.766 32.628 1.00 75.62 662 CYS A C 1
ATOM 4834 O O . CYS A 1 662 ? -2.458 0.481 31.790 1.00 75.62 662 CYS A O 1
ATOM 4836 N N . ASP A 1 663 ? -3.708 2.031 32.823 1.00 71.12 663 ASP A N 1
ATOM 4837 C CA . ASP A 1 663 ? -3.120 3.196 32.131 1.00 71.12 663 ASP A CA 1
ATOM 4838 C C . ASP A 1 663 ? -2.521 4.273 33.068 1.00 71.12 663 ASP A C 1
ATOM 4840 O O . ASP A 1 663 ? -1.887 5.218 32.596 1.00 71.12 663 ASP A O 1
ATOM 4844 N N . GLU A 1 664 ? -2.646 4.104 34.391 1.00 65.81 664 GLU A N 1
ATOM 4845 C CA . GLU A 1 664 ? -2.221 5.028 35.458 1.00 65.81 664 GLU A CA 1
ATOM 4846 C C . GLU A 1 664 ? -2.885 6.428 35.398 1.00 65.81 664 GLU A C 1
ATOM 4848 O O . GLU A 1 664 ? -2.415 7.386 36.033 1.00 65.81 664 GLU A O 1
ATOM 4853 N N . LEU A 1 665 ? -4.002 6.588 34.670 1.00 67.88 665 LEU A N 1
ATOM 4854 C CA . LEU A 1 665 ? -4.669 7.878 34.475 1.00 67.88 665 LEU A CA 1
ATOM 4855 C C . LEU A 1 665 ? -5.748 8.153 35.538 1.00 67.88 665 LEU A C 1
ATOM 4857 O O . LEU A 1 665 ? -6.841 7.583 35.590 1.00 67.88 665 LEU A O 1
ATOM 4861 N N . SER A 1 666 ? -5.476 9.149 36.388 1.00 61.06 666 SER A N 1
ATOM 4862 C CA . SER A 1 666 ? -6.270 9.421 37.595 1.00 61.06 666 SER A CA 1
ATOM 4863 C C . SER A 1 666 ? -7.683 9.996 37.383 1.00 61.06 666 SER A C 1
ATOM 4865 O O . SER A 1 666 ? -8.327 10.366 38.366 1.00 61.06 666 SER A O 1
ATOM 4867 N N . PHE A 1 667 ? -8.173 10.091 36.142 1.00 64.69 667 PHE A N 1
ATOM 4868 C CA . PHE A 1 667 ? -9.485 10.663 35.799 1.00 64.69 667 PHE A CA 1
ATOM 4869 C C . PHE A 1 667 ? -10.497 9.639 35.253 1.00 64.69 667 PHE A C 1
ATOM 4871 O O . PHE A 1 667 ? -11.699 9.824 35.441 1.00 64.69 667 PHE A O 1
ATOM 4878 N N . ASN A 1 668 ? -10.040 8.548 34.637 1.00 68.56 668 ASN A N 1
ATOM 4879 C CA . ASN A 1 668 ? -10.847 7.374 34.276 1.00 68.56 668 ASN A CA 1
ATOM 4880 C C . ASN A 1 668 ? -10.789 6.276 35.351 1.00 68.56 668 ASN A C 1
ATOM 4882 O O . ASN A 1 668 ? -11.762 5.536 35.493 1.00 68.56 668 ASN A O 1
ATOM 4886 N N . GLY A 1 669 ? -9.736 6.244 36.176 1.00 77.31 669 GLY A N 1
ATOM 4887 C CA . GLY A 1 669 ? -9.637 5.331 37.316 1.00 77.31 669 GLY A CA 1
ATOM 4888 C C . GLY A 1 669 ? -9.446 3.874 36.893 1.00 77.31 669 GLY A C 1
ATOM 4889 O O . GLY A 1 669 ? -8.934 3.603 35.819 1.00 77.31 669 GLY A O 1
ATOM 4890 N N . CYS A 1 670 ? -9.865 2.929 37.739 1.00 78.88 670 CYS A N 1
ATOM 4891 C CA . CYS A 1 670 ? -9.569 1.504 37.551 1.00 78.88 670 CYS A CA 1
ATOM 4892 C C . CYS A 1 670 ? -10.499 0.855 36.512 1.00 78.88 670 CYS A C 1
ATOM 4894 O O . CYS A 1 670 ? -11.511 0.225 36.841 1.00 78.88 670 CYS A O 1
ATOM 4896 N N . GLU A 1 671 ? -10.190 1.074 35.243 1.00 79.44 671 GLU A N 1
ATOM 4897 C CA . GLU A 1 671 ? -11.053 0.876 34.090 1.00 79.44 671 GLU A CA 1
ATOM 4898 C C . GLU A 1 671 ? -11.235 -0.596 33.684 1.00 79.44 671 GLU A C 1
ATOM 4900 O O . GLU A 1 671 ? -12.274 -0.950 33.111 1.00 79.44 671 GLU A O 1
ATOM 4905 N N . LYS A 1 672 ? -10.292 -1.488 34.025 1.00 78.19 672 LYS A N 1
ATOM 4906 C CA . LYS A 1 672 ? -10.460 -2.936 33.811 1.00 78.19 672 LYS A CA 1
ATOM 4907 C C . LYS A 1 672 ? -11.124 -3.620 35.001 1.00 78.19 672 LYS A C 1
ATOM 4909 O O . LYS A 1 672 ? -10.900 -3.301 36.166 1.00 78.19 672 LYS A O 1
ATOM 4914 N N . THR A 1 673 ? -11.899 -4.660 34.701 1.00 71.88 673 THR A N 1
ATOM 4915 C CA . THR A 1 673 ? -12.476 -5.580 35.695 1.00 71.88 673 THR A CA 1
ATOM 4916 C C . THR A 1 673 ? -11.898 -6.981 35.514 1.00 71.88 673 THR A C 1
ATOM 4918 O O . THR A 1 673 ? -11.536 -7.334 34.394 1.00 71.88 673 THR A O 1
ATOM 4921 N N . LEU A 1 674 ? -11.868 -7.819 36.558 1.00 64.75 674 LEU A N 1
ATOM 4922 C CA . LEU A 1 674 ? -11.447 -9.225 36.427 1.00 64.75 674 LEU A CA 1
ATOM 4923 C C . LEU A 1 674 ? -12.269 -9.980 35.360 1.00 64.75 674 LEU A C 1
ATOM 4925 O O . LEU A 1 674 ? -11.755 -10.897 34.729 1.00 64.75 674 LEU A O 1
ATOM 4929 N N . THR A 1 675 ? -13.519 -9.574 35.119 1.00 64.38 675 THR A N 1
ATOM 4930 C CA . THR A 1 675 ? -14.368 -10.102 34.041 1.00 64.38 675 THR A CA 1
ATOM 4931 C C . THR A 1 675 ? -13.941 -9.589 32.665 1.00 64.38 675 THR A C 1
ATOM 4933 O O . THR A 1 675 ? -13.945 -10.364 31.716 1.00 64.38 675 THR A O 1
ATOM 4936 N N . ASN A 1 676 ? -13.514 -8.323 32.547 1.00 68.12 676 ASN A N 1
ATOM 4937 C CA . ASN A 1 676 ? -12.936 -7.794 31.305 1.00 68.12 676 ASN A CA 1
ATOM 4938 C C . ASN A 1 676 ? -11.678 -8.596 30.967 1.00 68.12 676 ASN A C 1
ATOM 4940 O O . ASN A 1 676 ? -11.565 -9.100 29.858 1.00 68.12 676 ASN A O 1
ATOM 4944 N N . LEU A 1 677 ? -10.799 -8.817 31.953 1.00 71.81 677 LEU A N 1
ATOM 4945 C CA . LEU A 1 677 ? -9.593 -9.634 31.800 1.00 71.81 677 LEU A CA 1
ATOM 4946 C C . LEU A 1 677 ? -9.893 -11.094 31.391 1.00 71.81 677 LEU A C 1
ATOM 4948 O O . LEU A 1 677 ? -8.971 -11.815 31.032 1.00 71.81 677 LEU A O 1
ATOM 4952 N N . GLN A 1 678 ? -11.146 -11.571 31.423 1.00 75.56 678 GLN A N 1
ATOM 4953 C CA . GLN A 1 678 ? -11.488 -12.907 30.917 1.00 75.56 678 GLN A CA 1
ATOM 4954 C C . GLN A 1 678 ? -11.753 -12.978 29.407 1.00 75.56 678 GLN A C 1
ATOM 4956 O O . GLN A 1 678 ? -11.805 -14.096 28.886 1.00 75.56 678 GLN A O 1
ATOM 4961 N N . THR A 1 679 ? -11.904 -11.835 28.726 1.00 70.19 679 THR A N 1
ATOM 4962 C CA . THR A 1 679 ? -12.178 -11.742 27.276 1.00 70.19 679 THR A CA 1
ATOM 4963 C C . THR A 1 679 ? -11.428 -10.616 26.545 1.00 70.19 679 THR A C 1
ATOM 4965 O O . THR A 1 679 ? -11.397 -10.611 25.319 1.00 70.19 679 THR A O 1
ATOM 4968 N N . ASP A 1 680 ? -10.825 -9.662 27.260 1.00 73.62 680 ASP A N 1
ATOM 4969 C CA . ASP A 1 680 ? -9.969 -8.599 26.719 1.00 73.62 680 ASP A CA 1
ATOM 4970 C C . ASP A 1 680 ? -8.676 -9.221 26.171 1.00 73.62 680 ASP A C 1
ATOM 4972 O O . ASP A 1 680 ? -7.893 -9.814 26.913 1.00 73.62 680 ASP A O 1
ATOM 4976 N N . LEU A 1 681 ? -8.472 -9.115 24.856 1.00 76.06 681 LEU A N 1
ATOM 4977 C CA . LEU A 1 681 ? -7.341 -9.743 24.174 1.00 76.06 681 LEU A CA 1
ATOM 4978 C C . LEU A 1 681 ? -5.998 -9.099 24.547 1.00 76.06 681 LEU A C 1
ATOM 4980 O O . LEU A 1 681 ? -4.989 -9.797 24.580 1.00 76.06 681 LEU A O 1
ATOM 4984 N N . ALA A 1 682 ? -5.992 -7.795 24.846 1.00 75.25 682 ALA A N 1
ATOM 4985 C CA . ALA A 1 682 ? -4.806 -7.034 25.243 1.00 75.25 682 ALA A CA 1
ATOM 4986 C C . ALA A 1 682 ? -4.450 -7.219 26.728 1.00 75.25 682 ALA A C 1
ATOM 4988 O O . ALA A 1 682 ? -3.315 -6.976 27.122 1.00 75.25 682 ALA A O 1
ATOM 4989 N N . ASN A 1 683 ? -5.407 -7.667 27.545 1.00 75.12 683 ASN A N 1
ATOM 4990 C CA . ASN A 1 683 ? -5.273 -7.773 28.996 1.00 75.12 683 ASN A CA 1
ATOM 4991 C C . ASN A 1 683 ? -5.781 -9.137 29.498 1.00 75.12 683 ASN A C 1
ATOM 4993 O O . ASN A 1 683 ? -6.602 -9.218 30.415 1.00 75.12 683 ASN A O 1
ATOM 4997 N N . CYS A 1 684 ? -5.356 -10.237 28.874 1.00 80.75 684 CYS A N 1
ATOM 4998 C CA . CYS A 1 684 ? -5.951 -11.542 29.143 1.00 80.75 684 CYS A CA 1
ATOM 4999 C C . CYS A 1 684 ? -5.449 -12.135 30.469 1.00 80.75 684 CYS A C 1
ATOM 5001 O O . CYS A 1 684 ? -4.330 -12.628 30.579 1.00 80.75 684 CYS A O 1
ATOM 5003 N N . GLY A 1 685 ? -6.280 -12.084 31.505 1.00 77.31 685 GLY A N 1
ATOM 5004 C CA . GLY A 1 685 ? -5.993 -12.539 32.869 1.00 77.31 685 GLY A CA 1
ATOM 5005 C C . GLY A 1 685 ? -5.250 -11.523 33.752 1.00 77.31 685 GLY A C 1
ATOM 5006 O O . GLY A 1 685 ? -5.296 -11.654 34.976 1.00 77.31 685 GLY A O 1
ATOM 5007 N N . ALA A 1 686 ? -4.611 -10.506 33.166 1.00 79.25 686 ALA A N 1
ATOM 5008 C CA . ALA A 1 686 ? -3.905 -9.407 33.839 1.00 79.25 686 ALA A CA 1
ATOM 5009 C C . ALA A 1 686 ? -3.740 -8.207 32.882 1.00 79.25 686 ALA A C 1
ATOM 5011 O O . ALA A 1 686 ? -3.810 -8.408 31.670 1.00 79.25 686 ALA A O 1
ATOM 5012 N N . CYS A 1 687 ? -3.479 -6.996 33.405 1.00 78.06 687 CYS A N 1
ATOM 5013 C CA . CYS A 1 687 ? -3.022 -5.866 32.576 1.00 78.06 687 CYS A CA 1
ATOM 5014 C C . CYS A 1 687 ? -1.830 -6.290 31.697 1.00 78.06 687 CYS A C 1
ATOM 5016 O O . CYS A 1 687 ? -1.020 -7.118 32.126 1.00 78.06 687 CYS A O 1
ATOM 5018 N N . ASP A 1 688 ? -1.745 -5.737 30.487 1.00 70.31 688 ASP A N 1
ATOM 5019 C CA . ASP A 1 688 ? -0.651 -5.916 29.513 1.00 70.31 688 ASP A CA 1
ATOM 5020 C C . ASP A 1 688 ? -0.396 -7.357 29.024 1.00 70.31 688 ASP A C 1
ATOM 5022 O O . ASP A 1 688 ? 0.507 -7.598 28.218 1.00 70.31 688 ASP A O 1
ATOM 5026 N N . ASN A 1 689 ? -1.178 -8.344 29.474 1.00 72.25 689 ASN A N 1
ATOM 5027 C CA . ASN A 1 689 ? -1.010 -9.743 29.084 1.00 72.25 689 ASN A CA 1
ATOM 5028 C C . ASN A 1 689 ? -1.703 -10.030 27.738 1.00 72.25 689 ASN A C 1
ATOM 5030 O O . ASN A 1 689 ? -2.705 -10.747 27.667 1.00 72.25 689 ASN A O 1
ATOM 5034 N N . PHE A 1 690 ? -1.175 -9.421 26.674 1.00 79.69 690 PHE A N 1
ATOM 5035 C CA . PHE A 1 690 ? -1.693 -9.500 25.308 1.00 79.69 690 PHE A CA 1
ATOM 5036 C C . PHE A 1 690 ? -1.527 -10.900 24.697 1.00 79.69 690 PHE A C 1
ATOM 5038 O O . PHE A 1 690 ? -0.415 -11.421 24.572 1.00 79.69 690 PHE A O 1
ATOM 5045 N N . CYS A 1 691 ? -2.635 -11.500 24.257 1.00 75.88 691 CYS A N 1
ATOM 5046 C CA . CYS A 1 691 ? -2.614 -12.774 23.545 1.00 75.88 691 CYS A CA 1
ATOM 5047 C C . CYS A 1 691 ? -2.080 -12.604 22.120 1.00 75.88 691 CYS A C 1
ATOM 5049 O O . CYS A 1 691 ? -2.786 -12.116 21.238 1.00 75.88 691 CYS A O 1
ATOM 5051 N N . SER A 1 692 ? -0.854 -13.068 21.888 1.00 74.88 692 SER A N 1
ATOM 5052 C CA . SER A 1 692 ? -0.198 -13.044 20.582 1.00 74.88 692 SER A CA 1
ATOM 5053 C C . SER A 1 692 ? 0.597 -14.326 20.321 1.00 74.88 692 SER A C 1
ATOM 5055 O O . SER A 1 692 ? 1.052 -15.001 21.243 1.00 74.88 692 SER A O 1
ATOM 5057 N N . GLY A 1 693 ? 0.748 -14.650 19.039 1.00 68.25 693 GLY A N 1
ATOM 5058 C CA . GLY A 1 693 ? 1.481 -15.802 18.518 1.00 68.25 693 GLY A CA 1
ATOM 5059 C C . GLY A 1 693 ? 1.451 -15.771 16.984 1.00 68.25 693 GLY A C 1
ATOM 5060 O O . GLY A 1 693 ? 0.570 -15.122 16.412 1.00 68.25 693 GLY A O 1
ATOM 5061 N N . PRO A 1 694 ? 2.422 -16.393 16.298 1.00 70.88 694 PRO A N 1
ATOM 5062 C CA . PRO A 1 694 ? 2.587 -16.232 14.858 1.00 70.88 694 PRO A CA 1
ATOM 5063 C C . PRO A 1 694 ? 1.428 -16.857 14.073 1.00 70.88 694 PRO A C 1
ATOM 5065 O O . PRO A 1 694 ? 0.984 -17.968 14.361 1.00 70.88 694 PRO A O 1
ATOM 5068 N N . ASN A 1 695 ? 0.972 -16.132 13.049 1.00 77.12 695 ASN A N 1
ATOM 5069 C CA . ASN A 1 695 ? -0.019 -16.563 12.054 1.00 77.12 695 ASN A CA 1
ATOM 5070 C C . ASN A 1 695 ? -1.401 -16.964 12.617 1.00 77.12 695 ASN A C 1
ATOM 5072 O O . ASN A 1 695 ? -2.200 -17.624 11.946 1.00 77.12 695 ASN A O 1
ATOM 5076 N N . ALA A 1 696 ? -1.687 -16.574 13.858 1.00 79.12 696 ALA A N 1
ATOM 5077 C CA . ALA A 1 696 ? -2.773 -17.102 14.669 1.00 79.12 696 ALA A CA 1
ATOM 5078 C C . ALA A 1 696 ? -3.725 -16.001 15.149 1.00 79.12 696 ALA A C 1
ATOM 5080 O O . ALA A 1 696 ? -3.310 -14.939 15.611 1.00 79.12 696 ALA A O 1
ATOM 5081 N N . ILE A 1 697 ? -5.026 -16.281 15.074 1.00 81.56 697 ILE A N 1
ATOM 5082 C CA . ILE A 1 697 ? -6.089 -15.433 15.612 1.00 81.56 697 ILE A CA 1
ATOM 5083 C C . ILE A 1 697 ? -6.404 -15.948 17.015 1.00 81.56 697 ILE A C 1
ATOM 5085 O O . ILE A 1 697 ? -6.905 -17.062 17.184 1.00 81.56 697 ILE A O 1
ATOM 5089 N N . TYR A 1 698 ? -6.105 -15.139 18.027 1.00 82.62 698 TYR A N 1
ATOM 5090 C CA . TYR A 1 698 ? -6.344 -15.480 19.425 1.00 82.62 698 TYR A CA 1
ATOM 5091 C C . TYR A 1 698 ? -7.669 -14.926 19.943 1.00 82.62 698 TYR A C 1
ATOM 5093 O O . TYR A 1 698 ? -8.112 -13.847 19.562 1.00 82.62 698 TYR A O 1
ATOM 5101 N N . GLN A 1 699 ? -8.242 -15.654 20.895 1.00 84.81 699 GLN A N 1
ATOM 5102 C CA . GLN A 1 699 ? -9.330 -15.222 21.765 1.00 84.81 699 GLN A CA 1
ATOM 5103 C C . GLN A 1 699 ? -8.869 -15.345 23.223 1.00 84.81 699 GLN A C 1
ATOM 5105 O O . GLN A 1 699 ? -8.227 -16.328 23.600 1.00 84.81 699 GLN A O 1
ATOM 5110 N N . CYS A 1 700 ? -9.222 -14.380 24.071 1.00 81.62 700 CYS A N 1
ATOM 5111 C CA . CYS A 1 700 ? -9.127 -14.574 25.514 1.00 81.62 700 CYS A CA 1
ATOM 5112 C C . CYS A 1 700 ? -10.401 -15.285 25.994 1.00 81.62 700 CYS A C 1
ATOM 5114 O O . CYS A 1 700 ? -11.510 -14.831 25.710 1.00 81.62 700 CYS A O 1
ATOM 5116 N N . VAL A 1 701 ? -10.257 -16.419 26.686 1.00 82.50 701 VAL A N 1
ATOM 5117 C CA . VAL A 1 701 ? -11.388 -17.204 27.205 1.00 82.50 701 VAL A CA 1
ATOM 5118 C C . VAL A 1 701 ? -11.119 -17.571 28.658 1.00 82.50 701 VAL A C 1
ATOM 5120 O O . VAL A 1 701 ? -10.149 -18.257 28.971 1.00 82.50 701 VAL A O 1
ATOM 5123 N N . ALA A 1 702 ? -11.994 -17.113 29.558 1.00 80.62 702 ALA A N 1
ATOM 5124 C CA . ALA A 1 702 ? -11.885 -17.323 31.006 1.00 80.62 702 ALA A CA 1
ATOM 5125 C C . ALA A 1 702 ? -10.540 -16.859 31.616 1.00 80.62 702 ALA A C 1
ATOM 5127 O O . ALA A 1 702 ? -10.123 -17.358 32.661 1.00 80.62 702 ALA A O 1
ATOM 5128 N N . GLY A 1 703 ? -9.874 -15.885 30.982 1.00 79.12 703 GLY A N 1
ATOM 5129 C CA . GLY A 1 703 ? -8.602 -15.313 31.445 1.00 79.12 703 GLY A CA 1
ATOM 5130 C C . GLY A 1 703 ? -7.364 -16.092 31.004 1.00 79.12 703 GLY A C 1
ATOM 5131 O O . GLY A 1 703 ? -6.301 -15.932 31.600 1.00 79.12 703 GLY A O 1
ATOM 5132 N N . ALA A 1 704 ? -7.495 -16.941 29.983 1.00 80.56 704 ALA A N 1
ATOM 5133 C CA . ALA A 1 704 ? -6.382 -17.594 29.308 1.00 80.56 704 ALA A CA 1
ATOM 5134 C C . ALA A 1 704 ? -6.474 -17.387 27.790 1.00 80.56 704 ALA A C 1
ATOM 5136 O O . ALA A 1 704 ? -7.562 -17.422 27.209 1.00 80.56 704 ALA A O 1
ATOM 5137 N N . CYS A 1 705 ? -5.323 -17.204 27.144 1.00 79.81 705 CYS A N 1
ATOM 5138 C CA . CYS A 1 705 ? -5.235 -17.148 25.691 1.00 79.81 705 CYS A CA 1
ATOM 5139 C C . CYS A 1 705 ? -5.552 -18.521 25.093 1.00 79.81 705 CYS A C 1
ATOM 5141 O O . CYS A 1 705 ? -4.954 -19.533 25.463 1.00 79.81 705 CYS A O 1
ATOM 5143 N N . SER A 1 706 ? -6.484 -18.544 24.149 1.00 80.12 706 SER A N 1
ATOM 5144 C CA . SER A 1 706 ? -6.868 -19.715 23.373 1.00 80.12 706 SER A CA 1
ATOM 5145 C C . SER A 1 706 ? -6.786 -19.355 21.896 1.00 80.12 706 SER A C 1
ATOM 5147 O O . SER A 1 706 ? -7.170 -18.255 21.502 1.00 80.12 706 SER A O 1
ATOM 5149 N N . LEU A 1 707 ? -6.341 -20.290 21.060 1.00 78.31 707 LEU A N 1
ATOM 5150 C CA . LEU A 1 707 ? -6.460 -20.133 19.615 1.00 78.31 707 LEU A CA 1
ATOM 5151 C C . LEU A 1 707 ? -7.957 -20.082 19.250 1.00 78.31 707 LEU A C 1
ATOM 5153 O O . LEU A 1 707 ? -8.750 -20.879 19.764 1.00 78.31 707 LEU A O 1
ATOM 5157 N N . GLN A 1 708 ? -8.355 -19.104 18.436 1.00 81.50 708 GLN A N 1
ATOM 5158 C CA . GLN A 1 708 ? -9.694 -18.992 17.844 1.00 81.50 708 GLN A CA 1
ATOM 5159 C C . GLN A 1 708 ? -9.717 -19.598 16.434 1.00 81.50 708 GLN A C 1
ATOM 5161 O O . GLN A 1 708 ? -10.714 -20.189 16.023 1.00 81.50 708 GLN A O 1
ATOM 5166 N N . GLY A 1 709 ? -8.605 -19.456 15.714 1.00 79.69 709 GLY A N 1
ATOM 5167 C CA . GLY A 1 709 ? -8.350 -20.007 14.389 1.00 79.69 709 GLY A CA 1
ATOM 5168 C C . GLY A 1 709 ? -7.030 -19.467 13.841 1.00 79.69 709 GLY A C 1
ATOM 5169 O O . GLY A 1 709 ? -6.344 -18.697 14.510 1.00 79.69 709 GLY A O 1
ATOM 5170 N N . CYS A 1 710 ? -6.681 -19.839 12.617 1.00 79.44 710 CYS A N 1
ATOM 5171 C CA . CYS A 1 710 ? -5.489 -19.328 11.943 1.00 79.44 710 CYS A CA 1
ATOM 5172 C C . CYS A 1 710 ? -5.815 -18.135 11.043 1.00 79.44 710 CYS A C 1
ATOM 5174 O O . CYS A 1 710 ? -6.958 -17.957 10.615 1.00 79.44 710 CYS A O 1
ATOM 5176 N N . GLN A 1 711 ? -4.801 -17.330 10.727 1.00 79.94 711 GLN A N 1
ATOM 5177 C CA . GLN A 1 711 ? -4.891 -16.377 9.624 1.00 79.94 711 GLN A CA 1
ATOM 5178 C C . GLN A 1 711 ? -5.047 -17.129 8.290 1.00 79.94 711 GLN A C 1
ATOM 5180 O O . GLN A 1 711 ? -4.666 -18.296 8.163 1.00 79.94 711 GLN A O 1
ATOM 5185 N N . ILE A 1 712 ? -5.649 -16.476 7.291 1.00 74.19 712 ILE A N 1
ATOM 5186 C CA . ILE A 1 712 ? -5.943 -17.105 5.995 1.00 74.19 712 ILE A CA 1
ATOM 5187 C C . ILE A 1 712 ? -4.635 -17.595 5.359 1.00 74.19 712 ILE A C 1
ATOM 5189 O O . ILE A 1 712 ? -3.684 -16.834 5.221 1.00 74.19 712 ILE A O 1
ATOM 5193 N N . GLY A 1 713 ? -4.601 -18.874 4.976 1.00 68.50 713 GLY A N 1
ATOM 5194 C CA . GLY A 1 713 ? -3.409 -19.522 4.423 1.00 68.50 713 GLY A CA 1
ATOM 5195 C C . GLY A 1 713 ? -2.538 -20.264 5.443 1.00 68.50 713 GLY A C 1
ATOM 5196 O O . GLY A 1 713 ? -1.558 -20.877 5.031 1.00 68.50 713 GLY A O 1
ATOM 5197 N N . PHE A 1 714 ? -2.893 -20.267 6.732 1.00 76.94 714 PHE A N 1
ATOM 5198 C CA . PHE A 1 714 ? -2.184 -21.001 7.786 1.00 76.94 714 PHE A CA 1
ATOM 5199 C C . PHE A 1 714 ? -3.072 -22.036 8.481 1.00 76.94 714 PHE A C 1
ATOM 5201 O O . PHE A 1 714 ? -4.297 -21.913 8.497 1.00 76.94 714 PHE A O 1
ATOM 5208 N N . HIS A 1 715 ? -2.441 -23.057 9.063 1.00 79.44 715 HIS A N 1
ATOM 5209 C CA . HIS A 1 715 ? -3.100 -24.135 9.796 1.00 79.44 715 HIS A CA 1
ATOM 5210 C C . HIS A 1 715 ? -2.298 -24.510 11.053 1.00 79.44 715 HIS A C 1
ATOM 5212 O O . HIS A 1 715 ? -1.066 -24.522 11.037 1.00 79.44 715 HIS A O 1
ATOM 5218 N N . ASP A 1 716 ? -3.021 -24.829 12.123 1.00 77.50 716 ASP A N 1
ATOM 5219 C CA . ASP A 1 716 ? -2.525 -25.464 13.345 1.00 77.50 716 ASP A CA 1
ATOM 5220 C C . ASP A 1 716 ? -2.641 -26.985 13.149 1.00 77.50 716 ASP A C 1
ATOM 5222 O O . ASP A 1 716 ? -3.740 -27.501 12.910 1.00 77.50 716 ASP A O 1
ATOM 5226 N N . CYS A 1 717 ? -1.505 -27.691 13.191 1.00 74.06 717 CYS A N 1
ATOM 5227 C CA . CYS A 1 717 ? -1.457 -29.146 13.000 1.00 74.06 717 CYS A CA 1
ATOM 5228 C C . CYS A 1 717 ? -1.080 -29.940 14.265 1.00 74.06 717 CYS A C 1
ATOM 5230 O O . CYS A 1 717 ? -1.180 -31.170 14.233 1.00 74.06 717 CYS A O 1
ATOM 5232 N N . ASP A 1 718 ? -0.649 -29.297 15.360 1.00 73.12 718 ASP A N 1
ATOM 5233 C CA . ASP A 1 718 ? -0.294 -29.984 16.619 1.00 73.12 718 ASP A CA 1
ATOM 5234 C C . ASP A 1 718 ? -1.280 -29.727 17.777 1.00 73.12 718 ASP A C 1
ATOM 5236 O O . ASP A 1 718 ? -1.279 -30.458 18.775 1.00 73.12 718 ASP A O 1
ATOM 5240 N N . LEU A 1 719 ? -2.200 -28.779 17.580 1.00 68.62 719 LEU A N 1
ATOM 5241 C CA . LEU A 1 719 ? -3.245 -28.320 18.489 1.00 68.62 719 LEU A CA 1
ATOM 5242 C C . LEU A 1 719 ? -2.704 -27.719 19.796 1.00 68.62 719 LEU A C 1
ATOM 5244 O O . LEU A 1 719 ? -3.344 -27.844 20.848 1.00 68.62 719 LEU A O 1
ATOM 5248 N N . ALA A 1 720 ? -1.532 -27.071 19.750 1.00 70.25 720 ALA A N 1
ATOM 5249 C CA . ALA A 1 720 ? -0.903 -26.403 20.886 1.00 70.25 720 ALA A CA 1
ATOM 5250 C C . ALA A 1 720 ? -0.992 -24.858 20.776 1.00 70.25 720 ALA A C 1
ATOM 5252 O O . ALA A 1 720 ? -0.148 -24.218 20.148 1.00 70.25 720 ALA A O 1
ATOM 5253 N N . PRO A 1 721 ? -1.928 -24.192 21.492 1.00 64.06 721 PRO A N 1
ATOM 5254 C CA . PRO A 1 721 ? -2.174 -22.748 21.351 1.00 64.06 721 PRO A CA 1
ATOM 5255 C C . PRO A 1 721 ? -1.000 -21.815 21.698 1.00 64.06 721 PRO A C 1
ATOM 5257 O O . PRO A 1 721 ? -1.132 -20.603 21.566 1.00 64.06 721 PRO A O 1
ATOM 5260 N N . ALA A 1 722 ? 0.119 -22.340 22.199 1.00 67.88 722 ALA A N 1
ATOM 5261 C CA . ALA A 1 722 ? 1.288 -21.559 22.593 1.00 67.88 722 ALA A CA 1
ATOM 5262 C C . ALA A 1 722 ? 2.270 -21.283 21.438 1.00 67.88 722 ALA A C 1
ATOM 5264 O O . ALA A 1 722 ? 3.143 -20.432 21.604 1.00 67.88 722 ALA A O 1
ATOM 5265 N N . ASN A 1 723 ? 2.153 -21.991 20.306 1.00 72.69 723 ASN A N 1
ATOM 5266 C CA . ASN A 1 723 ? 3.039 -21.835 19.144 1.00 72.69 723 ASN A CA 1
ATOM 5267 C C . ASN A 1 723 ? 2.386 -21.149 17.931 1.00 72.69 723 ASN A C 1
ATOM 5269 O O . ASN A 1 723 ? 3.121 -20.597 17.113 1.00 72.69 723 ASN A O 1
ATOM 5273 N N . GLY A 1 724 ? 1.054 -21.045 17.886 1.00 77.19 724 GLY A N 1
ATOM 5274 C CA . GLY A 1 724 ? 0.324 -20.241 16.904 1.00 77.19 724 GLY A CA 1
ATOM 5275 C C . GLY A 1 724 ? -0.360 -21.107 15.852 1.00 77.19 724 GLY A C 1
ATOM 5276 O O . GLY A 1 724 ? -1.227 -21.903 16.198 1.00 77.19 724 GLY A O 1
ATOM 5277 N N . CYS A 1 725 ? -0.010 -20.887 14.583 1.00 80.44 725 CYS A N 1
ATOM 5278 C CA . CYS A 1 725 ? -0.323 -21.789 13.476 1.00 80.44 725 CYS A CA 1
ATOM 5279 C C . CYS A 1 725 ? 0.954 -22.028 12.655 1.00 80.44 725 CYS A C 1
ATOM 5281 O O . CYS A 1 725 ? 1.514 -21.102 12.057 1.00 80.44 725 CYS A O 1
ATOM 5283 N N . GLU A 1 726 ? 1.445 -23.267 12.674 1.00 75.81 726 GLU A N 1
ATOM 5284 C CA . GLU A 1 726 ? 2.834 -23.618 12.346 1.00 75.81 726 GLU A CA 1
ATOM 5285 C C . GLU A 1 726 ? 3.077 -23.817 10.849 1.00 75.81 726 GLU A C 1
ATOM 5287 O O . GLU A 1 726 ? 4.220 -23.726 10.402 1.00 75.81 726 GLU A O 1
ATOM 5292 N N . THR A 1 727 ? 2.030 -24.134 10.082 1.00 69.19 727 THR A N 1
ATOM 5293 C CA . THR A 1 727 ? 2.149 -24.573 8.686 1.00 69.19 727 THR A CA 1
ATOM 5294 C C . THR A 1 727 ? 1.337 -23.670 7.755 1.00 69.19 727 THR A C 1
ATOM 5296 O O . THR A 1 727 ? 0.239 -23.228 8.100 1.00 69.19 727 THR A O 1
ATOM 5299 N N . THR A 1 728 ? 1.859 -23.391 6.562 1.00 69.50 728 THR A N 1
ATOM 5300 C CA . THR A 1 728 ? 1.154 -22.672 5.493 1.00 69.50 728 THR A CA 1
ATOM 5301 C C . THR A 1 728 ? 0.402 -23.645 4.585 1.00 69.50 728 THR A C 1
ATOM 5303 O O . THR A 1 728 ? 0.674 -24.844 4.550 1.00 69.50 728 THR A O 1
ATOM 5306 N N . SER A 1 729 ? -0.507 -23.129 3.758 1.00 67.00 729 SER A N 1
ATOM 5307 C CA . SER A 1 729 ? -1.070 -23.882 2.631 1.00 67.00 729 SER A CA 1
ATOM 5308 C C . SER A 1 729 ? -0.004 -24.361 1.632 1.00 67.00 729 SER A C 1
ATOM 5310 O O . SER A 1 729 ? -0.254 -25.329 0.927 1.00 67.00 729 SER A O 1
ATOM 5312 N N . ASP A 1 730 ? 1.170 -23.721 1.573 1.00 65.19 730 ASP A N 1
ATOM 5313 C CA . ASP A 1 730 ? 2.307 -24.142 0.737 1.00 65.19 730 ASP A CA 1
ATOM 5314 C C . ASP A 1 730 ? 3.097 -25.308 1.360 1.00 65.19 730 ASP A C 1
ATOM 5316 O O . ASP A 1 730 ? 3.435 -26.276 0.682 1.00 65.19 730 ASP A O 1
ATOM 5320 N N . THR A 1 731 ? 3.314 -25.323 2.678 1.00 64.81 731 THR A N 1
ATOM 5321 C CA . THR A 1 731 ? 3.884 -26.519 3.318 1.00 64.81 731 THR A CA 1
ATOM 5322 C C . THR A 1 731 ? 2.912 -27.700 3.262 1.00 64.81 731 THR A C 1
ATOM 5324 O O . THR A 1 731 ? 3.364 -28.826 3.066 1.00 64.81 731 THR A O 1
ATOM 5327 N N . LEU A 1 732 ? 1.590 -27.474 3.288 1.00 69.38 732 LEU A N 1
ATOM 5328 C CA . LEU A 1 732 ? 0.604 -28.524 2.982 1.00 69.38 732 LEU A CA 1
ATOM 5329 C C . LEU A 1 732 ? 0.684 -29.049 1.532 1.00 69.38 732 LEU A C 1
ATOM 5331 O O . LEU A 1 732 ? 0.186 -30.145 1.277 1.00 69.38 732 LEU A O 1
ATOM 5335 N N . THR A 1 733 ? 1.284 -28.333 0.569 1.00 70.94 733 THR A N 1
ATOM 5336 C CA . THR A 1 733 ? 1.446 -28.857 -0.802 1.00 70.94 733 THR A CA 1
ATOM 5337 C C . THR A 1 733 ? 2.707 -29.694 -1.014 1.00 70.94 733 THR A C 1
ATOM 5339 O O . THR A 1 733 ? 2.784 -30.370 -2.045 1.00 70.94 733 THR A O 1
ATOM 5342 N N . HIS A 1 734 ? 3.633 -29.718 -0.043 1.00 74.62 734 HIS A N 1
ATOM 5343 C CA . HIS A 1 734 ? 4.950 -30.361 -0.169 1.00 74.62 734 HIS A CA 1
ATOM 5344 C C . HIS A 1 734 ? 5.404 -31.219 1.038 1.00 74.62 734 HIS A C 1
ATOM 5346 O O . HIS A 1 734 ? 6.311 -32.039 0.886 1.00 74.62 734 HIS A O 1
ATOM 5352 N N . ASP A 1 735 ? 4.778 -31.119 2.218 1.00 77.31 735 ASP A N 1
ATOM 5353 C CA . ASP A 1 735 ? 5.063 -31.995 3.366 1.00 77.31 735 ASP A CA 1
ATOM 5354 C C . ASP A 1 735 ? 4.341 -33.348 3.249 1.00 77.31 735 ASP A C 1
ATOM 5356 O O . ASP A 1 735 ? 3.118 -33.447 3.356 1.00 77.31 735 ASP A O 1
ATOM 5360 N N . ALA A 1 736 ? 5.118 -34.426 3.122 1.00 74.38 736 ALA A N 1
ATOM 5361 C CA . ALA A 1 736 ? 4.620 -35.800 3.094 1.00 74.38 736 ALA A CA 1
ATOM 5362 C C . ALA A 1 736 ? 3.938 -36.266 4.404 1.00 74.38 736 ALA A C 1
ATOM 5364 O O . ALA A 1 736 ? 3.388 -37.363 4.427 1.00 74.38 736 ALA A O 1
ATOM 5365 N N . ASN A 1 737 ? 3.953 -35.480 5.487 1.00 78.88 737 ASN A N 1
ATOM 5366 C CA . ASN A 1 737 ? 3.267 -35.790 6.750 1.00 78.88 737 ASN A CA 1
ATOM 5367 C C . ASN A 1 737 ? 1.923 -35.054 6.925 1.00 78.88 737 ASN A C 1
ATOM 5369 O O . ASN A 1 737 ? 1.131 -35.434 7.789 1.00 78.88 737 ASN A O 1
ATOM 5373 N N . ASN A 1 738 ? 1.670 -34.011 6.128 1.00 75.88 738 ASN A N 1
ATOM 5374 C CA . ASN A 1 738 ? 0.498 -33.132 6.221 1.00 75.88 738 ASN A CA 1
ATOM 5375 C C . ASN A 1 738 ? -0.033 -32.773 4.820 1.00 75.88 738 ASN A C 1
ATOM 5377 O O . ASN A 1 738 ? -0.366 -31.625 4.535 1.00 75.88 738 ASN A O 1
ATOM 5381 N N . CYS A 1 739 ? -0.062 -33.741 3.908 1.00 78.81 739 CYS A N 1
ATOM 5382 C CA . CYS A 1 739 ? -0.272 -33.466 2.494 1.00 78.81 739 CYS A CA 1
ATOM 5383 C C . CYS A 1 739 ? -1.733 -33.121 2.173 1.00 78.81 739 CYS A C 1
ATOM 5385 O O . CYS A 1 739 ? -2.648 -33.914 2.398 1.00 78.81 739 CYS A O 1
ATOM 5387 N N . GLY A 1 740 ? -1.962 -31.914 1.659 1.00 74.06 740 GLY A N 1
ATOM 5388 C CA . GLY A 1 740 ? -3.283 -31.351 1.375 1.00 74.06 740 GLY A CA 1
ATOM 5389 C C . GLY A 1 740 ? -4.056 -30.897 2.621 1.00 74.06 740 GLY A C 1
ATOM 5390 O O . GLY A 1 740 ? -4.826 -29.942 2.542 1.00 74.06 740 GLY A O 1
ATOM 5391 N N . THR A 1 741 ? -3.851 -31.532 3.780 1.00 78.62 741 THR A N 1
ATOM 5392 C CA . THR A 1 741 ? -4.331 -31.062 5.090 1.00 78.62 741 THR A CA 1
ATOM 5393 C C . THR A 1 741 ? -3.575 -31.730 6.249 1.00 78.62 741 THR A C 1
ATOM 5395 O O . THR A 1 741 ? -2.960 -32.787 6.075 1.00 78.62 741 THR A O 1
ATOM 5398 N N . CYS A 1 742 ? -3.635 -31.129 7.444 1.00 78.81 742 CYS A N 1
ATOM 5399 C CA . CYS A 1 742 ? -2.961 -31.623 8.648 1.00 78.81 742 CYS A CA 1
ATOM 5400 C C . CYS A 1 742 ? -3.251 -33.113 8.911 1.00 78.81 742 CYS A C 1
ATOM 5402 O O . CYS A 1 742 ? -4.403 -33.552 8.920 1.00 78.81 742 CYS A O 1
ATOM 5404 N N . GLY A 1 743 ? -2.199 -33.889 9.175 1.00 71.19 743 GLY A N 1
ATOM 5405 C CA . GLY A 1 743 ? -2.287 -35.304 9.535 1.00 71.19 743 GLY A CA 1
ATOM 5406 C C . GLY A 1 743 ? -2.528 -36.287 8.382 1.00 71.19 743 GLY A C 1
ATOM 5407 O O . GLY A 1 743 ? -2.591 -37.492 8.644 1.00 71.19 743 GLY A O 1
ATOM 5408 N N . ILE A 1 744 ? -2.632 -35.839 7.122 1.00 75.19 744 ILE A N 1
ATOM 5409 C CA . ILE A 1 744 ? -2.531 -36.751 5.971 1.00 75.19 744 ILE A CA 1
ATOM 5410 C C . ILE A 1 744 ? -1.054 -37.075 5.727 1.00 75.19 744 ILE A C 1
ATOM 5412 O O . ILE A 1 744 ? -0.335 -36.374 5.017 1.00 75.19 744 ILE A O 1
ATOM 5416 N N . VAL A 1 745 ? -0.614 -38.182 6.324 1.00 78.81 745 VAL A N 1
ATOM 5417 C CA . VAL A 1 745 ? 0.698 -38.774 6.056 1.00 78.81 745 VAL A CA 1
ATOM 5418 C C . VAL A 1 745 ? 0.624 -39.594 4.771 1.00 78.81 745 VAL A C 1
ATOM 5420 O O . VAL A 1 745 ? -0.097 -40.592 4.701 1.00 78.81 745 VAL A O 1
ATOM 5423 N N . CYS A 1 746 ? 1.404 -39.204 3.769 1.00 75.38 746 CYS A N 1
ATOM 5424 C CA . CYS A 1 746 ? 1.616 -39.986 2.564 1.00 75.38 746 CYS A CA 1
ATOM 5425 C C . CYS A 1 746 ? 2.371 -41.269 2.917 1.00 75.38 746 CYS A C 1
ATOM 5427 O O . CYS A 1 746 ? 3.496 -41.236 3.417 1.00 75.38 746 CYS A O 1
ATOM 5429 N N . MET A 1 747 ? 1.748 -42.415 2.655 1.00 71.38 747 MET A N 1
ATOM 5430 C CA . MET A 1 747 ? 2.363 -43.725 2.836 1.00 71.38 747 MET A CA 1
ATOM 5431 C C . MET A 1 747 ? 2.740 -44.284 1.470 1.00 71.38 747 MET A C 1
ATOM 5433 O O . MET A 1 747 ? 1.872 -44.465 0.625 1.00 71.38 747 MET A O 1
ATOM 5437 N N . ALA A 1 748 ? 4.022 -44.584 1.279 1.00 70.00 748 ALA A N 1
ATOM 5438 C CA . ALA A 1 748 ? 4.535 -45.254 0.095 1.00 70.00 748 ALA A CA 1
ATOM 5439 C C . ALA A 1 748 ? 5.183 -46.577 0.526 1.00 70.00 748 ALA A C 1
ATOM 5441 O O . ALA A 1 748 ? 6.093 -46.589 1.359 1.00 70.00 748 ALA A O 1
ATOM 5442 N N . SER A 1 749 ? 4.687 -47.702 0.007 1.00 75.69 749 SER A N 1
ATOM 5443 C CA . SER A 1 749 ? 5.288 -49.017 0.243 1.00 75.69 749 SER A CA 1
ATOM 5444 C C . SER A 1 749 ? 6.405 -49.251 -0.774 1.00 75.69 749 SER A C 1
ATOM 5446 O O . SER A 1 749 ? 6.181 -49.119 -1.977 1.00 75.69 749 SER A O 1
ATOM 5448 N N . GLY A 1 750 ? 7.614 -49.570 -0.303 1.00 74.12 750 GLY A N 1
ATOM 5449 C CA . GLY A 1 750 ? 8.769 -49.819 -1.176 1.00 74.12 750 GLY A CA 1
ATOM 5450 C C . GLY A 1 750 ? 9.217 -48.609 -2.006 1.00 74.12 750 GLY A C 1
ATOM 5451 O O . GLY A 1 750 ? 9.761 -48.786 -3.095 1.00 74.12 750 GLY A O 1
ATOM 5452 N N . ALA A 1 751 ? 8.944 -47.391 -1.536 1.00 80.44 751 ALA A N 1
ATOM 5453 C CA . ALA A 1 751 ? 9.304 -46.141 -2.195 1.00 80.44 751 ALA A CA 1
ATOM 5454 C C . ALA A 1 751 ? 9.393 -44.990 -1.183 1.00 80.44 751 ALA A C 1
ATOM 5456 O O . ALA A 1 751 ? 8.881 -45.074 -0.065 1.00 80.44 751 ALA A O 1
ATOM 5457 N N . THR A 1 752 ? 10.000 -43.876 -1.591 1.00 81.19 752 THR A N 1
ATOM 5458 C CA . THR A 1 752 ? 9.899 -42.618 -0.840 1.00 81.19 752 THR A CA 1
ATOM 5459 C C . THR A 1 752 ? 8.514 -41.997 -1.030 1.00 81.19 752 THR A C 1
ATOM 5461 O O . THR A 1 752 ? 7.993 -41.951 -2.142 1.00 81.19 752 THR A O 1
ATOM 5464 N N . ALA A 1 753 ? 7.901 -41.522 0.054 1.00 76.25 753 ALA A N 1
ATOM 5465 C CA . ALA A 1 753 ? 6.627 -40.811 -0.006 1.00 76.25 753 ALA A CA 1
ATOM 5466 C C . ALA A 1 753 ? 6.855 -39.330 -0.333 1.00 76.25 753 ALA A C 1
ATOM 5468 O O . ALA A 1 753 ? 7.713 -38.691 0.280 1.00 76.25 753 ALA A O 1
ATOM 5469 N N . ALA A 1 754 ? 6.075 -38.786 -1.266 1.00 80.38 754 ALA A N 1
ATOM 5470 C CA . ALA A 1 754 ? 6.123 -37.384 -1.660 1.00 80.38 754 ALA A CA 1
ATOM 5471 C C . ALA A 1 754 ? 4.743 -36.725 -1.525 1.00 80.38 754 ALA A C 1
ATOM 5473 O O . ALA A 1 754 ? 3.706 -37.380 -1.641 1.00 80.38 754 ALA A O 1
ATOM 5474 N N . CYS A 1 755 ? 4.740 -35.411 -1.319 1.00 79.31 755 CYS A N 1
ATOM 5475 C CA . CYS A 1 755 ? 3.570 -34.564 -1.506 1.00 79.31 755 CYS A CA 1
ATOM 5476 C C . CYS A 1 755 ? 3.884 -33.571 -2.627 1.00 79.31 755 CYS A C 1
ATOM 5478 O O . CYS A 1 755 ? 4.965 -32.980 -2.634 1.00 79.31 755 CYS A O 1
ATOM 5480 N N . VAL A 1 756 ? 2.974 -33.428 -3.589 1.00 82.69 756 VAL A N 1
ATOM 5481 C CA . VAL A 1 756 ? 3.114 -32.490 -4.709 1.00 82.69 756 VAL A CA 1
ATOM 5482 C C . VAL A 1 756 ? 1.757 -31.850 -4.966 1.00 82.69 756 VAL A C 1
ATOM 5484 O O . VAL A 1 756 ? 0.767 -32.554 -5.168 1.00 82.69 756 VAL A O 1
ATOM 5487 N N . ALA A 1 757 ? 1.698 -30.515 -4.945 1.00 78.25 757 ALA A N 1
ATOM 5488 C CA . ALA A 1 757 ? 0.458 -29.746 -5.106 1.00 78.25 757 ALA A CA 1
ATOM 5489 C C . ALA A 1 757 ? -0.683 -30.175 -4.148 1.00 78.25 757 ALA A C 1
ATOM 5491 O O . ALA A 1 757 ? -1.862 -30.034 -4.471 1.00 78.25 757 ALA A O 1
ATOM 5492 N N . GLY A 1 758 ? -0.341 -30.702 -2.966 1.00 74.88 758 GLY A N 1
ATOM 5493 C CA . GLY A 1 758 ? -1.309 -31.138 -1.948 1.00 74.88 758 GLY A CA 1
ATOM 5494 C C . GLY A 1 758 ? -1.913 -32.522 -2.193 1.00 74.88 758 GLY A C 1
ATOM 5495 O O . GLY A 1 758 ? -2.889 -32.887 -1.541 1.00 74.88 758 GLY A O 1
ATOM 5496 N N . LEU A 1 759 ? -1.344 -33.298 -3.119 1.00 79.62 759 LEU A N 1
ATOM 5497 C CA . LEU A 1 759 ? -1.684 -34.698 -3.347 1.00 79.62 759 LEU A CA 1
ATOM 5498 C C . LEU A 1 759 ? -0.490 -35.590 -3.002 1.00 79.62 759 LEU A C 1
ATOM 5500 O O . LEU A 1 759 ? 0.646 -35.303 -3.386 1.00 79.62 759 LEU A O 1
ATOM 5504 N N . CYS A 1 760 ? -0.756 -36.693 -2.301 1.00 78.56 760 CYS A N 1
ATOM 5505 C CA . CYS A 1 760 ? 0.254 -37.718 -2.073 1.00 78.56 760 CYS A CA 1
ATOM 5506 C C . CYS A 1 760 ? 0.626 -38.379 -3.399 1.00 78.56 760 CYS A C 1
ATOM 5508 O O . CYS A 1 760 ? -0.246 -38.812 -4.154 1.00 78.56 760 CYS A O 1
ATOM 5510 N N . GLN A 1 761 ? 1.925 -38.460 -3.659 1.00 76.94 761 GLN A N 1
ATOM 5511 C CA . GLN A 1 761 ? 2.498 -39.090 -4.839 1.00 76.94 761 GLN A CA 1
ATOM 5512 C C . GLN A 1 761 ? 3.618 -40.041 -4.425 1.00 76.94 761 GLN A C 1
ATOM 5514 O O . GLN A 1 761 ? 4.239 -39.897 -3.365 1.00 76.94 761 GLN A O 1
ATOM 5519 N N . LEU A 1 762 ? 3.895 -41.011 -5.290 1.00 73.25 762 LEU A N 1
ATOM 5520 C CA . LEU A 1 762 ? 5.082 -41.834 -5.163 1.00 73.25 762 LEU A CA 1
ATOM 5521 C C . LEU A 1 762 ? 6.315 -41.022 -5.580 1.00 73.25 762 LEU A C 1
ATOM 5523 O O . LEU A 1 762 ? 6.325 -40.379 -6.628 1.00 73.25 762 LEU A O 1
ATOM 5527 N N . GLY A 1 763 ? 7.344 -41.035 -4.736 1.00 74.50 763 GLY A N 1
ATOM 5528 C CA . GLY A 1 763 ? 8.671 -40.533 -5.067 1.00 74.50 763 GLY A CA 1
ATOM 5529 C C . GLY A 1 763 ? 9.473 -41.585 -5.836 1.00 74.50 763 GLY A C 1
ATOM 5530 O O . GLY A 1 763 ? 8.968 -42.274 -6.717 1.00 74.50 763 GLY A O 1
ATOM 5531 N N . THR A 1 764 ? 10.748 -41.750 -5.492 1.00 79.81 764 THR A N 1
ATOM 5532 C CA . THR A 1 764 ? 11.566 -42.831 -6.060 1.00 79.81 764 THR A CA 1
ATOM 5533 C C . THR A 1 764 ? 11.234 -44.171 -5.406 1.00 79.81 764 THR A C 1
ATOM 5535 O O . THR A 1 764 ? 11.270 -44.258 -4.173 1.00 79.81 764 THR A O 1
ATOM 5538 N N . CYS A 1 765 ? 11.021 -45.220 -6.207 1.00 80.75 765 CYS A N 1
ATOM 5539 C CA . CYS A 1 765 ? 11.035 -46.605 -5.727 1.00 80.75 765 CYS A CA 1
ATOM 5540 C C . CYS A 1 765 ? 12.334 -46.935 -4.976 1.00 80.75 765 CYS A C 1
ATOM 5542 O O . CYS A 1 765 ? 13.410 -46.423 -5.306 1.00 80.75 765 CYS A O 1
ATOM 5544 N N . ASP A 1 766 ? 12.242 -47.834 -3.999 1.00 82.62 766 ASP A N 1
ATOM 5545 C CA . ASP A 1 766 ? 13.405 -48.454 -3.376 1.00 82.62 766 ASP A CA 1
ATOM 5546 C C . ASP A 1 766 ? 14.159 -49.327 -4.392 1.00 82.62 766 ASP A C 1
ATOM 5548 O O . ASP A 1 766 ? 13.589 -49.916 -5.312 1.00 82.62 766 ASP A O 1
ATOM 5552 N N . SER A 1 767 ? 15.477 -49.426 -4.214 1.00 81.88 767 SER A N 1
ATOM 5553 C CA . SER A 1 767 ? 16.370 -50.120 -5.149 1.00 81.88 767 SER A CA 1
ATOM 5554 C C . SER A 1 767 ? 15.988 -51.596 -5.333 1.00 81.88 767 SER A C 1
ATOM 5556 O O . SER A 1 767 ? 16.192 -52.413 -4.433 1.00 81.88 767 SER A O 1
ATOM 5558 N N . GLY A 1 768 ? 15.480 -51.930 -6.523 1.00 78.69 768 GLY A N 1
ATOM 5559 C CA . GLY A 1 768 ? 15.018 -53.270 -6.897 1.00 78.69 768 GLY A CA 1
ATOM 5560 C C . GLY A 1 768 ? 13.503 -53.389 -7.100 1.00 78.69 768 GLY A C 1
ATOM 5561 O O . GLY A 1 768 ? 13.060 -54.419 -7.606 1.00 78.69 768 GLY A O 1
ATOM 5562 N N . LEU A 1 769 ? 12.727 -52.355 -6.769 1.00 84.00 769 LEU A N 1
ATOM 5563 C CA . LEU A 1 769 ? 11.279 -52.302 -6.969 1.00 84.00 769 LEU A CA 1
ATOM 5564 C C . LEU A 1 769 ? 10.890 -51.347 -8.108 1.00 84.00 769 LEU A C 1
ATOM 5566 O O . LEU A 1 769 ? 11.632 -50.419 -8.432 1.00 84.00 769 LEU A O 1
ATOM 5570 N N . SER A 1 770 ? 9.719 -51.577 -8.702 1.00 82.81 770 SER A N 1
ATOM 5571 C CA . SER A 1 770 ? 9.094 -50.708 -9.704 1.00 82.81 770 SER A CA 1
ATOM 5572 C C . SER A 1 770 ? 7.591 -50.622 -9.476 1.00 82.81 770 SER A C 1
ATOM 5574 O O . SER A 1 770 ? 6.947 -51.596 -9.085 1.00 82.81 770 SER A O 1
ATOM 5576 N N . ASP A 1 771 ? 7.039 -49.455 -9.769 1.00 81.56 771 ASP A N 1
ATOM 5577 C CA . ASP A 1 771 ? 5.610 -49.250 -9.957 1.00 81.56 771 ASP A CA 1
ATOM 5578 C C . ASP A 1 771 ? 5.243 -49.656 -11.400 1.00 81.56 771 ASP A C 1
ATOM 5580 O O . ASP A 1 771 ? 5.834 -49.151 -12.360 1.00 81.56 771 ASP A O 1
ATOM 5584 N N . CYS A 1 772 ? 4.336 -50.629 -11.546 1.00 80.94 772 CYS A N 1
ATOM 5585 C CA . CYS A 1 772 ? 3.875 -51.130 -12.845 1.00 80.94 772 CYS A CA 1
ATOM 5586 C C . CYS A 1 772 ? 2.372 -50.920 -13.104 1.00 80.94 772 CYS A C 1
ATOM 5588 O O . CYS A 1 772 ? 1.972 -50.991 -14.266 1.00 80.94 772 CYS A O 1
ATOM 5590 N N . ASP A 1 773 ? 1.537 -50.658 -12.095 1.00 77.88 773 ASP A N 1
ATOM 5591 C CA . ASP A 1 773 ? 0.112 -50.330 -12.274 1.00 77.88 773 ASP A CA 1
ATOM 5592 C C . ASP A 1 773 ? -0.166 -48.813 -12.241 1.00 77.88 773 ASP A C 1
ATOM 5594 O O . ASP A 1 773 ? -1.226 -48.386 -12.704 1.00 77.88 773 ASP A O 1
ATOM 5598 N N . GLN A 1 774 ? 0.820 -48.005 -11.833 1.00 72.81 774 GLN A N 1
ATOM 5599 C CA . GLN A 1 774 ? 0.782 -46.545 -11.685 1.00 72.81 774 GLN A CA 1
ATOM 5600 C C . GLN A 1 774 ? -0.208 -46.063 -10.613 1.00 72.81 774 GLN A C 1
ATOM 5602 O O . GLN A 1 774 ? -0.723 -44.941 -10.694 1.00 72.81 774 GLN A O 1
ATOM 5607 N N . ASP A 1 775 ? -0.477 -46.889 -9.595 1.00 72.88 775 ASP A N 1
ATOM 5608 C CA . ASP A 1 775 ? -1.284 -46.497 -8.440 1.00 72.88 775 ASP A CA 1
ATOM 5609 C C . ASP A 1 775 ? -0.386 -46.002 -7.288 1.00 72.88 775 ASP A C 1
ATOM 5611 O O . ASP A 1 775 ? 0.268 -46.745 -6.561 1.00 72.88 775 ASP A O 1
ATOM 5615 N N . ALA A 1 776 ? -0.379 -44.687 -7.065 1.00 66.25 776 ALA A N 1
ATOM 5616 C CA . ALA A 1 776 ? 0.407 -44.082 -5.990 1.00 66.25 776 ALA A CA 1
ATOM 5617 C C . ALA A 1 776 ? -0.070 -44.460 -4.563 1.00 66.25 776 ALA A C 1
ATOM 5619 O O . ALA A 1 776 ? 0.524 -43.992 -3.590 1.00 66.25 776 ALA A O 1
ATOM 5620 N N . SER A 1 777 ? -1.140 -45.258 -4.408 1.00 67.31 777 SER A N 1
ATOM 5621 C CA . SER A 1 777 ? -1.723 -45.634 -3.111 1.00 67.31 777 SER A CA 1
ATOM 5622 C C . SER A 1 777 ? -1.310 -47.013 -2.569 1.00 67.31 777 SER A C 1
ATOM 5624 O O . SER A 1 777 ? -1.441 -47.228 -1.360 1.00 67.31 777 SER A O 1
ATOM 5626 N N . ASN A 1 778 ? -0.787 -47.927 -3.400 1.00 72.56 778 ASN A N 1
ATOM 5627 C CA . ASN A 1 778 ? -0.184 -49.202 -2.964 1.00 72.56 778 ASN A CA 1
ATOM 5628 C C . ASN A 1 778 ? 1.356 -49.141 -2.982 1.00 72.56 778 ASN A C 1
ATOM 5630 O O . ASN A 1 778 ? 1.979 -49.490 -1.976 1.00 72.56 778 ASN A O 1
ATOM 5634 N N . GLY A 1 779 ? 1.967 -48.598 -4.040 1.00 78.31 779 GLY A N 1
ATOM 5635 C CA . GLY A 1 779 ? 3.401 -48.293 -4.119 1.00 78.31 779 GLY A CA 1
ATOM 5636 C C . GLY A 1 779 ? 4.169 -49.123 -5.152 1.00 78.31 779 GLY A C 1
ATOM 5637 O O . GLY A 1 779 ? 3.586 -49.697 -6.063 1.00 78.31 779 GLY A O 1
ATOM 5638 N N . CYS A 1 780 ? 5.499 -49.201 -5.030 1.00 83.31 780 CYS A N 1
ATOM 5639 C CA . CYS A 1 780 ? 6.319 -49.934 -6.003 1.00 83.31 780 CYS A CA 1
ATOM 5640 C C . CYS A 1 780 ? 6.248 -51.446 -5.730 1.00 83.31 780 CYS A C 1
ATOM 5642 O O . CYS A 1 780 ? 7.150 -52.025 -5.124 1.00 83.31 780 CYS A O 1
ATOM 5644 N N . GLU A 1 781 ? 5.146 -52.087 -6.125 1.00 80.69 781 GLU A N 1
ATOM 5645 C CA . GLU A 1 781 ? 4.855 -53.481 -5.766 1.00 80.69 781 GLU A CA 1
ATOM 5646 C C . GLU A 1 781 ? 5.609 -54.532 -6.607 1.00 80.69 781 GLU A C 1
ATOM 5648 O O . GLU A 1 781 ? 5.654 -55.702 -6.214 1.00 80.69 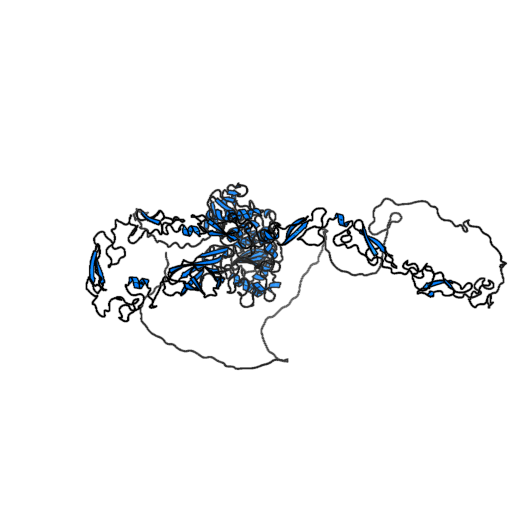781 GLU A O 1
ATOM 5653 N N . PHE A 1 782 ? 6.222 -54.163 -7.741 1.00 82.50 782 PHE A N 1
ATOM 5654 C CA . PHE A 1 782 ? 6.848 -55.125 -8.655 1.00 82.50 782 PHE A CA 1
ATOM 5655 C C . PHE A 1 782 ? 8.359 -55.300 -8.420 1.00 82.50 782 PHE A C 1
ATOM 5657 O O . PHE A 1 782 ? 9.134 -54.349 -8.503 1.00 82.50 782 PHE A O 1
ATOM 5664 N N . ASP A 1 783 ? 8.805 -56.539 -8.193 1.00 82.56 783 ASP A N 1
ATOM 5665 C CA . ASP A 1 783 ? 10.228 -56.895 -8.087 1.00 82.56 783 ASP A CA 1
ATOM 5666 C C . ASP A 1 783 ? 10.885 -56.895 -9.477 1.00 82.56 783 ASP A C 1
ATOM 5668 O O . ASP A 1 783 ? 10.617 -57.757 -10.314 1.00 82.56 783 ASP A O 1
ATOM 5672 N N . THR A 1 784 ? 11.791 -55.946 -9.721 1.00 80.38 784 THR A N 1
ATOM 5673 C CA . THR A 1 784 ? 12.486 -55.785 -11.014 1.00 80.38 784 THR A CA 1
ATOM 5674 C C . THR A 1 784 ? 13.306 -57.007 -11.440 1.00 80.38 784 THR A C 1
ATOM 5676 O O . THR A 1 784 ? 13.599 -57.158 -12.626 1.00 80.38 784 THR A O 1
ATOM 5679 N N . SER A 1 785 ? 13.649 -57.923 -10.526 1.00 79.81 785 SER A N 1
ATOM 5680 C CA . SER A 1 785 ? 14.298 -59.186 -10.896 1.00 79.81 785 SER A CA 1
ATOM 5681 C C . SER A 1 785 ? 13.355 -60.147 -11.631 1.00 79.81 785 SER A C 1
ATOM 5683 O O . SER A 1 785 ? 13.825 -60.987 -12.402 1.00 79.81 785 SER A O 1
ATOM 5685 N N . ALA A 1 786 ? 12.034 -59.986 -11.481 1.00 79.25 786 ALA A N 1
ATOM 5686 C CA . ALA A 1 786 ? 11.033 -60.764 -12.206 1.00 79.25 786 ALA A CA 1
ATOM 5687 C C . ALA A 1 786 ? 10.880 -60.341 -13.680 1.00 79.25 786 ALA A C 1
ATOM 5689 O O . ALA A 1 786 ? 10.446 -61.169 -14.484 1.00 79.25 786 ALA A O 1
ATOM 5690 N N . PHE A 1 787 ? 11.321 -59.133 -14.078 1.00 85.00 787 PHE A N 1
ATOM 5691 C CA . PHE A 1 787 ? 11.342 -58.697 -15.489 1.00 85.00 787 PHE A CA 1
ATOM 5692 C C . PHE A 1 787 ? 12.125 -59.654 -16.403 1.00 85.00 787 PHE A C 1
ATOM 5694 O O . PHE A 1 787 ? 11.905 -59.677 -17.611 1.00 85.00 787 PHE A O 1
ATOM 5701 N N . ALA A 1 788 ? 13.036 -60.457 -15.843 1.00 80.50 788 ALA A N 1
ATOM 5702 C CA . ALA A 1 788 ? 13.803 -61.453 -16.582 1.00 80.50 788 ALA A CA 1
ATOM 5703 C C . ALA A 1 788 ? 12.982 -62.683 -17.029 1.00 80.50 788 ALA A C 1
ATOM 5705 O O . ALA A 1 788 ? 13.495 -63.472 -17.826 1.00 80.50 788 ALA A O 1
ATOM 5706 N N . THR A 1 789 ? 11.769 -62.876 -16.487 1.00 83.31 789 THR A N 1
ATOM 5707 C CA . THR A 1 789 ? 10.971 -64.113 -16.630 1.00 83.31 789 THR A CA 1
ATOM 5708 C C . THR A 1 789 ? 9.446 -63.934 -16.661 1.00 83.31 789 THR A C 1
ATOM 5710 O O . THR A 1 789 ? 8.755 -64.886 -17.010 1.00 83.31 789 THR A O 1
ATOM 5713 N N . ASP A 1 790 ? 8.884 -62.785 -16.267 1.00 83.19 790 ASP A N 1
ATOM 5714 C CA . ASP A 1 790 ? 7.428 -62.558 -16.291 1.00 83.19 790 ASP A CA 1
ATOM 5715 C C . ASP A 1 790 ? 6.940 -62.256 -17.723 1.00 83.19 790 ASP A C 1
ATOM 5717 O O . ASP A 1 790 ? 7.328 -61.228 -18.283 1.00 83.19 790 ASP A O 1
ATOM 5721 N N . PRO A 1 791 ? 6.055 -63.082 -18.319 1.00 81.19 791 PRO A N 1
ATOM 5722 C CA . PRO A 1 791 ? 5.513 -62.822 -19.650 1.00 81.19 791 PRO A CA 1
ATOM 5723 C C . PRO A 1 791 ? 4.706 -61.524 -19.767 1.00 81.19 791 PRO A C 1
ATOM 5725 O O . PRO A 1 791 ? 4.529 -61.044 -20.876 1.00 81.19 791 PRO A O 1
ATOM 5728 N N . ASN A 1 792 ? 4.207 -60.946 -18.670 1.00 84.19 792 ASN A N 1
ATOM 5729 C CA . ASN A 1 792 ? 3.394 -59.720 -18.695 1.00 84.19 792 ASN A CA 1
ATOM 5730 C C . ASN A 1 792 ? 4.234 -58.441 -18.538 1.00 84.19 792 ASN A C 1
ATOM 5732 O O . ASN A 1 792 ? 3.754 -57.347 -18.830 1.00 84.19 792 ASN A O 1
ATOM 5736 N N . ASN A 1 793 ? 5.471 -58.582 -18.057 1.00 84.44 793 ASN A N 1
ATOM 5737 C CA . ASN A 1 793 ? 6.379 -57.493 -17.703 1.00 84.44 793 ASN A CA 1
ATOM 5738 C C . ASN A 1 793 ? 7.792 -57.784 -18.244 1.00 84.44 793 ASN A C 1
ATOM 5740 O O . ASN A 1 793 ? 8.790 -57.671 -17.531 1.00 84.44 793 ASN A O 1
ATOM 5744 N N . CYS A 1 794 ? 7.886 -58.256 -19.488 1.00 86.19 794 CYS A N 1
ATOM 5745 C CA . CYS A 1 794 ? 9.119 -58.822 -20.015 1.00 86.19 794 CYS A CA 1
ATOM 5746 C C . CYS A 1 794 ? 10.131 -57.729 -20.379 1.00 86.19 794 CYS A C 1
ATOM 5748 O O . CYS A 1 794 ? 9.989 -57.053 -21.396 1.00 86.19 794 CYS A O 1
ATOM 5750 N N . GLY A 1 795 ? 11.145 -57.544 -19.533 1.00 82.56 795 GLY A N 1
ATOM 5751 C CA . GLY A 1 795 ? 12.145 -56.475 -19.644 1.00 82.56 795 GLY A CA 1
ATOM 5752 C C . GLY A 1 795 ? 11.704 -55.112 -19.087 1.00 82.56 795 GLY A C 1
ATOM 5753 O O . GLY A 1 795 ? 12.563 -54.329 -18.685 1.00 82.56 795 GLY A O 1
ATOM 5754 N N . ALA A 1 796 ? 10.396 -54.838 -19.009 1.00 84.50 796 ALA A N 1
ATOM 5755 C CA . ALA A 1 796 ? 9.817 -53.624 -18.427 1.00 84.50 796 ALA A CA 1
ATOM 5756 C C . ALA A 1 796 ? 8.349 -53.833 -18.000 1.00 84.50 796 ALA A C 1
ATOM 5758 O O . ALA A 1 796 ? 7.680 -54.748 -18.483 1.00 84.50 796 ALA A O 1
ATOM 5759 N N . CYS A 1 797 ? 7.826 -52.952 -17.138 1.00 86.00 797 CYS A N 1
ATOM 5760 C CA . CYS A 1 797 ? 6.415 -52.944 -16.730 1.00 86.00 797 CYS A CA 1
ATOM 5761 C C . CYS A 1 797 ? 5.447 -52.942 -17.928 1.00 86.00 797 CYS A C 1
ATOM 5763 O O . CYS A 1 797 ? 5.630 -52.180 -18.878 1.00 86.00 797 CYS A O 1
ATOM 5765 N N . ASN A 1 798 ? 4.389 -53.754 -17.851 1.00 79.44 798 ASN A N 1
ATOM 5766 C CA . ASN A 1 798 ? 3.344 -53.947 -18.869 1.00 79.44 798 ASN A CA 1
ATOM 5767 C C . ASN A 1 798 ? 3.837 -54.391 -20.260 1.00 79.44 798 ASN A C 1
ATOM 5769 O O . ASN A 1 798 ? 3.065 -54.371 -21.223 1.00 79.44 798 ASN A O 1
ATOM 5773 N N . HIS A 1 799 ? 5.101 -54.799 -20.395 1.00 84.44 799 HIS A N 1
ATOM 5774 C CA . HIS A 1 799 ? 5.646 -55.287 -21.655 1.00 84.44 799 HIS A CA 1
ATOM 5775 C C . HIS A 1 799 ? 5.248 -56.757 -21.882 1.00 84.44 799 HIS A C 1
ATOM 5777 O O . HIS A 1 799 ? 5.991 -57.693 -21.573 1.00 84.44 799 HIS A O 1
ATOM 5783 N N . LEU A 1 800 ? 4.022 -56.949 -22.378 1.00 83.44 800 LEU A N 1
ATOM 5784 C CA . LEU A 1 800 ? 3.423 -58.257 -22.635 1.00 83.44 800 LEU A CA 1
ATOM 5785 C C . LEU A 1 800 ? 4.136 -58.989 -23.784 1.00 83.44 800 LEU A C 1
ATOM 5787 O O . LEU A 1 800 ? 4.014 -58.627 -24.950 1.00 83.44 800 LEU A O 1
ATOM 5791 N N . CYS A 1 801 ? 4.820 -60.075 -23.443 1.00 80.44 801 CYS A N 1
ATOM 5792 C CA . CYS A 1 801 ? 5.452 -61.009 -24.363 1.00 80.44 801 CYS A CA 1
ATOM 5793 C C . CYS A 1 801 ? 4.414 -61.971 -24.968 1.00 80.44 801 CYS A C 1
ATOM 5795 O O . CYS A 1 801 ? 4.265 -63.115 -24.531 1.00 80.44 801 CYS A O 1
ATOM 5797 N N . ALA A 1 802 ? 3.681 -61.492 -25.973 1.00 81.19 802 ALA A N 1
ATOM 5798 C CA . ALA A 1 802 ? 2.726 -62.266 -26.763 1.00 81.19 802 ALA A CA 1
ATOM 5799 C C . ALA A 1 802 ? 2.830 -61.888 -28.247 1.00 81.19 802 ALA A C 1
ATOM 5801 O O . ALA A 1 802 ? 2.841 -60.703 -28.572 1.00 81.19 802 ALA A O 1
ATOM 5802 N N . ALA A 1 803 ? 2.856 -62.887 -29.132 1.00 78.56 803 ALA A N 1
ATOM 5803 C CA . ALA A 1 803 ? 2.945 -62.708 -30.582 1.00 78.56 803 ALA A CA 1
ATOM 5804 C C . ALA A 1 803 ? 1.828 -63.473 -31.316 1.00 78.56 803 ALA A C 1
ATOM 5806 O O . ALA A 1 803 ? 1.175 -64.352 -30.744 1.00 78.56 803 ALA A O 1
ATOM 5807 N N . THR A 1 804 ? 1.570 -63.127 -32.579 1.00 82.69 804 THR A N 1
ATOM 5808 C CA . THR A 1 804 ? 0.488 -63.743 -33.366 1.00 82.69 804 THR A CA 1
ATOM 5809 C C . THR A 1 804 ? 0.901 -65.133 -33.858 1.00 82.69 804 THR A C 1
ATOM 5811 O O . THR A 1 804 ? 2.043 -65.331 -34.252 1.00 82.69 804 THR A O 1
ATOM 5814 N N . ASN A 1 805 ? -0.020 -66.105 -33.827 1.00 81.44 805 ASN A N 1
ATOM 5815 C CA . ASN A 1 805 ? 0.198 -67.496 -34.269 1.00 81.44 805 ASN A CA 1
ATOM 5816 C C . ASN A 1 805 ? 1.431 -68.205 -33.661 1.00 81.44 805 ASN A C 1
ATOM 5818 O O . ASN A 1 805 ? 1.897 -69.199 -34.206 1.00 81.44 805 ASN A O 1
ATOM 5822 N N . ALA A 1 806 ? 1.951 -67.728 -32.532 1.00 83.25 806 ALA A N 1
ATOM 5823 C CA . ALA A 1 806 ? 3.183 -68.219 -31.928 1.00 83.25 806 ALA A CA 1
ATOM 5824 C C . ALA A 1 806 ? 3.008 -68.440 -30.422 1.00 83.25 806 ALA A C 1
ATOM 5826 O O . ALA A 1 806 ? 2.233 -67.741 -29.763 1.00 83.25 806 ALA A O 1
ATOM 5827 N N . THR A 1 807 ? 3.763 -69.378 -29.851 1.00 85.12 807 THR A N 1
ATOM 5828 C CA . THR A 1 807 ? 3.967 -69.456 -28.402 1.00 85.12 807 THR A CA 1
ATOM 5829 C C . THR A 1 807 ? 5.233 -68.700 -28.019 1.00 85.12 807 THR A C 1
ATOM 5831 O O . THR A 1 807 ? 6.314 -68.946 -28.559 1.00 85.12 807 THR A O 1
ATOM 5834 N N . THR A 1 808 ? 5.115 -67.791 -27.057 1.00 84.25 808 THR A N 1
ATOM 5835 C CA . THR A 1 808 ? 6.197 -66.900 -26.631 1.00 84.25 808 THR A CA 1
ATOM 5836 C C . THR A 1 808 ? 6.631 -67.164 -25.190 1.00 84.25 808 THR A C 1
ATOM 5838 O O . THR A 1 808 ? 5.813 -67.485 -24.326 1.00 84.25 808 THR A O 1
ATOM 5841 N N . GLU A 1 809 ? 7.926 -67.002 -24.912 1.00 86.75 809 GLU A N 1
ATOM 5842 C CA . GLU A 1 809 ? 8.494 -67.042 -23.559 1.00 86.75 809 GLU A CA 1
ATOM 5843 C C . GLU A 1 809 ? 9.291 -65.758 -23.287 1.00 86.75 809 GLU A C 1
ATOM 5845 O O . GLU A 1 809 ? 9.984 -65.242 -24.164 1.00 86.75 809 GLU A O 1
ATOM 5850 N N . CYS A 1 810 ? 9.211 -65.238 -22.058 1.00 85.62 810 CYS A N 1
ATOM 5851 C CA . CYS A 1 810 ? 10.100 -64.170 -21.618 1.00 85.62 810 CYS A CA 1
ATOM 5852 C C . CYS A 1 810 ? 11.412 -64.770 -21.109 1.00 85.62 810 CYS A C 1
ATOM 5854 O O . CYS A 1 810 ? 11.443 -65.371 -20.032 1.00 85.62 810 CYS A O 1
ATOM 5856 N N . GLN A 1 811 ? 12.503 -64.590 -21.854 1.00 87.81 811 GLN A N 1
ATOM 5857 C CA . GLN A 1 811 ? 13.818 -65.092 -21.470 1.00 87.81 811 GLN A CA 1
ATOM 5858 C C . GLN A 1 811 ? 14.815 -63.943 -21.303 1.00 87.81 811 GLN A C 1
ATOM 5860 O O . GLN A 1 811 ? 15.150 -63.221 -22.240 1.00 87.81 811 GLN A O 1
ATOM 5865 N N . THR A 1 812 ? 15.332 -63.784 -20.082 1.00 86.38 812 THR A N 1
ATOM 5866 C CA . THR A 1 812 ? 16.330 -62.759 -19.714 1.00 86.38 812 THR A CA 1
ATOM 5867 C C . THR A 1 812 ? 15.903 -61.309 -19.992 1.00 86.38 812 THR A C 1
ATOM 5869 O O . THR A 1 812 ? 16.753 -60.436 -20.134 1.00 86.38 812 THR A O 1
ATOM 5872 N N . GLY A 1 813 ? 14.593 -61.040 -20.012 1.00 81.50 813 GLY A N 1
ATOM 5873 C CA . GLY A 1 813 ? 14.039 -59.705 -20.261 1.00 81.50 813 GLY A CA 1
ATOM 5874 C C . GLY A 1 813 ? 13.840 -59.364 -21.739 1.00 81.50 813 GLY A C 1
ATOM 5875 O O . GLY A 1 813 ? 13.613 -58.202 -22.060 1.00 81.50 813 GLY A O 1
ATOM 5876 N N . SER A 1 814 ? 13.891 -60.366 -22.619 1.00 84.94 814 SER A N 1
ATOM 5877 C CA . SER A 1 814 ? 13.479 -60.260 -24.020 1.00 84.94 814 SER A CA 1
ATOM 5878 C C . SER A 1 814 ? 12.421 -61.315 -24.329 1.00 84.94 814 SER A C 1
ATOM 5880 O O . SER A 1 814 ? 12.480 -62.434 -23.814 1.00 84.94 814 SER A O 1
ATOM 5882 N N . CYS A 1 815 ? 11.456 -60.964 -25.176 1.00 85.06 815 CYS A N 1
ATOM 5883 C CA . CYS A 1 815 ? 10.467 -61.915 -25.669 1.00 85.06 815 CYS A CA 1
ATOM 5884 C C . CYS A 1 815 ? 11.059 -62.751 -26.808 1.00 85.06 815 CYS A C 1
ATOM 5886 O O . CYS A 1 815 ? 11.723 -62.198 -27.685 1.00 85.06 815 CYS A O 1
ATOM 5888 N N . ILE A 1 816 ? 10.824 -64.064 -26.795 1.00 84.88 816 ILE A N 1
ATOM 5889 C CA . ILE A 1 816 ? 11.237 -64.985 -27.861 1.00 84.88 816 ILE A CA 1
ATOM 5890 C C . ILE A 1 816 ? 10.064 -65.857 -28.311 1.00 84.88 816 ILE A C 1
ATOM 5892 O O . ILE A 1 816 ? 9.259 -66.293 -27.486 1.00 84.88 816 ILE A O 1
ATOM 5896 N N . ILE A 1 817 ? 9.996 -66.145 -29.612 1.00 83.12 817 ILE A N 1
ATOM 5897 C CA . ILE A 1 817 ? 9.151 -67.211 -30.163 1.00 83.12 817 ILE A CA 1
ATOM 5898 C C . ILE A 1 817 ? 9.791 -68.562 -29.810 1.00 83.12 817 ILE A C 1
ATOM 5900 O O . ILE A 1 817 ? 11.013 -68.715 -29.831 1.00 83.12 817 ILE A O 1
ATOM 5904 N N . THR A 1 818 ? 8.960 -69.535 -29.435 1.00 83.62 818 THR A N 1
ATOM 5905 C CA . THR A 1 818 ? 9.393 -70.877 -28.999 1.00 83.62 818 THR A CA 1
ATOM 5906 C C . THR A 1 818 ? 8.835 -72.002 -29.871 1.00 83.62 818 THR A C 1
ATOM 5908 O O . THR A 1 818 ? 9.517 -73.007 -30.062 1.00 83.62 818 THR A O 1
ATOM 5911 N N . GLU A 1 819 ? 7.632 -71.827 -30.424 1.00 85.81 819 GLU A N 1
ATOM 5912 C CA . GLU A 1 819 ? 6.970 -72.736 -31.367 1.00 85.81 819 GLU A CA 1
ATOM 5913 C C . GLU A 1 819 ? 5.946 -71.915 -32.183 1.00 85.81 819 GLU A C 1
ATOM 5915 O O . GLU A 1 819 ? 5.247 -71.067 -31.618 1.00 85.81 819 GLU A O 1
ATOM 5920 N N . CYS A 1 820 ? 5.867 -72.126 -33.500 1.00 83.69 820 CYS A N 1
ATOM 5921 C CA . CYS A 1 820 ? 4.785 -71.582 -34.333 1.00 83.69 820 CYS A CA 1
ATOM 5922 C C . CYS A 1 820 ? 3.543 -72.480 -34.256 1.00 83.69 820 CYS A C 1
ATOM 5924 O O . CYS A 1 820 ? 3.639 -73.664 -33.928 1.00 83.69 820 CYS A O 1
ATOM 5926 N N . ALA A 1 821 ? 2.371 -71.935 -34.573 1.00 82.12 821 ALA A N 1
ATOM 5927 C CA . ALA A 1 821 ? 1.163 -72.727 -34.768 1.00 82.12 821 ALA A CA 1
ATOM 5928 C C . ALA A 1 821 ? 1.238 -73.547 -36.070 1.00 82.12 821 ALA A C 1
ATOM 5930 O O . ALA A 1 821 ? 1.930 -73.159 -37.014 1.00 82.12 821 ALA A O 1
ATOM 5931 N N . ASP A 1 822 ? 0.491 -74.656 -36.121 1.00 81.31 822 ASP A N 1
ATOM 5932 C CA . ASP A 1 822 ? 0.346 -75.490 -37.322 1.00 81.31 822 ASP A CA 1
ATOM 5933 C C . ASP A 1 822 ? 0.035 -74.622 -38.565 1.00 81.31 822 ASP A C 1
ATOM 5935 O O . ASP A 1 822 ? -0.793 -73.709 -38.499 1.00 81.31 822 ASP A O 1
ATOM 5939 N N . ASP A 1 823 ? 0.701 -74.921 -39.684 1.00 79.50 823 ASP A N 1
ATOM 5940 C CA . ASP A 1 823 ? 0.589 -74.228 -40.979 1.00 79.50 823 ASP A CA 1
ATOM 5941 C C . ASP A 1 823 ? 0.950 -72.716 -40.951 1.00 79.50 823 ASP A C 1
ATOM 5943 O O . ASP A 1 823 ? 0.508 -71.936 -41.801 1.00 79.50 823 ASP A O 1
ATOM 5947 N N . THR A 1 824 ? 1.779 -72.285 -39.984 1.00 84.12 824 THR A N 1
ATOM 5948 C CA . THR A 1 824 ? 2.374 -70.933 -39.929 1.00 84.12 824 THR A CA 1
ATOM 5949 C C . THR A 1 824 ? 3.877 -70.956 -39.649 1.00 84.12 824 THR A C 1
ATOM 5951 O O . THR A 1 824 ? 4.367 -71.790 -38.887 1.00 84.12 824 THR A O 1
ATOM 5954 N N . PHE A 1 825 ? 4.599 -70.010 -40.246 1.00 84.75 825 PHE A N 1
ATOM 5955 C CA . PHE A 1 825 ? 6.051 -69.870 -40.185 1.00 84.75 825 PHE A CA 1
ATOM 5956 C C . PHE A 1 825 ? 6.438 -68.426 -39.848 1.00 84.75 825 PHE A C 1
ATOM 5958 O O . PHE A 1 825 ? 5.686 -67.497 -40.126 1.00 84.75 825 PHE A O 1
ATOM 5965 N N . ASP A 1 826 ? 7.603 -68.280 -39.224 1.00 83.19 826 ASP A N 1
ATOM 5966 C CA . ASP A 1 826 ? 8.295 -67.023 -38.927 1.00 83.19 826 ASP A CA 1
ATOM 5967 C C . ASP A 1 826 ? 9.428 -66.887 -39.958 1.00 83.19 826 ASP A C 1
ATOM 5969 O O . ASP A 1 826 ? 10.328 -67.736 -39.989 1.00 83.19 826 ASP A O 1
ATOM 5973 N N . ILE A 1 827 ? 9.330 -65.894 -40.853 1.00 81.88 827 ILE A N 1
ATOM 5974 C CA . ILE A 1 827 ? 10.256 -65.734 -41.993 1.00 81.88 827 ILE A CA 1
ATOM 5975 C C . ILE A 1 827 ? 11.250 -64.571 -41.839 1.00 81.88 827 ILE A C 1
ATOM 5977 O O . ILE A 1 827 ? 12.273 -64.567 -42.530 1.00 81.88 827 ILE A O 1
ATOM 5981 N N . ASP A 1 828 ? 11.004 -63.611 -40.938 1.00 80.19 828 ASP A N 1
ATOM 5982 C CA . ASP A 1 828 ? 11.909 -62.479 -40.672 1.00 80.19 828 ASP A CA 1
ATOM 5983 C C . ASP A 1 828 ? 12.636 -62.531 -39.310 1.00 80.19 828 ASP A C 1
ATOM 5985 O O . ASP A 1 828 ? 13.620 -61.806 -39.116 1.00 80.19 828 ASP A O 1
ATOM 5989 N N . ALA A 1 829 ? 12.251 -63.464 -38.430 1.00 74.88 829 ALA A N 1
ATOM 5990 C CA . ALA A 1 829 ? 12.749 -63.664 -37.069 1.00 74.88 829 ALA A CA 1
ATOM 5991 C C . ALA A 1 829 ? 12.471 -62.500 -36.094 1.00 74.88 829 ALA A C 1
ATOM 5993 O O . ALA A 1 829 ? 13.187 -62.349 -35.093 1.00 74.88 829 ALA A O 1
ATOM 5994 N N . ASP A 1 830 ? 11.445 -61.678 -36.349 1.00 77.44 830 ASP A N 1
ATOM 5995 C CA . ASP A 1 830 ? 10.976 -60.649 -35.419 1.00 77.44 830 ASP A CA 1
ATOM 5996 C C . ASP A 1 830 ? 9.956 -61.232 -34.406 1.00 77.44 830 ASP A C 1
ATOM 5998 O O . ASP A 1 830 ? 8.865 -61.667 -34.761 1.00 77.44 830 ASP A O 1
ATOM 6002 N N . PRO A 1 831 ? 10.227 -61.228 -33.088 1.00 69.56 831 PRO A N 1
ATOM 6003 C CA . PRO A 1 831 ? 9.271 -61.742 -32.105 1.00 69.56 831 PRO A CA 1
ATOM 6004 C C . PRO A 1 831 ? 8.030 -60.846 -31.894 1.00 69.56 831 PRO A C 1
ATOM 6006 O O . PRO A 1 831 ? 7.213 -61.164 -31.027 1.00 69.56 831 PRO A O 1
ATOM 6009 N N . SER A 1 832 ? 7.882 -59.719 -32.608 1.00 73.31 832 SER A N 1
ATOM 6010 C CA . SER A 1 832 ? 6.795 -58.743 -32.416 1.00 73.31 832 SER A CA 1
ATOM 6011 C C . SER A 1 832 ? 5.630 -58.841 -33.414 1.00 73.31 832 SER A C 1
ATOM 6013 O O . SER A 1 832 ? 4.511 -58.456 -33.062 1.00 73.31 832 SER A O 1
ATOM 6015 N N . ASN A 1 833 ? 5.840 -59.382 -34.619 1.00 78.19 833 ASN A N 1
ATOM 6016 C CA . ASN A 1 833 ? 4.768 -59.716 -35.572 1.00 78.19 833 ASN A CA 1
ATOM 6017 C C . ASN A 1 833 ? 4.211 -61.136 -35.289 1.00 78.19 833 ASN A C 1
ATOM 6019 O O . ASN A 1 833 ? 2.985 -61.317 -35.232 1.00 78.19 833 ASN A O 1
ATOM 6023 N N . GLY A 1 834 ? 5.088 -62.094 -34.971 1.00 83.56 834 GLY A N 1
ATOM 6024 C CA . GLY A 1 834 ? 4.773 -63.506 -34.746 1.00 83.56 834 GLY A CA 1
ATOM 6025 C C . GLY A 1 834 ? 4.997 -64.357 -35.996 1.00 83.56 834 GLY A C 1
ATOM 6026 O O . GLY A 1 834 ? 5.542 -63.873 -36.975 1.00 83.56 834 GLY A O 1
ATOM 6027 N N . CYS A 1 835 ? 4.536 -65.611 -35.982 1.00 86.12 835 CYS A N 1
ATOM 6028 C CA . CYS A 1 835 ? 4.615 -66.477 -37.163 1.00 86.12 835 CYS A CA 1
ATOM 6029 C C . CYS A 1 835 ? 3.571 -66.005 -38.192 1.00 86.12 835 CYS A C 1
ATOM 6031 O O . CYS A 1 835 ? 2.380 -66.344 -38.128 1.00 86.12 835 CYS A O 1
ATOM 6033 N N . GLU A 1 836 ? 3.997 -65.101 -39.067 1.00 85.00 836 GLU A N 1
ATOM 6034 C CA . GLU A 1 836 ? 3.152 -64.267 -39.909 1.00 85.00 836 GLU A CA 1
ATOM 6035 C C . GLU A 1 836 ? 2.859 -64.906 -41.269 1.00 85.00 836 GLU A C 1
ATOM 6037 O O . GLU A 1 836 ? 1.811 -64.630 -41.865 1.00 85.00 836 GLU A O 1
ATOM 6042 N N . TYR A 1 837 ? 3.742 -65.792 -41.738 1.00 86.00 837 TYR A N 1
ATOM 6043 C CA . TYR A 1 837 ? 3.602 -66.480 -43.015 1.00 86.00 837 TYR A CA 1
ATOM 6044 C C . TYR A 1 837 ? 2.776 -67.769 -42.884 1.00 86.00 837 TYR A C 1
ATOM 6046 O O . TYR A 1 837 ? 3.249 -68.796 -42.401 1.00 86.00 837 TYR A O 1
ATOM 6054 N N . ALA A 1 838 ? 1.509 -67.726 -43.307 1.00 82.94 838 ALA A N 1
ATOM 6055 C CA . ALA A 1 838 ? 0.619 -68.890 -43.314 1.00 82.94 838 ALA A CA 1
ATOM 6056 C C . ALA A 1 838 ? 0.746 -69.680 -44.628 1.00 82.94 838 ALA A C 1
ATOM 6058 O O . ALA A 1 838 ? 0.432 -69.145 -45.694 1.00 82.94 838 ALA A O 1
ATOM 6059 N N . CYS A 1 839 ? 1.167 -70.944 -44.547 1.00 81.31 839 CYS A N 1
ATOM 6060 C CA . CYS A 1 839 ? 1.507 -71.782 -45.698 1.00 81.31 839 CYS A CA 1
ATOM 6061 C C . CYS A 1 839 ? 1.269 -73.278 -45.408 1.00 81.31 839 CYS A C 1
ATOM 6063 O O . CYS A 1 839 ? 1.577 -73.767 -44.321 1.00 81.31 839 CYS A O 1
ATOM 6065 N N . GLU A 1 840 ? 0.711 -74.008 -46.380 1.00 80.25 840 GLU A N 1
ATOM 6066 C CA . GLU A 1 840 ? 0.489 -75.460 -46.309 1.00 80.25 840 GLU A CA 1
ATOM 6067 C C . GLU A 1 840 ? 1.694 -76.155 -46.966 1.00 80.25 840 GLU A C 1
ATOM 6069 O O . GLU A 1 840 ? 1.801 -76.167 -48.186 1.00 80.25 840 GLU A O 1
ATOM 6074 N N . ALA A 1 841 ? 2.619 -76.706 -46.172 1.00 73.75 841 ALA A N 1
ATOM 6075 C CA . ALA A 1 841 ? 3.864 -77.292 -46.686 1.00 73.75 841 ALA A CA 1
ATOM 6076 C C . ALA A 1 841 ? 3.607 -78.619 -47.435 1.00 73.75 841 ALA A C 1
ATOM 6078 O O . ALA A 1 841 ? 3.446 -79.684 -46.822 1.00 73.75 841 ALA A O 1
ATOM 6079 N N . LEU A 1 842 ? 3.558 -78.558 -48.768 1.00 77.19 842 LEU A N 1
ATOM 6080 C CA . LEU A 1 842 ? 3.135 -79.652 -49.647 1.00 77.19 842 LEU A CA 1
ATOM 6081 C C . LEU A 1 842 ? 4.295 -80.452 -50.271 1.00 77.19 842 LEU A C 1
ATOM 6083 O O . LEU A 1 842 ? 4.086 -81.624 -50.617 1.00 77.19 842 LEU A O 1
ATOM 6087 N N . GLY A 1 843 ? 5.509 -79.899 -50.390 1.00 77.31 843 GLY A N 1
ATOM 6088 C CA . GLY A 1 843 ? 6.616 -80.595 -51.053 1.00 77.31 843 GLY A CA 1
ATOM 6089 C C . GLY A 1 843 ? 7.966 -79.870 -51.088 1.00 77.31 843 GLY A C 1
ATOM 6090 O O . GLY A 1 843 ? 8.446 -79.377 -50.077 1.00 77.31 843 GLY A O 1
ATOM 6091 N N . GLU A 1 844 ? 8.606 -79.932 -52.258 1.00 76.31 844 GLU A N 1
ATOM 6092 C CA . GLU A 1 844 ? 9.689 -79.040 -52.696 1.00 76.31 844 GLU A CA 1
ATOM 6093 C C . GLU A 1 844 ? 9.195 -78.389 -53.992 1.00 76.31 844 GLU A C 1
ATOM 6095 O O . GLU A 1 844 ? 8.602 -79.084 -54.834 1.00 76.31 844 GLU A O 1
ATOM 6100 N N . ASP A 1 845 ? 9.439 -77.089 -54.141 1.00 75.88 845 ASP A N 1
ATOM 6101 C CA . ASP A 1 845 ? 8.741 -76.197 -55.071 1.00 75.88 845 ASP A CA 1
ATOM 6102 C C . ASP A 1 845 ? 9.080 -76.437 -56.561 1.00 75.88 845 ASP A C 1
ATOM 6104 O O . ASP A 1 845 ? 9.877 -75.753 -57.203 1.00 75.88 845 ASP A O 1
ATOM 6108 N N . THR A 1 846 ? 8.529 -77.520 -57.113 1.00 77.62 846 THR A N 1
ATOM 6109 C CA . THR A 1 846 ? 8.956 -78.126 -58.389 1.00 77.62 846 THR A CA 1
ATOM 6110 C C . THR A 1 846 ? 7.881 -78.118 -59.479 1.00 77.62 846 THR A C 1
ATOM 6112 O O . THR A 1 846 ? 8.131 -78.578 -60.603 1.00 77.62 846 THR A O 1
ATOM 6115 N N . ASN A 1 847 ? 6.700 -77.581 -59.166 1.00 81.75 847 ASN A N 1
ATOM 6116 C CA . ASN A 1 847 ? 5.624 -77.308 -60.116 1.00 81.75 847 ASN A CA 1
ATOM 6117 C C . ASN A 1 847 ? 5.770 -75.891 -60.707 1.00 81.75 847 ASN A C 1
ATOM 6119 O O . ASN A 1 847 ? 6.832 -75.285 -60.653 1.00 81.75 847 ASN A O 1
ATOM 6123 N N . CYS A 1 848 ? 4.736 -75.427 -61.403 1.00 81.50 848 CYS A N 1
ATOM 6124 C CA . CYS A 1 848 ? 4.616 -74.061 -61.903 1.00 81.50 848 CYS A CA 1
ATOM 6125 C C . CYS A 1 848 ? 3.117 -73.741 -61.910 1.00 81.50 848 CYS A C 1
ATOM 6127 O O . CYS A 1 848 ? 2.450 -73.873 -62.942 1.00 81.50 848 CYS A O 1
ATOM 6129 N N . ASP A 1 849 ? 2.571 -73.487 -60.723 1.00 84.38 849 ASP A N 1
ATOM 6130 C CA . ASP A 1 849 ? 1.146 -73.232 -60.480 1.00 84.38 849 ASP A CA 1
ATOM 6131 C C . ASP A 1 849 ? 0.861 -72.116 -59.452 1.00 84.38 849 ASP A C 1
ATOM 6133 O O . ASP A 1 849 ? -0.308 -71.847 -59.152 1.00 84.38 849 ASP A O 1
ATOM 6137 N N . ASN A 1 850 ? 1.894 -71.357 -59.063 1.00 81.31 850 ASN A N 1
ATOM 6138 C CA . ASN A 1 850 ? 1.841 -70.176 -58.197 1.00 81.31 850 ASN A CA 1
ATOM 6139 C C . ASN A 1 850 ? 1.422 -70.491 -56.751 1.00 81.31 850 ASN A C 1
ATOM 6141 O O . ASN A 1 850 ? 0.674 -69.731 -56.121 1.00 81.31 850 ASN A O 1
ATOM 6145 N N . ILE A 1 851 ? 1.916 -71.609 -56.229 1.00 82.75 851 ILE A N 1
ATOM 6146 C CA . ILE A 1 851 ? 1.825 -72.008 -54.824 1.00 82.75 851 ILE A CA 1
ATOM 6147 C C . ILE A 1 851 ? 3.254 -72.085 -54.282 1.00 82.75 851 ILE A C 1
ATOM 6149 O O . ILE A 1 851 ? 4.157 -72.530 -54.980 1.00 82.75 851 ILE A O 1
ATOM 6153 N N . ASP A 1 852 ? 3.463 -71.609 -53.057 1.00 83.69 852 ASP A N 1
ATOM 6154 C CA . ASP A 1 852 ? 4.703 -71.856 -52.323 1.00 83.69 852 ASP A CA 1
ATOM 6155 C C . ASP A 1 852 ? 4.566 -73.231 -51.647 1.00 83.69 852 ASP A C 1
ATOM 6157 O O . ASP A 1 852 ? 3.857 -73.371 -50.650 1.00 83.69 852 ASP A O 1
ATOM 6161 N N . ASP A 1 853 ? 5.137 -74.264 -52.274 1.00 83.38 853 ASP A N 1
ATOM 6162 C CA . ASP A 1 853 ? 4.999 -75.666 -51.848 1.00 83.38 853 ASP A CA 1
ATOM 6163 C C . ASP A 1 853 ? 5.949 -76.031 -50.678 1.00 83.38 853 ASP A C 1
ATOM 6165 O O . ASP A 1 853 ? 5.709 -77.050 -50.019 1.00 83.38 853 ASP A O 1
ATOM 6169 N N . ASP A 1 854 ? 7.010 -75.249 -50.411 1.00 82.81 854 ASP A N 1
ATOM 6170 C CA . ASP A 1 854 ? 7.993 -75.502 -49.331 1.00 82.81 854 ASP A CA 1
ATOM 6171 C C . ASP A 1 854 ? 8.112 -74.407 -48.248 1.00 82.81 854 ASP A C 1
ATOM 6173 O O . ASP A 1 854 ? 8.738 -74.635 -47.207 1.00 82.81 854 ASP A O 1
ATOM 6177 N N . CYS A 1 855 ? 7.357 -73.319 -48.409 1.00 83.62 855 CYS A N 1
ATOM 6178 C CA . CYS A 1 855 ? 7.108 -72.242 -47.454 1.00 83.62 855 CYS A CA 1
ATOM 6179 C C . CYS A 1 855 ? 8.306 -71.315 -47.166 1.00 83.62 855 CYS A C 1
ATOM 6181 O O . CYS A 1 855 ? 8.417 -70.796 -46.050 1.00 83.62 855 CYS A O 1
ATOM 6183 N N . ASP A 1 856 ? 9.188 -71.079 -48.147 1.00 82.44 856 ASP A N 1
ATOM 6184 C CA . ASP A 1 856 ? 10.318 -70.137 -48.015 1.00 82.44 856 ASP A CA 1
ATOM 6185 C C . ASP A 1 856 ? 9.951 -68.654 -48.252 1.00 82.44 856 ASP A C 1
ATOM 6187 O O . ASP A 1 856 ? 10.743 -67.755 -47.948 1.00 82.44 856 ASP A O 1
ATOM 6191 N N . GLY A 1 857 ? 8.731 -68.391 -48.735 1.00 80.56 857 GLY A N 1
ATOM 6192 C CA . GLY A 1 857 ? 8.200 -67.072 -49.066 1.00 80.56 857 GLY A CA 1
ATOM 6193 C C . GLY A 1 857 ? 8.209 -66.744 -50.566 1.00 80.56 857 GLY A C 1
ATOM 6194 O O . GLY A 1 857 ? 7.742 -65.661 -50.942 1.00 80.56 857 GLY A O 1
ATOM 6195 N N . VAL A 1 858 ? 8.725 -67.627 -51.433 1.00 81.25 858 VAL A N 1
ATOM 6196 C CA . VAL A 1 858 ? 8.884 -67.394 -52.879 1.00 81.25 858 VAL A CA 1
ATOM 6197 C C . VAL A 1 858 ? 8.390 -68.592 -53.706 1.00 81.25 858 VAL A C 1
ATOM 6199 O O . VAL A 1 858 ? 9.130 -69.534 -53.948 1.00 81.25 858 VAL A O 1
ATOM 6202 N N . ALA A 1 859 ? 7.163 -68.503 -54.227 1.00 81.94 859 ALA A N 1
ATOM 6203 C CA . ALA A 1 859 ? 6.524 -69.550 -55.038 1.00 81.94 859 ALA A CA 1
ATOM 6204 C C . ALA A 1 859 ? 7.161 -69.814 -56.427 1.00 81.94 859 ALA A C 1
ATOM 6206 O O . ALA A 1 859 ? 7.710 -68.911 -57.068 1.00 81.94 859 ALA A O 1
ATOM 6207 N N . ASP A 1 860 ? 6.973 -71.045 -56.916 1.00 78.06 860 ASP A N 1
ATOM 6208 C CA . ASP A 1 860 ? 7.528 -71.658 -58.130 1.00 78.06 860 ASP A CA 1
ATOM 6209 C C . ASP A 1 860 ? 9.081 -71.585 -58.266 1.00 78.06 860 ASP A C 1
ATOM 6211 O O . ASP A 1 860 ? 9.621 -71.667 -59.381 1.00 78.06 860 ASP A O 1
ATOM 6215 N N . ASN A 1 861 ? 9.840 -71.409 -57.171 1.00 78.44 861 ASN A N 1
ATOM 6216 C CA . ASN A 1 861 ? 11.268 -71.051 -57.216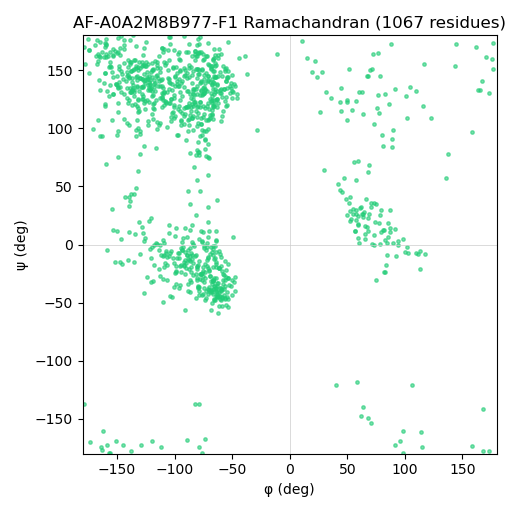 1.00 78.44 861 ASN A CA 1
ATOM 6217 C C . ASN A 1 861 ? 12.215 -72.204 -57.610 1.00 78.44 861 ASN A C 1
ATOM 6219 O O . ASN A 1 861 ? 13.257 -71.963 -58.233 1.00 78.44 861 ASN A O 1
ATOM 6223 N N . GLY A 1 862 ? 11.830 -73.457 -57.351 1.00 72.69 862 GLY A N 1
ATOM 6224 C CA . GLY A 1 862 ? 12.569 -74.656 -57.767 1.00 72.69 862 GLY A CA 1
ATOM 6225 C C . GLY A 1 862 ? 12.255 -75.141 -59.194 1.00 72.69 862 GLY A C 1
ATOM 6226 O O . GLY A 1 862 ? 12.797 -76.164 -59.637 1.00 72.69 862 GLY A O 1
ATOM 6227 N N . PHE A 1 863 ? 11.403 -74.437 -59.948 1.00 76.50 863 PHE A N 1
ATOM 6228 C CA . PHE A 1 863 ? 10.926 -74.884 -61.259 1.00 76.50 863 PHE A CA 1
ATOM 6229 C C . PHE A 1 863 ? 12.003 -74.920 -62.366 1.00 76.50 863 PHE A C 1
ATOM 6231 O O . PHE A 1 863 ? 12.782 -73.988 -62.566 1.00 76.50 863 PHE A O 1
ATOM 6238 N N . ALA A 1 864 ? 11.991 -75.982 -63.187 1.00 67.25 864 ALA A N 1
ATOM 6239 C CA . ALA A 1 864 ? 12.984 -76.224 -64.245 1.00 67.25 864 ALA A CA 1
ATOM 6240 C C . ALA A 1 864 ? 12.368 -76.598 -65.617 1.00 67.25 864 ALA A C 1
ATOM 6242 O O . ALA A 1 864 ? 12.578 -77.695 -66.152 1.00 67.25 864 ALA A O 1
ATOM 6243 N N . GLY A 1 865 ? 11.608 -75.676 -66.215 1.00 67.81 865 GLY A N 1
ATOM 6244 C CA . GLY A 1 865 ? 10.960 -75.846 -67.524 1.00 67.81 865 GLY A CA 1
ATOM 6245 C C . GLY A 1 865 ? 11.876 -75.663 -68.747 1.00 67.81 865 GLY A C 1
ATOM 6246 O O . GLY A 1 865 ? 12.977 -75.117 -68.676 1.00 67.81 865 GLY A O 1
ATOM 6247 N N . SER A 1 866 ? 11.419 -76.103 -69.929 1.00 71.06 866 SER A N 1
ATOM 6248 C CA . SER A 1 866 ? 12.067 -75.767 -71.213 1.00 71.06 866 SER A CA 1
ATOM 6249 C C . SER A 1 866 ? 11.146 -75.965 -72.422 1.00 71.06 866 SER A C 1
ATOM 6251 O O . SER A 1 866 ? 10.340 -76.896 -72.434 1.00 71.06 866 SER A O 1
ATOM 6253 N N . CYS A 1 867 ? 11.299 -75.146 -73.468 1.00 69.69 867 CYS A N 1
ATOM 6254 C CA . CYS A 1 867 ? 10.514 -75.250 -74.704 1.00 69.69 867 CYS A CA 1
ATOM 6255 C C . CYS A 1 867 ? 11.319 -74.903 -75.968 1.00 69.69 867 CYS A C 1
ATOM 6257 O O . CYS A 1 867 ? 12.468 -74.476 -75.890 1.00 69.69 867 CYS A O 1
ATOM 6259 N N . GLY A 1 868 ? 10.726 -75.145 -77.142 1.00 65.62 868 GLY A N 1
ATOM 6260 C CA . GLY A 1 868 ? 11.417 -75.128 -78.437 1.00 65.62 868 GLY A CA 1
ATOM 6261 C C . GLY A 1 868 ? 12.028 -76.487 -78.815 1.00 65.62 868 GLY A C 1
ATOM 6262 O O . GLY A 1 868 ? 12.003 -77.444 -78.037 1.00 65.62 868 GLY A O 1
ATOM 6263 N N . VAL A 1 869 ? 12.544 -76.585 -80.042 1.00 63.16 869 VAL A N 1
ATOM 6264 C CA . VAL A 1 869 ? 13.115 -77.808 -80.639 1.00 63.16 869 VAL A CA 1
ATOM 6265 C C . VAL A 1 869 ? 14.427 -77.444 -81.344 1.00 63.16 869 VAL A C 1
ATOM 6267 O O . VAL A 1 869 ? 14.589 -76.312 -81.792 1.00 63.16 869 VAL A O 1
ATOM 6270 N N . GLY A 1 870 ? 15.375 -78.383 -81.431 1.00 66.25 870 GLY A N 1
ATOM 6271 C CA . GLY A 1 870 ? 16.668 -78.141 -82.080 1.00 66.25 870 GLY A CA 1
ATOM 6272 C C . GLY A 1 870 ? 17.490 -77.067 -81.360 1.00 66.25 870 GLY A C 1
ATOM 6273 O O . GLY A 1 870 ? 17.504 -77.024 -80.128 1.00 66.25 870 GLY A O 1
ATOM 6274 N N . ALA A 1 871 ? 18.159 -76.202 -82.126 1.00 62.28 871 ALA A N 1
ATOM 6275 C CA . ALA A 1 871 ? 18.879 -75.044 -81.590 1.00 62.28 871 ALA A CA 1
ATOM 6276 C C . ALA A 1 871 ? 17.938 -73.943 -81.063 1.00 62.28 871 ALA A C 1
ATOM 6278 O O . ALA A 1 871 ? 18.331 -73.170 -80.196 1.00 62.28 871 ALA A O 1
ATOM 6279 N N . CYS A 1 872 ? 16.674 -73.926 -81.499 1.00 65.94 872 CYS A N 1
ATOM 6280 C CA . CYS A 1 872 ? 15.654 -72.976 -81.051 1.00 65.94 872 CYS A CA 1
ATOM 6281 C C . CYS A 1 872 ? 15.086 -73.324 -79.646 1.00 65.94 872 CYS A C 1
ATOM 6283 O O . CYS A 1 872 ? 14.061 -72.770 -79.240 1.00 65.94 872 CYS A O 1
ATOM 6285 N N . LYS A 1 873 ? 15.713 -74.257 -78.902 1.00 73.19 873 LYS A N 1
ATOM 6286 C CA . LYS A 1 873 ? 15.309 -74.683 -77.550 1.00 73.19 873 LYS A CA 1
ATOM 6287 C C . LYS A 1 873 ? 15.918 -73.793 -76.454 1.00 73.19 873 LYS A C 1
ATOM 6289 O O . LYS A 1 873 ? 17.134 -73.658 -76.371 1.00 73.19 873 LYS A O 1
ATOM 6294 N N . VAL A 1 874 ? 15.077 -73.302 -75.542 1.00 71.56 874 VAL A N 1
ATOM 6295 C CA . VAL A 1 874 ? 15.451 -72.444 -74.401 1.00 71.56 874 VAL A CA 1
ATOM 6296 C C . VAL A 1 874 ? 14.923 -73.045 -73.084 1.00 71.56 874 VAL A C 1
ATOM 6298 O O . VAL A 1 874 ? 13.957 -73.817 -73.087 1.00 71.56 874 VAL A O 1
ATOM 6301 N N . LEU A 1 875 ? 15.571 -72.739 -71.954 1.00 72.00 875 LEU A N 1
ATOM 6302 C CA . LEU A 1 875 ? 15.002 -72.965 -70.616 1.00 72.00 875 LEU A CA 1
ATOM 6303 C C . LEU A 1 875 ? 13.886 -71.941 -70.353 1.00 72.00 875 LEU A C 1
ATOM 6305 O O . LEU A 1 875 ? 13.959 -70.823 -70.856 1.00 72.00 875 LEU A O 1
ATOM 6309 N N . GLY A 1 876 ? 12.861 -72.332 -69.599 1.00 70.69 876 GLY A N 1
ATOM 6310 C CA . GLY A 1 876 ? 11.743 -71.466 -69.221 1.00 70.69 876 GLY A CA 1
ATOM 6311 C C . GLY A 1 876 ? 11.675 -71.287 -67.712 1.00 70.69 876 GLY A C 1
ATOM 6312 O O . GLY A 1 876 ? 11.848 -72.263 -66.982 1.00 70.69 876 GLY A O 1
ATOM 6313 N N . THR A 1 877 ? 11.410 -70.064 -67.269 1.00 74.81 877 THR A N 1
ATOM 6314 C CA . THR A 1 877 ? 11.088 -69.734 -65.874 1.00 74.81 877 THR A CA 1
ATOM 6315 C C . THR A 1 877 ? 9.586 -69.879 -65.642 1.00 74.81 877 THR A C 1
ATOM 6317 O O . THR A 1 877 ? 8.804 -69.750 -66.586 1.00 74.81 877 THR A O 1
ATOM 6320 N N . CYS A 1 878 ? 9.166 -70.130 -64.403 1.00 76.50 878 CYS A N 1
ATOM 6321 C CA . CYS A 1 878 ? 7.771 -69.896 -64.046 1.00 76.50 878 CYS A CA 1
ATOM 6322 C C . CYS A 1 878 ? 7.552 -68.397 -63.786 1.00 76.50 878 CYS A C 1
ATOM 6324 O O . CYS A 1 878 ? 8.466 -67.704 -63.334 1.00 76.50 878 CYS A O 1
ATOM 6326 N N . ALA A 1 879 ? 6.365 -67.897 -64.114 1.00 78.00 879 ALA A N 1
ATOM 6327 C CA . ALA A 1 879 ? 5.869 -66.582 -63.729 1.00 78.00 879 ALA A CA 1
ATOM 6328 C C . ALA A 1 879 ? 4.334 -66.628 -63.700 1.00 78.00 879 ALA A C 1
ATOM 6330 O O . ALA A 1 879 ? 3.719 -67.081 -64.666 1.00 78.00 879 ALA A O 1
ATOM 6331 N N . ASP A 1 880 ? 3.713 -66.173 -62.609 1.00 75.25 880 ASP A N 1
ATOM 6332 C CA . ASP A 1 880 ? 2.253 -66.171 -62.413 1.00 75.25 880 ASP A CA 1
ATOM 6333 C C . ASP A 1 880 ? 1.579 -67.550 -62.664 1.00 75.25 880 ASP A C 1
ATOM 6335 O O . ASP A 1 880 ? 0.486 -67.626 -63.237 1.00 75.25 880 ASP A O 1
ATOM 6339 N N . GLY A 1 881 ? 2.242 -68.664 -62.309 1.00 72.44 881 GLY A N 1
ATOM 6340 C CA . GLY A 1 881 ? 1.753 -70.030 -62.573 1.00 72.44 881 GLY A CA 1
ATOM 6341 C C . GLY A 1 881 ? 1.720 -70.411 -64.062 1.00 72.44 881 GLY A C 1
ATOM 6342 O O . GLY A 1 881 ? 0.948 -71.274 -64.491 1.00 72.44 881 GLY A O 1
ATOM 6343 N N . VAL A 1 882 ? 2.519 -69.728 -64.886 1.00 74.12 882 VAL A N 1
ATOM 6344 C CA . VAL A 1 882 ? 2.682 -69.982 -66.320 1.00 74.12 882 VAL A CA 1
ATOM 6345 C C . VAL A 1 882 ? 4.165 -70.141 -66.641 1.00 74.12 882 VAL A C 1
ATOM 6347 O O . VAL A 1 882 ? 5.009 -69.359 -66.214 1.00 74.12 882 VAL A O 1
ATOM 6350 N N . VAL A 1 883 ? 4.497 -71.146 -67.455 1.00 74.31 883 VAL A N 1
ATOM 6351 C CA . VAL A 1 883 ? 5.856 -71.310 -67.987 1.00 74.31 883 VAL A CA 1
ATOM 6352 C C . VAL A 1 883 ? 6.105 -70.235 -69.044 1.00 74.31 883 VAL A C 1
ATOM 6354 O O . VAL A 1 883 ? 5.711 -70.411 -70.202 1.00 74.31 883 VAL A O 1
ATOM 6357 N N . ASP A 1 884 ? 6.755 -69.133 -68.666 1.00 75.00 884 ASP A N 1
ATOM 6358 C CA . ASP A 1 884 ? 7.207 -68.136 -69.634 1.00 75.00 884 ASP A CA 1
ATOM 6359 C C . ASP A 1 884 ? 8.466 -68.647 -70.340 1.00 75.00 884 ASP A C 1
ATOM 6361 O O . ASP A 1 884 ? 9.554 -68.788 -69.770 1.00 75.00 884 ASP A O 1
ATOM 6365 N N . CYS A 1 885 ? 8.296 -68.987 -71.613 1.00 71.06 885 CYS A N 1
ATOM 6366 C CA . CYS A 1 885 ? 9.392 -69.315 -72.501 1.00 71.06 885 CYS A CA 1
ATOM 6367 C C . CYS A 1 885 ? 9.005 -69.013 -73.950 1.00 71.06 885 CYS A C 1
ATOM 6369 O O . CYS A 1 885 ? 7.975 -69.455 -74.469 1.00 71.06 885 CYS A O 1
ATOM 6371 N N . VAL A 1 886 ? 9.880 -68.286 -74.639 1.00 70.06 886 VAL A N 1
ATOM 6372 C CA . VAL A 1 886 ? 9.757 -68.012 -76.071 1.00 70.06 886 VAL A CA 1
ATOM 6373 C C . VAL A 1 886 ? 10.819 -68.846 -76.795 1.00 70.06 886 VAL A C 1
ATOM 6375 O O . VAL A 1 886 ? 12.002 -68.709 -76.476 1.00 70.06 886 VAL A O 1
ATOM 6378 N N . PRO A 1 887 ? 10.447 -69.722 -77.752 1.00 67.69 887 PRO A N 1
ATOM 6379 C CA . PRO A 1 887 ? 11.417 -70.419 -78.593 1.00 67.69 887 PRO A CA 1
ATOM 6380 C C . PRO A 1 887 ? 12.365 -69.436 -79.292 1.00 67.69 887 PRO A C 1
ATOM 6382 O O . PRO A 1 887 ? 11.952 -68.342 -79.680 1.00 67.69 887 PRO A O 1
ATOM 6385 N N . GLY A 1 888 ? 13.631 -69.828 -79.449 1.00 63.88 888 GLY A N 1
ATOM 6386 C CA . GLY A 1 888 ? 14.684 -68.947 -79.962 1.00 63.88 888 GLY A CA 1
ATOM 6387 C C . GLY A 1 888 ? 14.346 -68.338 -81.327 1.00 63.88 888 GLY A C 1
ATOM 6388 O O . GLY A 1 888 ? 13.784 -69.008 -82.192 1.00 63.88 888 GLY A O 1
ATOM 6389 N N . THR A 1 889 ? 14.685 -67.061 -81.525 1.00 61.88 889 THR A N 1
ATOM 6390 C CA . THR A 1 889 ? 14.408 -66.354 -82.784 1.00 61.88 889 THR A CA 1
ATOM 6391 C C . THR A 1 889 ? 15.229 -66.927 -83.944 1.00 61.88 889 THR A C 1
ATOM 6393 O O . THR A 1 889 ? 16.443 -67.077 -83.780 1.00 61.88 889 THR A O 1
ATOM 6396 N N . PRO A 1 890 ? 14.619 -67.170 -85.116 1.00 61.50 890 PRO A N 1
ATOM 6397 C CA . PRO A 1 890 ? 15.287 -67.801 -86.252 1.00 61.50 890 PRO A CA 1
ATOM 6398 C C . PRO A 1 890 ? 16.373 -66.921 -86.885 1.00 61.50 890 PRO A C 1
ATOM 6400 O O . PRO A 1 890 ? 16.297 -65.689 -86.857 1.00 61.50 890 PRO A O 1
ATOM 6403 N N . SER A 1 891 ? 17.373 -67.565 -87.490 1.00 60.56 891 SER A N 1
ATOM 6404 C CA . SER A 1 891 ? 18.536 -66.930 -88.121 1.00 60.56 891 SER A CA 1
ATOM 6405 C C . SER A 1 891 ? 18.687 -67.355 -89.586 1.00 60.56 891 SER A C 1
ATOM 6407 O O . SER A 1 891 ? 18.302 -68.452 -89.959 1.00 60.56 891 SER A O 1
ATOM 6409 N N . ILE A 1 892 ? 19.218 -66.479 -90.443 1.00 58.16 892 ILE A N 1
ATOM 6410 C CA . ILE A 1 892 ? 19.244 -66.705 -91.899 1.00 58.16 892 ILE A CA 1
ATOM 6411 C C . ILE A 1 892 ? 20.360 -67.699 -92.276 1.00 58.16 892 ILE A C 1
ATOM 6413 O O . ILE A 1 892 ? 21.536 -67.424 -92.014 1.00 58.16 892 ILE A O 1
ATOM 6417 N N . GLU A 1 893 ? 20.013 -68.808 -92.942 1.00 57.91 893 GLU A N 1
ATOM 6418 C CA . GLU A 1 893 ? 20.995 -69.745 -93.514 1.00 57.91 893 GLU A CA 1
ATOM 6419 C C . GLU A 1 893 ? 21.972 -69.033 -94.478 1.00 57.91 893 GLU A C 1
ATOM 6421 O O . GLU A 1 893 ? 21.603 -68.149 -95.255 1.00 57.91 893 GLU A O 1
ATOM 6426 N N . GLY A 1 894 ? 23.251 -69.419 -94.434 1.00 55.78 894 GLY A N 1
ATOM 6427 C CA . GLY A 1 894 ? 24.302 -68.867 -95.299 1.00 55.78 894 GLY A CA 1
ATOM 6428 C C . GLY A 1 894 ? 25.112 -67.703 -94.714 1.00 55.78 894 GLY A C 1
ATOM 6429 O O . GLY A 1 894 ? 26.004 -67.188 -95.391 1.00 55.78 894 GLY A O 1
ATOM 6430 N N . VAL A 1 895 ? 24.877 -67.303 -93.457 1.00 53.38 895 VAL A N 1
ATOM 6431 C CA . VAL A 1 895 ? 25.802 -66.433 -92.705 1.00 53.38 895 VAL A CA 1
ATOM 6432 C C . VAL A 1 895 ? 26.700 -67.291 -91.809 1.00 53.38 89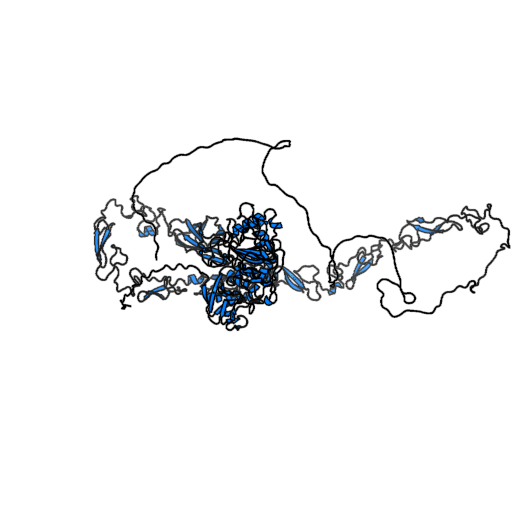5 VAL A C 1
ATOM 6434 O O . VAL A 1 895 ? 26.347 -67.630 -90.684 1.00 53.38 895 VAL A O 1
ATOM 6437 N N . GLY A 1 896 ? 27.885 -67.637 -92.315 1.00 59.75 896 GLY A N 1
ATOM 6438 C CA . GLY A 1 896 ? 28.797 -68.588 -91.670 1.00 59.75 896 GLY A CA 1
ATOM 6439 C C . GLY A 1 896 ? 28.673 -69.992 -92.267 1.00 59.75 896 GLY A C 1
ATOM 6440 O O . GLY A 1 896 ? 28.195 -70.155 -93.386 1.00 59.75 896 GLY A O 1
ATOM 6441 N N . ASN A 1 897 ? 29.124 -71.018 -91.540 1.00 52.03 897 ASN A N 1
ATOM 6442 C CA . ASN A 1 897 ? 29.196 -72.397 -92.052 1.00 52.03 897 ASN A CA 1
ATOM 6443 C C . ASN A 1 897 ? 27.852 -73.165 -91.981 1.00 52.03 897 ASN A C 1
ATOM 6445 O O . ASN A 1 897 ? 27.842 -74.391 -91.904 1.00 52.03 897 ASN A O 1
ATOM 6449 N N . THR A 1 898 ? 26.729 -72.440 -91.987 1.00 61.59 898 THR A N 1
ATOM 6450 C CA . THR A 1 898 ? 25.368 -72.952 -91.745 1.00 61.59 898 THR A CA 1
ATOM 6451 C C . THR A 1 898 ? 24.696 -73.564 -92.981 1.00 61.59 898 THR A C 1
ATOM 6453 O O . THR A 1 898 ? 23.597 -74.080 -92.874 1.00 61.59 898 THR A O 1
ATOM 6456 N N . CYS A 1 899 ? 25.350 -73.572 -94.152 1.00 58.53 899 CYS A N 1
ATOM 6457 C CA . CYS A 1 899 ? 24.837 -74.239 -95.365 1.00 58.53 899 CYS A CA 1
ATOM 6458 C C . CYS A 1 899 ? 24.943 -75.788 -95.330 1.00 58.53 899 CYS A C 1
ATOM 6460 O O . CYS A 1 899 ? 24.589 -76.424 -96.325 1.00 58.53 899 CYS A O 1
ATOM 6462 N N . THR A 1 900 ? 25.517 -76.398 -94.278 1.00 57.97 900 THR A N 1
ATOM 6463 C CA . THR A 1 900 ? 25.775 -77.859 -94.195 1.00 57.97 900 THR A CA 1
ATOM 6464 C C . THR A 1 900 ? 25.833 -78.444 -92.766 1.00 57.97 900 THR A C 1
ATOM 6466 O O . THR A 1 900 ? 26.360 -79.548 -92.582 1.00 57.97 900 THR A O 1
ATOM 6469 N N . ASP A 1 901 ? 25.408 -77.715 -91.730 1.00 62.28 901 ASP A N 1
ATOM 6470 C CA . ASP A 1 901 ? 25.632 -78.125 -90.330 1.00 62.28 901 ASP A CA 1
ATOM 6471 C C . ASP A 1 901 ? 24.574 -79.097 -89.768 1.00 62.28 901 ASP A C 1
ATOM 6473 O O . ASP A 1 901 ? 24.808 -79.715 -88.722 1.00 62.28 901 ASP A O 1
ATOM 6477 N N . ARG A 1 902 ? 23.474 -79.328 -90.504 1.00 62.69 902 ARG A N 1
ATOM 6478 C CA . ARG A 1 902 ? 22.319 -80.152 -90.102 1.00 62.69 902 ARG A CA 1
ATOM 6479 C C . ARG A 1 902 ? 21.590 -79.649 -88.854 1.00 62.69 902 ARG A C 1
ATOM 6481 O O . ARG A 1 902 ? 21.029 -80.454 -88.101 1.00 62.69 902 ARG A O 1
ATOM 6488 N N . ILE A 1 903 ? 21.577 -78.339 -88.644 1.00 65.44 903 ILE A N 1
ATOM 6489 C CA . ILE A 1 903 ? 20.744 -77.666 -87.654 1.00 65.44 903 ILE A CA 1
ATOM 6490 C C . ILE A 1 903 ? 19.672 -76.854 -88.390 1.00 65.44 903 ILE A C 1
ATOM 6492 O O . ILE A 1 903 ? 19.940 -76.161 -89.364 1.00 65.44 903 ILE A O 1
ATOM 6496 N N . ASP A 1 904 ? 18.435 -76.968 -87.913 1.00 62.94 904 ASP A N 1
ATOM 6497 C CA . ASP A 1 904 ? 17.296 -76.147 -88.332 1.00 62.94 904 ASP A CA 1
ATOM 6498 C C . ASP A 1 904 ? 17.510 -74.724 -87.778 1.00 62.94 904 ASP A C 1
ATOM 6500 O O . ASP A 1 904 ? 17.168 -74.429 -86.629 1.00 62.94 904 ASP A O 1
ATOM 6504 N N . ASN A 1 905 ? 18.240 -73.902 -88.541 1.00 69.62 905 ASN A N 1
ATOM 6505 C CA . ASN A 1 905 ? 18.802 -72.618 -88.098 1.00 69.62 905 ASN A CA 1
ATOM 6506 C C . ASN A 1 905 ? 17.836 -71.429 -88.283 1.00 69.62 905 ASN A C 1
ATOM 6508 O O . ASN A 1 905 ? 17.983 -70.412 -87.592 1.00 69.62 905 ASN A O 1
ATOM 6512 N N . ASP A 1 906 ? 16.842 -71.558 -89.169 1.00 63.12 906 ASP A N 1
ATOM 6513 C CA . ASP A 1 906 ? 15.721 -70.626 -89.344 1.00 63.12 906 ASP A CA 1
ATOM 6514 C C . ASP A 1 906 ? 14.389 -71.153 -88.760 1.00 63.12 906 ASP A C 1
ATOM 6516 O O . ASP A 1 906 ? 13.345 -70.509 -88.899 1.00 63.12 906 ASP A O 1
ATOM 6520 N N . CYS A 1 907 ? 14.446 -72.259 -88.009 1.00 67.38 907 CYS A N 1
ATOM 6521 C CA . CYS A 1 907 ? 13.340 -72.884 -87.277 1.00 67.38 907 CYS A CA 1
ATOM 6522 C C . CYS A 1 907 ? 12.114 -73.222 -88.171 1.00 67.38 907 CYS A C 1
ATOM 6524 O O . CYS A 1 907 ? 10.975 -73.177 -87.687 1.00 67.38 907 CYS A O 1
ATOM 6526 N N . ASP A 1 908 ? 12.316 -73.531 -89.463 1.00 65.81 908 ASP A N 1
ATOM 6527 C CA . ASP A 1 908 ? 11.249 -73.824 -90.442 1.00 65.81 908 ASP A CA 1
ATOM 6528 C C . ASP A 1 908 ? 10.759 -75.290 -90.404 1.00 65.81 908 ASP A C 1
ATOM 6530 O O . ASP A 1 908 ? 9.651 -75.598 -90.867 1.00 65.81 908 ASP A O 1
ATOM 6534 N N . GLY A 1 909 ? 11.532 -76.184 -89.774 1.00 65.31 909 GLY A N 1
ATOM 6535 C CA . GLY A 1 909 ? 11.262 -77.619 -89.658 1.00 65.31 909 GLY A CA 1
ATOM 6536 C C . GLY A 1 909 ? 11.998 -78.501 -90.675 1.00 65.31 909 GLY A C 1
ATOM 6537 O O . GLY A 1 909 ? 11.737 -79.711 -90.729 1.00 65.31 909 GLY A O 1
ATOM 6538 N N . ILE A 1 910 ? 12.880 -77.925 -91.493 1.00 62.53 910 ILE A N 1
ATOM 6539 C CA . ILE A 1 910 ? 13.708 -78.583 -92.513 1.00 62.53 910 ILE A CA 1
ATOM 6540 C C . ILE A 1 910 ? 15.196 -78.338 -92.145 1.00 62.53 910 ILE A C 1
ATOM 6542 O O . ILE A 1 910 ? 15.517 -78.059 -90.991 1.00 62.53 910 ILE A O 1
ATOM 6546 N N . THR A 1 911 ? 16.160 -78.638 -93.018 1.00 60.16 911 THR A N 1
ATOM 6547 C CA . THR A 1 911 ? 17.598 -78.548 -92.700 1.00 60.16 911 THR A CA 1
ATOM 6548 C C . THR A 1 911 ? 18.436 -78.432 -93.974 1.00 60.16 911 THR A C 1
ATOM 6550 O O . THR A 1 911 ? 18.245 -79.242 -94.885 1.00 60.16 911 THR A O 1
ATOM 6553 N N . ASP A 1 912 ? 19.374 -77.478 -94.009 1.00 60.03 912 ASP A N 1
ATOM 6554 C CA . ASP A 1 912 ? 20.350 -77.229 -95.082 1.00 60.03 912 ASP A CA 1
ATOM 6555 C C . ASP A 1 912 ? 19.701 -76.927 -96.469 1.00 60.03 912 ASP A C 1
ATOM 6557 O O . ASP A 1 912 ? 19.752 -77.751 -97.393 1.00 60.03 912 ASP A O 1
ATOM 6561 N N . GLN A 1 913 ? 19.084 -75.747 -96.659 1.00 58.53 913 GLN A N 1
ATOM 6562 C CA . GLN A 1 913 ? 18.322 -75.370 -97.870 1.00 58.53 913 GLN A CA 1
ATOM 6563 C C . GLN A 1 913 ? 18.937 -74.199 -98.678 1.00 58.53 913 GLN A C 1
ATOM 6565 O O . GLN A 1 913 ? 18.831 -73.020 -98.360 1.00 58.53 913 GLN A O 1
ATOM 6570 N N . ALA A 1 914 ? 19.545 -74.517 -99.827 1.00 50.62 914 ALA A N 1
ATOM 6571 C CA . ALA A 1 914 ? 20.385 -73.570 -100.571 1.00 50.62 914 ALA A CA 1
ATOM 6572 C C . ALA A 1 914 ? 19.644 -72.461 -101.365 1.00 50.62 914 ALA A C 1
ATOM 6574 O O . ALA A 1 914 ? 19.133 -72.712 -102.461 1.00 50.62 914 ALA A O 1
ATOM 6575 N N . GLU A 1 915 ? 19.741 -71.208 -100.896 1.00 52.12 915 GLU A N 1
ATOM 6576 C CA . GLU A 1 915 ? 19.516 -69.984 -101.692 1.00 52.12 915 GLU A CA 1
ATOM 6577 C C . GLU A 1 915 ? 20.832 -69.243 -102.073 1.00 52.12 915 GLU A C 1
ATOM 6579 O O . GLU A 1 915 ? 21.946 -69.693 -101.799 1.00 52.12 915 GLU A O 1
ATOM 6584 N N . GLU A 1 916 ? 20.717 -68.135 -102.819 1.00 47.94 916 GLU A N 1
ATOM 6585 C CA . GLU A 1 916 ? 21.610 -67.758 -103.941 1.00 47.94 916 GLU A CA 1
ATOM 6586 C C . GLU A 1 916 ? 23.079 -67.367 -103.614 1.00 47.94 916 GLU A C 1
ATOM 6588 O O . GLU A 1 916 ? 23.853 -67.110 -104.536 1.00 47.94 916 GLU A O 1
ATOM 6593 N N . ASN A 1 917 ? 23.511 -67.340 -102.344 1.00 49.91 917 ASN A N 1
ATOM 6594 C CA . ASN A 1 917 ? 24.821 -66.787 -101.940 1.00 49.91 917 ASN A CA 1
ATOM 6595 C C . ASN A 1 917 ? 25.911 -67.805 -101.531 1.00 49.91 917 ASN A C 1
ATOM 6597 O O . ASN A 1 917 ? 27.072 -67.408 -101.406 1.00 49.91 917 ASN A O 1
ATOM 6601 N N . CYS A 1 918 ? 25.607 -69.096 -101.342 1.00 51.31 918 CYS A N 1
ATOM 6602 C CA . CYS A 1 918 ? 26.619 -70.085 -100.926 1.00 51.31 918 CYS A CA 1
ATOM 6603 C C . CYS A 1 918 ? 27.495 -70.546 -102.124 1.00 51.31 918 CYS A C 1
ATOM 6605 O O . CYS A 1 918 ? 27.181 -71.519 -102.810 1.00 51.31 918 CYS A O 1
ATOM 6607 N N . LEU A 1 919 ? 28.595 -69.823 -102.405 1.00 46.03 919 LEU A N 1
ATOM 6608 C CA . LEU A 1 919 ? 29.526 -70.078 -103.524 1.00 46.03 919 LEU A CA 1
ATOM 6609 C C . LEU A 1 919 ? 31.010 -70.070 -103.102 1.00 46.03 919 LEU A C 1
ATOM 6611 O O . LEU A 1 919 ? 31.559 -69.032 -102.737 1.00 46.03 919 LEU A O 1
ATOM 6615 N N . CYS A 1 920 ? 31.695 -71.209 -103.260 1.00 33.78 920 CYS A N 1
ATOM 6616 C CA . CYS A 1 920 ? 33.128 -71.363 -102.973 1.00 33.78 920 CYS A CA 1
ATOM 6617 C C . CYS A 1 920 ? 33.986 -71.377 -104.253 1.00 33.78 920 CYS A C 1
ATOM 6619 O O . CYS A 1 920 ? 33.745 -72.193 -105.146 1.00 33.78 920 CYS A O 1
ATOM 6621 N N . SER A 1 921 ? 34.990 -70.494 -104.336 1.00 38.19 921 SER A N 1
ATOM 6622 C CA . SER A 1 921 ? 36.319 -70.681 -104.974 1.00 38.19 921 SER A CA 1
ATOM 6623 C C . SER A 1 921 ? 37.012 -69.321 -105.212 1.00 38.19 921 SER A C 1
ATOM 6625 O O . SER A 1 921 ? 36.408 -68.408 -105.769 1.00 38.19 921 SER A O 1
ATOM 6627 N N . ALA A 1 922 ? 38.289 -69.114 -104.878 1.00 34.28 922 ALA A N 1
ATOM 6628 C CA . ALA A 1 922 ? 39.195 -69.949 -104.083 1.00 34.28 922 ALA A CA 1
ATOM 6629 C C . ALA A 1 922 ? 40.383 -69.121 -103.550 1.00 34.28 922 ALA A C 1
ATOM 6631 O O . ALA A 1 922 ? 40.881 -68.254 -104.270 1.00 34.28 922 ALA A O 1
ATOM 6632 N N . ASP A 1 923 ? 40.896 -69.475 -102.368 1.00 28.91 923 ASP A N 1
ATOM 6633 C CA . ASP A 1 923 ? 42.346 -69.560 -102.115 1.00 28.91 923 ASP A CA 1
ATOM 6634 C C . ASP A 1 923 ? 42.611 -70.562 -100.974 1.00 28.91 923 ASP A C 1
ATOM 6636 O O . ASP A 1 923 ? 42.268 -70.296 -99.825 1.00 28.91 923 ASP A O 1
ATOM 6640 N N . LEU A 1 924 ? 43.152 -71.732 -101.341 1.00 40.09 924 LEU A N 1
ATOM 6641 C CA . LEU A 1 924 ? 43.420 -72.924 -100.510 1.00 40.09 924 LEU A CA 1
ATOM 6642 C C . LEU A 1 924 ? 42.449 -73.123 -99.329 1.00 40.09 924 LEU A C 1
ATOM 6644 O O . LEU A 1 924 ? 42.808 -73.109 -98.152 1.00 40.09 924 LEU A O 1
ATOM 6648 N N . ASP A 1 925 ? 41.203 -73.335 -99.736 1.00 39.22 925 ASP A N 1
ATOM 6649 C CA . ASP A 1 925 ? 39.999 -73.529 -98.945 1.00 39.22 925 ASP A CA 1
ATOM 6650 C C . ASP A 1 925 ? 39.982 -74.859 -98.162 1.00 39.22 925 ASP A C 1
ATOM 6652 O O . ASP A 1 925 ? 40.604 -75.855 -98.534 1.00 39.22 925 ASP A O 1
ATOM 6656 N N . CYS A 1 926 ? 39.232 -74.844 -97.059 1.00 38.91 926 CYS A N 1
ATOM 6657 C CA . CYS A 1 926 ? 39.096 -75.896 -96.054 1.00 38.91 926 CYS A CA 1
ATOM 6658 C C . CYS A 1 926 ? 38.814 -77.315 -96.595 1.00 38.91 926 CYS A C 1
ATOM 6660 O O . CYS A 1 926 ? 37.819 -77.533 -97.284 1.00 38.91 926 CYS A O 1
ATOM 6662 N N . ASP A 1 927 ? 39.576 -78.298 -96.103 1.00 34.50 927 ASP A N 1
ATOM 6663 C CA . ASP A 1 927 ? 39.087 -79.665 -95.856 1.00 34.50 927 ASP A CA 1
ATOM 6664 C C . ASP A 1 927 ? 39.412 -80.029 -94.394 1.00 34.50 927 ASP A C 1
ATOM 6666 O O . ASP A 1 927 ? 40.509 -80.480 -94.075 1.00 34.50 927 ASP A O 1
ATOM 6670 N N . ASP A 1 928 ? 38.475 -79.600 -93.544 1.00 48.16 928 ASP A N 1
ATOM 6671 C CA . ASP A 1 928 ? 37.984 -80.066 -92.232 1.00 48.16 928 ASP A CA 1
ATOM 6672 C C . ASP A 1 928 ? 38.718 -81.178 -91.410 1.00 48.16 928 ASP A C 1
ATOM 6674 O O . ASP A 1 928 ? 39.636 -81.869 -91.837 1.00 48.16 928 ASP A O 1
ATOM 6678 N N . LEU A 1 929 ? 38.193 -81.404 -90.197 1.00 33.78 929 LEU A N 1
ATOM 6679 C CA . LEU A 1 929 ? 38.331 -82.578 -89.322 1.00 33.78 929 LEU A CA 1
ATOM 6680 C C . LEU A 1 929 ? 39.502 -82.629 -88.309 1.00 33.78 929 LEU A C 1
ATOM 6682 O O . LEU A 1 929 ? 40.556 -83.219 -88.537 1.00 33.78 929 LEU A O 1
ATOM 6686 N N . VAL A 1 930 ? 39.121 -82.259 -87.073 1.00 29.86 930 VAL A N 1
ATOM 6687 C CA . VAL A 1 930 ? 39.567 -82.793 -85.758 1.00 29.86 930 VAL A CA 1
ATOM 6688 C C . VAL A 1 930 ? 40.779 -82.091 -85.081 1.00 29.86 930 VAL A C 1
ATOM 6690 O O . VAL A 1 930 ? 41.783 -81.825 -85.736 1.00 29.86 930 VAL A O 1
ATOM 6693 N N . PRO A 1 931 ? 40.713 -81.768 -83.759 1.00 49.03 931 PRO A N 1
ATOM 6694 C CA . PRO A 1 931 ? 41.574 -80.749 -83.140 1.00 49.03 931 PRO A CA 1
ATOM 6695 C C . PRO A 1 931 ? 42.666 -81.287 -82.189 1.00 49.03 931 PRO A C 1
ATOM 6697 O O . PRO A 1 931 ? 42.591 -82.419 -81.715 1.00 49.03 931 PRO A O 1
ATOM 6700 N N . CYS A 1 932 ? 43.610 -80.410 -81.813 1.00 26.92 932 CYS A N 1
ATOM 6701 C CA . CYS A 1 932 ? 44.397 -80.463 -80.566 1.00 26.92 932 CYS A CA 1
ATOM 6702 C C . CYS A 1 932 ? 45.003 -79.065 -80.276 1.00 26.92 932 CYS A C 1
ATOM 6704 O O . CYS A 1 932 ? 45.585 -78.469 -81.172 1.00 26.92 932 CYS A O 1
ATOM 6706 N N . THR A 1 933 ? 44.687 -78.419 -79.144 1.00 31.08 933 THR A N 1
ATOM 6707 C CA . THR A 1 933 ? 45.518 -78.286 -77.914 1.00 31.08 933 THR A CA 1
ATOM 6708 C C . THR A 1 933 ? 46.859 -77.546 -78.043 1.00 31.08 933 THR A C 1
ATOM 6710 O O . THR A 1 933 ? 47.703 -77.976 -78.820 1.00 31.08 933 THR A O 1
ATOM 6713 N N . LEU A 1 934 ? 47.090 -76.598 -77.116 1.00 32.09 934 LEU A N 1
ATOM 6714 C CA . LEU A 1 934 ? 48.338 -75.853 -76.840 1.00 32.09 934 LEU A CA 1
ATOM 6715 C C . LEU A 1 934 ? 48.849 -74.948 -77.979 1.00 32.09 934 LEU A C 1
ATOM 6717 O O . LEU A 1 934 ? 49.368 -75.424 -78.979 1.00 32.09 934 LEU A O 1
ATOM 6721 N N . ASP A 1 935 ? 48.813 -73.630 -77.764 1.00 25.36 935 ASP A N 1
ATOM 6722 C CA . ASP A 1 935 ? 49.970 -72.931 -77.177 1.00 25.36 935 ASP A CA 1
ATOM 6723 C C . ASP A 1 935 ? 49.585 -71.524 -76.675 1.00 25.36 935 ASP A C 1
ATOM 6725 O O . ASP A 1 935 ? 48.561 -70.963 -77.063 1.00 25.36 935 ASP A O 1
ATOM 6729 N N . VAL A 1 936 ? 50.420 -70.968 -75.792 1.00 36.97 936 VAL A N 1
ATOM 6730 C CA . VAL A 1 936 ? 50.477 -69.543 -75.415 1.00 36.97 936 VAL A CA 1
ATOM 6731 C C . VAL A 1 936 ? 51.965 -69.166 -75.335 1.00 36.97 936 VAL A C 1
ATOM 6733 O O . VAL A 1 936 ? 52.769 -70.026 -74.973 1.00 36.97 936 VAL A O 1
ATOM 6736 N N . CYS A 1 937 ? 52.290 -67.898 -75.629 1.00 33.75 937 CYS A N 1
ATOM 6737 C CA . CYS A 1 937 ? 53.528 -67.147 -75.321 1.00 33.75 937 CYS A CA 1
ATOM 6738 C C . CYS A 1 937 ? 54.385 -66.659 -76.510 1.00 33.75 937 CYS A C 1
ATOM 6740 O O . CYS A 1 937 ? 54.413 -67.241 -77.592 1.00 33.75 937 CYS A O 1
ATOM 6742 N N . GLY A 1 938 ? 55.153 -65.595 -76.234 1.00 34.53 938 GLY A N 1
ATOM 6743 C CA . GLY A 1 938 ? 56.083 -64.890 -77.120 1.00 34.53 938 GLY A CA 1
ATOM 6744 C C . GLY A 1 938 ? 55.512 -63.576 -77.666 1.00 34.53 938 GLY A C 1
ATOM 6745 O O . GLY A 1 938 ? 54.654 -63.618 -78.535 1.00 34.53 938 GLY A O 1
ATOM 6746 N N . GLN A 1 939 ? 56.007 -62.408 -77.216 1.00 49.84 939 GLN A N 1
ATOM 6747 C CA . GLN A 1 939 ? 55.484 -61.069 -77.578 1.00 49.84 939 GLN A CA 1
ATOM 6748 C C . GLN A 1 939 ? 55.756 -60.607 -79.033 1.00 49.84 939 GLN A C 1
ATOM 6750 O O . GLN A 1 939 ? 56.315 -59.539 -79.267 1.00 49.84 939 GLN A O 1
ATOM 6755 N N . ASP A 1 940 ? 55.262 -61.371 -80.006 1.00 50.44 940 ASP A N 1
ATOM 6756 C CA . ASP A 1 940 ? 54.295 -60.815 -80.966 1.00 50.44 940 ASP A CA 1
ATOM 6757 C C . ASP A 1 940 ? 52.839 -61.014 -80.452 1.00 50.44 940 ASP A C 1
ATOM 6759 O O . ASP A 1 940 ? 51.928 -60.285 -80.838 1.00 50.44 940 ASP A O 1
ATOM 6763 N N . GLY A 1 941 ? 52.634 -61.961 -79.522 1.00 48.66 941 GLY A N 1
ATOM 6764 C CA . GLY A 1 941 ? 51.421 -62.217 -78.741 1.00 48.66 941 GLY A CA 1
ATOM 6765 C C . GLY A 1 941 ? 51.718 -63.094 -77.510 1.00 48.66 941 GLY A C 1
ATOM 6766 O O . GLY A 1 941 ? 51.695 -64.319 -77.592 1.00 48.66 941 GLY A O 1
ATOM 6767 N N . ASP A 1 942 ? 51.976 -62.467 -76.356 1.00 35.56 942 ASP A N 1
ATOM 6768 C CA . ASP A 1 942 ? 52.121 -63.144 -75.053 1.00 35.56 942 ASP A CA 1
ATOM 6769 C C . ASP A 1 942 ? 51.056 -62.651 -74.066 1.00 35.56 942 ASP A C 1
ATOM 6771 O O . ASP A 1 942 ? 50.602 -61.508 -74.165 1.00 35.56 942 ASP A O 1
ATOM 6775 N N . CYS A 1 943 ? 50.649 -63.497 -73.120 1.00 44.38 943 CYS A N 1
ATOM 6776 C CA . CYS A 1 943 ? 49.511 -63.262 -72.232 1.00 44.38 943 CYS A CA 1
ATOM 6777 C C . CYS A 1 943 ? 49.771 -63.810 -70.819 1.00 44.38 943 CYS A C 1
ATOM 6779 O O . CYS A 1 943 ? 49.669 -65.016 -70.615 1.00 44.38 943 CYS A O 1
ATOM 6781 N N . THR A 1 944 ? 49.991 -62.939 -69.825 1.00 33.25 944 THR A N 1
ATOM 6782 C CA . THR A 1 944 ? 49.885 -63.282 -68.387 1.00 33.25 944 THR A CA 1
ATOM 6783 C C . THR A 1 944 ? 49.703 -62.038 -67.509 1.00 33.25 944 THR A C 1
ATOM 6785 O O . THR A 1 944 ? 49.963 -60.920 -67.950 1.00 33.25 944 THR A O 1
ATOM 6788 N N . ASN A 1 945 ? 49.276 -62.254 -66.260 1.00 31.52 945 ASN A N 1
ATOM 6789 C CA . ASN A 1 945 ? 49.172 -61.232 -65.213 1.00 31.52 945 ASN A CA 1
ATOM 6790 C C . ASN A 1 945 ? 50.541 -60.756 -64.669 1.00 31.52 945 ASN A C 1
ATOM 6792 O O . ASN A 1 945 ? 51.557 -61.433 -64.812 1.00 31.52 945 ASN A O 1
ATOM 6796 N N . ASP A 1 946 ? 50.479 -59.594 -64.010 1.00 30.00 946 ASP A N 1
ATOM 6797 C CA . ASP A 1 946 ? 51.496 -58.804 -63.285 1.00 30.00 946 ASP A CA 1
ATOM 6798 C C . ASP A 1 946 ? 52.560 -59.590 -62.470 1.00 30.00 946 ASP A C 1
ATOM 6800 O O . ASP A 1 946 ? 52.254 -60.642 -61.894 1.00 30.00 946 ASP A O 1
ATOM 6804 N N . PRO A 1 947 ? 53.812 -59.079 -62.383 1.00 35.03 947 PRO A N 1
ATOM 6805 C CA . PRO A 1 947 ? 54.205 -58.380 -61.144 1.00 35.03 947 PRO A CA 1
ATOM 6806 C C . PRO A 1 947 ? 55.091 -57.106 -61.290 1.00 35.03 947 PRO A C 1
ATOM 6808 O O . PRO A 1 947 ? 56.031 -57.052 -62.085 1.00 35.03 947 PRO A O 1
ATOM 6811 N N . ALA A 1 948 ? 54.839 -56.146 -60.387 1.00 31.91 948 ALA A N 1
ATOM 6812 C CA . ALA A 1 948 ? 55.584 -54.914 -60.030 1.00 31.91 948 ALA A CA 1
ATOM 6813 C C . ALA A 1 948 ? 57.095 -55.118 -59.657 1.00 31.91 948 ALA A C 1
ATOM 6815 O O . ALA A 1 948 ? 57.485 -56.281 -59.499 1.00 31.91 948 ALA A O 1
ATOM 6816 N N . PRO A 1 949 ? 57.957 -54.073 -59.420 1.00 46.25 949 PRO A N 1
ATOM 6817 C CA . PRO A 1 949 ? 57.653 -52.663 -59.049 1.00 46.25 949 PRO A CA 1
ATOM 6818 C C . PRO A 1 949 ? 58.598 -51.532 -59.577 1.00 46.25 949 PRO A C 1
ATOM 6820 O O . PRO A 1 949 ? 59.593 -51.805 -60.238 1.00 46.25 949 PRO A O 1
ATOM 6823 N N . GLU A 1 950 ? 58.307 -50.253 -59.251 1.00 30.56 950 GLU A N 1
ATOM 6824 C CA . GLU A 1 950 ? 59.173 -49.313 -58.470 1.00 30.56 950 GLU A CA 1
ATOM 6825 C C . GLU A 1 950 ? 58.565 -47.883 -58.344 1.00 30.56 950 GLU A C 1
ATOM 6827 O O . GLU A 1 950 ? 57.486 -47.607 -58.867 1.00 30.56 950 GLU A O 1
ATOM 6832 N N . GLU A 1 951 ? 59.195 -47.005 -57.548 1.00 30.91 951 GLU A N 1
ATOM 6833 C CA . GLU A 1 951 ? 58.596 -45.810 -56.914 1.00 30.91 951 GLU A CA 1
ATOM 6834 C C . GLU A 1 951 ? 58.800 -44.461 -57.643 1.00 30.91 951 GLU A C 1
ATOM 6836 O O . GLU A 1 951 ? 59.753 -44.264 -58.396 1.00 30.91 951 GLU A O 1
ATOM 6841 N N . THR A 1 952 ? 58.005 -43.445 -57.270 1.00 29.98 952 THR A N 1
ATOM 6842 C CA . THR A 1 952 ? 58.554 -42.195 -56.679 1.00 29.98 952 THR A CA 1
ATOM 6843 C C . THR A 1 952 ? 57.460 -41.353 -56.008 1.00 29.98 952 THR A C 1
ATOM 6845 O O . THR A 1 952 ? 56.406 -41.117 -56.593 1.00 29.98 952 THR A O 1
ATOM 6848 N N . ALA A 1 953 ? 57.720 -40.873 -54.789 1.00 33.09 953 ALA A N 1
ATOM 6849 C CA . ALA A 1 953 ? 56.797 -40.049 -54.001 1.00 33.09 953 ALA A CA 1
ATOM 6850 C C . ALA A 1 953 ? 57.285 -38.595 -53.842 1.00 33.09 953 ALA A C 1
ATOM 6852 O O . ALA A 1 953 ? 58.445 -38.271 -54.111 1.00 33.09 953 ALA A O 1
ATOM 6853 N N . CYS A 1 954 ? 56.402 -37.733 -53.333 1.00 32.50 954 CYS A N 1
ATOM 6854 C CA . CYS A 1 954 ? 56.786 -36.497 -52.656 1.00 32.50 954 CYS A CA 1
ATOM 6855 C C . CYS A 1 954 ? 56.189 -36.492 -51.243 1.00 32.50 954 CYS A C 1
ATOM 6857 O O . CYS A 1 954 ? 54.991 -36.271 -51.077 1.00 32.50 954 CYS A O 1
ATOM 6859 N N . ASP A 1 955 ? 57.045 -36.702 -50.246 1.00 39.78 955 ASP A N 1
ATOM 6860 C CA . ASP A 1 955 ? 56.827 -36.265 -48.863 1.00 39.78 955 ASP A CA 1
ATOM 6861 C C . ASP A 1 955 ? 56.676 -34.713 -48.825 1.00 39.78 955 ASP A C 1
ATOM 6863 O O . ASP A 1 955 ? 56.995 -34.024 -49.796 1.00 39.78 955 ASP A O 1
ATOM 6867 N N . ASN A 1 956 ? 56.165 -34.048 -47.781 1.00 37.06 956 ASN A N 1
ATOM 6868 C CA . ASN A 1 956 ? 56.150 -34.436 -46.363 1.00 37.06 956 ASN A CA 1
ATOM 6869 C C . ASN A 1 956 ? 54.795 -34.230 -45.651 1.00 37.06 956 ASN A C 1
ATOM 6871 O O . ASN A 1 956 ? 54.744 -34.331 -44.430 1.00 37.06 956 ASN A O 1
ATOM 6875 N N . GLY A 1 957 ? 53.724 -33.915 -46.389 1.00 50.19 957 GLY A N 1
ATOM 6876 C CA . GLY A 1 957 ? 52.389 -33.667 -45.829 1.00 50.19 957 GLY A CA 1
ATOM 6877 C C . GLY A 1 957 ? 52.189 -32.261 -45.249 1.00 50.19 957 GLY A C 1
ATOM 6878 O O . GLY A 1 957 ? 52.275 -32.067 -44.044 1.00 50.19 957 GLY A O 1
ATOM 6879 N N . GLU A 1 958 ? 51.843 -31.299 -46.106 1.00 33.88 958 GLU A N 1
ATOM 6880 C CA . GLU A 1 958 ? 51.158 -30.057 -45.715 1.00 33.88 958 GLU A CA 1
ATOM 6881 C C . GLU A 1 958 ? 50.343 -29.522 -46.913 1.00 33.88 958 GLU A C 1
ATOM 6883 O O . GLU A 1 958 ? 50.437 -30.068 -48.019 1.00 33.88 958 GLU A O 1
ATOM 6888 N N . SER A 1 959 ? 49.470 -28.535 -46.698 1.00 45.81 959 SER A N 1
ATOM 6889 C CA . SER A 1 959 ? 48.420 -28.167 -47.658 1.00 45.81 959 SER A CA 1
ATOM 6890 C C . SER A 1 959 ? 48.864 -27.189 -48.757 1.00 45.81 959 SER A C 1
ATOM 6892 O O . SER A 1 959 ? 49.856 -26.468 -48.659 1.00 45.81 959 SER A O 1
ATOM 6894 N N . CYS A 1 960 ? 48.059 -27.129 -49.819 1.00 36.59 960 CYS A N 1
ATOM 6895 C CA . CYS A 1 960 ? 47.892 -25.930 -50.633 1.00 36.59 960 CYS A CA 1
ATOM 6896 C C . CYS A 1 960 ? 46.390 -25.690 -50.777 1.00 36.59 960 CYS A C 1
ATOM 6898 O O . CYS A 1 960 ? 45.726 -26.317 -51.604 1.00 36.59 960 CYS A O 1
ATOM 6900 N N . GLU A 1 961 ? 45.864 -24.805 -49.935 1.00 38.66 961 GLU A N 1
ATOM 6901 C CA . GLU A 1 961 ? 44.535 -24.222 -50.116 1.00 38.66 961 GLU A CA 1
ATOM 6902 C C . GLU A 1 961 ? 44.494 -23.407 -51.428 1.00 38.66 961 GLU A C 1
ATOM 6904 O O . GLU A 1 961 ? 45.525 -23.156 -52.058 1.00 38.66 961 GLU A O 1
ATOM 6909 N N . GLY A 1 962 ? 43.292 -23.100 -51.922 1.00 35.88 962 GLY A N 1
ATOM 6910 C CA . GLY A 1 962 ? 43.076 -22.774 -53.338 1.00 35.88 962 GLY A CA 1
ATOM 6911 C C . GLY A 1 962 ? 43.877 -21.570 -53.881 1.00 35.88 962 GLY A C 1
ATOM 6912 O O . GLY A 1 962 ? 44.056 -20.576 -53.190 1.00 35.88 962 GLY A O 1
ATOM 6913 N N . LEU A 1 963 ? 44.338 -21.552 -55.142 1.00 52.22 963 LEU A N 1
ATOM 6914 C CA . LEU A 1 963 ? 44.140 -22.503 -56.249 1.00 52.22 963 LEU A CA 1
ATOM 6915 C C . LEU A 1 963 ? 45.374 -22.536 -57.183 1.00 52.22 963 LEU A C 1
ATOM 6917 O O . LEU A 1 963 ? 45.630 -21.574 -57.905 1.00 52.22 963 LEU A O 1
ATOM 6921 N N . GLY A 1 964 ? 46.101 -23.659 -57.253 1.00 40.81 964 GLY A N 1
ATOM 6922 C CA . GLY A 1 964 ? 47.153 -23.867 -58.266 1.00 40.81 964 GLY A CA 1
ATOM 6923 C C . GLY A 1 964 ? 47.973 -25.147 -58.064 1.00 40.81 964 GLY A C 1
ATOM 6924 O O . GLY A 1 964 ? 48.457 -25.403 -56.967 1.00 40.81 964 GLY A O 1
ATOM 6925 N N . ARG A 1 965 ? 48.153 -25.964 -59.117 1.00 48.47 965 ARG A N 1
ATOM 6926 C CA . ARG A 1 965 ? 48.875 -27.256 -59.043 1.00 48.47 965 ARG A CA 1
ATOM 6927 C C . ARG A 1 965 ? 50.294 -27.191 -59.605 1.00 48.47 965 ARG A C 1
ATOM 6929 O O . ARG A 1 965 ? 50.508 -26.658 -60.688 1.00 48.47 965 ARG A O 1
ATOM 6936 N N . CYS A 1 966 ? 51.227 -27.836 -58.907 1.00 37.81 966 CYS A N 1
ATOM 6937 C CA . CYS A 1 966 ? 52.653 -27.807 -59.216 1.00 37.81 966 CYS A CA 1
ATOM 6938 C C . CYS A 1 966 ? 53.066 -28.787 -60.333 1.00 37.81 966 CYS A C 1
ATOM 6940 O O . CYS A 1 966 ? 52.724 -29.971 -60.300 1.00 37.81 966 CYS A O 1
ATOM 6942 N N . ARG A 1 967 ? 53.876 -28.320 -61.291 1.00 44.44 967 ARG A N 1
ATOM 6943 C CA . ARG A 1 967 ? 54.710 -29.139 -62.188 1.00 44.44 967 ARG A CA 1
ATOM 6944 C C . ARG A 1 967 ? 56.106 -28.526 -62.281 1.00 44.44 967 ARG A C 1
ATOM 6946 O O . ARG A 1 967 ? 56.242 -27.326 -62.482 1.00 44.44 967 ARG A O 1
ATOM 6953 N N . ALA A 1 968 ? 57.144 -29.355 -62.139 1.00 44.72 968 ALA A N 1
ATOM 6954 C CA . ALA A 1 968 ? 58.550 -28.923 -62.149 1.00 44.72 968 ALA A CA 1
ATOM 6955 C C . ALA A 1 968 ? 58.847 -27.723 -61.212 1.00 44.72 968 ALA A C 1
ATOM 6957 O O . ALA A 1 968 ? 59.635 -26.843 -61.551 1.00 44.72 968 ALA A O 1
ATOM 6958 N N . ASN A 1 969 ? 58.226 -27.723 -60.024 1.00 49.69 969 ASN A N 1
ATOM 6959 C CA . ASN A 1 969 ? 58.320 -26.707 -58.965 1.00 49.69 969 ASN A CA 1
ATOM 6960 C C . ASN A 1 969 ? 57.579 -25.362 -59.212 1.00 49.69 969 ASN A C 1
ATOM 6962 O O . ASN A 1 969 ? 57.899 -24.392 -58.528 1.00 49.69 969 ASN A O 1
ATOM 6966 N N . VAL A 1 970 ? 56.595 -25.272 -60.131 1.00 39.56 970 VAL A N 1
ATOM 6967 C CA . VAL A 1 970 ? 55.767 -24.052 -60.379 1.00 39.56 970 VAL A CA 1
ATOM 6968 C C . VAL A 1 970 ? 54.290 -24.392 -60.723 1.00 39.56 970 VAL A C 1
ATOM 6970 O O . VAL A 1 970 ? 54.028 -25.497 -61.197 1.00 39.56 970 VAL A O 1
ATOM 6973 N N . CYS A 1 971 ? 53.327 -23.473 -60.510 1.00 43.25 971 CYS A N 1
ATOM 6974 C CA . CYS A 1 971 ? 51.863 -23.656 -60.691 1.00 43.25 971 CYS A CA 1
ATOM 6975 C C . CYS A 1 971 ? 51.192 -22.598 -61.614 1.00 43.25 971 CYS A C 1
ATOM 6977 O O . CYS A 1 971 ? 51.669 -21.469 -61.638 1.00 43.25 971 CYS A O 1
ATOM 6979 N N . GLU A 1 972 ? 50.059 -22.911 -62.285 1.00 35.84 972 GLU A N 1
ATOM 6980 C CA . GLU A 1 972 ? 49.182 -21.954 -63.036 1.00 35.84 972 GLU A CA 1
ATOM 6981 C C . GLU A 1 972 ? 47.719 -22.489 -63.262 1.00 35.84 972 GLU A C 1
ATOM 6983 O O . GLU A 1 972 ? 47.421 -23.587 -62.781 1.00 35.84 972 GLU A O 1
ATOM 6988 N N . ALA A 1 973 ? 46.776 -21.721 -63.871 1.00 37.56 973 ALA A N 1
ATOM 6989 C CA . ALA A 1 973 ? 45.326 -21.734 -63.492 1.00 37.56 973 ALA A CA 1
ATOM 6990 C C . ALA A 1 973 ? 44.208 -21.442 -64.570 1.00 37.56 973 ALA A C 1
ATOM 6992 O O . ALA A 1 973 ? 44.527 -21.014 -65.675 1.00 37.56 973 ALA A O 1
ATOM 6993 N N . VAL A 1 974 ? 42.908 -21.531 -64.145 1.00 32.81 974 VAL A N 1
ATOM 6994 C CA . VAL A 1 974 ? 41.674 -20.774 -64.609 1.00 32.81 974 VAL A CA 1
ATOM 6995 C C . VAL A 1 974 ? 40.979 -21.227 -65.948 1.00 32.81 974 VAL A C 1
ATOM 6997 O O . VAL A 1 974 ? 41.692 -21.701 -66.823 1.00 32.81 974 VAL A O 1
ATOM 7000 N N . THR A 1 975 ? 39.639 -21.224 -66.236 1.00 29.88 975 THR A N 1
ATOM 7001 C CA . THR A 1 975 ? 38.335 -20.681 -65.677 1.00 29.88 975 THR A CA 1
ATOM 7002 C C . THR A 1 975 ? 37.057 -21.431 -66.211 1.00 29.88 975 THR A C 1
ATOM 7004 O O . THR A 1 975 ? 37.196 -22.125 -67.214 1.00 29.88 975 THR A O 1
ATOM 7007 N N . CYS A 1 976 ? 35.840 -21.128 -65.674 1.00 25.25 976 CYS A N 1
ATOM 7008 C CA . CYS A 1 976 ? 34.456 -21.248 -66.268 1.00 25.25 976 CYS A CA 1
ATOM 7009 C C . CYS A 1 976 ? 33.814 -22.662 -66.473 1.00 25.25 976 CYS A C 1
ATOM 7011 O O . CYS A 1 976 ? 34.550 -23.616 -66.703 1.00 25.25 976 CYS A O 1
ATOM 7013 N N . ASP A 1 977 ? 32.477 -22.890 -66.446 1.00 27.89 977 ASP A N 1
ATOM 7014 C CA . ASP A 1 977 ? 31.281 -22.047 -66.133 1.00 27.89 977 ASP A CA 1
ATOM 7015 C C . ASP A 1 977 ? 30.003 -22.880 -65.772 1.00 27.89 977 ASP A C 1
ATOM 7017 O O . ASP A 1 977 ? 29.975 -24.073 -66.062 1.00 27.89 977 ASP A O 1
ATOM 7021 N N . ASP A 1 978 ? 28.955 -22.190 -65.275 1.00 27.16 978 ASP A N 1
ATOM 7022 C CA . ASP A 1 978 ? 27.485 -22.482 -65.289 1.00 27.16 978 ASP A CA 1
ATOM 7023 C C . ASP A 1 978 ? 26.805 -23.664 -64.514 1.00 27.16 978 ASP A C 1
ATOM 7025 O O . ASP A 1 978 ? 27.318 -24.778 -64.463 1.00 27.16 978 ASP A O 1
ATOM 7029 N N . VAL A 1 979 ? 25.571 -23.381 -64.021 1.00 31.33 979 VAL A N 1
ATOM 7030 C CA . VAL A 1 979 ? 24.507 -24.222 -63.361 1.00 31.33 979 VAL A CA 1
ATOM 7031 C C . VAL A 1 979 ? 24.874 -25.130 -62.153 1.00 31.33 979 VAL A C 1
ATOM 7033 O O . VAL A 1 979 ? 26.006 -25.564 -61.993 1.00 31.33 979 VAL A O 1
ATOM 7036 N N . ASP A 1 980 ? 23.975 -25.439 -61.202 1.00 34.06 980 ASP A N 1
ATOM 7037 C CA . ASP A 1 980 ? 22.496 -25.344 -61.171 1.00 34.06 980 ASP A CA 1
ATOM 7038 C C . ASP A 1 980 ? 21.943 -24.773 -59.835 1.00 34.06 980 ASP A C 1
ATOM 7040 O O . ASP A 1 980 ? 22.715 -24.418 -58.943 1.00 34.06 980 ASP A O 1
ATOM 7044 N N . ALA A 1 981 ? 20.616 -24.644 -59.701 1.00 33.56 981 ALA A N 1
ATOM 7045 C CA . ALA A 1 981 ? 19.952 -24.008 -58.548 1.00 33.56 981 ALA A CA 1
ATOM 7046 C C . ALA A 1 981 ? 19.349 -24.986 -57.517 1.00 33.56 981 ALA A C 1
ATOM 7048 O O . ALA A 1 981 ? 18.848 -26.044 -57.888 1.00 33.56 981 ALA A O 1
ATOM 7049 N N . ASP A 1 982 ? 19.273 -24.557 -56.249 1.00 35.31 982 ASP A N 1
ATOM 7050 C CA . ASP A 1 982 ? 18.266 -25.029 -55.283 1.00 35.31 982 ASP A CA 1
ATOM 7051 C C . ASP A 1 982 ? 17.916 -23.922 -54.261 1.00 35.31 982 ASP A C 1
ATOM 7053 O O . ASP A 1 982 ? 18.612 -22.905 -54.165 1.00 35.31 982 ASP A O 1
ATOM 7057 N N . THR A 1 983 ? 16.819 -24.098 -53.526 1.00 36.09 983 THR A N 1
ATOM 7058 C CA . THR A 1 983 ? 16.255 -23.150 -52.552 1.00 36.09 983 THR A CA 1
ATOM 7059 C C . THR A 1 983 ? 16.163 -23.758 -51.159 1.00 36.09 983 THR A C 1
ATOM 7061 O O . THR A 1 983 ? 15.536 -24.800 -51.026 1.00 36.09 983 THR A O 1
ATOM 7064 N N . ASP A 1 984 ? 16.612 -23.038 -50.123 1.00 35.88 984 ASP A N 1
ATOM 7065 C CA . ASP A 1 984 ? 15.723 -22.733 -48.988 1.00 35.88 984 ASP A CA 1
ATOM 7066 C C . ASP A 1 984 ? 16.240 -21.575 -48.104 1.00 35.88 984 ASP A C 1
ATOM 7068 O O . ASP A 1 984 ? 17.210 -20.897 -48.462 1.00 35.88 984 ASP A O 1
ATOM 7072 N N . ALA A 1 985 ? 15.525 -21.280 -47.013 1.00 35.09 985 ALA A N 1
ATOM 7073 C CA . ALA A 1 985 ? 15.623 -20.041 -46.238 1.00 35.09 985 ALA A CA 1
ATOM 7074 C C . ALA A 1 985 ? 16.381 -20.123 -44.885 1.00 35.09 985 ALA A C 1
ATOM 7076 O O . ALA A 1 985 ? 16.815 -21.174 -44.429 1.00 35.09 985 ALA A O 1
ATOM 7077 N N . ASP A 1 986 ? 16.446 -18.945 -44.252 1.00 31.27 986 ASP A N 1
ATOM 7078 C CA . ASP A 1 986 ? 16.668 -18.635 -42.831 1.00 31.27 986 ASP A CA 1
ATOM 7079 C C . ASP A 1 986 ? 18.060 -18.724 -42.154 1.00 31.27 986 ASP A C 1
ATOM 7081 O O . ASP A 1 986 ? 18.659 -19.764 -41.913 1.00 31.27 986 ASP A O 1
ATOM 7085 N N . THR A 1 987 ? 18.471 -17.528 -41.704 1.00 32.00 987 THR A N 1
ATOM 7086 C CA . THR A 1 987 ? 19.165 -17.192 -40.443 1.00 32.00 987 THR A CA 1
ATOM 7087 C C . THR A 1 987 ? 20.472 -17.894 -40.045 1.00 32.00 987 THR A C 1
ATOM 7089 O O . THR A 1 987 ? 20.468 -19.014 -39.550 1.00 32.00 987 THR A O 1
ATOM 7092 N N . ALA A 1 988 ? 21.553 -17.104 -39.964 1.00 33.06 988 ALA A N 1
ATOM 7093 C CA . ALA A 1 988 ? 22.046 -16.592 -38.670 1.00 33.06 988 ALA A CA 1
ATOM 7094 C C . ALA A 1 988 ? 23.073 -15.447 -38.849 1.00 33.06 988 ALA A C 1
ATOM 7096 O O . ALA A 1 988 ? 23.709 -15.320 -39.894 1.00 33.06 988 ALA A O 1
ATOM 7097 N N . ALA A 1 989 ? 23.251 -14.619 -37.813 1.00 36.06 989 ALA A N 1
ATOM 7098 C CA . ALA A 1 989 ? 24.446 -13.777 -37.636 1.00 36.06 989 ALA A CA 1
ATOM 7099 C C . ALA A 1 989 ? 25.622 -14.662 -37.129 1.00 36.06 989 ALA A C 1
ATOM 7101 O O . ALA A 1 989 ? 25.384 -15.776 -36.675 1.00 36.06 989 ALA A O 1
ATOM 7102 N N . ASN A 1 990 ? 26.903 -14.273 -37.129 1.00 31.05 990 ASN A N 1
ATOM 7103 C CA . ASN A 1 990 ? 27.455 -13.006 -36.637 1.00 31.05 990 ASN A CA 1
ATOM 7104 C C . ASN A 1 990 ? 28.983 -12.892 -36.918 1.00 31.05 990 ASN A C 1
ATOM 7106 O O . ASN A 1 990 ? 29.629 -13.873 -37.279 1.00 31.05 990 ASN A O 1
ATOM 7110 N N . SER A 1 991 ? 29.544 -11.730 -36.564 1.00 31.34 991 SER A N 1
ATOM 7111 C CA . SER A 1 991 ? 30.893 -11.498 -36.004 1.00 31.34 991 SER A CA 1
ATOM 7112 C C . SER A 1 991 ? 32.026 -10.914 -36.879 1.00 31.34 991 SER A C 1
ATOM 7114 O O . SER A 1 991 ? 32.277 -11.301 -38.015 1.00 31.34 991 SER A O 1
ATOM 7116 N N . ASP A 1 992 ? 32.705 -9.965 -36.223 1.00 32.62 992 ASP A N 1
ATOM 7117 C CA . ASP A 1 992 ? 34.136 -9.638 -36.232 1.00 32.62 992 ASP A CA 1
ATOM 7118 C C . ASP A 1 992 ? 34.821 -8.810 -37.345 1.00 32.62 992 ASP A C 1
ATOM 7120 O O . ASP A 1 992 ? 35.388 -9.294 -38.318 1.00 32.62 992 ASP A O 1
ATOM 7124 N N . VAL A 1 993 ? 34.898 -7.503 -37.045 1.00 33.44 993 VAL A N 1
ATOM 7125 C CA . VAL A 1 993 ? 36.152 -6.760 -36.764 1.00 33.44 993 VAL A CA 1
ATOM 7126 C C . VAL A 1 993 ? 37.319 -6.910 -37.765 1.00 33.44 993 VAL A C 1
ATOM 7128 O O . VAL A 1 993 ? 38.109 -7.849 -37.715 1.00 33.44 993 VAL A O 1
ATOM 7131 N N . GLY A 1 994 ? 37.554 -5.846 -38.547 1.00 29.84 994 GLY A N 1
ATOM 7132 C CA . GLY A 1 994 ? 38.792 -5.592 -39.304 1.00 29.84 994 GLY A CA 1
ATOM 7133 C C . GLY A 1 994 ? 39.110 -4.079 -39.378 1.00 29.84 994 GLY A C 1
ATOM 7134 O O . GLY A 1 994 ? 38.163 -3.291 -39.372 1.00 29.84 994 GLY A O 1
ATOM 7135 N N . PRO A 1 995 ? 40.388 -3.625 -39.385 1.00 49.91 995 PRO A N 1
ATOM 7136 C CA . PRO A 1 995 ? 40.727 -2.265 -38.932 1.00 49.91 995 PRO A CA 1
ATOM 7137 C C . PRO A 1 995 ? 41.217 -1.268 -40.016 1.00 49.91 995 PRO A C 1
ATOM 7139 O O . PRO A 1 995 ? 41.256 -1.549 -41.209 1.00 49.91 995 PRO A O 1
ATOM 7142 N N . SER A 1 996 ? 41.624 -0.088 -39.526 1.00 31.30 996 SER A N 1
ATOM 7143 C CA . SER A 1 996 ? 42.446 0.983 -40.136 1.00 31.30 996 SER A CA 1
ATOM 7144 C C . SER A 1 996 ? 43.635 0.498 -41.007 1.00 31.30 996 SER A C 1
ATOM 7146 O O . SER A 1 996 ? 44.117 -0.612 -40.812 1.00 31.30 996 SER A O 1
ATOM 7148 N N . ASP A 1 997 ? 44.252 1.293 -41.898 1.00 31.72 997 ASP A N 1
ATOM 7149 C CA . ASP A 1 997 ? 44.600 2.725 -41.758 1.00 31.72 997 ASP A CA 1
ATOM 7150 C C . ASP A 1 997 ? 45.023 3.409 -43.098 1.00 31.72 997 ASP A C 1
ATOM 7152 O O . ASP A 1 997 ? 45.251 2.753 -44.111 1.00 31.72 997 ASP A O 1
ATOM 7156 N N . THR A 1 998 ? 45.262 4.726 -43.047 1.00 32.75 998 THR A N 1
ATOM 7157 C CA . THR A 1 998 ? 46.055 5.597 -43.953 1.00 32.75 998 THR A CA 1
ATOM 7158 C C . THR A 1 998 ? 45.513 6.080 -45.320 1.00 32.75 998 THR A C 1
ATOM 7160 O O . THR A 1 998 ? 45.392 5.355 -46.299 1.00 32.75 998 THR A O 1
ATOM 7163 N N . SER A 1 999 ? 45.306 7.407 -45.345 1.00 33.44 999 SER A N 1
ATOM 7164 C CA . SER A 1 999 ? 45.624 8.461 -46.348 1.00 33.44 999 SER A CA 1
ATOM 7165 C C . SER A 1 999 ? 46.565 8.133 -47.550 1.00 33.44 999 SER A C 1
ATOM 7167 O O . SER A 1 999 ? 47.307 7.162 -47.525 1.00 33.44 999 SER A O 1
ATOM 7169 N N . VAL A 1 1000 ? 46.648 8.921 -48.650 1.00 32.56 1000 VAL A N 1
ATOM 7170 C CA . VAL A 1 1000 ? 46.721 10.407 -48.770 1.00 32.56 1000 VAL A CA 1
ATOM 7171 C C . VAL A 1 1000 ? 46.310 10.967 -50.169 1.00 32.56 1000 VAL A C 1
ATOM 7173 O O . VAL A 1 1000 ? 46.233 10.234 -51.148 1.00 32.56 1000 VAL A O 1
ATOM 7176 N N . THR A 1 1001 ? 46.217 12.309 -50.264 1.00 31.23 1001 THR A N 1
ATOM 7177 C CA . THR A 1 1001 ? 46.356 13.226 -51.441 1.00 31.23 1001 THR A CA 1
ATOM 7178 C C . THR A 1 1001 ? 45.156 13.616 -52.341 1.00 31.23 1001 THR A C 1
ATOM 7180 O O . THR A 1 1001 ? 44.941 13.069 -53.415 1.00 31.23 1001 THR A O 1
ATOM 7183 N N . GLU A 1 1002 ? 44.511 14.721 -51.937 1.00 36.47 1002 GLU A N 1
ATOM 7184 C CA . GLU A 1 1002 ? 43.972 15.861 -52.734 1.00 36.47 1002 GLU A CA 1
ATOM 7185 C C . GLU A 1 1002 ? 44.946 16.383 -53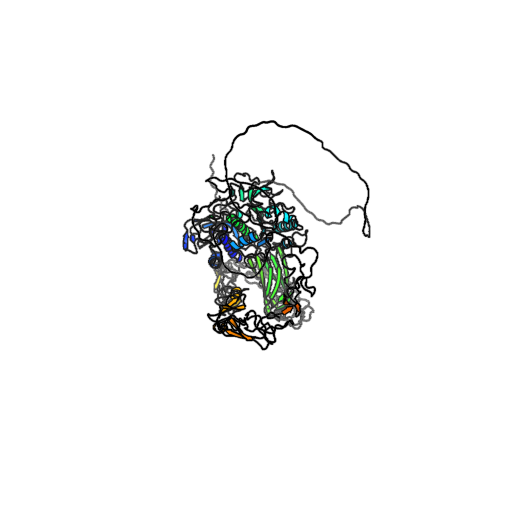.843 1.00 36.47 1002 GLU A C 1
ATOM 7187 O O . GLU A 1 1002 ? 46.151 16.139 -53.689 1.00 36.47 1002 GLU A O 1
ATOM 7192 N N . PRO A 1 1003 ? 44.522 17.134 -54.913 1.00 53.62 1003 PRO A N 1
ATOM 7193 C CA . PRO A 1 1003 ? 43.792 18.416 -54.771 1.00 53.62 1003 PRO A CA 1
ATOM 7194 C C . PRO A 1 1003 ? 42.754 18.898 -55.835 1.00 53.62 1003 PRO A C 1
ATOM 7196 O O . PRO A 1 1003 ? 43.053 18.992 -57.024 1.00 53.62 1003 PRO A O 1
ATOM 7199 N N . ALA A 1 1004 ? 41.634 19.429 -55.316 1.00 33.81 1004 ALA A N 1
ATOM 7200 C CA . ALA A 1 1004 ? 40.974 20.727 -55.618 1.00 33.81 1004 ALA A CA 1
ATOM 7201 C C . ALA A 1 1004 ? 40.440 21.128 -57.027 1.00 33.81 1004 ALA A C 1
ATOM 7203 O O . ALA A 1 1004 ? 41.205 21.225 -57.985 1.00 33.81 1004 ALA A O 1
ATOM 7204 N N . LEU A 1 1005 ? 39.179 21.630 -57.073 1.00 31.88 1005 LEU A N 1
ATOM 7205 C CA . LEU A 1 1005 ? 38.826 22.985 -57.593 1.00 31.88 1005 LEU A CA 1
ATOM 7206 C C . LEU A 1 1005 ? 37.350 23.449 -57.359 1.00 31.88 1005 LEU A C 1
ATOM 7208 O O . LEU A 1 1005 ? 36.445 23.081 -58.096 1.00 31.88 1005 LEU A O 1
ATOM 7212 N N . ASP A 1 1006 ? 37.181 24.277 -56.320 1.00 31.17 1006 ASP A N 1
ATOM 7213 C CA . ASP A 1 1006 ? 36.341 25.488 -56.076 1.00 31.17 1006 ASP A CA 1
ATOM 7214 C C . ASP A 1 1006 ? 35.117 25.945 -56.959 1.00 31.17 1006 ASP A C 1
ATOM 7216 O O . ASP A 1 1006 ? 35.030 25.702 -58.158 1.00 31.17 1006 ASP A O 1
ATOM 7220 N N . VAL A 1 1007 ? 34.273 26.800 -56.338 1.00 31.88 1007 VAL A N 1
ATOM 7221 C CA . VAL A 1 1007 ? 33.264 27.779 -56.856 1.00 31.88 1007 VAL A CA 1
ATOM 7222 C C . VAL A 1 1007 ? 31.792 27.361 -57.135 1.00 31.88 1007 VAL A C 1
ATOM 7224 O O . VAL A 1 1007 ? 31.364 27.180 -58.269 1.00 31.88 1007 VAL A O 1
ATOM 7227 N N . SER A 1 1008 ? 30.981 27.388 -56.067 1.00 31.73 1008 SER A N 1
ATOM 7228 C CA . SER A 1 1008 ? 29.874 28.351 -55.786 1.00 31.73 1008 SER A CA 1
ATOM 7229 C C . SER A 1 1008 ? 28.750 28.725 -56.804 1.00 31.73 1008 SER A C 1
ATOM 7231 O O . SER A 1 1008 ? 29.008 29.360 -57.820 1.00 31.73 1008 SER A O 1
ATOM 7233 N N . VAL A 1 1009 ? 27.489 28.499 -56.372 1.00 38.56 1009 VAL A N 1
ATOM 7234 C CA . VAL A 1 1009 ? 26.283 29.397 -56.367 1.00 38.56 1009 VAL A CA 1
ATOM 7235 C C . VAL A 1 1009 ? 25.832 30.164 -57.634 1.00 38.56 1009 VAL A C 1
ATOM 7237 O O . VAL A 1 1009 ? 26.527 31.076 -58.065 1.00 38.56 1009 VAL A O 1
ATOM 7240 N N . ASP A 1 1010 ? 24.559 29.973 -58.054 1.00 33.34 1010 ASP A N 1
ATOM 7241 C CA . ASP A 1 1010 ? 23.546 31.064 -58.179 1.00 33.34 1010 ASP A CA 1
ATOM 7242 C C . ASP A 1 1010 ? 22.081 30.561 -58.371 1.00 33.34 1010 ASP A C 1
ATOM 7244 O O . ASP A 1 1010 ? 21.866 29.422 -58.782 1.00 33.34 1010 ASP A O 1
ATOM 7248 N N . GLY A 1 1011 ? 21.086 31.443 -58.153 1.00 31.64 1011 GLY A N 1
ATOM 7249 C CA . GLY A 1 1011 ? 19.728 31.372 -58.740 1.00 31.64 1011 GLY A CA 1
ATOM 7250 C C . GLY A 1 1011 ? 18.551 30.835 -57.889 1.00 31.64 1011 GLY A C 1
ATOM 7251 O O . GLY A 1 1011 ? 18.564 29.670 -57.520 1.00 31.64 1011 GLY A O 1
ATOM 7252 N N . THR A 1 1012 ? 17.382 31.469 -57.694 1.00 32.78 1012 THR A N 1
ATOM 7253 C CA . THR A 1 1012 ? 16.851 32.851 -57.528 1.00 32.78 1012 THR A CA 1
ATOM 7254 C C . THR A 1 1012 ? 15.304 32.783 -57.667 1.00 32.78 1012 THR A C 1
ATOM 7256 O O . THR A 1 1012 ? 14.805 32.097 -58.552 1.00 32.78 1012 THR A O 1
ATOM 7259 N N . GLY A 1 1013 ? 14.532 33.534 -56.859 1.00 30.48 1013 GLY A N 1
ATOM 7260 C CA . GLY A 1 1013 ? 13.061 33.719 -57.010 1.00 30.48 1013 GLY A CA 1
ATOM 7261 C C . GLY A 1 1013 ? 12.222 33.150 -55.840 1.00 30.48 1013 GLY A C 1
ATOM 7262 O O . GLY A 1 1013 ? 12.367 31.976 -55.542 1.00 30.48 1013 GLY A O 1
ATOM 7263 N N . SER A 1 1014 ? 11.410 33.876 -55.045 1.00 31.75 1014 SER A N 1
ATOM 7264 C CA . SER A 1 1014 ? 10.516 35.050 -55.244 1.00 31.75 1014 SER A CA 1
ATOM 7265 C C . SER A 1 1014 ? 9.184 34.696 -55.938 1.00 31.75 1014 SER A C 1
ATOM 7267 O O . SER A 1 1014 ? 9.237 34.131 -57.023 1.00 31.75 1014 SER A O 1
ATOM 7269 N N . SER A 1 1015 ? 7.978 35.047 -55.451 1.00 31.11 1015 SER A N 1
ATOM 7270 C CA . SER A 1 1015 ? 7.504 35.654 -54.174 1.00 31.11 1015 SER A CA 1
ATOM 7271 C C . SER A 1 1015 ? 5.945 35.671 -54.131 1.00 31.11 1015 SER A C 1
ATOM 7273 O O . SER A 1 1015 ? 5.327 35.122 -55.040 1.00 31.11 1015 SER A O 1
ATOM 7275 N N . VAL A 1 1016 ? 5.347 36.379 -53.146 1.00 31.53 1016 VAL A N 1
ATOM 7276 C CA . VAL A 1 1016 ? 3.964 36.942 -53.066 1.00 31.53 1016 VAL A CA 1
ATOM 7277 C C . VAL A 1 1016 ? 2.988 36.275 -52.071 1.00 31.53 1016 VAL A C 1
ATOM 7279 O O . VAL A 1 1016 ? 2.831 35.060 -52.025 1.00 31.53 1016 VAL A O 1
ATOM 7282 N N . GLU A 1 1017 ? 2.318 37.130 -51.286 1.00 36.50 1017 GLU A N 1
ATOM 7283 C CA . GLU A 1 1017 ? 1.224 36.851 -50.340 1.00 36.50 1017 GLU A CA 1
ATOM 7284 C C . GLU A 1 1017 ? -0.162 37.103 -50.985 1.00 36.50 1017 GLU A C 1
ATOM 7286 O O . GLU A 1 1017 ? -0.258 37.870 -51.943 1.00 36.50 1017 GLU A O 1
ATOM 7291 N N . GLY A 1 1018 ? -1.252 36.623 -50.364 1.00 29.72 1018 GLY A N 1
ATOM 7292 C CA . GLY A 1 1018 ? -2.470 37.451 -50.254 1.00 29.72 1018 GLY A CA 1
ATOM 7293 C C . GLY A 1 1018 ? -3.813 36.939 -50.809 1.00 29.72 1018 GLY A C 1
ATOM 7294 O O . GLY A 1 1018 ? -4.093 37.057 -51.997 1.00 29.72 1018 GLY A O 1
ATOM 7295 N N . ASP A 1 1019 ? -4.697 36.608 -49.859 1.00 29.81 1019 ASP A N 1
ATOM 7296 C CA . ASP A 1 1019 ? -6.142 36.929 -49.827 1.00 29.81 1019 ASP A CA 1
ATOM 7297 C C . ASP A 1 1019 ? -7.166 36.141 -50.698 1.00 29.81 1019 ASP A C 1
ATOM 7299 O O . ASP A 1 1019 ? -6.849 35.323 -51.558 1.00 29.81 1019 ASP A O 1
ATOM 7303 N N . ALA A 1 1020 ? -8.442 36.313 -50.335 1.00 35.47 1020 ALA A N 1
ATOM 7304 C CA . ALA A 1 1020 ? -9.563 35.388 -50.507 1.00 35.47 1020 ALA A CA 1
ATOM 7305 C C . ALA A 1 1020 ? -10.256 35.352 -51.888 1.00 35.47 1020 ALA A C 1
ATOM 7307 O O . ALA A 1 1020 ? -10.259 36.330 -52.633 1.00 35.47 1020 ALA A O 1
ATOM 7308 N N . THR A 1 1021 ? -11.012 34.272 -52.165 1.00 29.69 1021 THR A N 1
ATOM 7309 C CA . THR A 1 1021 ? -12.496 34.289 -52.339 1.00 29.69 1021 THR A CA 1
ATOM 7310 C C . THR A 1 1021 ? -13.094 32.924 -52.755 1.00 29.69 1021 THR A C 1
ATOM 7312 O O . THR A 1 1021 ? -12.416 32.045 -53.271 1.00 29.69 1021 THR A O 1
ATOM 7315 N N . SER A 1 1022 ? -14.403 32.762 -52.524 1.00 33.22 1022 SER A N 1
ATOM 7316 C CA . SER A 1 1022 ? -15.301 31.663 -52.956 1.00 33.22 1022 SER A CA 1
ATOM 7317 C C . SER A 1 1022 ? -16.302 32.261 -53.981 1.00 33.22 1022 SER A C 1
ATOM 7319 O O . SER A 1 1022 ? -16.592 33.451 -53.796 1.00 33.22 1022 SER A O 1
ATOM 7321 N N . PRO A 1 1023 ? -16.846 31.566 -55.028 1.00 52.41 1023 PRO A N 1
ATOM 7322 C CA . PRO A 1 1023 ? -17.613 30.306 -54.883 1.00 52.41 1023 PRO A CA 1
ATOM 7323 C C . PRO A 1 1023 ? -17.678 29.271 -56.057 1.00 52.41 1023 PRO A C 1
ATOM 7325 O O . PRO A 1 1023 ? -17.440 29.594 -57.214 1.00 52.41 1023 PRO A O 1
ATOM 7328 N N . ASN A 1 1024 ? -18.072 28.026 -55.705 1.00 31.69 1024 ASN A N 1
ATOM 7329 C CA . ASN A 1 1024 ? -19.166 27.138 -56.225 1.00 31.69 1024 ASN A CA 1
ATOM 7330 C C . ASN A 1 1024 ? -19.760 27.350 -57.664 1.00 31.69 1024 ASN A C 1
ATOM 7332 O O . ASN A 1 1024 ? -19.818 28.506 -58.080 1.00 31.69 1024 ASN A O 1
ATOM 7336 N N . PRO A 1 1025 ? -20.411 26.353 -58.357 1.00 54.50 1025 PRO A N 1
ATOM 7337 C CA . PRO A 1 1025 ? -20.963 25.064 -57.853 1.00 54.50 1025 PRO A CA 1
ATOM 7338 C C . PRO A 1 1025 ? -21.036 23.826 -58.827 1.00 54.50 1025 PRO A C 1
ATOM 7340 O O . PRO A 1 1025 ? -20.582 23.890 -59.963 1.00 54.50 1025 PRO A O 1
ATOM 7343 N N . VAL A 1 1026 ? -21.755 22.757 -58.392 1.00 32.50 1026 VAL A N 1
ATOM 7344 C CA . VAL A 1 1026 ? -22.340 21.578 -59.133 1.00 32.50 1026 VAL A CA 1
ATOM 7345 C C . VAL A 1 1026 ? -21.327 20.556 -59.748 1.00 32.50 1026 VAL A C 1
ATOM 7347 O O . VAL A 1 1026 ? -20.249 20.955 -60.152 1.00 32.50 1026 VAL A O 1
ATOM 7350 N N . VAL A 1 1027 ? -21.528 19.217 -59.835 1.00 30.30 1027 VAL A N 1
ATOM 7351 C CA . VAL A 1 1027 ? -22.725 18.340 -60.008 1.00 30.30 1027 VAL A CA 1
ATOM 7352 C C . VAL A 1 1027 ? -22.597 16.944 -59.321 1.00 30.30 1027 VAL A C 1
ATOM 7354 O O . VAL A 1 1027 ? -21.590 16.289 -59.530 1.00 30.30 1027 VAL A O 1
ATOM 7357 N N . LYS A 1 1028 ? -23.664 16.506 -58.603 1.00 29.92 1028 LYS A N 1
ATOM 7358 C CA . LYS A 1 1028 ? -24.253 15.139 -58.340 1.00 29.92 1028 LYS A CA 1
ATOM 7359 C C . LYS A 1 1028 ? -23.384 13.851 -58.358 1.00 29.92 1028 LYS A C 1
ATOM 7361 O O . LYS A 1 1028 ? -22.537 13.701 -59.221 1.00 29.92 1028 LYS A O 1
ATOM 7366 N N . SER A 1 1029 ? -23.664 12.797 -57.569 1.00 28.72 1029 SER A N 1
ATOM 7367 C CA . SER A 1 1029 ? -24.708 12.467 -56.547 1.00 28.72 1029 SER A CA 1
ATOM 7368 C C . SER A 1 1029 ? -24.197 11.265 -55.683 1.00 28.72 1029 SER A C 1
ATOM 7370 O O . SER A 1 1029 ? -22.989 11.073 -55.669 1.00 28.72 1029 SER A O 1
ATOM 7372 N N . THR A 1 1030 ? -24.924 10.429 -54.912 1.00 29.55 1030 THR A N 1
ATOM 7373 C CA . THR A 1 1030 ? -26.366 10.074 -54.774 1.00 29.55 1030 THR A CA 1
ATOM 7374 C C . THR A 1 1030 ? -26.601 9.390 -53.407 1.00 29.55 1030 THR A C 1
ATOM 7376 O O . THR A 1 1030 ? -25.732 8.664 -52.949 1.00 29.55 1030 THR A O 1
ATOM 7379 N N . GLU A 1 1031 ? -27.698 9.699 -52.704 1.00 33.38 1031 GLU A N 1
ATOM 7380 C CA . GLU A 1 1031 ? -28.794 8.788 -52.269 1.00 33.38 1031 GLU A CA 1
ATOM 7381 C C . GLU A 1 1031 ? -28.371 7.413 -51.697 1.00 33.38 1031 GLU A C 1
ATOM 7383 O O . GLU A 1 1031 ? -27.762 6.593 -52.372 1.00 33.38 1031 GLU A O 1
ATOM 7388 N N . SER A 1 1032 ? -28.761 7.056 -50.468 1.00 31.02 1032 SER A N 1
ATOM 7389 C CA . SER A 1 1032 ? -30.173 6.871 -50.064 1.00 31.02 1032 SER A CA 1
ATOM 7390 C C . SER A 1 1032 ? -30.430 7.141 -48.566 1.00 31.02 1032 SER A C 1
ATOM 7392 O O . SER A 1 1032 ? -29.491 7.181 -47.779 1.00 31.02 1032 SER A O 1
ATOM 7394 N N . GLY A 1 1033 ? -31.697 7.273 -48.142 1.00 28.86 1033 GLY A N 1
ATOM 7395 C CA . GLY A 1 1033 ? -32.058 7.353 -46.714 1.00 28.86 1033 GLY A CA 1
ATOM 7396 C C . GLY A 1 1033 ? -33.565 7.469 -46.431 1.00 28.86 1033 GLY A C 1
ATOM 7397 O O . GLY A 1 1033 ? -34.355 7.681 -47.349 1.00 28.86 1033 GLY A O 1
ATOM 7398 N N . CYS A 1 1034 ? -33.955 7.337 -45.156 1.00 26.94 1034 CYS A N 1
ATOM 7399 C CA . CYS A 1 1034 ? -35.300 7.581 -44.599 1.00 26.94 1034 CYS A CA 1
ATOM 7400 C C . CYS A 1 1034 ? -35.178 7.963 -43.101 1.00 26.94 1034 CYS A C 1
ATOM 7402 O O . CYS A 1 1034 ? -34.335 7.397 -42.419 1.00 26.94 1034 CYS A O 1
ATOM 7404 N N . GLY A 1 1035 ? -35.974 8.858 -42.498 1.00 27.27 1035 GLY A N 1
ATOM 7405 C CA . GLY A 1 1035 ? -36.860 9.864 -43.102 1.00 27.27 1035 GLY A CA 1
ATOM 7406 C C . GLY A 1 1035 ? -38.244 10.022 -42.454 1.00 27.27 1035 GLY A C 1
ATOM 7407 O O . GLY A 1 1035 ? -39.207 9.539 -43.038 1.00 27.27 1035 GLY A O 1
ATOM 7408 N N . CYS A 1 1036 ? -38.349 10.718 -41.307 1.00 24.33 1036 CYS A N 1
ATOM 7409 C CA . CYS A 1 1036 ? -39.515 11.499 -40.812 1.00 24.33 1036 CYS A CA 1
ATOM 7410 C C . CYS A 1 1036 ? -39.301 11.944 -39.343 1.00 24.33 1036 CYS A C 1
ATOM 7412 O O . CYS A 1 1036 ? -38.548 11.281 -38.644 1.00 24.33 1036 CYS A O 1
ATOM 7414 N N . GLN A 1 1037 ? -39.981 12.937 -38.745 1.00 30.05 1037 GLN A N 1
ATOM 7415 C CA . GLN A 1 1037 ? -40.528 14.265 -39.138 1.00 30.05 1037 GLN A CA 1
ATOM 7416 C C . GLN A 1 1037 ? -41.296 14.820 -37.897 1.00 30.05 1037 GLN A C 1
ATOM 7418 O O . GLN A 1 1037 ? -41.893 14.023 -37.184 1.00 30.05 1037 GLN A O 1
ATOM 7423 N N . VAL A 1 1038 ? -41.466 16.121 -37.605 1.00 27.64 1038 VAL A N 1
ATOM 7424 C CA . VAL A 1 1038 ? -40.741 17.383 -37.908 1.00 27.64 1038 VAL A CA 1
ATOM 7425 C C . VAL A 1 1038 ? -41.432 18.518 -37.115 1.00 27.64 1038 VAL A C 1
ATOM 7427 O O . VAL A 1 1038 ? -42.652 18.459 -36.996 1.00 27.64 1038 VAL A O 1
ATOM 7430 N N . LEU A 1 1039 ? -40.733 19.569 -36.644 1.00 26.72 1039 LEU A N 1
ATOM 7431 C CA . LEU A 1 1039 ? -41.317 20.918 -36.417 1.00 26.72 1039 LEU A CA 1
ATOM 7432 C C . LEU A 1 1039 ? -40.247 22.009 -36.153 1.00 26.72 1039 LEU A C 1
ATOM 7434 O O . LEU A 1 1039 ? -39.101 21.699 -35.847 1.00 26.72 1039 LEU A O 1
ATOM 7438 N N . ARG A 1 1040 ? -40.627 23.292 -36.295 1.00 26.92 1040 ARG A N 1
ATOM 7439 C CA . ARG A 1 1040 ? -39.799 24.502 -36.065 1.00 26.92 1040 ARG A CA 1
ATOM 7440 C C . ARG A 1 1040 ? -40.468 25.452 -35.063 1.00 26.92 1040 ARG A C 1
ATOM 7442 O O . ARG A 1 1040 ? -41.696 25.522 -35.065 1.00 26.92 1040 ARG A O 1
ATOM 7449 N N . ALA A 1 1041 ? -39.686 26.309 -34.400 1.00 26.31 1041 ALA A N 1
ATOM 7450 C CA . ALA A 1 1041 ? -40.088 27.678 -34.038 1.00 26.31 1041 ALA A CA 1
ATOM 7451 C C . ALA A 1 1041 ? -38.859 28.588 -33.812 1.00 26.31 1041 ALA A C 1
ATOM 7453 O O . ALA A 1 1041 ? -37.795 28.103 -33.437 1.00 26.31 1041 ALA A O 1
ATOM 7454 N N . ASP A 1 1042 ? -39.022 29.897 -34.026 1.00 28.56 1042 ASP A N 1
ATOM 7455 C CA . ASP A 1 1042 ? -37.999 30.940 -33.851 1.00 28.56 1042 ASP A CA 1
ATOM 7456 C C . ASP A 1 1042 ? -38.296 31.859 -32.639 1.00 28.56 1042 ASP A C 1
ATOM 7458 O O . ASP A 1 1042 ? -39.441 31.987 -32.214 1.00 28.56 1042 ASP A O 1
ATOM 7462 N N . ALA A 1 1043 ? -37.270 32.630 -32.240 1.00 29.11 1043 ALA A N 1
ATOM 7463 C CA . ALA A 1 1043 ? -37.328 34.000 -31.688 1.00 29.11 1043 ALA A CA 1
ATOM 7464 C C . ALA A 1 1043 ? -37.550 34.288 -30.172 1.00 29.11 1043 ALA A C 1
ATOM 7466 O O . ALA A 1 1043 ? -38.602 34.054 -29.596 1.00 29.11 1043 ALA A O 1
ATOM 7467 N N . LYS A 1 1044 ? -36.550 34.998 -29.610 1.00 27.03 1044 LYS A N 1
ATOM 7468 C CA . LYS A 1 1044 ? -36.595 36.238 -28.781 1.00 27.03 1044 LYS A CA 1
ATOM 7469 C C . LYS A 1 1044 ? -37.802 36.521 -27.847 1.00 27.03 1044 LYS A C 1
ATOM 7471 O O . LYS A 1 1044 ? -38.899 36.748 -28.344 1.00 27.03 1044 LYS A O 1
ATOM 7476 N N . GLY A 1 1045 ? -37.530 36.880 -26.576 1.00 24.45 1045 GLY A N 1
ATOM 7477 C CA . GLY A 1 1045 ? -38.341 37.912 -25.881 1.00 24.45 1045 GLY A CA 1
ATOM 7478 C C . GLY A 1 1045 ? -38.369 37.965 -24.337 1.00 24.45 1045 GLY A C 1
ATOM 7479 O O . GLY A 1 1045 ? -39.182 37.299 -23.724 1.00 24.45 1045 GLY A O 1
ATOM 7480 N N . GLU A 1 1046 ? -37.539 38.836 -23.747 1.00 28.03 1046 GLU A N 1
ATOM 7481 C CA . GLU A 1 1046 ? -37.749 39.684 -22.539 1.00 28.03 1046 GLU A CA 1
ATOM 7482 C C . GLU A 1 1046 ? -38.574 39.251 -21.280 1.00 28.03 1046 GLU A C 1
ATOM 7484 O O . GLU A 1 1046 ? -39.782 39.078 -21.333 1.00 28.03 1046 GLU A O 1
ATOM 7489 N N . ARG A 1 1047 ? -37.913 39.353 -20.102 1.00 28.45 1047 ARG A N 1
ATOM 7490 C CA . ARG A 1 1047 ? -38.331 39.999 -18.813 1.00 28.45 1047 ARG A CA 1
ATOM 7491 C C . ARG A 1 1047 ? -39.761 39.803 -18.228 1.00 28.45 1047 ARG A C 1
ATOM 7493 O O . ARG A 1 1047 ? -40.720 40.244 -18.851 1.00 28.45 1047 ARG A O 1
ATOM 7500 N N . SER A 1 1048 ? -39.871 39.528 -16.902 1.00 28.83 1048 SER A N 1
ATOM 7501 C CA . SER A 1 1048 ? -40.336 40.519 -15.865 1.00 28.83 1048 SER A CA 1
ATOM 7502 C C . SER A 1 1048 ? -40.753 39.986 -14.456 1.00 28.83 1048 SER A C 1
ATOM 7504 O O . SER A 1 1048 ? -41.640 39.154 -14.353 1.00 28.83 1048 SER A O 1
ATOM 7506 N N . VAL A 1 1049 ? -40.239 40.650 -13.395 1.00 26.45 1049 VAL A N 1
ATOM 7507 C CA . VAL A 1 1049 ? -40.940 41.159 -12.165 1.00 26.45 1049 VAL A CA 1
ATOM 7508 C C . VAL A 1 1049 ? -41.445 40.223 -11.020 1.00 26.45 1049 VAL A C 1
ATOM 7510 O O . VAL A 1 1049 ? -42.515 39.637 -11.097 1.00 26.45 1049 VAL A O 1
ATOM 7513 N N . LEU A 1 1050 ? -40.680 40.225 -9.903 1.00 35.06 1050 LEU A N 1
ATOM 7514 C CA . LEU A 1 1050 ? -40.972 40.633 -8.485 1.00 35.06 1050 LEU A CA 1
ATOM 7515 C C . LEU A 1 1050 ? -42.427 40.749 -7.940 1.00 35.06 1050 LEU A C 1
ATOM 7517 O O . LEU A 1 1050 ? -43.308 41.184 -8.678 1.00 35.06 1050 LEU A O 1
ATOM 7521 N N . PRO A 1 1051 ? -42.682 40.488 -6.624 1.00 47.25 1051 PRO A N 1
ATOM 7522 C CA . PRO A 1 1051 ? -42.192 41.275 -5.451 1.00 47.25 1051 PRO A CA 1
ATOM 7523 C C . PRO A 1 1051 ? -41.705 40.419 -4.238 1.00 47.25 1051 PRO A C 1
ATOM 7525 O O . PRO A 1 1051 ? -41.729 39.201 -4.328 1.00 47.25 1051 PRO A O 1
ATOM 7528 N N . GLY A 1 1052 ? -41.263 40.941 -3.072 1.00 33.38 1052 GLY A N 1
ATOM 7529 C CA . GLY A 1 1052 ? -40.916 42.317 -2.635 1.00 33.38 1052 GLY A CA 1
ATOM 7530 C C . GLY A 1 1052 ? -41.290 42.656 -1.159 1.00 33.38 1052 GLY A C 1
ATOM 7531 O O . GLY A 1 1052 ? -42.283 42.131 -0.669 1.00 33.38 1052 GLY A O 1
ATOM 7532 N N . LEU A 1 1053 ? -40.569 43.610 -0.516 1.00 34.41 1053 LEU A N 1
ATOM 7533 C CA . LEU A 1 1053 ? -40.773 44.195 0.855 1.00 34.41 1053 LEU A CA 1
ATOM 7534 C C . LEU A 1 1053 ? -40.403 43.244 2.049 1.00 34.41 1053 LEU A C 1
ATOM 7536 O O . LEU A 1 1053 ? -40.189 42.068 1.801 1.00 34.41 1053 LEU A O 1
ATOM 7540 N N . PHE A 1 1054 ? -40.212 43.641 3.334 1.00 29.27 1054 PHE A N 1
ATOM 7541 C CA . PHE A 1 1054 ? -40.389 44.924 4.071 1.00 29.27 1054 PHE A CA 1
ATOM 7542 C C . PHE A 1 1054 ? -39.372 45.119 5.262 1.00 29.27 1054 PHE A C 1
ATOM 7544 O O . PHE A 1 1054 ? -39.355 44.304 6.171 1.00 29.27 1054 PHE A O 1
ATOM 7551 N N . LEU A 1 1055 ? -38.567 46.205 5.248 1.00 36.22 1055 LEU A N 1
ATOM 7552 C CA . LEU A 1 1055 ? -38.033 47.121 6.323 1.00 36.22 1055 LEU A CA 1
ATOM 7553 C C . LEU A 1 1055 ? -37.891 46.698 7.828 1.00 36.22 1055 LEU A C 1
ATOM 7555 O O . LEU A 1 1055 ? -38.784 46.054 8.357 1.00 36.22 1055 LEU A O 1
ATOM 7559 N N . VAL A 1 1056 ? -36.870 47.104 8.631 1.00 30.50 1056 VAL A N 1
ATOM 7560 C CA . VAL A 1 1056 ? -36.360 48.466 9.044 1.00 30.50 1056 VAL A CA 1
ATOM 7561 C C . VAL A 1 1056 ? -34.882 48.368 9.571 1.00 30.50 1056 VAL A C 1
ATOM 7563 O O . VAL A 1 1056 ? -34.631 47.520 10.413 1.00 30.50 1056 VAL A O 1
ATOM 7566 N N . LEU A 1 1057 ? -33.850 49.048 9.008 1.00 34.78 1057 LEU A N 1
ATOM 7567 C CA . LEU A 1 1057 ? -33.156 50.311 9.458 1.00 34.78 1057 LEU A CA 1
ATOM 7568 C C . LEU A 1 1057 ? -32.524 50.281 10.891 1.00 34.78 1057 LEU A C 1
ATOM 7570 O O . LEU A 1 1057 ? -33.254 50.010 11.832 1.00 34.78 1057 LEU A O 1
ATOM 7574 N N . LEU A 1 1058 ? -31.222 50.531 11.187 1.00 32.25 1058 LEU A N 1
ATOM 7575 C CA . LEU A 1 1058 ? -30.196 51.595 10.896 1.00 32.25 1058 LEU A CA 1
ATOM 7576 C C . LEU A 1 1058 ? -28.746 51.057 11.225 1.00 32.25 1058 LEU A C 1
ATOM 7578 O O . LEU A 1 1058 ? -28.666 49.933 11.699 1.00 32.25 1058 LEU A O 1
ATOM 7582 N N . ALA A 1 1059 ? -27.580 51.757 11.203 1.00 34.00 1059 ALA A N 1
ATOM 7583 C CA . ALA A 1 1059 ? -26.908 52.748 10.313 1.00 34.00 1059 ALA A CA 1
ATOM 7584 C C . ALA A 1 1059 ? -25.446 53.084 10.812 1.00 34.00 1059 ALA A C 1
ATOM 7586 O O . ALA A 1 1059 ? -25.142 52.825 11.970 1.00 34.00 1059 ALA A O 1
ATOM 7587 N N . PHE A 1 1060 ? -24.602 53.759 9.989 1.00 30.33 1060 PHE A N 1
ATOM 7588 C CA . PHE A 1 1060 ? -23.170 54.178 10.203 1.00 30.33 1060 PHE A CA 1
ATOM 7589 C C . PHE A 1 1060 ? -22.101 53.047 10.229 1.00 30.33 1060 PHE A C 1
ATOM 7591 O O . PHE A 1 1060 ? -22.414 51.930 10.604 1.00 30.33 1060 PHE A O 1
ATOM 7598 N N . GLY A 1 1061 ? -20.824 53.239 9.831 1.00 27.66 1061 GLY A N 1
ATOM 7599 C CA . GLY A 1 1061 ? -20.092 54.414 9.297 1.00 27.66 1061 GLY A CA 1
ATOM 7600 C C . GLY A 1 1061 ? -18.731 54.036 8.636 1.00 27.66 1061 GLY A C 1
ATOM 7601 O O . GLY A 1 1061 ? -18.346 52.874 8.656 1.00 27.66 1061 GLY A O 1
ATOM 7602 N N . LEU A 1 1062 ? -18.011 54.984 8.005 1.00 32.56 1062 LEU A N 1
ATOM 7603 C CA . LEU A 1 1062 ? -16.828 54.715 7.144 1.00 32.56 1062 LEU A CA 1
ATOM 7604 C C . LEU A 1 1062 ? -15.461 54.824 7.862 1.00 32.56 1062 LEU A C 1
ATOM 7606 O O . LEU A 1 1062 ? -15.281 55.777 8.615 1.00 32.56 1062 LEU A O 1
ATOM 7610 N N . LEU A 1 1063 ? -14.447 54.039 7.438 1.00 25.55 1063 LEU A N 1
ATOM 7611 C CA . LEU A 1 1063 ? -13.228 54.568 6.767 1.00 25.55 1063 LEU A CA 1
ATOM 7612 C C . LEU A 1 1063 ? -12.324 53.479 6.124 1.00 25.55 1063 LEU A C 1
ATOM 7614 O O . LEU A 1 1063 ? -12.530 52.288 6.315 1.00 25.55 1063 LEU A O 1
ATOM 7618 N N . ARG A 1 1064 ? -11.304 53.907 5.355 1.00 32.62 1064 ARG A N 1
ATOM 7619 C CA . ARG A 1 1064 ? -10.245 53.073 4.741 1.00 32.62 1064 ARG A CA 1
ATOM 7620 C C . ARG A 1 1064 ? -8.902 53.207 5.482 1.00 32.62 1064 ARG A C 1
ATOM 7622 O O . ARG A 1 1064 ? -8.493 54.325 5.770 1.00 32.62 1064 ARG A O 1
ATOM 7629 N N . VAL A 1 1065 ? -8.181 52.085 5.589 1.00 30.70 1065 VAL A N 1
ATOM 7630 C CA . VAL A 1 1065 ? -6.713 51.912 5.429 1.00 30.70 1065 VAL A CA 1
ATOM 7631 C C . VAL A 1 1065 ? -5.765 52.938 6.086 1.00 30.70 1065 VAL A C 1
ATOM 7633 O O . VAL A 1 1065 ? -5.555 54.028 5.548 1.00 30.70 1065 VAL A O 1
ATOM 7636 N N . ARG A 1 1066 ? -4.965 52.479 7.065 1.00 26.88 1066 ARG A N 1
ATOM 7637 C CA . ARG A 1 1066 ? -3.503 52.717 7.061 1.00 26.88 1066 ARG A CA 1
ATOM 7638 C C . ARG A 1 1066 ? -2.706 51.679 7.868 1.00 26.88 1066 ARG A C 1
ATOM 7640 O O . ARG A 1 1066 ? -3.261 50.993 8.709 1.00 26.88 1066 ARG A O 1
ATOM 7647 N N . ARG A 1 1067 ? -1.420 51.568 7.508 1.00 31.11 1067 ARG A N 1
ATOM 7648 C CA . ARG A 1 1067 ? -0.404 50.595 7.966 1.00 31.11 1067 ARG A CA 1
ATOM 7649 C C . ARG A 1 1067 ? 0.071 50.812 9.416 1.00 31.11 1067 ARG A C 1
ATOM 7651 O O . ARG A 1 1067 ? -0.084 51.917 9.932 1.00 31.11 1067 ARG A O 1
ATOM 7658 N N . VAL A 1 1068 ? 0.889 49.848 9.865 1.00 28.89 1068 VAL A N 1
ATOM 7659 C CA . VAL A 1 1068 ? 1.777 49.828 11.047 1.00 28.89 1068 VAL A CA 1
ATOM 7660 C C . VAL A 1 1068 ? 1.021 49.467 12.334 1.00 28.89 1068 VAL A C 1
ATOM 7662 O O . VAL A 1 1068 ? -0.005 50.079 12.619 1.00 28.89 1068 VAL A O 1
ATOM 7665 N N . SER A 1 1069 ? 1.481 48.506 13.139 1.00 33.50 1069 SER A N 1
ATOM 7666 C CA . SER A 1 1069 ? 2.734 47.719 13.041 1.00 33.50 1069 SER A CA 1
ATOM 7667 C C . SER A 1 1069 ? 2.544 46.385 12.332 1.00 33.50 1069 SER A C 1
ATOM 7669 O O . SER A 1 1069 ? 1.573 45.694 12.691 1.00 33.50 1069 SER A O 1
#

Sequence (1069 aa):
MGAGVRGLFAVTAALLITLGSTTQSVAQDQPFEAGSLIIPMDTNYQDAGMLQAFGLVYQLILQGVEVNWVIQNGKAFGDADFVTDATDWSTLATISAHGYRGGPFVIDLADVAAATPIITAWKLGHTTTVHVATAGFVGHVKVHMVAAPKIAIFADGHEDIAMDYLNAAGIPDSTGAAWTAASPDALTVNEVRGLTDTVHDDGALFDGAGRPAFCEFMSMHWGVKDRNKVGGEEVVAEVRSFLRYRTHFFAECQAVNAFENAINGRFLTTNGFLIAADPSPLVLQNQWYPFAQLDGGFTTVGGSERSYSLPPGDVYKGNDIVMMTKSGTTPLVGQSDLWMTGYLDAGCSIADESESCMVGVGKISYLGGHSYEIKTPITANLDSQGTRLFLNSLFEADCVTDWAAPYVQVTKTGPGATTNSTVSFTFDYANFGSTTAFDVVISDTLPAGMTFVSATGGGTAVGGVVTWHLGGVANGAAGSVTLTVSLAGEGVYSNTALVTYFAGNTPQSVSTNAETVDYQVDTDNDGCSDAVEGTMGTNPLLADTDLDLIGDCVDNCPLSYNPAQDLSSDINNCGACYNLCDFPDATSQCIGGSCRISVCDPGFDNCDFDTANGCETSSASFATDLANCGGCGLVCATPNGTPACLAGLCSVVACETERFDCDELSFNGCEKTLTNLQTDLANCGACDNFCSGPNAIYQCVAGACSLQGCQIGFHDCDLAPANGCETTSDTLTHDANNCGTCGIVCMASGATAACVAGLCQLGTCDSGLSDCDQDASNGCEFDTSAFATDPNNCGACNHLCAATNATTECQTGSCIITECADDTFDIDADPSNGCEYACEALGEDTNCDNIDDDCDGVADNGFAGSCGVGACKVLGTCADGVVDCVPGTPSIEGVGNTCTDRIDNDCDGITDQAEENCLCSADLDCDDLVPCTLDVCGQDGDCTNDPAPEETACDNGESCEGLGRCRANVCEAVTCDDVDADTDADTAANSDVGPSDTSVTEPALDVSVDGTGSSVEGDATSPNPVVKSTESGCGCQVLRADAKGERSVLPGLFLVLLAFGLLRVRRVS

Foldseek 3Di:
DDDDDDDDDDDDDDDDPDDDDPDDDFFDWDKAFFFKKKFFQALVACLFQNLLSLVLVLLCLQAQFKKFFFFQPPDDAPFAQWWAWWAWPPPRHTDHRDRGFLGMMIGGNVRCVVSVVSVVVSVVPGPTIMIGTRGMTITRGHFIFRHAWQEAEEPQVVSVLVLLLCVLNCNPHLVSHRDDCPRPRHDYLDQLLADDLPDLQRHPCHDPVSAGPGQEYEYEARALVNLPDPSSLSSLSNVLSSQLALHEYEYEARVQQNNQCRPSHVFWWDNGWDADDAAPPKDFDDSRDLLLGDYAAADQAAHPRRFTFDDVPTDTLELAFAGMHHPPCPPPHGHRGFKGKAWGSNCDYPPDSDPVSLHRGYMYIYGGHHRFDSDGSCNVRNSCVVSVSVSSCSCSSCLRGPLQFWDKDWAKEWAQEFQDQKIKIKIKMATQGRFKFFFKKKKWQADPQKDFDDKPQPWDDDPRITMHGPGIHTHGRIDMMMTMIGGNDFAKDKIKMKMWTHSNSHIDIDIYPIYIYGHAHQQCPLTDGPVVCVVVVADSNDQQRCPLPHGPVGDPNRNDNDPDDDQAADQQRQQHRRHHADEPQFDWGGGGRAIFTDDGDPQFAQQPPDRRHYRDDGPVCCQWDQCAQLHRRNHQDAPQFDWTRHGRDIAGDGGDVQFADQPRDSRPHRVDGCVCLQWVQCAQNHRRPHQDAPQFDWTRHHRDIATPAGHPQFAAQPRDSVHGTDDGCVCLQWPCCAQLHHRNHQDADQFDWTGHHSDIAGDGGHPQFADQPRDRRHHRPDGQVCCQWDQCAQLHRRNHQDEPQFDWTRHGSDIAGDGGHPQFADQPRDSHHGRPQRADQQDPQAAQQQHPNHRNPDHNPNYWAWDDDFPQIDIFGHDNSDTDDDGRAADDAPPPPQLPPQTPRRSPPDGRDDDDPPDDDDDPDDDDDDDDDDDADDPVGHDDDDDDDDDDDDDDDDDDDDDFDDDPRDTDYDDDDDDDDDDDDDDDDDDDDDDDDDDDDDDDDDDDDDDDDDDDDDDDDDDDDDDDDDDDDDDDDDDDDDDDDDDDDDDDDDDDDDDDDDDDDDDDD

Solvent-accessible surface area (backbone atoms only — not comparable to full-atom values): 61428 Å² total; per-residue (Å²): 139,83,84,87,81,89,83,89,79,87,80,85,79,79,82,78,81,71,80,82,74,86,74,71,85,60,69,41,81,41,78,42,51,57,58,15,37,34,37,56,41,20,67,90,69,12,28,68,11,52,54,35,44,54,16,52,53,43,58,35,11,38,71,64,31,56,38,31,35,26,31,26,76,84,39,58,89,86,45,57,29,38,64,41,34,29,27,36,64,89,80,64,46,81,39,76,66,44,63,44,19,27,47,25,37,36,32,51,54,84,44,44,74,70,41,47,62,57,55,57,59,51,55,76,83,45,72,51,49,45,30,32,27,71,41,58,42,64,35,27,32,64,44,55,32,45,19,18,58,24,66,33,39,33,49,55,87,40,37,61,56,59,31,50,51,33,46,59,16,60,42,54,44,98,86,68,43,74,52,48,101,80,40,91,46,49,38,37,69,63,39,39,25,30,84,45,97,80,49,54,48,58,14,63,58,24,40,104,82,54,42,69,66,48,27,32,39,36,34,47,45,31,37,57,75,54,38,71,39,94,60,26,57,32,35,33,34,21,53,50,44,49,30,44,34,54,21,26,38,43,23,24,17,34,17,40,55,23,44,32,60,35,93,51,30,33,43,54,35,76,94,29,71,42,81,32,67,72,44,74,60,67,37,79,37,68,46,44,41,68,66,42,44,59,49,81,69,78,47,88,47,59,64,94,29,24,10,33,20,41,56,97,87,53,64,58,59,44,98,74,33,64,34,27,30,23,61,85,52,77,74,84,62,46,56,22,35,31,32,34,44,42,26,40,69,35,73,31,55,91,86,54,74,48,76,87,48,73,67,62,47,4,38,38,37,41,40,37,10,53,80,53,44,84,53,64,38,32,90,81,29,30,31,22,49,53,42,43,40,56,59,40,46,59,75,63,14,45,34,12,23,66,87,23,28,40,40,74,49,53,44,49,45,62,56,59,61,40,61,60,56,60,49,54,40,37,40,44,34,35,19,77,20,64,28,51,26,33,60,29,29,44,36,32,59,61,43,93,55,54,41,88,71,50,48,44,82,78,35,44,79,57,100,57,33,37,40,31,77,65,38,61,38,43,48,77,37,67,54,72,38,39,41,31,31,36,50,78,62,75,47,76,46,68,47,50,33,43,32,39,29,20,30,50,61,12,77,44,75,46,65,34,51,76,34,55,30,36,32,44,55,40,77,70,69,77,78,49,30,44,66,57,31,57,71,74,66,45,48,64,77,41,61,38,60,55,72,77,85,57,37,45,84,77,42,96,55,50,81,54,81,72,99,79,84,84,31,41,58,44,48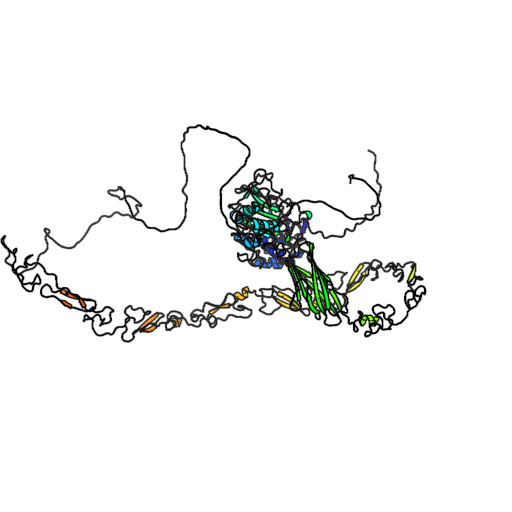,56,25,28,55,40,88,77,32,62,56,78,42,58,65,40,46,64,45,44,57,82,24,38,52,34,57,80,58,65,47,96,66,42,45,57,59,85,75,56,56,69,68,46,25,79,43,50,83,82,42,25,42,56,31,37,63,20,26,58,35,72,72,34,58,41,61,20,46,57,25,40,53,43,28,60,79,28,42,63,34,64,78,47,52,40,92,64,32,37,59,78,80,82,50,50,68,61,26,15,73,44,34,58,70,47,17,19,50,34,46,57,21,25,57,38,73,78,38,53,57,79,48,52,55,38,39,63,38,23,54,87,28,38,72,36,66,70,47,48,39,94,62,36,38,63,71,84,81,55,65,86,66,32,20,84,39,40,61,66,49,18,17,50,33,30,56,22,26,57,40,74,74,36,55,40,67,35,42,54,31,41,49,27,20,53,89,27,37,64,37,62,50,58,50,38,96,60,34,32,64,62,86,78,51,51,78,68,30,23,79,40,56,55,77,46,20,35,55,35,40,55,23,25,53,38,70,71,34,57,39,67,34,42,56,36,45,51,46,25,56,80,27,39,58,36,72,78,46,58,38,91,55,32,37,64,88,83,79,54,54,76,66,23,24,70,49,74,42,68,76,73,59,68,30,60,57,52,72,63,52,45,24,59,59,87,84,61,53,24,71,62,33,82,48,68,42,62,60,82,78,27,45,38,75,18,47,54,53,95,35,36,78,54,63,72,53,51,83,62,42,74,78,59,73,68,81,47,65,72,67,75,53,39,55,54,68,82,84,60,60,52,81,93,63,102,75,86,78,93,85,85,77,92,70,89,84,80,87,86,90,80,84,89,87,87,63,56,86,95,61,53,84,80,83,87,83,87,90,88,89,87,85,81,87,86,85,81,89,81,76,90,82,65,59,75,57,99,90,46,63,69,80,90,84,91,82,85,90,87,90,88,87,87,85,84,87,82,87,86,89,83,90,85,82,88,85,83,88,88,84,85,85,90,84,90,83,83,90,84,91,85,83,89,86,89,85,88,86,88,89,85,84,88,82,90,82,89,87,79,88,86,89,85,90,87,88,86,90,87,88,83,84,90,83,84,90,86,83,88,87,82,89,83,92,83,94,91,84,91,87,91,88,80,89,83,84,85,135